Protein 5UAM (pdb70)

Solvent-accessible surface area: 33700 Å² total; per-residue (Å²): 130,155,108,10,22,34,0,0,53,18,0,4,9,55,0,4,28,21,35,3,12,14,3,0,4,19,76,142,29,33,0,10,0,1,1,0,0,50,76,1,2,0,18,0,0,8,30,42,44,173,94,41,44,13,99,5,3,65,112,3,9,93,0,66,0,27,105,60,154,51,74,143,125,21,12,14,50,2,13,3,0,0,6,6,2,80,110,0,54,0,0,1,1,2,0,1,22,0,0,42,89,104,54,37,181,5,104,50,15,59,49,94,45,1,8,4,33,0,0,0,0,106,94,58,109,41,9,47,96,32,70,97,47,64,42,11,21,36,10,0,0,28,4,1,5,9,32,7,123,110,6,22,1,4,0,1,0,2,5,0,10,47,62,0,4,2,0,22,9,68,1,109,56,38,0,85,86,28,60,89,38,55,20,0,0,72,43,55,119,41,146,91,57,89,0,5,0,0,0,24,2,9,1,5,76,18,56,52,58,33,0,2,0,0,0,0,10,0,11,3,41,36,72,61,14,32,129,110,45,95,6,86,8,56,32,18,28,22,0,3,6,0,20,2,35,18,160,68,37,76,3,24,9,26,93,24,67,144,18,129,50,46,0,32,38,89,59,0,55,132,79,3,27,5,42,150,17,59,157,47,7,2,88,18,4,0,0,47,30,1,74,37,17,8,4,0,0,0,2,4,0,1,111,49,114,54,50,68,80,0,11,54,21,6,1,27,2,0,38,25,37,13,29,72,44,47,41,25,62,49,1,13,65,155,25,105,110,77,2,54,2,1,1,66,19,78,81,9,88,40,0,52,0,0,0,10,27,22,93,115,106,30,0,0,0,0,4,19,39,1,129,60,6,1,103,124,7,106,66,93,100,61,8,18,104,61,100,105,9,45,17,12,6,0,4,29,7,67,96,39,56,88,92,0,9,0,0,0,0,22,65,110,71,52,90,45,3,76,0,4,0,0,1,47,111,23,31,16,59,4,24,40,90,54,3,82,117,33,35,120,204,107,14,21,34,0,0,52,16,0,5,10,58,0,6,27,18,33,2,13,13,3,0,4,19,75,145,30,35,0,10,0,1,1,0,0,52,121,2,1,0,16,0,0,12,30,43,44,171,94,40,49,10,106,6,3,62,114,2,8,79,0,65,1,28,102,59,154,51,75,144,123,21,11,14,50,3,13,3,0,0,4,4,1,81,110,0,54,0,0,1,1,2,0,1,22,0,0,42,90,103,55,38,162,14,64,38,14,56,49,97,46,2,7,3,33,0,0,0,0,104,100,57,110,42,10,49,86,30,72,93,47,69,44,12,21,38,8,0,0,30,4,1,5,9,23,9,127,111,6,20,0,4,0,1,0,2,3,0,8,47,60,0,6,1,0,22,9,69,1,110,54,39,0,84,86,28,61,89,38,58,20,0,0,18,16,10,66,45,56,96,53,73,0,4,0,0,0,23,3,10,1,5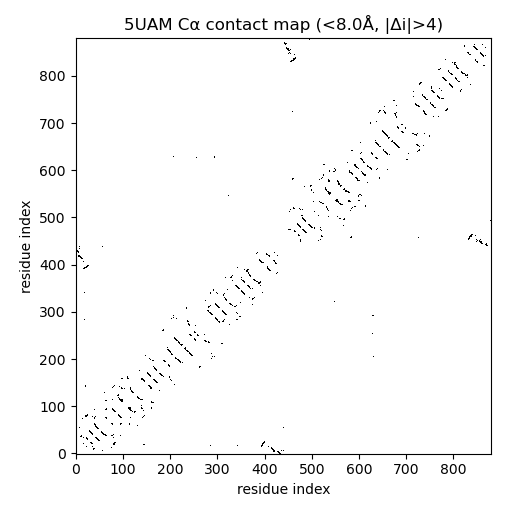,83,17,84,65,55,48,0,2,0,0,0,0,11,0,10,3,41,30,72,60,15,32,116,152,44,96,6,83,6,56,33,18,30,27,0,3,6,0,19,3,50,22,170,83,40,78,3,21,12,37,129,43,76,120,18,122,58,47,0,9,36,69,48,0,64,140,81,4,49,3,43,164,18,58,157,45,8,1,86,18,4,0,0,46,33,1,80,128,39,17,4,0,0,0,3,3,0,1,121,48,114,54,52,65,79,0,13,53,20,9,0,29,1,0,40,24,63,50,107,89,43,41,40,25,61,58,1,14,67,156,26,130,102,68,2,52,1,1,1,77,20,76,76,10,86,44,0,37,0,0,0,11,21,25,87,106,106,30,0,0,0,0,0,20,26,1,130,60,5,1,99,123,5,98,74,79,104,61,8,18,107,62,96,106,9,43,16,11,7,0,5,30,7,62,98,40,54,90,91,0,10,0,0,0,0,20,59,110,72,54,89,45,3,75,0,3,0,0,2,54,111,23,31,15,61,4,36,30,106,55,2,139,112,32,21,60,182

Radius of gyration: 33.57 Å; Cα contacts (8 Å, |Δi|>4): 2766; chains: 2; bounding box: 97×83×67 Å

B-factor: mean 24.36, std 10.5, range [9.99, 73.77]

Structure (mmCIF, N/CA/C/O backbone):
data_5UAM
#
_entry.id   5UAM
#
_cell.length_a   174.260
_cell.length_b   72.110
_cell.length_c   109.510
_cell.angle_alpha   90.00
_cell.angle_beta   122.50
_cell.angle_gamma   90.00
#
_symmetry.space_group_name_H-M   'C 1 2 1'
#
loop_
_entity.id
_entity.type
_entity.pdbx_description
1 polymer 'Ulvan Lyase-PL25'
2 non-polymer 'CHLORIDE ION'
3 non-polymer 'ZINC ION'
4 non-polymer 'PHOSPHATE ION'
5 non-polymer GLYCEROL
6 non-polymer 'POTASSIUM ION'
7 non-polymer 1,2-ETHANEDIOL
8 water water
#
loop_
_atom_site.group_PDB
_atom_site.id
_atom_site.type_symbol
_atom_site.label_atom_id
_atom_site.label_alt_id
_atom_site.label_comp_id
_atom_site.label_asym_id
_atom_site.label_entity_id
_atom_site.label_seq_id
_atom_site.pdbx_PDB_ins_code
_atom_site.Cartn_x
_atom_site.Cartn_y
_atom_site.Cartn_z
_atom_site.occupancy
_atom_site.B_iso_or_equiv
_atom_site.auth_seq_id
_atom_site.auth_comp_id
_atom_site.auth_asym_id
_atom_site.auth_atom_id
_atom_site.pdbx_PDB_model_num
ATOM 1 N N . ASP A 1 23 ? -22.027 67.831 42.710 1.00 43.66 47 ASP A N 1
ATOM 2 C CA . ASP A 1 23 ? -20.637 68.113 42.364 1.00 41.60 47 ASP A CA 1
ATOM 3 C C . ASP A 1 23 ? -20.263 67.325 41.120 1.00 40.06 47 ASP A C 1
ATOM 4 O O . ASP A 1 23 ? -20.920 66.344 40.768 1.00 39.87 47 ASP A O 1
ATOM 12 N N . ARG A 1 24 ? -19.216 67.782 40.448 1.00 32.42 48 ARG A N 1
ATOM 13 C CA . ARG A 1 24 ? -18.628 67.068 39.327 1.00 29.50 48 ARG A CA 1
ATOM 14 C C . ARG A 1 24 ? -17.158 67.441 39.248 1.00 27.93 48 ARG A C 1
ATOM 15 O O . ARG A 1 24 ? -16.727 68.469 39.777 1.00 28.59 48 ARG A O 1
ATOM 36 N N . GLN A 1 25 ? -16.391 66.587 38.580 1.00 25.83 49 GLN A N 1
ATOM 37 C CA . GLN A 1 25 ? -14.972 66.823 38.364 1.00 23.90 49 GLN A CA 1
ATOM 38 C C . GLN A 1 25 ? -14.798 67.627 37.085 1.00 24.57 49 GLN A C 1
ATOM 39 O O . GLN A 1 25 ? -15.434 67.324 36.064 1.00 24.59 49 GLN A O 1
ATOM 53 N N . VAL A 1 26 ? -13.967 68.656 37.151 1.00 20.57 50 VAL A N 1
ATOM 54 C CA . VAL A 1 26 ? -13.610 69.440 35.977 1.00 21.53 50 VAL A CA 1
ATOM 55 C C . VAL A 1 26 ? -12.122 69.259 35.696 1.00 17.98 50 VAL A C 1
ATOM 56 O O . VAL A 1 26 ? -11.333 68.865 36.559 1.00 18.33 50 VAL A O 1
ATOM 69 N N . GLY A 1 27 ? -11.724 69.576 34.461 1.00 18.14 51 GLY A N 1
ATOM 70 C CA . GLY A 1 27 ? -10.343 69.349 34.053 1.00 17.55 51 GLY A CA 1
ATOM 71 C C . GLY A 1 27 ? -9.349 70.392 34.515 1.00 16.87 51 GLY A C 1
ATOM 72 O O . GLY A 1 27 ? -8.133 70.156 34.463 1.00 17.52 51 GLY A O 1
ATOM 76 N N . TYR A 1 28 ? -9.831 71.553 34.950 1.00 16.75 52 TYR A N 1
ATOM 77 C CA . TYR A 1 28 ? -8.997 72.671 35.328 1.00 16.01 52 TYR A CA 1
ATOM 78 C C . TYR A 1 28 ? -8.988 72.819 36.846 1.00 14.88 52 TYR A C 1
ATOM 79 O O . TYR A 1 28 ? -9.970 72.488 37.518 1.00 16.85 52 TYR A O 1
ATOM 97 N N . PHE A 1 29 ? -7.869 73.309 37.372 1.00 14.36 53 PHE A N 1
ATOM 98 C CA . PHE A 1 29 ? -7.696 73.480 38.807 1.00 14.26 53 PHE A CA 1
ATOM 99 C C . PHE A 1 29 ? -7.824 74.928 39.259 1.00 16.27 53 PHE A C 1
ATOM 100 O O . PHE A 1 29 ? -7.879 75.174 40.464 1.00 16.72 53 PHE A O 1
ATOM 117 N N . ALA A 1 30 ? -7.880 75.876 38.321 1.00 14.47 54 ALA A N 1
ATOM 118 C CA . ALA A 1 30 ? -8.077 77.286 38.602 1.00 15.38 54 ALA A CA 1
ATOM 119 C C . ALA A 1 30 ? -8.622 77.936 37.341 1.00 16.38 54 ALA A C 1
ATOM 120 O O . ALA A 1 30 ? -8.458 77.416 36.234 1.00 16.61 54 ALA A O 1
ATOM 127 N N . ASP A 1 31 ? -9.270 79.086 37.516 1.00 15.66 55 ASP A N 1
ATOM 128 C CA . ASP A 1 31 ? -9.903 79.760 36.385 1.00 16.64 55 ASP A CA 1
ATOM 129 C C . ASP A 1 31 ? -9.644 81.264 36.378 1.00 15.06 55 ASP A C 1
ATOM 130 O O . ASP A 1 31 ? -10.455 82.027 35.853 1.00 17.37 55 ASP A O 1
ATOM 139 N N . ASN A 1 32 ? -8.490 81.698 36.899 1.00 14.78 56 ASN A N 1
ATOM 140 C CA . ASN A 1 32 ? -8.187 83.122 37.022 1.00 16.10 56 ASN A CA 1
ATOM 141 C C . ASN A 1 32 ? -6.880 83.529 36.350 1.00 14.70 56 ASN A C 1
ATOM 142 O O . ASN A 1 32 ? -6.365 84.606 36.644 1.00 16.91 56 ASN A O 1
ATOM 153 N N . GLY A 1 33 ? -6.350 82.741 35.418 1.00 13.44 57 GLY A N 1
ATOM 154 C CA . GLY A 1 33 ? -5.160 83.171 34.714 1.00 12.76 57 GLY A CA 1
ATOM 155 C C . GLY A 1 33 ? -5.418 84.418 33.887 1.00 15.45 57 GLY A C 1
ATOM 156 O O . GLY A 1 33 ? -6.538 84.686 33.474 1.00 15.70 57 GLY A O 1
ATOM 160 N N . VAL A 1 34 ? -4.347 85.189 33.631 1.00 13.42 58 VAL A N 1
ATOM 161 C CA . VAL A 1 34 ? -4.426 86.363 32.768 1.00 13.96 58 VAL A CA 1
ATOM 162 C C . VAL A 1 34 ? -3.289 86.362 31.754 1.00 14.27 58 VAL A C 1
ATOM 163 O O . VAL A 1 34 ? -2.218 85.792 31.977 1.00 13.92 58 VAL A O 1
ATOM 176 N N . GLY A 1 35 ? -3.541 87.040 30.633 1.00 14.82 59 GLY A N 1
ATOM 177 C CA . GLY A 1 35 ? -2.489 87.242 29.636 1.00 13.69 59 GLY A CA 1
ATOM 178 C C . GLY A 1 35 ? -2.011 85.922 29.071 1.00 16.03 59 GLY A C 1
ATOM 179 O O . GLY A 1 35 ? -2.808 85.113 28.592 1.00 15.68 59 GLY A O 1
ATOM 183 N N . ASN A 1 36 ? -0.697 85.704 29.096 1.00 14.99 60 ASN A N 1
ATOM 184 C CA . ASN A 1 36 ? -0.095 84.386 28.888 1.00 14.03 60 ASN A CA 1
ATOM 185 C C . ASN A 1 36 ? 0.275 83.873 30.268 1.00 13.56 60 ASN A C 1
ATOM 186 O O . ASN A 1 36 ? 1.245 84.369 30.865 1.00 14.15 60 ASN A O 1
ATOM 197 N N . PRO A 1 37 ? -0.456 82.923 30.853 1.00 12.39 61 PRO A N 1
ATOM 198 C CA . PRO A 1 37 ? -0.193 82.595 32.256 1.00 12.35 61 PRO A CA 1
ATOM 199 C C . PRO A 1 37 ? 1.019 81.724 32.494 1.00 11.36 61 PRO A C 1
ATOM 200 O O . PRO A 1 37 ? 1.432 81.589 33.652 1.00 11.97 61 PRO A O 1
ATOM 211 N N . LEU A 1 38 ? 1.590 81.171 31.423 1.00 11.59 62 LEU A N 1
ATOM 212 C CA . LEU A 1 38 ? 2.678 80.208 31.458 1.00 10.38 62 LEU A CA 1
ATOM 213 C C . LEU A 1 38 ? 3.531 80.417 30.223 1.00 11.40 62 LEU A C 1
ATOM 214 O O . LEU A 1 38 ? 3.052 80.913 29.200 1.00 11.41 62 LEU A O 1
ATOM 230 N N . ALA A 1 39 ? 4.795 79.973 30.301 1.00 10.87 63 ALA A N 1
ATOM 231 C CA . ALA A 1 39 ? 5.684 79.918 29.140 1.00 11.18 63 ALA A CA 1
ATOM 232 C C . ALA A 1 39 ? 6.834 78.978 29.462 1.00 12.33 63 ALA A C 1
ATOM 233 O O . ALA A 1 39 ? 7.186 78.800 30.623 1.00 11.52 63 ALA A O 1
ATOM 240 N N . ILE A 1 40 ? 7.469 78.448 28.422 1.00 11.44 64 ILE A N 1
ATOM 241 C CA . ILE A 1 40 ? 8.573 77.515 28.621 1.00 11.84 64 ILE A CA 1
ATOM 242 C C . ILE A 1 40 ? 9.768 78.207 29.254 1.00 11.30 64 ILE A C 1
ATOM 243 O O . ILE A 1 40 ? 10.522 77.565 29.995 1.00 12.03 64 ILE A O 1
ATOM 259 N N . VAL A 1 41 ? 9.964 79.509 29.016 1.00 10.80 65 VAL A N 1
ATOM 260 C CA . VAL A 1 41 ? 11.177 80.160 29.521 1.00 11.85 65 VAL A CA 1
ATOM 261 C C . VAL A 1 41 ? 11.144 80.359 31.040 1.00 11.76 65 VAL A C 1
ATOM 262 O O . VAL A 1 41 ? 12.197 80.285 31.692 1.00 13.25 65 VAL A O 1
ATOM 275 N N . GLN A 1 42 ? 9.982 80.646 31.632 1.00 11.21 66 GLN A N 1
ATOM 276 C CA . GLN A 1 42 ? 9.880 80.771 33.090 1.00 12.11 66 GLN A CA 1
ATOM 277 C C . GLN A 1 42 ? 9.693 79.383 33.652 1.00 11.40 66 GLN A C 1
ATOM 278 O O . GLN A 1 42 ? 8.572 78.873 33.719 1.00 12.73 66 GLN A O 1
ATOM 292 N N . HIS A 1 43 ? 10.795 78.770 34.073 1.00 11.61 67 HIS A N 1
ATOM 293 C CA . HIS A 1 43 ? 10.747 77.381 34.487 1.00 11.04 67 HIS A CA 1
ATOM 294 C C . HIS A 1 43 ? 11.715 77.148 35.641 1.00 12.28 67 HIS A C 1
ATOM 295 O O . HIS A 1 43 ? 12.750 77.822 35.747 1.00 12.64 67 HIS A O 1
ATOM 309 N N . PRO A 1 44 ? 11.418 76.176 36.508 1.00 12.50 68 PRO A N 1
ATOM 310 C CA . PRO A 1 44 ? 10.166 75.401 36.518 1.00 13.13 68 PRO A CA 1
ATOM 311 C C . PRO A 1 44 ? 8.946 76.231 36.851 1.00 12.71 68 PRO A C 1
ATOM 312 O O . PRO A 1 44 ? 9.000 77.120 37.713 1.00 14.08 68 PRO A O 1
ATOM 323 N N . ALA A 1 45 ? 7.839 75.954 36.163 1.00 11.34 69 ALA A N 1
ATOM 324 C CA . ALA A 1 45 ? 6.557 76.455 36.608 1.00 11.53 69 ALA A CA 1
ATOM 325 C C . ALA A 1 45 ? 5.931 75.545 37.654 1.00 12.39 69 ALA A C 1
ATOM 326 O O . ALA A 1 45 ? 5.105 76.002 38.451 1.00 13.60 69 ALA A O 1
ATOM 333 N N . GLY A 1 46 ? 6.299 74.269 37.657 1.00 11.43 70 GLY A N 1
ATOM 334 C CA . GLY A 1 46 ? 5.816 73.333 38.649 1.00 13.83 70 GLY A CA 1
ATOM 335 C C . GLY A 1 46 ? 6.898 72.324 38.959 1.00 11.70 70 GLY A C 1
ATOM 336 O O . GLY A 1 46 ? 7.820 72.099 38.167 1.00 12.10 70 GLY A O 1
ATOM 340 N N . ILE A 1 47 ? 6.749 71.688 40.124 1.00 12.34 71 ILE A N 1
ATOM 341 C CA . ILE A 1 47 ? 7.739 70.774 40.688 1.00 11.47 71 ILE A CA 1
ATOM 342 C C . ILE A 1 47 ? 6.994 69.670 41.414 1.00 12.50 71 ILE A C 1
ATOM 343 O O . ILE A 1 47 ? 6.067 69.944 42.183 1.00 12.35 71 ILE A O 1
ATOM 359 N N . HIS A 1 48 ? 7.406 68.427 41.193 1.00 12.26 72 HIS A N 1
ATOM 360 C CA . HIS A 1 48 ? 6.870 67.298 41.943 1.00 12.27 72 HIS A CA 1
ATOM 361 C C . HIS A 1 48 ? 7.848 66.904 43.041 1.00 14.17 72 HIS A C 1
ATOM 362 O O . HIS A 1 48 ? 9.040 66.722 42.783 1.00 15.70 72 HIS A O 1
ATOM 376 N N . LYS A 1 49 ? 7.342 66.708 44.255 1.00 13.79 73 LYS A N 1
ATOM 377 C CA . LYS A 1 49 ? 8.184 66.208 45.334 1.00 15.15 73 LYS A CA 1
ATOM 378 C C . LYS A 1 49 ? 7.322 65.426 46.312 1.00 14.91 73 LYS A C 1
ATOM 379 O O . LYS A 1 49 ? 6.279 65.918 46.754 1.00 15.06 73 LYS A O 1
ATOM 398 N N . ASN A 1 50 ? 7.752 64.209 46.635 1.00 16.16 74 ASN A N 1
ATOM 399 C CA . ASN A 1 50 ? 7.140 63.406 47.701 1.00 16.29 74 ASN A CA 1
ATOM 400 C C . ASN A 1 50 ? 5.644 63.241 47.504 1.00 16.99 74 ASN A C 1
ATOM 401 O O . ASN A 1 50 ? 4.870 63.339 48.449 1.00 18.95 74 ASN A O 1
ATOM 412 N N . GLY A 1 51 ? 5.221 63.011 46.265 1.00 16.34 75 GLY A N 1
ATOM 413 C CA . GLY A 1 51 ? 3.826 62.730 45.999 1.00 15.62 75 GLY A CA 1
ATOM 414 C C . GLY A 1 51 ? 2.948 63.938 45.816 1.00 15.48 75 GLY A C 1
ATOM 415 O O . GLY A 1 51 ? 1.730 63.769 45.625 1.00 17.21 75 GLY A O 1
ATOM 419 N N . ILE A 1 52 ? 3.510 65.145 45.880 1.00 14.60 76 ILE A N 1
ATOM 420 C CA . ILE A 1 52 ? 2.766 66.385 45.717 1.00 14.29 76 ILE A CA 1
ATOM 421 C C . ILE A 1 52 ? 3.314 67.085 44.485 1.00 13.98 76 ILE A C 1
ATOM 422 O O . ILE A 1 52 ? 4.533 67.223 44.336 1.00 14.29 76 ILE A O 1
ATOM 438 N N . THR A 1 53 ? 2.425 67.546 43.613 1.00 13.40 77 THR A N 1
ATOM 439 C CA . THR A 1 53 ? 2.821 68.395 42.493 1.00 12.72 77 THR A CA 1
ATOM 440 C C . THR A 1 53 ? 2.423 69.832 42.801 1.00 13.93 77 THR A C 1
ATOM 441 O O . THR A 1 53 ? 1.241 70.123 43.001 1.00 13.37 77 THR A O 1
ATOM 452 N N . TYR A 1 54 ? 3.418 70.710 42.864 1.00 12.03 78 TYR A N 1
ATOM 453 C CA . TYR A 1 54 ? 3.230 72.132 43.065 1.00 11.65 78 TYR A CA 1
ATOM 454 C C . TYR A 1 54 ? 3.214 72.814 41.713 1.00 13.21 78 TYR A C 1
ATOM 455 O O . TYR A 1 54 ? 4.031 72.499 40.854 1.00 13.16 78 TYR A O 1
ATOM 473 N N . VAL A 1 55 ? 2.296 73.756 41.528 1.00 12.38 79 VAL A N 1
ATOM 474 C CA . VAL A 1 55 ? 2.107 74.416 40.241 1.00 11.93 79 VAL A CA 1
ATOM 475 C C . VAL A 1 55 ? 1.965 75.915 40.459 1.00 11.75 79 VAL A C 1
ATOM 476 O O . VAL A 1 55 ? 1.356 76.353 41.444 1.00 13.95 79 VAL A O 1
ATOM 489 N N . SER A 1 56 ? 2.544 76.702 39.551 1.00 11.74 80 SER A N 1
ATOM 490 C CA . SER A 1 56 ? 2.441 78.155 39.626 1.00 11.88 80 SER A CA 1
ATOM 491 C C . SER A 1 56 ? 2.173 78.754 38.251 1.00 13.11 80 SER A C 1
ATOM 492 O O . SER A 1 56 ? 2.593 78.228 37.215 1.00 13.70 80 SER A O 1
ATOM 500 N N . TYR A 1 57 ? 1.466 79.881 38.257 1.00 11.91 81 TYR A N 1
ATOM 501 C CA . TYR A 1 57 ? 1.048 80.542 37.023 1.00 11.86 81 TYR A CA 1
ATOM 502 C C . TYR A 1 57 ? 0.720 81.998 37.358 1.00 12.12 81 TYR A C 1
ATOM 503 O O . TYR A 1 57 ? 0.622 82.389 38.521 1.00 12.21 81 TYR A O 1
ATOM 521 N N . GLN A 1 58 ? 0.528 82.799 36.311 1.00 11.42 82 GLN A N 1
ATOM 522 C CA . GLN A 1 58 ? 0.218 84.216 36.458 1.00 11.63 82 GLN A CA 1
ATOM 523 C C . GLN A 1 58 ? -1.294 84.433 36.513 1.00 12.90 82 GLN A C 1
ATOM 524 O O . GLN A 1 58 ? -2.023 84.087 35.578 1.00 13.13 82 GLN A O 1
ATOM 538 N N . GLY A 1 59 ? -1.748 85.034 37.611 1.00 12.28 83 GLY A N 1
ATOM 539 C CA . GLY A 1 59 ? -3.141 85.293 37.872 1.00 13.84 83 GLY A CA 1
ATOM 540 C C . GLY A 1 59 ? -3.473 86.771 37.815 1.00 13.69 83 GLY A C 1
ATOM 541 O O . GLY A 1 59 ? -2.748 87.572 37.213 1.00 13.87 83 GLY A O 1
ATOM 545 N N . PRO A 1 60 ? -4.594 87.161 38.430 1.00 15.09 84 PRO A N 1
ATOM 546 C CA . PRO A 1 60 ? -5.049 88.551 38.356 1.00 14.96 84 PRO A CA 1
ATOM 547 C C . PRO A 1 60 ? -3.955 89.539 38.733 1.00 15.62 84 PRO A C 1
ATOM 548 O O . PRO A 1 60 ? -3.139 89.293 39.633 1.00 14.58 84 PRO A O 1
ATOM 559 N N . LYS A 1 61 ? -3.942 90.662 38.018 1.00 17.00 85 LYS A N 1
ATOM 560 C CA . LYS A 1 61 ? -2.960 91.725 38.191 1.00 16.09 85 LYS A CA 1
ATOM 561 C C . LYS A 1 61 ? -1.541 91.205 37.993 1.00 15.67 85 LYS A C 1
ATOM 562 O O . LYS A 1 61 ? -0.567 91.788 38.495 1.00 15.46 85 LYS A O 1
ATOM 572 N N . GLU A 1 62 ? -1.400 90.118 37.232 1.00 14.09 86 GLU A N 1
ATOM 573 C CA . GLU A 1 62 ? -0.115 89.487 36.942 1.00 12.08 86 GLU A CA 1
ATOM 574 C C . GLU A 1 62 ? 0.588 88.987 38.208 1.00 11.84 86 GLU A C 1
ATOM 575 O O . GLU A 1 62 ? 1.795 88.698 38.194 1.00 12.33 86 GLU A O 1
ATOM 587 N N . ASP A 1 63 ? -0.162 88.836 39.297 1.00 12.70 87 ASP A N 1
ATOM 588 C CA . ASP A 1 63 ? 0.441 88.328 40.522 1.00 12.62 87 ASP A CA 1
ATOM 589 C C . ASP A 1 63 ? 0.646 86.817 40.402 1.00 12.20 87 ASP A C 1
ATOM 590 O O . ASP A 1 63 ? -0.103 86.130 39.698 1.00 12.61 87 ASP A O 1
ATOM 599 N N . PRO A 1 64 ? 1.658 86.278 41.081 1.00 11.88 88 PRO A N 1
ATOM 600 C CA . PRO A 1 64 ? 1.914 84.837 41.015 1.00 11.50 88 PRO A CA 1
ATOM 601 C C . PRO A 1 64 ? 0.955 84.084 41.925 1.00 11.71 88 PRO A C 1
ATOM 602 O O . PRO A 1 64 ? 0.765 84.456 43.086 1.00 13.04 88 PRO A O 1
ATOM 613 N N . TYR A 1 65 ? 0.385 83.003 41.386 1.00 11.60 89 TYR A N 1
ATOM 614 C CA . TYR A 1 65 ? -0.489 82.117 42.142 1.00 11.95 89 TYR A CA 1
ATOM 615 C C . TYR A 1 65 ? 0.085 80.706 42.147 1.00 12.69 89 TYR A C 1
ATOM 616 O O . TYR A 1 65 ? 0.703 80.256 41.169 1.00 13.57 89 TYR A O 1
ATOM 634 N N . ILE A 1 66 ? -0.131 80.001 43.254 1.00 12.69 90 ILE A N 1
ATOM 635 C CA . ILE A 1 66 ? 0.443 78.678 43.451 1.00 12.33 90 ILE A CA 1
ATOM 636 C C . ILE A 1 66 ? -0.622 77.745 44.017 1.00 12.05 90 ILE A C 1
ATOM 637 O O . ILE A 1 66 ? -1.406 78.122 44.889 1.00 14.07 90 ILE A O 1
ATOM 653 N N . ALA A 1 67 ? -0.662 76.529 43.492 1.00 13.27 91 ALA A N 1
ATOM 654 C CA . ALA A 1 67 ? -1.548 75.485 43.974 1.00 12.68 91 ALA A CA 1
ATOM 655 C C . ALA A 1 67 ? -0.756 74.190 44.100 1.00 12.72 91 ALA A C 1
ATOM 656 O O . ALA A 1 67 ? 0.400 74.095 43.681 1.00 12.58 91 ALA A O 1
ATOM 663 N N . SER A 1 68 ? -1.365 73.181 44.705 1.00 12.84 92 SER A N 1
ATOM 664 C CA . SER A 1 68 ? -0.724 71.879 44.791 1.00 13.24 92 SER A CA 1
ATOM 665 C C . SER A 1 68 ? -1.758 70.775 44.700 1.00 14.22 92 SER A C 1
ATOM 666 O O . SER A 1 68 ? -2.917 70.954 45.086 1.00 14.75 92 SER A O 1
ATOM 674 N N . TYR A 1 69 ? -1.297 69.622 44.207 1.00 14.02 93 TYR A N 1
ATOM 675 C CA . TYR A 1 69 ? -2.104 68.414 44.102 1.00 13.23 93 TYR A CA 1
ATOM 676 C C . TYR A 1 69 ? -1.402 67.279 44.828 1.00 14.16 93 TYR A C 1
ATOM 677 O O . TYR A 1 69 ? -0.235 66.988 44.548 1.00 14.80 93 TYR A O 1
ATOM 695 N N . ASN A 1 70 ? -2.117 66.638 45.735 1.00 14.68 94 ASN A N 1
ATOM 696 C CA . ASN A 1 70 ? -1.629 65.470 46.462 1.00 14.84 94 ASN A CA 1
ATOM 697 C C . ASN A 1 70 ? -2.127 64.238 45.720 1.00 17.50 94 ASN A C 1
ATOM 698 O O . ASN A 1 70 ? -3.332 63.965 45.689 1.00 17.95 94 ASN A O 1
ATOM 709 N N . HIS A 1 71 ? -1.196 63.501 45.113 1.00 17.01 95 HIS A N 1
ATOM 710 C CA . HIS A 1 71 ? -1.582 62.369 44.275 1.00 16.71 95 HIS A CA 1
ATOM 711 C C . HIS A 1 71 ? -2.143 61.209 45.080 1.00 18.40 95 HIS A C 1
ATOM 712 O O . HIS A 1 71 ? -2.928 60.421 44.537 1.00 23.02 95 HIS A O 1
ATOM 726 N N . GLN A 1 72 ? -1.750 61.061 46.348 1.00 18.95 96 GLN A N 1
ATOM 727 C CA . GLN A 1 72 ? -2.262 59.956 47.152 1.00 19.72 96 GLN A CA 1
ATOM 728 C C . GLN A 1 72 ? -3.687 60.204 47.624 1.00 22.95 96 GLN A C 1
ATOM 729 O O . GLN A 1 72 ? -4.505 59.283 47.629 1.00 24.67 96 GLN A O 1
ATOM 743 N N . THR A 1 73 ? -4.003 61.438 48.031 1.00 20.75 97 THR A N 1
ATOM 744 C CA . THR A 1 73 ? -5.328 61.728 48.564 1.00 19.34 97 THR A CA 1
ATOM 745 C C . THR A 1 73 ? -6.272 62.283 47.511 1.00 20.23 97 THR A C 1
ATOM 746 O O . THR A 1 73 ? -7.487 62.294 47.737 1.00 23.09 97 THR A O 1
ATOM 757 N N . GLY A 1 74 ? -5.752 62.742 46.379 1.00 20.40 98 GLY A N 1
ATOM 758 C CA . GLY A 1 74 ? -6.573 63.358 45.366 1.00 19.63 98 GLY A CA 1
ATOM 759 C C . GLY A 1 74 ? -6.986 64.777 45.668 1.00 22.37 98 GLY A C 1
ATOM 760 O O . GLY A 1 74 ? -7.881 65.292 44.991 1.00 26.27 98 GLY A O 1
ATOM 764 N N . GLN A 1 75 ? -6.372 65.424 46.654 1.00 19.25 99 GLN A N 1
ATOM 765 C CA . GLN A 1 75 ? -6.813 66.724 47.140 1.00 21.53 99 GLN A CA 1
ATOM 766 C C . GLN A 1 75 ? -5.954 67.827 46.538 1.00 19.15 99 GLN A C 1
ATOM 767 O O . GLN A 1 75 ? -4.721 67.728 46.510 1.00 18.67 99 GLN A O 1
ATOM 771 N N . TRP A 1 76 ? -6.618 68.882 46.077 1.00 17.49 100 TRP A N 1
ATOM 772 C CA . TRP A 1 76 ? -5.982 70.123 45.690 1.00 15.08 100 TRP A CA 1
ATOM 773 C C . TRP A 1 76 ? -5.985 71.120 46.842 1.00 15.64 100 TRP A C 1
ATOM 774 O O . TRP A 1 76 ? -6.938 71.203 47.625 1.00 18.56 100 TRP A O 1
ATOM 795 N N . GLN A 1 77 ? -4.916 71.918 46.899 1.00 16.03 101 GLN A N 1
ATOM 796 C CA . GLN A 1 77 ? -4.823 73.092 47.752 1.00 17.56 101 GLN A CA 1
ATOM 797 C C . GLN A 1 77 ? -4.588 74.320 46.892 1.00 15.30 101 GLN A C 1
ATOM 798 O O . GLN A 1 77 ? -3.860 74.263 45.901 1.00 15.00 101 GLN A O 1
ATOM 812 N N . GLY A 1 78 ? -5.184 75.434 47.284 1.00 16.61 102 GLY A N 1
ATOM 813 C CA . GLY A 1 78 ? -4.997 76.675 46.586 1.00 15.65 102 GLY A CA 1
ATOM 814 C C . GLY A 1 78 ? -5.934 76.802 45.410 1.00 15.10 102 GLY A C 1
ATOM 815 O O . GLY A 1 78 ? -6.901 76.057 45.270 1.00 16.99 102 GLY A O 1
ATOM 819 N N . PRO A 1 79 ? -5.663 77.758 44.534 1.00 16.23 103 PRO A N 1
ATOM 820 C CA . PRO A 1 79 ? -4.452 78.583 44.475 1.00 15.31 103 PRO A CA 1
ATOM 821 C C . PRO A 1 79 ? -4.422 79.699 45.523 1.00 15.40 103 PRO A C 1
ATOM 822 O O . PRO A 1 79 ? -5.454 80.199 45.980 1.00 17.69 103 PRO A O 1
ATOM 833 N N . PHE A 1 80 ? -3.196 80.091 45.854 1.00 14.76 104 PHE A N 1
ATOM 834 C CA . PHE A 1 80 ? -2.925 81.185 46.763 1.00 13.90 104 PHE A CA 1
ATOM 835 C C . PHE A 1 80 ? -2.009 82.172 46.063 1.00 13.84 104 PHE A C 1
ATOM 836 O O . PHE A 1 80 ? -1.130 81.781 45.287 1.00 14.50 104 PHE A O 1
ATOM 853 N N . ARG A 1 81 ? -2.208 83.451 46.354 1.00 14.18 105 ARG A N 1
ATOM 854 C CA . ARG A 1 81 ? -1.334 84.491 45.822 1.00 13.72 105 ARG A CA 1
ATOM 855 C C . ARG A 1 81 ? -0.028 84.521 46.616 1.00 12.74 105 ARG A C 1
ATOM 856 O O . ARG A 1 81 ? -0.041 84.604 47.849 1.00 17.06 105 ARG A O 1
ATOM 877 N N . ALA A 1 82 ? 1.109 84.488 45.905 1.00 13.02 106 ALA A N 1
ATOM 878 C CA . ALA A 1 82 ? 2.415 84.427 46.558 1.00 13.52 106 ALA A CA 1
ATOM 879 C C . ALA A 1 82 ? 3.135 85.769 46.636 1.00 15.18 106 ALA A C 1
ATOM 880 O O . ALA A 1 82 ? 4.143 85.864 47.341 1.00 16.26 106 ALA A O 1
ATOM 887 N N . GLY A 1 83 ? 2.669 86.796 45.932 1.00 15.16 107 GLY A N 1
ATOM 888 C CA . GLY A 1 83 ? 3.365 88.077 45.908 1.00 14.58 107 GLY A CA 1
ATOM 889 C C . GLY A 1 83 ? 2.579 89.080 45.099 1.00 13.82 107 GLY A C 1
ATOM 890 O O . GLY A 1 83 ? 1.522 88.767 44.551 1.00 14.68 107 GLY A O 1
ATOM 894 N N . ILE A 1 84 ? 3.111 90.302 45.037 1.00 14.38 108 ILE A N 1
ATOM 895 C CA A ILE A 1 84 ? 2.442 91.440 44.422 0.67 14.17 108 ILE A CA 1
ATOM 896 C CA B ILE A 1 84 ? 2.446 91.456 44.436 0.33 14.65 108 ILE A CA 1
ATOM 897 C C . ILE A 1 84 ? 3.363 91.994 43.346 1.00 14.82 108 ILE A C 1
ATOM 898 O O . ILE A 1 84 ? 4.419 92.557 43.648 1.00 16.74 108 ILE A O 1
ATOM 929 N N . SER A 1 85 ? 2.949 91.858 42.094 1.00 13.92 109 SER A N 1
ATOM 930 C CA . SER A 1 85 ? 3.745 92.293 40.958 1.00 14.48 109 SER A CA 1
ATOM 931 C C . SER A 1 85 ? 3.458 93.735 40.558 1.00 15.31 109 SER A C 1
ATOM 932 O O . SER A 1 85 ? 2.301 94.143 40.410 1.00 15.91 109 SER A O 1
ATOM 940 N N . GLU A 1 86 ? 4.527 94.493 40.302 1.00 14.32 110 GLU A N 1
ATOM 941 C CA . GLU A 1 86 ? 4.361 95.831 39.738 1.00 14.51 110 GLU A CA 1
ATOM 942 C C . GLU A 1 86 ? 3.767 95.787 38.334 1.00 14.54 110 GLU A C 1
ATOM 943 O O . GLU A 1 86 ? 3.186 96.783 37.885 1.00 17.03 110 GLU A O 1
ATOM 955 N N . LEU A 1 87 ? 3.942 94.678 37.622 1.00 14.57 111 LEU A N 1
ATOM 956 C CA . LEU A 1 87 ? 3.529 94.638 36.232 1.00 14.58 111 LEU A CA 1
ATOM 957 C C . LEU A 1 87 ? 2.026 94.705 36.067 1.00 16.88 111 LEU A C 1
ATOM 958 O O . LEU A 1 87 ? 1.564 95.135 35.014 1.00 18.21 111 LEU A O 1
ATOM 974 N N . GLY A 1 88 ? 1.261 94.320 37.075 1.00 15.50 112 GLY A N 1
ATOM 975 C CA . GLY A 1 88 ? -0.192 94.422 36.977 1.00 18.01 112 GLY A CA 1
ATOM 976 C C . GLY A 1 88 ? -0.772 95.733 37.444 1.00 19.03 112 GLY A C 1
ATOM 977 O O . GLY A 1 88 ? -2.003 95.891 37.477 1.00 21.31 112 GLY A O 1
ATOM 981 N N . ARG A 1 89 ? 0.070 96.706 37.783 1.00 19.26 113 ARG A N 1
ATOM 982 C CA . ARG A 1 89 ? -0.356 97.949 38.408 1.00 20.23 113 ARG A CA 1
ATOM 983 C C . ARG A 1 89 ? 0.249 99.144 37.680 1.00 21.84 113 ARG A C 1
ATOM 984 O O . ARG A 1 89 ? 0.477 100.201 38.272 1.00 25.93 113 ARG A O 1
ATOM 1005 N N . ARG A 1 90 ? 0.509 98.976 36.382 1.00 21.81 114 ARG A N 1
ATOM 1006 C CA . ARG A 1 90 ? 1.086 100.019 35.546 1.00 24.82 114 ARG A CA 1
ATOM 1007 C C . ARG A 1 90 ? 0.015 100.987 35.070 1.00 27.70 114 ARG A C 1
ATOM 1008 O O . ARG A 1 90 ? -1.174 100.664 35.002 1.00 27.96 114 ARG A O 1
ATOM 1029 N N . ASP A 1 91 ? 0.465 102.187 34.725 1.00 30.62 115 ASP A N 1
ATOM 1030 C CA . ASP A 1 91 ? -0.408 103.232 34.203 1.00 36.95 115 ASP A CA 1
ATOM 1031 C C . ASP A 1 91 ? -0.335 103.140 32.685 1.00 41.65 115 ASP A C 1
ATOM 1032 O O . ASP A 1 91 ? 0.666 103.524 32.074 1.00 42.29 115 ASP A O 1
ATOM 1041 N N . GLY A 1 92 ? -1.380 102.590 32.076 1.00 40.75 116 GLY A N 1
ATOM 1042 C CA . GLY A 1 92 ? -1.390 102.448 30.635 1.00 39.83 116 GLY A CA 1
ATOM 1043 C C . GLY A 1 92 ? -0.431 101.379 30.125 1.00 40.06 116 GLY A C 1
ATOM 1044 O O . GLY A 1 92 ? -0.059 100.425 30.824 1.00 37.47 116 GLY A O 1
ATOM 1048 N N . GLY A 1 93 ? -0.025 101.561 28.872 1.00 37.90 117 GLY A N 1
ATOM 1049 C CA . GLY A 1 93 ? 0.817 100.591 28.211 1.00 34.97 117 GLY A CA 1
ATOM 1050 C C . GLY A 1 93 ? 0.031 99.343 27.832 1.00 30.54 117 GLY A C 1
ATOM 1051 O O . GLY A 1 93 ? -1.202 99.305 27.847 1.00 31.50 117 GLY A O 1
ATOM 1055 N N . LYS A 1 94 ? 0.785 98.301 27.490 1.00 28.41 118 LYS A N 1
ATOM 1056 C CA . LYS A 1 94 ? 0.170 97.034 27.110 1.00 29.37 118 LYS A CA 1
ATOM 1057 C C . LYS A 1 94 ? -0.677 96.510 28.263 1.00 26.81 118 LYS A C 1
ATOM 1058 O O . LYS A 1 94 ? -0.289 96.617 29.431 1.00 24.66 118 LYS A O 1
ATOM 1077 N N . LYS A 1 95 ? -1.848 95.947 27.942 1.00 23.37 119 LYS A N 1
ATOM 1078 C CA . LYS A 1 95 ? -2.762 95.523 28.998 1.00 22.53 119 LYS A CA 1
ATOM 1079 C C . LYS A 1 95 ? -2.089 94.534 29.941 1.00 21.15 119 LYS A C 1
ATOM 1080 O O . LYS A 1 95 ? -2.148 94.695 31.168 1.00 23.36 119 LYS A O 1
ATOM 1099 N N . PHE A 1 96 ? -1.456 93.493 29.391 1.00 18.38 120 PHE A N 1
ATOM 1100 C CA . PHE A 1 96 ? -0.738 92.507 30.194 1.00 16.00 120 PHE A CA 1
ATOM 1101 C C . PHE A 1 96 ? 0.689 92.368 29.686 1.00 16.95 120 PHE A C 1
ATOM 1102 O O . PHE A 1 96 ? 0.924 92.244 28.480 1.00 19.82 120 PHE A O 1
ATOM 1119 N N . ASP A 1 97 ? 1.636 92.393 30.618 1.00 14.27 121 ASP A N 1
ATOM 1120 C CA . ASP A 1 97 ? 3.052 92.357 30.286 1.00 14.53 121 ASP A CA 1
ATOM 1121 C C . ASP A 1 97 ? 3.558 90.927 30.137 1.00 14.81 121 ASP A C 1
ATOM 1122 O O . ASP A 1 97 ? 4.209 90.605 29.136 1.00 16.23 121 ASP A O 1
ATOM 1131 N N . ASN A 1 98 ? 3.249 90.068 31.107 1.00 13.62 122 ASN A N 1
ATOM 1132 C CA . ASN A 1 98 ? 3.479 88.627 31.106 1.00 11.76 122 ASN A CA 1
ATOM 1133 C C . ASN A 1 98 ? 4.902 88.221 31.431 1.00 13.02 122 ASN A C 1
ATOM 1134 O O . ASN A 1 98 ? 5.141 87.030 31.657 1.00 13.68 122 ASN A O 1
ATOM 1145 N N . HIS A 1 99 ? 5.860 89.135 31.490 1.00 13.33 123 HIS A N 1
ATOM 1146 C CA . HIS A 1 99 ? 7.245 88.706 31.635 1.00 12.58 123 HIS A CA 1
ATOM 1147 C C . HIS A 1 99 ? 7.624 88.332 33.058 1.00 13.45 123 HIS A C 1
ATOM 1148 O O . HIS A 1 99 ? 8.732 87.801 33.274 1.00 14.11 123 HIS A O 1
ATOM 1163 N N . GLY A 1 100 ? 6.737 88.571 34.008 1.00 11.98 124 GLY A N 1
ATOM 1164 C CA . GLY A 1 100 ? 6.981 88.263 35.394 1.00 13.09 124 GLY A CA 1
ATOM 1165 C C . GLY A 1 100 ? 6.158 87.116 35.931 1.00 12.16 124 GLY A C 1
ATOM 1166 O O . GLY A 1 100 ? 6.045 86.962 37.148 1.00 11.51 124 GLY A O 1
ATOM 1170 N N . LYS A 1 101 ? 5.586 86.302 35.044 1.00 11.64 125 LYS A N 1
ATOM 1171 C CA . LYS A 1 101 ? 4.928 85.082 35.488 1.00 10.71 125 LYS A CA 1
ATOM 1172 C C . LYS A 1 101 ? 5.933 84.252 36.290 1.00 11.67 125 LYS A C 1
ATOM 1173 O O . LYS A 1 101 ? 7.146 84.387 36.096 1.00 12.50 125 LYS A O 1
ATOM 1192 N N . PRO A 1 102 ? 5.468 83.415 37.218 1.00 10.36 126 PRO A N 1
ATOM 1193 C CA . PRO A 1 102 ? 6.362 82.884 38.253 1.00 10.89 126 PRO A CA 1
ATOM 1194 C C . PRO A 1 102 ? 7.213 81.699 37.817 1.00 10.74 126 PRO A C 1
ATOM 1195 O O . PRO A 1 102 ? 6.838 80.879 36.976 1.00 11.94 126 PRO A O 1
ATOM 1206 N N . THR A 1 103 ? 8.356 81.601 38.499 1.00 11.19 127 THR A N 1
ATOM 1207 C CA . THR A 1 103 ? 9.288 80.487 38.462 1.00 10.43 127 THR A CA 1
ATOM 1208 C C . THR A 1 103 ? 9.441 79.975 39.887 1.00 11.22 127 THR A C 1
ATOM 1209 O O . THR A 1 103 ? 9.582 80.772 40.822 1.00 12.96 127 THR A O 1
ATOM 1220 N N . MET A 1 104 ? 9.411 78.654 40.059 1.00 10.96 128 MET A N 1
ATOM 1221 C CA . MET A 1 104 ? 9.388 78.011 41.371 1.00 12.89 128 MET A CA 1
ATOM 1222 C C . MET A 1 104 ? 10.667 77.231 41.666 1.00 12.66 128 MET A C 1
ATOM 1223 O O . MET A 1 104 ? 11.309 76.698 40.766 1.00 11.63 128 MET A O 1
ATOM 1237 N N . LEU A 1 105 ? 11.018 77.141 42.956 1.00 11.92 129 LEU A N 1
ATOM 1238 C CA . LEU A 1 105 ? 12.092 76.286 43.440 1.00 11.57 129 LEU A CA 1
ATOM 1239 C C . LEU A 1 105 ? 11.779 75.858 44.871 1.00 13.09 129 LEU A C 1
ATOM 1240 O O . LEU A 1 105 ? 11.358 76.687 45.684 1.00 14.56 129 LEU A O 1
ATOM 1256 N N . ILE A 1 106 ? 12.029 74.593 45.198 1.00 11.44 130 ILE A N 1
ATOM 1257 C CA . ILE A 1 106 ? 11.889 74.098 46.574 1.00 12.31 130 ILE A CA 1
ATOM 1258 C C . ILE A 1 106 ? 13.289 73.900 47.144 1.00 13.33 130 ILE A C 1
ATOM 1259 O O . ILE A 1 106 ? 14.085 73.141 46.577 1.00 13.97 130 ILE A O 1
ATOM 1275 N N . ASP A 1 107 ? 13.612 74.589 48.236 1.00 12.64 131 ASP A N 1
ATOM 1276 C CA . ASP A 1 107 ? 14.956 74.497 48.791 1.00 13.32 131 ASP A CA 1
ATOM 1277 C C . ASP A 1 107 ? 15.116 73.251 49.666 1.00 13.15 131 ASP A C 1
ATOM 1278 O O . ASP A 1 107 ? 14.163 72.517 49.940 1.00 14.88 131 ASP A O 1
ATOM 1287 N N . ASP A 1 108 ? 16.353 72.996 50.096 1.00 14.71 132 ASP A N 1
ATOM 1288 C CA . ASP A 1 108 ? 16.661 71.803 50.880 1.00 14.36 132 ASP A CA 1
ATOM 1289 C C . ASP A 1 108 ? 16.030 71.803 52.271 1.00 17.03 132 ASP A C 1
ATOM 1290 O O . ASP A 1 108 ? 16.061 70.766 52.943 1.00 17.97 132 ASP A O 1
ATOM 1299 N N . GLU A 1 109 ? 15.480 72.921 52.737 1.00 15.27 133 GLU A N 1
ATOM 1300 C CA . GLU A 1 109 ? 14.713 72.927 53.971 1.00 16.23 133 GLU A CA 1
ATOM 1301 C C . GLU A 1 109 ? 13.223 72.862 53.731 1.00 16.15 133 GLU A C 1
ATOM 1302 O O . GLU A 1 109 ? 12.444 72.894 54.687 1.00 17.52 133 GLU A O 1
ATOM 1314 N N . GLY A 1 110 ? 12.810 72.732 52.485 1.00 14.68 134 GLY A N 1
ATOM 1315 C CA . GLY A 1 110 ? 11.414 72.575 52.152 1.00 13.33 134 GLY A CA 1
ATOM 1316 C C . GLY A 1 110 ? 10.671 73.867 51.915 1.00 15.54 134 GLY A C 1
ATOM 1317 O O . GLY A 1 110 ? 9.465 73.831 51.627 1.00 15.92 134 GLY A O 1
ATOM 1321 N N . TYR A 1 111 ? 11.335 75.011 51.982 1.00 14.51 135 TYR A N 1
ATOM 1322 C CA . TYR A 1 111 ? 10.655 76.256 51.675 1.00 14.08 135 TYR A CA 1
ATOM 1323 C C . TYR A 1 111 ? 10.455 76.371 50.174 1.00 14.33 135 TYR A C 1
ATOM 1324 O O . TYR A 1 111 ? 11.320 75.980 49.390 1.00 14.36 135 TYR A O 1
ATOM 1342 N N . ILE A 1 112 ? 9.303 76.897 49.773 1.00 14.75 136 ILE A N 1
ATOM 1343 C CA . ILE A 1 112 ? 8.989 77.092 48.368 1.00 13.40 136 ILE A CA 1
ATOM 1344 C C . ILE A 1 112 ? 9.311 78.535 48.023 1.00 14.32 136 ILE A C 1
ATOM 1345 O O . ILE A 1 112 ? 8.836 79.468 48.686 1.00 14.38 136 ILE A O 1
ATOM 1361 N N . HIS A 1 113 ? 10.123 78.718 46.990 1.00 12.54 137 HIS A N 1
ATOM 1362 C CA . HIS A 1 113 ? 10.514 80.025 46.500 1.00 12.28 137 HIS A CA 1
ATOM 1363 C C . HIS A 1 113 ? 9.811 80.306 45.189 1.00 11.51 137 HIS A C 1
ATOM 1364 O O . HIS A 1 113 ? 9.697 79.423 44.339 1.00 12.64 137 HIS A O 1
ATOM 1378 N N . ILE A 1 114 ? 9.362 81.549 45.035 1.00 11.89 138 ILE A N 1
ATOM 1379 C CA . ILE A 1 114 ? 8.719 82.017 43.819 1.00 11.36 138 ILE A CA 1
ATOM 1380 C C . ILE A 1 114 ? 9.466 83.269 43.362 1.00 12.29 138 ILE A C 1
ATOM 1381 O O . ILE A 1 114 ? 9.581 84.241 44.111 1.00 12.52 138 ILE A O 1
ATOM 1397 N N . PHE A 1 115 ? 10.015 83.227 42.154 1.00 11.88 139 PHE A N 1
ATOM 1398 C CA . PHE A 1 115 ? 10.649 84.376 41.521 1.00 10.24 139 PHE A CA 1
ATOM 1399 C C . PHE A 1 115 ? 9.678 84.907 40.473 1.00 11.22 139 PHE A C 1
ATOM 1400 O O . PHE A 1 115 ? 9.088 84.122 39.732 1.00 12.69 139 PHE A O 1
ATOM 1417 N N . TYR A 1 116 ? 9.467 86.217 40.443 1.00 10.95 140 TYR A N 1
ATOM 1418 C CA . TYR A 1 116 ? 8.361 86.742 39.651 1.00 11.68 140 TYR A CA 1
ATOM 1419 C C . TYR A 1 116 ? 8.492 88.253 39.499 1.00 10.98 140 TYR A C 1
ATOM 1420 O O . TYR A 1 116 ? 9.313 88.899 40.152 1.00 11.91 140 TYR A O 1
ATOM 1438 N N . GLY A 1 117 ? 7.658 88.821 38.640 1.00 11.07 141 GLY A N 1
ATOM 1439 C CA . GLY A 1 117 ? 7.382 90.238 38.661 1.00 12.87 141 GLY A CA 1
ATOM 1440 C C . GLY A 1 117 ? 8.261 91.122 37.791 1.00 11.50 141 GLY A C 1
ATOM 1441 O O . GLY A 1 117 ? 7.915 92.287 37.597 1.00 13.52 141 GLY A O 1
ATOM 1445 N N . GLY A 1 118 ? 9.386 90.638 37.283 1.00 12.28 142 GLY A N 1
ATOM 1446 C CA . GLY A 1 118 ? 10.349 91.513 36.632 1.00 12.85 142 GLY A CA 1
ATOM 1447 C C . GLY A 1 118 ? 10.187 91.609 35.125 1.00 13.22 142 GLY A C 1
ATOM 1448 O O . GLY A 1 118 ? 10.009 90.605 34.440 1.00 13.44 142 GLY A O 1
ATOM 1452 N N . HIS A 1 119 ? 10.307 92.836 34.612 1.00 12.97 143 HIS A N 1
ATOM 1453 C CA . HIS A 1 119 ? 10.553 93.045 33.194 1.00 13.14 143 HIS A CA 1
ATOM 1454 C C . HIS A 1 119 ? 11.671 94.052 33.015 1.00 12.75 143 HIS A C 1
ATOM 1455 O O . HIS A 1 119 ? 11.601 94.974 32.194 1.00 15.02 143 HIS A O 1
ATOM 1470 N N . GLY A 1 120 ? 12.730 93.856 33.802 1.00 13.09 144 GLY A N 1
ATOM 1471 C CA . GLY A 1 120 ? 13.971 94.600 33.648 1.00 12.23 144 GLY A CA 1
ATOM 1472 C C . GLY A 1 120 ? 14.169 95.756 34.609 1.00 13.72 144 GLY A C 1
ATOM 1473 O O . GLY A 1 120 ? 15.162 96.489 34.481 1.00 16.44 144 GLY A O 1
ATOM 1477 N N . GLY A 1 121 ? 13.267 95.952 35.561 1.00 13.55 145 GLY A N 1
ATOM 1478 C CA . GLY A 1 121 ? 13.381 97.072 36.475 1.00 15.37 145 GLY A CA 1
ATOM 1479 C C . GLY A 1 121 ? 13.118 98.405 35.793 1.00 14.93 145 GLY A C 1
ATOM 1480 O O . GLY A 1 121 ? 12.709 98.484 34.635 1.00 17.00 145 GLY A O 1
ATOM 1484 N N . GLN A 1 122 ? 13.374 99.474 36.536 1.00 15.01 146 GLN A N 1
ATOM 1485 C CA . GLN A 1 122 ? 13.156 100.818 36.038 1.00 16.78 146 GLN A CA 1
ATOM 1486 C C . GLN A 1 122 ? 14.092 101.761 36.784 1.00 15.82 146 GLN A C 1
ATOM 1487 O O . GLN A 1 122 ? 14.816 101.348 37.694 1.00 15.43 146 GLN A O 1
ATOM 1501 N N . ALA A 1 123 ? 14.059 103.035 36.394 1.00 16.65 147 ALA A N 1
ATOM 1502 C CA . ALA A 1 123 ? 14.986 104.010 36.966 1.00 16.89 147 ALA A CA 1
ATOM 1503 C C . ALA A 1 123 ? 14.858 104.124 38.481 1.00 17.69 147 ALA A C 1
ATOM 1504 O O . ALA A 1 123 ? 15.835 104.468 39.157 1.00 18.70 147 ALA A O 1
ATOM 1511 N N . SER A 1 124 ? 13.665 103.897 39.045 1.00 16.94 148 SER A N 1
ATOM 1512 C CA . SER A 1 124 ? 13.501 104.069 40.480 1.00 17.14 148 SER A CA 1
ATOM 1513 C C . SER A 1 124 ? 14.313 103.064 41.272 1.00 15.09 148 SER A C 1
ATOM 1514 O O . SER A 1 124 ? 14.591 103.309 42.453 1.00 18.33 148 SER A O 1
ATOM 1522 N N . ASN A 1 125 ? 14.762 101.983 40.641 1.00 15.11 149 ASN A N 1
ATOM 1523 C CA . ASN A 1 125 ? 15.501 100.943 41.324 1.00 14.53 149 ASN A CA 1
ATOM 1524 C C . ASN A 1 125 ? 16.991 101.227 41.397 1.00 16.57 149 ASN A C 1
ATOM 1525 O O . ASN A 1 125 ? 17.684 100.592 42.206 1.00 18.29 149 ASN A O 1
ATOM 1536 N N . GLY A 1 126 ? 17.495 102.150 40.598 1.00 15.59 150 GLY A N 1
ATOM 1537 C CA . GLY A 1 126 ? 18.908 102.421 40.530 1.00 16.48 150 GLY A CA 1
ATOM 1538 C C . GLY A 1 126 ? 19.374 102.541 39.096 1.00 15.48 150 GLY A C 1
ATOM 1539 O O . GLY A 1 126 ? 18.585 102.501 38.147 1.00 17.31 150 GLY A O 1
ATOM 1543 N N . LYS A 1 127 ? 20.689 102.688 38.936 1.00 16.23 151 LYS A N 1
ATOM 1544 C CA . LYS A 1 127 ? 21.353 102.569 37.648 1.00 16.64 151 LYS A CA 1
ATOM 1545 C C . LYS A 1 127 ? 21.741 101.107 37.463 1.00 14.83 151 LYS A C 1
ATOM 1546 O O . LYS A 1 127 ? 22.474 100.540 38.281 1.00 20.89 151 LYS A O 1
ATOM 1565 N N . ASN A 1 128 ? 21.217 100.484 36.415 1.00 14.60 152 ASN A N 1
ATOM 1566 C CA . ASN A 1 128 ? 21.522 99.088 36.112 1.00 12.99 152 ASN A CA 1
ATOM 1567 C C . ASN A 1 128 ? 22.926 99.011 35.513 1.00 15.59 152 ASN A C 1
ATOM 1568 O O . ASN A 1 128 ? 23.167 99.568 34.437 1.00 17.06 152 ASN A O 1
ATOM 1579 N N . PRO A 1 129 ? 23.889 98.370 36.184 1.00 17.39 153 PRO A N 1
ATOM 1580 C CA . PRO A 1 129 ? 25.270 98.394 35.681 1.00 16.26 153 PRO A CA 1
ATOM 1581 C C . PRO A 1 129 ? 25.549 97.378 34.591 1.00 16.23 153 PRO A C 1
ATOM 1582 O O . PRO A 1 129 ? 26.630 97.441 33.984 1.00 18.65 153 PRO A O 1
ATOM 1593 N N . LEU A 1 130 ? 24.607 96.487 34.298 1.00 16.50 154 LEU A N 1
ATOM 1594 C CA . LEU A 1 130 ? 24.821 95.421 33.336 1.00 15.03 154 LEU A CA 1
ATOM 1595 C C . LEU A 1 130 ? 23.787 95.416 32.230 1.00 16.66 154 LEU A C 1
ATOM 1596 O O . LEU A 1 130 ? 23.754 94.469 31.430 1.00 18.40 154 LEU A O 1
ATOM 1612 N N . GLY A 1 131 ? 22.995 96.471 32.118 1.00 15.94 155 GLY A N 1
ATOM 1613 C CA . GLY A 1 131 ? 22.015 96.506 31.058 1.00 17.63 155 GLY A CA 1
ATOM 1614 C C . GLY A 1 131 ? 21.183 97.761 31.120 1.00 15.95 155 GLY A C 1
ATOM 1615 O O . GLY A 1 131 ? 21.476 98.698 31.868 1.00 16.82 155 GLY A O 1
ATOM 1619 N N . ASN A 1 132 ? 20.142 97.763 30.289 1.00 16.07 156 ASN A N 1
ATOM 1620 C CA . ASN A 1 132 ? 19.124 98.806 30.302 1.00 16.78 156 ASN A CA 1
ATOM 1621 C C . ASN A 1 132 ? 17.911 98.308 31.088 1.00 15.69 156 ASN A C 1
ATOM 1622 O O . ASN A 1 132 ? 17.913 97.220 31.669 1.00 15.89 156 ASN A O 1
ATOM 1633 N N . THR A 1 133 ? 16.872 99.138 31.148 1.00 17.39 157 THR A N 1
ATOM 1634 C CA . THR A 1 133 ? 15.699 98.850 31.965 1.00 16.10 157 THR A CA 1
ATOM 1635 C C . THR A 1 133 ? 14.435 98.986 31.127 1.00 15.82 157 THR A C 1
ATOM 1636 O O . THR A 1 133 ? 14.461 99.420 29.971 1.00 18.06 157 THR A O 1
ATOM 1647 N N . HIS A 1 134 ? 13.314 98.614 31.738 1.00 16.71 158 HIS A N 1
ATOM 1648 C CA . HIS A 1 134 ? 12.008 98.764 31.105 1.00 16.38 158 HIS A CA 1
ATOM 1649 C C . HIS A 1 134 ? 10.994 99.065 32.200 1.00 15.22 158 HIS A C 1
ATOM 1650 O O . HIS A 1 134 ? 10.854 100.233 32.587 1.00 17.81 158 HIS A O 1
ATOM 1664 N N . HIS A 1 135 ? 10.324 98.058 32.757 1.00 15.19 159 HIS A N 1
ATOM 1665 C CA . HIS A 1 135 ? 9.520 98.294 33.956 1.00 17.10 159 HIS A CA 1
ATOM 1666 C C . HIS A 1 135 ? 9.367 97.003 34.735 1.00 15.70 159 HIS A C 1
ATOM 1667 O O . HIS A 1 135 ? 9.544 95.911 34.202 1.00 15.36 159 HIS A O 1
ATOM 1682 N N . GLY A 1 136 ? 9.054 97.148 36.022 1.00 15.39 160 GLY A N 1
ATOM 1683 C CA . GLY A 1 136 ? 8.776 96.000 36.851 1.00 15.27 160 GLY A CA 1
ATOM 1684 C C . GLY A 1 136 ? 10.020 95.432 37.488 1.00 14.15 160 GLY A C 1
ATOM 1685 O O . GLY A 1 136 ? 10.841 94.794 36.823 1.00 13.49 160 GLY A O 1
ATOM 1689 N N . ALA A 1 137 ? 10.135 95.632 38.795 1.00 14.64 161 ALA A N 1
ATOM 1690 C CA . ALA A 1 137 ? 11.238 95.084 39.566 1.00 13.81 161 ALA A CA 1
ATOM 1691 C C . ALA A 1 137 ? 11.068 93.585 39.744 1.00 14.10 161 ALA A C 1
ATOM 1692 O O . ALA A 1 137 ? 9.996 93.105 40.148 1.00 13.86 161 ALA A O 1
ATOM 1699 N N . ASN A 1 138 ? 12.138 92.857 39.487 1.00 12.48 162 ASN A N 1
ATOM 1700 C CA . ASN A 1 138 ? 12.157 91.418 39.702 1.00 11.92 162 ASN A CA 1
ATOM 1701 C C . ASN A 1 138 ? 12.160 91.118 41.198 1.00 12.66 162 ASN A C 1
ATOM 1702 O O . ASN A 1 138 ? 12.878 91.752 41.977 1.00 14.75 162 ASN A O 1
ATOM 1713 N N . LYS A 1 139 ? 11.374 90.122 41.591 1.00 11.93 163 LYS A N 1
ATOM 1714 C CA . LYS A 1 139 ? 11.025 89.891 42.989 1.00 12.88 163 LYS A CA 1
ATOM 1715 C C . LYS A 1 139 ? 11.179 88.423 43.353 1.00 11.27 163 LYS A C 1
ATOM 1716 O O . LYS A 1 139 ? 11.246 87.534 42.504 1.00 11.78 163 LYS A O 1
ATOM 1735 N N . HIS A 1 140 ? 11.215 88.179 44.666 1.00 12.47 164 HIS A N 1
ATOM 1736 C CA . HIS A 1 140 ? 11.474 86.846 45.195 1.00 12.42 164 HIS A CA 1
ATOM 1737 C C . HIS A 1 140 ? 10.658 86.713 46.468 1.00 12.81 164 HIS A C 1
ATOM 1738 O O . HIS A 1 140 ? 10.871 87.469 47.424 1.00 14.21 164 HIS A O 1
ATOM 1753 N N . ALA A 1 141 ? 9.720 85.776 46.477 1.00 11.56 165 ALA A N 1
ATOM 1754 C CA . ALA A 1 141 ? 8.915 85.458 47.639 1.00 12.57 165 ALA A CA 1
ATOM 1755 C C . ALA A 1 141 ? 9.261 84.061 48.121 1.00 13.10 165 ALA A C 1
ATOM 1756 O O . ALA A 1 141 ? 9.705 83.201 47.358 1.00 13.05 165 ALA A O 1
ATOM 1763 N N . VAL A 1 142 ? 9.029 83.814 49.408 1.00 12.59 166 VAL A N 1
ATOM 1764 C CA . VAL A 1 142 ? 9.298 82.494 49.970 1.00 13.48 166 VAL A CA 1
ATOM 1765 C C . VAL A 1 142 ? 8.155 82.110 50.899 1.00 12.20 166 VAL A C 1
ATOM 1766 O O . VAL A 1 142 ? 7.559 82.955 51.574 1.00 13.97 166 VAL A O 1
ATOM 1779 N N . SER A 1 143 ? 7.847 80.820 50.937 1.00 13.02 167 SER A N 1
ATOM 1780 C CA . SER A 1 143 ? 6.805 80.373 51.853 1.00 12.88 167 SER A CA 1
ATOM 1781 C C . SER A 1 143 ? 7.235 80.617 53.296 1.00 14.49 167 SER A C 1
ATOM 1782 O O . SER A 1 143 ? 8.420 80.543 53.631 1.00 14.61 167 SER A O 1
ATOM 1790 N N . LYS A 1 144 ? 6.260 80.942 54.158 1.00 14.81 168 LYS A N 1
ATOM 1791 C CA . LYS A 1 144 ? 6.583 81.201 55.562 1.00 15.68 168 LYS A CA 1
ATOM 1792 C C . LYS A 1 144 ? 6.967 79.927 56.292 1.00 16.47 168 LYS A C 1
ATOM 1793 O O . LYS A 1 144 ? 7.731 79.978 57.269 1.00 18.17 168 LYS A O 1
ATOM 1812 N N . ARG A 1 145 ? 6.452 78.786 55.841 1.00 15.96 169 ARG A N 1
ATOM 1813 C CA . ARG A 1 145 ? 6.718 77.496 56.454 1.00 17.71 169 ARG A CA 1
ATOM 1814 C C . ARG A 1 145 ? 7.085 76.500 55.366 1.00 14.41 169 ARG A C 1
ATOM 1815 O O . ARG A 1 145 ? 6.637 76.628 54.223 1.00 15.32 169 ARG A O 1
ATOM 1828 N N . PRO A 1 146 ? 7.870 75.473 55.698 1.00 16.08 170 PRO A N 1
ATOM 1829 C CA . PRO A 1 146 ? 8.204 74.459 54.689 1.00 15.92 170 PRO A CA 1
ATOM 1830 C C . PRO A 1 146 ? 6.956 73.721 54.228 1.00 13.90 170 PRO A C 1
ATOM 1831 O O . PRO A 1 146 ? 6.071 73.413 55.027 1.00 17.77 170 PRO A O 1
ATOM 1842 N N . TYR A 1 147 ? 6.894 73.475 52.916 1.00 14.69 171 TYR A N 1
ATOM 1843 C CA . TYR A 1 147 ? 5.861 72.651 52.283 1.00 15.09 171 TYR A CA 1
ATOM 1844 C C . TYR A 1 147 ? 4.453 73.198 52.449 1.00 18.11 171 TYR A C 1
ATOM 1845 O O . TYR A 1 147 ? 3.483 72.456 52.307 1.00 22.16 171 TYR A O 1
ATOM 1863 N N . ASP A 1 148 ? 4.321 74.489 52.735 1.00 17.07 172 ASP A N 1
ATOM 1864 C CA . ASP A 1 148 ? 3.029 75.112 53.004 1.00 16.85 172 ASP A CA 1
ATOM 1865 C C . ASP A 1 148 ? 2.888 76.264 52.020 1.00 16.34 172 ASP A C 1
ATOM 1866 O O . ASP A 1 148 ? 3.607 77.261 52.121 1.00 16.82 172 ASP A O 1
ATOM 1875 N N . ILE A 1 149 ? 1.977 76.123 51.054 1.00 15.77 173 ILE A N 1
ATOM 1876 C CA . ILE A 1 149 ? 1.828 77.114 49.996 1.00 14.79 173 ILE A CA 1
ATOM 1877 C C . ILE A 1 149 ? 0.845 78.222 50.329 1.00 15.38 173 ILE A C 1
ATOM 1878 O O . ILE A 1 149 ? 0.540 79.040 49.456 1.00 15.56 173 ILE A O 1
ATOM 1894 N N . SER A 1 150 ? 0.341 78.267 51.568 1.00 15.74 174 SER A N 1
ATOM 1895 C CA . SER A 1 150 ? -0.745 79.192 51.894 1.00 15.72 174 SER A CA 1
ATOM 1896 C C . SER A 1 150 ? -0.281 80.563 52.372 1.00 18.27 174 SER A C 1
ATOM 1897 O O . SER A 1 150 ? -1.090 81.502 52.369 1.00 23.71 174 SER A O 1
ATOM 1905 N N . GLN A 1 151 ? 0.966 80.719 52.809 1.00 15.14 175 GLN A N 1
ATOM 1906 C CA . GLN A 1 151 ? 1.420 81.979 53.390 1.00 17.10 175 GLN A CA 1
ATOM 1907 C C . GLN A 1 151 ? 2.830 82.286 52.915 1.00 16.71 175 GLN A C 1
ATOM 1908 O O . GLN A 1 151 ? 3.681 81.392 52.860 1.00 15.45 175 GLN A O 1
ATOM 1922 N N . TRP A 1 152 ? 3.069 83.562 52.596 1.00 15.84 176 TRP A N 1
ATOM 1923 C CA . TRP A 1 152 ? 4.257 83.999 51.876 1.00 16.09 176 TRP A CA 1
ATOM 1924 C C . TRP A 1 152 ? 4.869 85.235 52.519 1.00 16.80 176 TRP A C 1
ATOM 1925 O O . TRP A 1 152 ? 4.179 86.044 53.149 1.00 19.30 176 TRP A O 1
ATOM 1946 N N . GLU A 1 153 ? 6.173 85.383 52.340 1.00 17.04 177 GLU A N 1
ATOM 1947 C CA . GLU A 1 153 ? 6.856 86.605 52.715 1.00 19.02 177 GLU A CA 1
ATOM 1948 C C . GLU A 1 153 ? 7.794 87.021 51.594 1.00 15.98 177 GLU A C 1
ATOM 1949 O O . GLU A 1 153 ? 8.313 86.196 50.832 1.00 16.56 177 GLU A O 1
ATOM 1961 N N . ASP A 1 154 ? 7.993 88.325 51.506 1.00 18.53 178 ASP A N 1
ATOM 1962 C CA . ASP A 1 154 ? 8.877 88.898 50.517 1.00 16.03 178 ASP A CA 1
ATOM 1963 C C . ASP A 1 154 ? 10.329 88.786 50.967 1.00 16.46 178 ASP A C 1
ATOM 1964 O O . ASP A 1 154 ? 10.666 89.086 52.122 1.00 20.46 178 ASP A O 1
ATOM 1973 N N A LEU A 1 155 ? 11.221 88.410 50.063 0.68 15.98 179 LEU A N 1
ATOM 1974 N N B LEU A 1 155 ? 11.155 88.303 50.029 0.32 16.62 179 LEU A N 1
ATOM 1975 C CA A LEU A 1 155 ? 12.649 88.579 50.333 0.68 16.85 179 LEU A CA 1
ATOM 1976 C CA B LEU A 1 155 ? 12.610 88.169 50.071 0.32 16.13 179 LEU A CA 1
ATOM 1977 C C A LEU A 1 155 ? 13.273 89.669 49.486 0.68 19.13 179 LEU A C 1
ATOM 1978 C C B LEU A 1 155 ? 13.217 88.652 48.755 0.32 15.09 179 LEU A C 1
ATOM 1979 O O A LEU A 1 155 ? 14.103 90.434 49.969 0.68 21.69 179 LEU A O 1
ATOM 1980 O O B LEU A 1 155 ? 13.984 87.948 48.112 0.32 13.99 179 LEU A O 1
ATOM 2011 N N . ASN A 1 156 ? 12.777 89.812 48.284 1.00 23.10 180 ASN A N 1
ATOM 2012 C CA . ASN A 1 156 ? 13.353 90.588 47.208 1.00 20.86 180 ASN A CA 1
ATOM 2013 C C . ASN A 1 156 ? 14.830 90.876 47.423 1.00 21.84 180 ASN A C 1
ATOM 2014 O O . ASN A 1 156 ? 15.224 92.027 47.629 1.00 22.86 180 ASN A O 1
ATOM 2024 N N . ASN A 1 157 ? 15.638 89.812 47.387 1.00 19.80 181 ASN A N 1
ATOM 2025 C CA . ASN A 1 157 ? 17.066 89.845 47.691 1.00 15.36 181 ASN A CA 1
ATOM 2026 C C . ASN A 1 157 ? 17.914 89.511 46.457 1.00 15.35 181 ASN A C 1
ATOM 2027 O O . ASN A 1 157 ? 19.084 89.109 46.577 1.00 16.90 181 ASN A O 1
ATOM 2038 N N . ILE A 1 158 ? 17.321 89.662 45.287 1.00 15.82 182 ILE A N 1
ATOM 2039 C CA . ILE A 1 158 ? 17.972 89.530 43.991 1.00 14.49 182 ILE A CA 1
ATOM 2040 C C . ILE A 1 158 ? 17.915 90.900 43.336 1.00 15.39 182 ILE A C 1
ATOM 2041 O O . ILE A 1 158 ? 17.171 91.782 43.768 1.00 16.13 182 ILE A O 1
ATOM 2057 N N . THR A 1 159 ? 18.722 91.102 42.297 1.00 14.02 183 THR A N 1
ATOM 2058 C CA . THR A 1 159 ? 18.686 92.415 41.669 1.00 13.00 183 THR A CA 1
ATOM 2059 C C . THR A 1 159 ? 17.287 92.686 41.109 1.00 13.51 183 THR A C 1
ATOM 2060 O O . THR A 1 159 ? 16.643 91.783 40.559 1.00 14.48 183 THR A O 1
ATOM 2071 N N . PRO A 1 160 ? 16.783 93.919 41.217 1.00 13.34 184 PRO A N 1
ATOM 2072 C CA . PRO A 1 160 ? 15.489 94.216 40.588 1.00 12.69 184 PRO A CA 1
ATOM 2073 C C . PRO A 1 160 ? 15.548 94.217 39.078 1.00 12.22 184 PRO A C 1
ATOM 2074 O O . PRO A 1 160 ? 14.495 94.128 38.426 1.00 13.28 184 PRO A O 1
ATOM 2085 N N . PHE A 1 161 ? 16.743 94.326 38.501 1.00 12.29 185 PHE A N 1
ATOM 2086 C CA . PHE A 1 161 ? 16.913 94.415 37.048 1.00 13.31 185 PHE A CA 1
ATOM 2087 C C . PHE A 1 161 ? 16.987 92.995 36.512 1.00 14.67 185 PHE A C 1
ATOM 2088 O O . PHE A 1 161 ? 18.062 92.437 36.263 1.00 15.41 185 PHE A O 1
ATOM 2105 N N . GLY A 1 162 ? 15.825 92.396 36.325 1.00 13.64 186 GLY A N 1
ATOM 2106 C CA . GLY A 1 162 ? 15.752 91.019 35.870 1.00 11.66 186 GLY A CA 1
ATOM 2107 C C . GLY A 1 162 ? 14.517 90.736 35.026 1.00 13.75 186 GLY A C 1
ATOM 2108 O O . GLY A 1 162 ? 13.443 91.296 35.258 1.00 14.08 186 GLY A O 1
ATOM 2112 N N . THR A 1 163 ? 14.690 89.887 34.022 1.00 13.58 187 THR A N 1
ATOM 2113 C CA . THR A 1 163 ? 13.615 89.305 33.224 1.00 14.40 187 THR A CA 1
ATOM 2114 C C . THR A 1 163 ? 13.999 87.849 32.982 1.00 14.08 187 THR A C 1
ATOM 2115 O O . THR A 1 163 ? 15.175 87.538 32.779 1.00 14.37 187 THR A O 1
ATOM 2126 N N . TYR A 1 164 ? 13.005 86.964 32.932 1.00 12.42 188 TYR A N 1
ATOM 2127 C CA . TYR A 1 164 ? 13.174 85.575 32.474 1.00 10.73 188 TYR A CA 1
ATOM 2128 C C . TYR A 1 164 ? 13.857 84.668 33.496 1.00 12.98 188 TYR A C 1
ATOM 2129 O O . TYR A 1 164 ? 14.880 84.022 33.205 1.00 13.60 188 TYR A O 1
ATOM 2147 N N . ASN A 1 165 ? 13.248 84.557 34.672 1.00 11.70 189 ASN A N 1
ATOM 2148 C CA . ASN A 1 165 ? 13.817 83.792 35.772 1.00 10.05 189 ASN A CA 1
ATOM 2149 C C . ASN A 1 165 ? 13.805 82.296 35.508 1.00 11.00 189 ASN A C 1
ATOM 2150 O O . ASN A 1 165 ? 12.773 81.717 35.151 1.00 11.26 189 ASN A O 1
ATOM 2161 N N . GLN A 1 166 ? 14.937 81.658 35.767 1.00 10.80 190 GLN A N 1
ATOM 2162 C CA . GLN A 1 166 ? 15.107 80.232 35.582 1.00 9.99 190 GLN A CA 1
ATOM 2163 C C . GLN A 1 166 ? 15.899 79.756 36.777 1.00 11.67 190 GLN A C 1
ATOM 2164 O O . GLN A 1 166 ? 17.025 80.199 36.991 1.00 12.53 190 GLN A O 1
ATOM 2178 N N . ALA A 1 167 ? 15.289 78.900 37.593 1.00 11.34 191 ALA A N 1
ATOM 2179 C CA . ALA A 1 167 ? 15.854 78.560 38.888 1.00 10.75 191 ALA A CA 1
ATOM 2180 C C . ALA A 1 167 ? 16.266 77.099 38.920 1.00 11.36 191 ALA A C 1
ATOM 2181 O O . ALA A 1 167 ? 15.475 76.216 38.589 1.00 13.24 191 ALA A O 1
ATOM 2188 N N . ILE A 1 168 ? 17.496 76.847 39.372 1.00 11.89 192 ILE A N 1
ATOM 2189 C CA . ILE A 1 168 ? 18.071 75.506 39.386 1.00 11.26 192 ILE A CA 1
ATOM 2190 C C . ILE A 1 168 ? 18.689 75.255 40.750 1.00 12.54 192 ILE A C 1
ATOM 2191 O O . ILE A 1 168 ? 19.418 76.101 41.272 1.00 14.76 192 ILE A O 1
ATOM 2207 N N . LYS A 1 169 ? 18.393 74.095 41.332 1.00 13.07 193 LYS A N 1
ATOM 2208 C CA . LYS A 1 169 ? 19.012 73.672 42.580 1.00 13.37 193 LYS A CA 1
ATOM 2209 C C . LYS A 1 169 ? 19.911 72.476 42.305 1.00 14.94 193 LYS A C 1
ATOM 2210 O O . LYS A 1 169 ? 19.485 71.493 41.687 1.00 16.41 193 LYS A O 1
ATOM 2229 N N . MET A 1 170 ? 21.140 72.536 42.794 1.00 15.00 194 MET A N 1
ATOM 2230 C CA . MET A 1 170 ? 22.057 71.430 42.605 1.00 16.17 194 MET A CA 1
ATOM 2231 C C . MET A 1 170 ? 21.932 70.412 43.740 1.00 16.24 194 MET A C 1
ATOM 2232 O O . MET A 1 170 ? 21.259 70.636 44.747 1.00 16.67 194 MET A O 1
ATOM 2246 N N . ASP A 1 171 ? 22.617 69.273 43.566 1.00 18.43 195 ASP A N 1
ATOM 2247 C CA . ASP A 1 171 ? 22.502 68.201 44.548 1.00 20.34 195 ASP A CA 1
ATOM 2248 C C . ASP A 1 171 ? 22.941 68.652 45.934 1.00 22.10 195 ASP A C 1
ATOM 2249 O O . ASP A 1 171 ? 22.422 68.155 46.941 1.00 24.31 195 ASP A O 1
ATOM 2258 N N . ASN A 1 172 ? 23.892 69.582 46.018 1.00 19.17 196 ASN A N 1
ATOM 2259 C CA . ASN A 1 172 ? 24.365 70.055 47.320 1.00 19.09 196 ASN A CA 1
ATOM 2260 C C . ASN A 1 172 ? 23.474 71.145 47.910 1.00 18.44 196 ASN A C 1
ATOM 2261 O O . ASN A 1 172 ? 23.805 71.694 48.965 1.00 21.72 196 ASN A O 1
ATOM 2272 N N . GLY A 1 173 ? 22.361 71.469 47.262 1.00 17.39 197 GLY A N 1
ATOM 2273 C CA . GLY A 1 173 ? 21.450 72.480 47.733 1.00 16.86 197 GLY A CA 1
ATOM 2274 C C . GLY A 1 173 ? 21.716 73.876 47.219 1.00 15.11 197 GLY A C 1
ATOM 2275 O O . GLY A 1 173 ? 20.892 74.763 47.458 1.00 16.14 197 GLY A O 1
ATOM 2279 N N . ASP A 1 174 ? 22.832 74.104 46.537 1.00 15.84 198 ASP A N 1
ATOM 2280 C CA . ASP A 1 174 ? 23.102 75.439 46.017 1.00 14.77 198 ASP A CA 1
ATOM 2281 C C . ASP A 1 174 ? 22.054 75.809 44.977 1.00 14.76 198 ASP A C 1
ATOM 2282 O O . ASP A 1 174 ? 21.587 74.969 44.195 1.00 16.17 198 ASP A O 1
ATOM 2291 N N . ILE A 1 175 ? 21.695 77.087 44.968 1.00 13.77 199 ILE A N 1
ATOM 2292 C CA . ILE A 1 175 ? 20.629 77.612 44.120 1.00 13.29 199 ILE A CA 1
ATOM 2293 C C . ILE A 1 175 ? 21.234 78.600 43.139 1.00 14.35 199 ILE A C 1
ATOM 2294 O O . ILE A 1 175 ? 21.973 79.518 43.538 1.00 15.01 199 ILE A O 1
ATOM 2310 N N . TYR A 1 176 ? 20.923 78.414 41.860 1.00 13.26 200 TYR A N 1
ATOM 2311 C CA . TYR A 1 176 ? 21.321 79.340 40.810 1.00 13.27 200 TYR A CA 1
ATOM 2312 C C . TYR A 1 176 ? 20.079 79.912 40.155 1.00 14.12 200 TYR A C 1
ATOM 2313 O O . TYR A 1 176 ? 19.214 79.158 39.697 1.00 15.41 200 TYR A O 1
ATOM 2331 N N . LEU A 1 177 ? 20.004 81.239 40.089 1.00 12.00 201 LEU A N 1
ATOM 2332 C CA . LEU A 1 177 ? 18.925 81.930 39.397 1.00 11.86 201 LEU A CA 1
ATOM 2333 C C . LEU A 1 177 ? 19.526 82.582 38.164 1.00 13.41 201 LEU A C 1
ATOM 2334 O O . LEU A 1 177 ? 20.397 83.443 38.287 1.00 12.96 201 LEU A O 1
ATOM 2350 N N . PHE A 1 178 ? 19.077 82.149 36.991 1.00 10.94 202 PHE A N 1
ATOM 2351 C CA . PHE A 1 178 ? 19.522 82.680 35.709 1.00 11.62 202 PHE A CA 1
ATOM 2352 C C . PHE A 1 178 ? 18.463 83.643 35.181 1.00 12.61 202 PHE A C 1
ATOM 2353 O O . PHE A 1 178 ? 17.262 83.398 35.315 1.00 12.33 202 PHE A O 1
ATOM 2370 N N . PHE A 1 179 ? 18.898 84.755 34.611 1.00 11.55 203 PHE A N 1
ATOM 2371 C CA . PHE A 1 179 ? 17.987 85.765 34.094 1.00 12.33 203 PHE A CA 1
ATOM 2372 C C . PHE A 1 179 ? 18.765 86.758 33.241 1.00 13.63 203 PHE A C 1
ATOM 2373 O O . PHE A 1 179 ? 20.005 86.814 33.271 1.00 13.21 203 PHE A O 1
ATOM 2390 N N . ARG A 1 180 ? 18.014 87.545 32.472 1.00 11.90 204 ARG A N 1
ATOM 2391 C CA . ARG A 1 180 ? 18.568 88.703 31.780 1.00 11.31 204 ARG A CA 1
ATOM 2392 C C . ARG A 1 180 ? 18.608 89.886 32.735 1.00 13.10 204 ARG A C 1
ATOM 2393 O O . ARG A 1 180 ? 17.597 90.225 33.350 1.00 12.91 204 ARG A O 1
ATOM 2414 N N . HIS A 1 181 ? 19.773 90.517 32.869 1.00 12.58 205 HIS A N 1
ATOM 2415 C CA . HIS A 1 181 ? 19.974 91.567 33.875 1.00 13.17 205 HIS A CA 1
ATOM 2416 C C . HIS A 1 181 ? 19.521 92.935 33.351 1.00 13.73 205 HIS A C 1
ATOM 2417 O O . HIS A 1 181 ? 20.287 93.895 33.233 1.00 14.75 205 HIS A O 1
ATOM 2431 N N . GLY A 1 182 ? 18.227 92.989 32.994 1.00 12.71 206 GLY A N 1
ATOM 2432 C CA . GLY A 1 182 ? 17.628 94.195 32.467 1.00 12.97 206 GLY A CA 1
ATOM 2433 C C . GLY A 1 182 ? 16.735 93.907 31.282 1.00 13.42 206 GLY A C 1
ATOM 2434 O O . GLY A 1 182 ? 16.183 92.805 31.189 1.00 14.83 206 GLY A O 1
ATOM 2438 N N . ALA A 1 183 ? 16.604 94.893 30.397 1.00 14.65 207 ALA A N 1
ATOM 2439 C CA . ALA A 1 183 ? 15.854 94.735 29.155 1.00 16.60 207 ALA A CA 1
ATOM 2440 C C . ALA A 1 183 ? 16.784 94.250 28.037 1.00 17.98 207 ALA A C 1
ATOM 2441 O O . ALA A 1 183 ? 17.763 93.562 28.321 1.00 16.21 207 ALA A O 1
ATOM 2448 N N . HIS A 1 184 ? 16.490 94.542 26.762 1.00 18.50 208 HIS A N 1
ATOM 2449 C CA . HIS A 1 184 ? 17.227 93.882 25.674 1.00 16.25 208 HIS A CA 1
ATOM 2450 C C . HIS A 1 184 ? 18.725 94.056 25.767 1.00 19.52 208 HIS A C 1
ATOM 2451 O O . HIS A 1 184 ? 19.490 93.130 25.450 1.00 18.61 208 HIS A O 1
ATOM 2465 N N . ARG A 1 185 ? 19.177 95.261 26.090 1.00 16.26 209 ARG A N 1
ATOM 2466 C CA . ARG A 1 185 ? 20.577 95.597 25.924 1.00 18.26 209 ARG A CA 1
ATOM 2467 C C . ARG A 1 185 ? 21.265 95.354 27.262 1.00 17.70 209 ARG A C 1
ATOM 2468 O O . ARG A 1 185 ? 21.746 96.263 27.941 1.00 18.49 209 ARG A O 1
ATOM 2489 N N . SER A 1 186 ? 21.307 94.066 27.612 1.00 17.25 210 SER A N 1
ATOM 2490 C CA . SER A 1 186 ? 21.728 93.638 28.931 1.00 15.15 210 SER A CA 1
ATOM 2491 C C . SER A 1 186 ? 22.452 92.309 28.838 1.00 13.99 210 SER A C 1
ATOM 2492 O O . SER A 1 186 ? 22.157 91.476 27.975 1.00 15.42 210 SER A O 1
ATOM 2500 N N . ASP A 1 187 ? 23.378 92.104 29.762 1.00 15.27 211 ASP A N 1
ATOM 2501 C CA . ASP A 1 187 ? 23.987 90.788 29.887 1.00 13.86 211 ASP A CA 1
ATOM 2502 C C . ASP A 1 187 ? 22.985 89.797 30.468 1.00 13.74 211 ASP A C 1
ATOM 2503 O O . ASP A 1 187 ? 22.047 90.162 31.179 1.00 14.91 211 ASP A O 1
ATOM 2512 N N . TRP A 1 188 ? 23.195 88.518 30.169 1.00 12.56 212 TRP A N 1
ATOM 2513 C CA . TRP A 1 188 ? 22.561 87.432 30.912 1.00 12.04 212 TRP A CA 1
ATOM 2514 C C . TRP A 1 188 ? 23.504 86.998 32.015 1.00 13.77 212 TRP A C 1
ATOM 2515 O O . TRP A 1 188 ? 24.725 86.952 31.814 1.00 13.59 212 TRP A O 1
ATOM 2536 N N . VAL A 1 189 ? 22.929 86.694 33.170 1.00 12.82 213 VAL A N 1
ATOM 2537 C CA . VAL A 1 189 ? 23.689 86.468 34.385 1.00 12.24 213 VAL A CA 1
ATOM 2538 C C . VAL A 1 189 ? 23.085 85.304 35.156 1.00 13.20 213 VAL A C 1
ATOM 2539 O O . VAL A 1 189 ? 21.958 84.871 34.911 1.00 12.94 213 VAL A O 1
ATOM 2552 N N . TYR A 1 190 ? 23.822 84.863 36.162 1.00 12.46 214 TYR A N 1
ATOM 2553 C CA . TYR A 1 190 ? 23.216 84.129 37.262 1.00 13.11 214 TYR A CA 1
ATOM 2554 C C . TYR A 1 190 ? 23.575 84.775 38.589 1.00 13.76 214 TYR A C 1
ATOM 2555 O O . TYR A 1 190 ? 24.582 85.474 38.718 1.00 13.89 214 TYR A O 1
ATOM 2573 N N . GLN A 1 191 ? 22.704 84.541 39.580 1.00 12.30 215 GLN A N 1
ATOM 2574 C CA . GLN A 1 191 ? 23.033 84.785 40.972 1.00 12.99 215 GLN A CA 1
ATOM 2575 C C . GLN A 1 191 ? 22.956 83.474 41.730 1.00 13.87 215 GLN A C 1
ATOM 2576 O O . GLN A 1 191 ? 22.012 82.695 41.555 1.00 13.80 215 GLN A O 1
ATOM 2590 N N . LYS A 1 192 ? 23.963 83.253 42.570 1.00 13.08 216 LYS A N 1
ATOM 2591 C CA . LYS A 1 192 ? 24.156 82.004 43.295 1.00 13.62 216 LYS A CA 1
ATOM 2592 C C . LYS A 1 192 ? 23.887 82.206 44.782 1.00 14.42 216 LYS A C 1
ATOM 2593 O O . LYS A 1 192 ? 24.359 83.175 45.384 1.00 15.02 216 LYS A O 1
ATOM 2612 N N . SER A 1 193 ? 23.157 81.265 45.383 1.00 14.35 217 SER A N 1
ATOM 2613 C CA . SER A 1 193 ? 22.928 81.258 46.825 1.00 15.54 217 SER A CA 1
ATOM 2614 C C . SER A 1 193 ? 23.337 79.909 47.387 1.00 15.50 217 SER A C 1
ATOM 2615 O O . SER A 1 193 ? 22.945 78.870 46.854 1.00 16.26 217 SER A O 1
ATOM 2623 N N . VAL A 1 194 ? 24.084 79.936 48.489 1.00 15.84 218 VAL A N 1
ATOM 2624 C CA . VAL A 1 194 ? 24.482 78.734 49.221 1.00 17.52 218 VAL A CA 1
ATOM 2625 C C . VAL A 1 194 ? 23.739 78.574 50.545 1.00 18.42 218 VAL A C 1
ATOM 2626 O O . VAL A 1 194 ? 24.047 77.637 51.309 1.00 20.76 218 VAL A O 1
ATOM 2639 N N . ASP A 1 195 ? 22.776 79.450 50.850 1.00 15.85 219 ASP A N 1
ATOM 2640 C CA . ASP A 1 195 ? 22.058 79.413 52.120 1.00 18.41 219 ASP A CA 1
ATOM 2641 C C . ASP A 1 195 ? 20.553 79.301 51.896 1.00 16.54 219 ASP A C 1
ATOM 2642 O O . ASP A 1 195 ? 19.745 79.919 52.598 1.00 17.56 219 ASP A O 1
ATOM 2651 N N . ASN A 1 196 ? 20.166 78.470 50.928 1.00 15.02 220 ASN A N 1
ATOM 2652 C CA . ASN A 1 196 ? 18.758 78.179 50.658 1.00 14.26 220 ASN A CA 1
ATOM 2653 C C . ASN A 1 196 ? 18.001 79.411 50.185 1.00 14.79 220 ASN A C 1
ATOM 2654 O O . ASN A 1 196 ? 16.809 79.562 50.442 1.00 16.21 220 ASN A O 1
ATOM 2665 N N . GLY A 1 197 ? 18.679 80.290 49.458 1.00 14.76 221 GLY A N 1
ATOM 2666 C CA . GLY A 1 197 ? 18.009 81.411 48.832 1.00 15.68 221 GLY A CA 1
ATOM 2667 C C . GLY A 1 197 ? 17.794 82.604 49.728 1.00 15.53 221 GLY A C 1
ATOM 2668 O O . GLY A 1 197 ? 17.079 83.536 49.335 1.00 15.25 221 GLY A O 1
ATOM 2672 N N . ARG A 1 198 ? 18.401 82.611 50.910 1.00 14.84 222 ARG A N 1
ATOM 2673 C CA . ARG A 1 198 ? 18.243 83.722 51.845 1.00 15.05 222 ARG A CA 1
ATOM 2674 C C . ARG A 1 198 ? 19.182 84.870 51.507 1.00 15.50 222 ARG A C 1
ATOM 2675 O O . ARG A 1 198 ? 18.853 86.030 51.779 1.00 17.39 222 ARG A O 1
ATOM 2696 N N . THR A 1 199 ? 20.347 84.579 50.922 1.00 15.77 223 THR A N 1
ATOM 2697 C CA . THR A 1 199 ? 21.214 85.613 50.372 1.00 16.44 223 THR A CA 1
ATOM 2698 C C . THR A 1 199 ? 21.819 85.110 49.070 1.00 18.20 223 THR A C 1
ATOM 2699 O O . THR A 1 199 ? 22.075 83.916 48.895 1.00 17.86 223 THR A O 1
ATOM 2710 N N . PHE A 1 200 ? 22.029 86.043 48.150 1.00 16.66 224 PHE A N 1
ATOM 2711 C CA . PHE A 1 200 ? 22.585 85.751 46.838 1.00 14.70 224 PHE A CA 1
ATOM 2712 C C . PHE A 1 200 ? 23.839 86.573 46.635 1.00 16.67 224 PHE A C 1
ATOM 2713 O O . PHE A 1 200 ? 23.912 87.729 47.057 1.00 18.89 224 PHE A O 1
ATOM 2730 N N . ALA A 1 201 ? 24.824 85.957 46.001 1.00 15.05 225 ALA A N 1
ATOM 2731 C CA . ALA A 1 201 ? 26.022 86.661 45.577 1.00 15.16 225 ALA A CA 1
ATOM 2732 C C . ALA A 1 201 ? 25.718 87.566 44.383 1.00 14.67 225 ALA A C 1
ATOM 2733 O O . ALA A 1 201 ? 24.678 87.455 43.722 1.00 15.82 225 ALA A O 1
ATOM 2740 N N . SER A 1 202 ? 26.671 88.447 44.081 1.00 17.34 226 SER A N 1
ATOM 2741 C CA . SER A 1 202 ? 26.485 89.383 42.987 1.00 16.93 226 SER A CA 1
ATOM 2742 C C . SER A 1 202 ? 26.362 88.639 41.658 1.00 16.78 226 SER A C 1
ATOM 2743 O O . SER A 1 202 ? 26.932 87.551 41.483 1.00 17.86 226 SER A O 1
ATOM 2751 N N . PRO A 1 203 ? 25.641 89.214 40.700 1.00 15.55 227 PRO A N 1
ATOM 2752 C CA . PRO A 1 203 ? 25.490 88.556 39.399 1.00 15.55 227 PRO A CA 1
ATOM 2753 C C . PRO A 1 203 ? 26.819 88.286 38.714 1.00 14.17 227 PRO A C 1
ATOM 2754 O O . PRO A 1 203 ? 27.758 89.093 38.757 1.00 17.08 227 PRO A O 1
ATOM 2765 N N . VAL A 1 204 ? 26.850 87.144 38.031 1.00 15.65 228 VAL A N 1
ATOM 2766 C CA . VAL A 1 204 ? 27.959 86.727 37.179 1.00 15.13 228 VAL A CA 1
ATOM 2767 C C . VAL A 1 204 ? 27.443 86.707 35.743 1.00 14.71 228 VAL A C 1
ATOM 2768 O O . VAL A 1 204 ? 26.484 85.978 35.424 1.00 14.55 228 VAL A O 1
ATOM 2781 N N . SER A 1 205 ? 28.067 87.519 34.875 1.00 14.99 229 SER A N 1
ATOM 2782 C CA . SER A 1 205 ? 27.657 87.604 33.475 1.00 14.87 229 SER A CA 1
ATOM 2783 C C . SER A 1 205 ? 28.184 86.414 32.685 1.00 15.03 229 SER A C 1
ATOM 2784 O O . SER A 1 205 ? 29.388 86.147 32.696 1.00 17.22 229 SER A O 1
ATOM 2792 N N . PHE A 1 206 ? 27.295 85.731 31.953 1.00 15.53 230 PHE A N 1
ATOM 2793 C CA . PHE A 1 206 ? 27.717 84.638 31.080 1.00 14.97 230 PHE A CA 1
ATOM 2794 C C . PHE A 1 206 ? 27.470 84.886 29.595 1.00 15.21 230 PHE A C 1
ATOM 2795 O O . PHE A 1 206 ? 28.117 84.230 28.761 1.00 16.45 230 PHE A O 1
ATOM 2812 N N . LEU A 1 207 ? 26.632 85.850 29.232 1.00 14.02 231 LEU A N 1
ATOM 2813 C CA . LEU A 1 207 ? 26.494 86.289 27.847 1.00 13.77 231 LEU A CA 1
ATOM 2814 C C . LEU A 1 207 ? 26.590 87.804 27.820 1.00 14.35 231 LEU A C 1
ATOM 2815 O O . LEU A 1 207 ? 25.925 88.484 28.604 1.00 15.81 231 LEU A O 1
ATOM 2831 N N . LYS A 1 208 ? 27.431 88.316 26.932 1.00 15.47 232 LYS A N 1
ATOM 2832 C CA . LYS A 1 208 ? 27.755 89.737 26.851 1.00 16.30 232 LYS A CA 1
ATOM 2833 C C . LYS A 1 208 ? 26.874 90.475 25.851 1.00 16.61 232 LYS A C 1
ATOM 2834 O O . LYS A 1 208 ? 26.798 90.092 24.679 1.00 17.45 232 LYS A O 1
ATOM 2853 N N . HIS A 1 209 ? 26.292 91.588 26.285 1.00 16.10 233 HIS A N 1
ATOM 2854 C CA . HIS A 1 209 ? 25.741 92.576 25.368 1.00 17.41 233 HIS A CA 1
ATOM 2855 C C . HIS A 1 209 ? 26.779 93.662 25.120 1.00 18.01 233 HIS A C 1
ATOM 2856 O O . HIS A 1 209 ? 27.569 94.009 26.002 1.00 18.18 233 HIS A O 1
ATOM 2870 N N . LYS A 1 210 ? 26.777 94.209 23.907 1.00 19.03 234 LYS A N 1
ATOM 2871 C CA . LYS A 1 210 ? 27.739 95.232 23.510 1.00 21.21 234 LYS A CA 1
ATOM 2872 C C . LYS A 1 210 ? 27.384 95.725 22.115 1.00 20.92 234 LYS A C 1
ATOM 2873 O O . LYS A 1 210 ? 26.629 95.071 21.392 1.00 20.79 234 LYS A O 1
ATOM 2892 N N . ARG A 1 211 ? 27.923 96.888 21.757 1.00 22.72 235 ARG A N 1
ATOM 2893 C CA . ARG A 1 211 ? 27.711 97.416 20.417 1.00 25.68 235 ARG A CA 1
ATOM 2894 C C . ARG A 1 211 ? 28.428 96.539 19.408 1.00 25.18 235 ARG A C 1
ATOM 2895 O O . ARG A 1 211 ? 29.565 96.111 19.628 1.00 28.41 235 ARG A O 1
ATOM 2916 N N . ARG A 1 212 ? 27.773 96.310 18.279 1.00 26.92 236 ARG A N 1
ATOM 2917 C CA . ARG A 1 212 ? 28.458 95.761 17.125 1.00 26.30 236 ARG A CA 1
ATOM 2918 C C . ARG A 1 212 ? 29.296 96.824 16.434 1.00 30.50 236 ARG A C 1
ATOM 2919 O O . ARG A 1 212 ? 28.963 98.016 16.428 1.00 31.61 236 ARG A O 1
ATOM 2940 N N . THR A 1 213 ? 30.400 96.380 15.838 1.00 28.05 237 THR A N 1
ATOM 2941 C CA . THR A 1 213 ? 31.277 97.287 15.108 1.00 30.52 237 THR A CA 1
ATOM 2942 C C . THR A 1 213 ? 31.000 97.314 13.611 1.00 31.82 237 THR A C 1
ATOM 2943 O O . THR A 1 213 ? 31.598 98.130 12.907 1.00 34.05 237 THR A O 1
ATOM 2954 N N . ASP A 1 214 ? 30.109 96.451 13.113 1.00 30.56 238 ASP A N 1
ATOM 2955 C CA . ASP A 1 214 ? 29.838 96.345 11.683 1.00 31.79 238 ASP A CA 1
ATOM 2956 C C . ASP A 1 214 ? 28.476 96.880 11.270 1.00 32.04 238 ASP A C 1
ATOM 2957 O O . ASP A 1 214 ? 28.299 97.227 10.098 1.00 34.20 238 ASP A O 1
ATOM 2966 N N . ILE A 1 215 ? 27.511 96.940 12.192 1.00 31.01 239 ILE A N 1
ATOM 2967 C CA . ILE A 1 215 ? 26.162 97.426 11.922 1.00 33.57 239 ILE A CA 1
ATOM 2968 C C . ILE A 1 215 ? 25.687 98.216 13.135 1.00 36.30 239 ILE A C 1
ATOM 2969 O O . ILE A 1 215 ? 26.262 98.130 14.220 1.00 30.96 239 ILE A O 1
ATOM 2985 N N . ASP A 1 216 ? 24.615 98.989 12.941 1.00 31.10 240 ASP A N 1
ATOM 2986 C CA . ASP A 1 216 ? 24.068 99.842 14.003 1.00 31.01 240 ASP A CA 1
ATOM 2987 C C . ASP A 1 216 ? 23.079 99.045 14.858 1.00 34.04 240 ASP A C 1
ATOM 2988 O O . ASP A 1 216 ? 21.858 99.223 14.818 1.00 28.73 240 ASP A O 1
ATOM 2997 N N . ALA A 1 217 ? 23.643 98.143 15.656 1.00 29.41 241 ALA A N 1
ATOM 2998 C CA 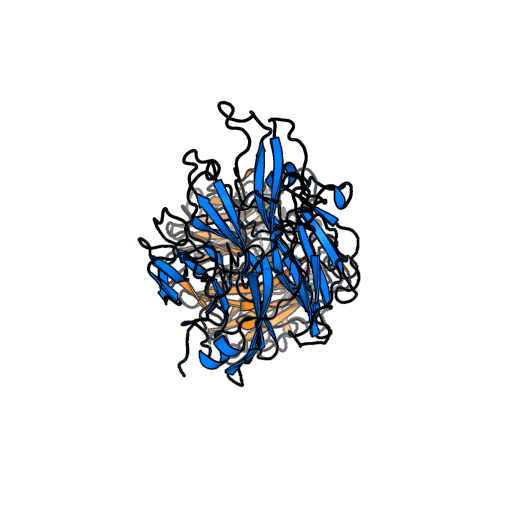. ALA A 1 217 ? 22.864 97.242 16.489 1.00 25.09 241 ALA A CA 1
ATOM 2999 C C . ALA A 1 217 ? 23.717 96.827 17.676 1.00 25.18 241 ALA A C 1
ATOM 3000 O O . ALA A 1 217 ? 24.930 97.062 17.714 1.00 26.28 241 ALA A O 1
ATOM 3007 N N . VAL A 1 218 ? 23.062 96.196 18.644 1.00 22.84 242 VAL A N 1
ATOM 3008 C CA . VAL A 1 218 ? 23.689 95.729 19.874 1.00 24.27 242 VAL A CA 1
ATOM 3009 C C . VAL A 1 218 ? 23.495 94.222 19.952 1.00 22.15 242 VAL A C 1
ATOM 3010 O O . VAL A 1 218 ? 22.422 93.706 19.614 1.00 22.04 242 VAL A O 1
ATOM 3023 N N . ASP A 1 219 ? 24.543 93.510 20.370 1.00 20.51 243 ASP A N 1
ATOM 3024 C CA . ASP A 1 219 ? 24.412 92.086 20.641 1.00 20.14 243 ASP A CA 1
ATOM 3025 C C . ASP A 1 219 ? 23.465 91.884 21.821 1.00 18.13 243 ASP A C 1
ATOM 3026 O O . ASP A 1 219 ? 23.636 92.490 22.882 1.00 19.22 243 ASP A O 1
ATOM 3035 N N . SER A 1 220 ? 22.486 91.005 21.641 1.00 15.93 244 SER A N 1
ATOM 3036 C CA . SER A 1 220 ? 21.473 90.699 22.639 1.00 14.60 244 SER A CA 1
ATOM 3037 C C . SER A 1 220 ? 21.162 89.216 22.530 1.00 15.28 244 SER A C 1
ATOM 3038 O O . SER A 1 220 ? 21.437 88.588 21.504 1.00 15.94 244 SER A O 1
ATOM 3046 N N . TRP A 1 221 ? 20.587 88.651 23.597 1.00 15.16 245 TRP A N 1
ATOM 3047 C CA . TRP A 1 221 ? 20.476 87.198 23.695 1.00 14.24 245 TRP A CA 1
ATOM 3048 C C . TRP A 1 221 ? 19.178 86.772 24.368 1.00 13.26 245 TRP A C 1
ATOM 3049 O O . TRP A 1 221 ? 18.571 87.526 25.123 1.00 14.30 245 TRP A O 1
ATOM 3070 N N . TYR A 1 222 ? 18.825 85.502 24.140 1.00 13.47 246 TYR A N 1
ATOM 3071 C CA . TYR A 1 222 ? 17.785 84.833 24.920 1.00 12.40 246 TYR A CA 1
ATOM 3072 C C . TYR A 1 222 ? 18.273 83.430 25.247 1.00 12.96 246 TYR A C 1
ATOM 3073 O O . TYR A 1 222 ? 18.676 82.685 24.349 1.00 14.59 246 TYR A O 1
ATOM 3091 N N . ALA A 1 223 ? 18.238 83.069 26.526 1.00 12.50 247 ALA A N 1
ATOM 3092 C CA . ALA A 1 223 ? 18.824 81.814 26.983 1.00 12.67 247 ALA A CA 1
ATOM 3093 C C . ALA A 1 223 ? 17.806 80.986 27.752 1.00 12.03 247 ALA A C 1
ATOM 3094 O O . ALA A 1 223 ? 16.866 81.511 28.346 1.00 12.52 247 ALA A O 1
ATOM 3101 N N . TRP A 1 224 ? 18.020 79.675 27.737 1.00 11.98 248 TRP A N 1
ATOM 3102 C CA . TRP A 1 224 ? 17.279 78.712 28.533 1.00 11.27 248 TRP A CA 1
ATOM 3103 C C . TRP A 1 224 ? 18.296 77.818 29.221 1.00 12.53 248 TRP A C 1
ATOM 3104 O O . TRP A 1 224 ? 19.083 77.120 28.554 1.00 12.24 248 TRP A O 1
ATOM 3125 N N . ALA A 1 225 ? 18.289 77.854 30.548 1.00 12.40 249 ALA A N 1
ATOM 3126 C CA . ALA A 1 225 ? 19.208 77.084 31.365 1.00 11.67 249 ALA A CA 1
ATOM 3127 C C . ALA A 1 225 ? 18.466 75.976 32.079 1.00 11.70 249 ALA A C 1
ATOM 3128 O O . ALA A 1 225 ? 17.391 76.198 32.645 1.00 13.16 249 ALA A O 1
ATOM 3135 N N . GLY A 1 226 ? 19.046 74.777 32.089 1.00 12.60 250 GLY A N 1
ATOM 3136 C CA . GLY A 1 226 ? 18.462 73.649 32.779 1.00 13.38 250 GLY A CA 1
ATOM 3137 C C . GLY A 1 226 ? 19.535 72.735 33.327 1.00 14.32 250 GLY A C 1
ATOM 3138 O O . GLY A 1 226 ? 20.723 72.917 33.066 1.00 14.96 250 GLY A O 1
ATOM 3142 N N . LYS A 1 227 ? 19.103 71.737 34.086 1.00 16.40 251 LYS A N 1
ATOM 3143 C CA . LYS A 1 227 ? 20.033 70.749 34.608 1.00 18.67 251 LYS A CA 1
ATOM 3144 C C . LYS A 1 227 ? 20.636 69.923 33.492 1.00 19.70 251 LYS A C 1
ATOM 3145 O O . LYS A 1 227 ? 19.973 69.564 32.511 1.00 21.05 251 LYS A O 1
ATOM 3164 N N . GLY A 1 228 ? 21.916 69.631 33.643 1.00 17.13 252 GLY A N 1
ATOM 3165 C CA . GLY A 1 228 ? 22.592 68.632 32.867 1.00 20.48 252 GLY A CA 1
ATOM 3166 C C . GLY A 1 228 ? 22.741 67.368 33.675 1.00 23.99 252 GLY A C 1
ATOM 3167 O O . GLY A 1 228 ? 21.847 66.983 34.433 1.00 27.44 252 GLY A O 1
ATOM 3171 N N . GLN A 1 229 ? 23.890 66.729 33.548 1.00 20.96 253 GLN A N 1
ATOM 3172 C CA . GLN A 1 229 ? 24.183 65.582 34.379 1.00 20.97 253 GLN A CA 1
ATOM 3173 C C . GLN A 1 229 ? 25.270 65.962 35.373 1.00 28.18 253 GLN A C 1
ATOM 3174 O O . GLN A 1 229 ? 26.033 66.905 35.146 1.00 25.82 253 GLN A O 1
ATOM 3188 N N . GLY A 1 230 ? 25.253 65.285 36.516 1.00 37.93 254 GLY A N 1
ATOM 3189 C CA . GLY A 1 230 ? 26.262 65.538 37.535 1.00 35.48 254 GLY A CA 1
ATOM 3190 C C . GLY A 1 230 ? 26.077 66.917 38.129 1.00 23.36 254 GLY A C 1
ATOM 3191 O O . GLY A 1 230 ? 24.978 67.304 38.544 1.00 34.51 254 GLY A O 1
ATOM 3195 N N . ASP A 1 231 ? 27.161 67.685 38.162 1.00 31.97 255 ASP A N 1
ATOM 3196 C CA . ASP A 1 231 ? 27.102 69.047 38.669 1.00 28.75 255 ASP A CA 1
ATOM 3197 C C . ASP A 1 231 ? 27.059 70.076 37.553 1.00 23.79 255 ASP A C 1
ATOM 3198 O O . ASP A 1 231 ? 27.390 71.239 37.779 1.00 22.01 255 ASP A O 1
ATOM 3207 N N . ASN A 1 232 ? 26.586 69.693 36.370 1.00 21.43 256 ASN A N 1
ATOM 3208 C CA . ASN A 1 232 ? 26.532 70.608 35.244 1.00 17.48 256 ASN A CA 1
ATOM 3209 C C . ASN A 1 232 ? 25.137 71.186 35.037 1.00 16.89 256 ASN A C 1
ATOM 3210 O O . ASN A 1 232 ? 24.118 70.537 35.294 1.00 18.42 256 ASN A O 1
ATOM 3221 N N . ILE A 1 233 ? 25.128 72.431 34.575 1.00 14.52 257 ILE A N 1
ATOM 3222 C CA . ILE A 1 233 ? 23.961 73.124 34.050 1.00 14.52 257 ILE A CA 1
ATOM 3223 C C . ILE A 1 233 ? 24.206 73.337 32.566 1.00 13.64 257 ILE A C 1
ATOM 3224 O O . ILE A 1 233 ? 25.332 73.628 32.154 1.00 15.16 257 ILE A O 1
ATOM 3240 N N . ILE A 1 234 ? 23.174 73.164 31.751 1.00 13.60 258 ILE A N 1
ATOM 3241 C CA . ILE A 1 234 ? 23.292 73.310 30.306 1.00 13.62 258 ILE A CA 1
ATOM 3242 C C . ILE A 1 234 ? 22.442 74.493 29.866 1.00 13.36 258 ILE A C 1
ATOM 3243 O O . ILE A 1 234 ? 21.423 74.809 30.490 1.00 13.49 258 ILE A O 1
ATOM 3259 N N . VAL A 1 235 ? 22.900 75.192 28.834 1.00 12.96 259 VAL A N 1
ATOM 3260 C CA . VAL A 1 235 ? 22.267 76.434 28.403 1.00 14.22 259 VAL A CA 1
ATOM 3261 C C . VAL A 1 235 ? 22.187 76.452 26.877 1.00 13.66 259 VAL A C 1
ATOM 3262 O O . VAL A 1 235 ? 23.222 76.363 26.205 1.00 13.56 259 VAL A O 1
ATOM 3275 N N . SER A 1 236 ? 20.972 76.617 26.334 1.00 12.53 260 SER A N 1
ATOM 3276 C CA . SER A 1 236 ? 20.788 76.865 24.917 1.00 12.84 260 SER A CA 1
ATOM 3277 C C . SER A 1 236 ? 20.325 78.300 24.746 1.00 13.44 260 SER A C 1
ATOM 3278 O O . SER A 1 236 ? 19.658 78.865 25.615 1.00 15.74 260 SER A O 1
ATOM 3286 N N . TYR A 1 237 ? 20.698 78.909 23.636 1.00 12.66 261 TYR A N 1
ATOM 3287 C CA . TYR A 1 237 ? 20.387 80.322 23.492 1.00 13.77 261 TYR A CA 1
ATOM 3288 C C . TYR A 1 237 ? 20.332 80.701 22.023 1.00 14.38 261 TYR A C 1
ATOM 3289 O O . TYR A 1 237 ? 20.973 80.076 21.189 1.00 13.88 261 TYR A O 1
ATOM 3307 N N . ASP A 1 238 ? 19.526 81.716 21.716 1.00 14.13 262 ASP A N 1
ATOM 3308 C CA . ASP A 1 238 ? 19.553 82.336 20.393 1.00 15.23 262 ASP A CA 1
ATOM 3309 C C . ASP A 1 238 ? 19.997 83.789 20.506 1.00 14.67 262 ASP A C 1
ATOM 3310 O O . ASP A 1 238 ? 20.058 84.372 21.594 1.00 14.57 262 ASP A O 1
ATOM 3319 N N . TYR A 1 239 ? 20.355 84.345 19.354 1.00 15.77 263 TYR A N 1
ATOM 3320 C CA . TYR A 1 239 ? 20.912 85.689 19.259 1.00 15.46 263 TYR A CA 1
ATOM 3321 C C . TYR A 1 239 ? 19.877 86.674 18.731 1.00 15.47 263 TYR A C 1
ATOM 3322 O O . TYR A 1 239 ? 19.227 86.409 17.717 1.00 17.20 263 TYR A O 1
ATOM 3340 N N . HIS A 1 240 ? 19.747 87.808 19.409 1.00 17.05 264 HIS A N 1
ATOM 3341 C CA . HIS A 1 240 ? 18.871 88.901 18.998 1.00 16.50 264 HIS A CA 1
ATOM 3342 C C . HIS A 1 240 ? 19.726 90.018 18.394 1.00 19.34 264 HIS A C 1
ATOM 3343 O O . HIS A 1 240 ? 20.621 90.558 19.060 1.00 18.82 264 HIS A O 1
ATOM 3357 N N . VAL A 1 241 ? 19.468 90.332 17.124 1.00 20.07 265 VAL A N 1
ATOM 3358 C CA . VAL A 1 241 ? 20.026 91.514 16.466 1.00 21.02 265 VAL A CA 1
ATOM 3359 C C . VAL A 1 241 ? 19.204 92.690 16.976 1.00 22.19 265 VAL A C 1
ATOM 3360 O O . VAL A 1 241 ? 18.085 92.913 16.512 1.00 22.87 265 VAL A O 1
ATOM 3373 N N . CYS A 1 242 ? 19.743 93.448 17.921 1.00 21.60 266 CYS A N 1
ATOM 3374 C CA . CYS A 1 242 ? 18.976 94.501 18.573 1.00 22.46 266 CYS A CA 1
ATOM 3375 C C . CYS A 1 242 ? 19.298 95.819 17.873 1.00 24.73 266 CYS A C 1
ATOM 3376 O O . CYS A 1 242 ? 20.240 96.538 18.222 1.00 22.91 266 CYS A O 1
ATOM 3383 N N . TRP A 1 243 ? 18.487 96.145 16.872 1.00 22.78 267 TRP A N 1
ATOM 3384 C CA . TRP A 1 243 ? 18.767 97.261 15.979 1.00 25.82 267 TRP A CA 1
ATOM 3385 C C . TRP A 1 243 ? 18.491 98.600 16.651 1.00 27.40 267 TRP A C 1
ATOM 3386 O O . TRP A 1 243 ? 17.521 98.744 17.403 1.00 27.73 267 TRP A O 1
ATOM 3407 N N . ASP A 1 244 ? 19.340 99.583 16.358 1.00 27.51 268 ASP A N 1
ATOM 3408 C CA . ASP A 1 244 ? 19.050 100.960 16.726 1.00 29.21 268 ASP A CA 1
ATOM 3409 C C . ASP A 1 244 ? 17.822 101.433 15.959 1.00 33.95 268 ASP A C 1
ATOM 3410 O O . ASP A 1 244 ? 17.535 100.962 14.853 1.00 33.66 268 ASP A O 1
ATOM 3419 N N . GLY A 1 245 ? 17.116 102.405 16.529 1.00 36.06 269 GLY A N 1
ATOM 3420 C CA . GLY A 1 245 ? 16.007 103.014 15.817 1.00 39.02 269 GLY A CA 1
ATOM 3421 C C . GLY A 1 245 ? 16.434 103.542 14.463 1.00 44.47 269 GLY A C 1
ATOM 3422 O O . GLY A 1 245 ? 17.510 104.137 14.337 1.00 40.25 269 GLY A O 1
ATOM 3426 N N . GLY A 1 246 ? 15.606 103.319 13.442 1.00 39.55 270 GLY A N 1
ATOM 3427 C CA . GLY A 1 246 ? 15.887 103.776 12.097 1.00 42.46 270 GLY A CA 1
ATOM 3428 C C . GLY A 1 246 ? 16.951 103.002 11.351 1.00 41.84 270 GLY A C 1
ATOM 3429 O O . GLY A 1 246 ? 17.209 103.313 10.182 1.00 43.44 270 GLY A O 1
ATOM 3433 N N . ALA A 1 247 ? 17.583 102.013 11.980 1.00 37.20 271 ALA A N 1
ATOM 3434 C CA . ALA A 1 247 ? 18.619 101.218 11.344 1.00 40.98 271 ALA A CA 1
ATOM 3435 C C . ALA A 1 247 ? 17.985 100.071 10.561 1.00 43.55 271 ALA A C 1
ATOM 3436 O O . ALA A 1 247 ? 16.763 99.960 10.452 1.00 45.57 271 ALA A O 1
ATOM 3443 N N . GLY A 1 248 ? 18.829 99.208 10.007 1.00 48.22 272 GLY A N 1
ATOM 3444 C CA . GLY A 1 248 ? 18.357 98.041 9.288 1.00 43.58 272 GLY A CA 1
ATOM 3445 C C . GLY A 1 248 ? 18.028 98.339 7.838 1.00 42.58 272 GLY A C 1
ATOM 3446 O O . GLY A 1 248 ? 18.322 99.408 7.292 1.00 47.09 272 GLY A O 1
ATOM 3450 N N . VAL A 1 249 ? 17.396 97.352 7.202 1.00 44.76 273 VAL A N 1
ATOM 3451 C CA . VAL A 1 249 ? 17.015 97.482 5.798 1.00 45.07 273 VAL A CA 1
ATOM 3452 C C . VAL A 1 249 ? 15.891 98.502 5.673 1.00 47.02 273 VAL A C 1
ATOM 3453 O O . VAL A 1 249 ? 14.866 98.405 6.361 1.00 48.71 273 VAL A O 1
ATOM 3466 N N . ASN A 1 250 ? 16.079 99.483 4.787 1.00 44.96 274 ASN A N 1
ATOM 3467 C CA . ASN A 1 250 ? 15.059 100.495 4.498 1.00 46.28 274 ASN A CA 1
ATOM 3468 C C . ASN A 1 250 ? 14.505 101.134 5.772 1.00 52.74 274 ASN A C 1
ATOM 3469 O O . ASN A 1 250 ? 13.321 101.472 5.858 1.00 47.97 274 ASN A O 1
ATOM 3473 N N . GLY A 1 251 ? 15.368 101.306 6.773 1.00 43.31 275 GLY A N 1
ATOM 3474 C CA . GLY A 1 251 ? 14.951 101.931 8.016 1.00 46.30 275 GLY A CA 1
ATOM 3475 C C . GLY A 1 251 ? 13.941 101.131 8.810 1.00 44.02 275 GLY A C 1
ATOM 3476 O O . GLY A 1 251 ? 13.139 101.713 9.550 1.00 41.70 275 GLY A O 1
ATOM 3480 N N . ARG A 1 252 ? 13.962 99.804 8.685 1.00 36.91 276 ARG A N 1
ATOM 3481 C CA . ARG A 1 252 ? 12.988 98.985 9.398 1.00 35.05 276 ARG A CA 1
ATOM 3482 C C . ARG A 1 252 ? 13.067 99.209 10.904 1.00 40.62 276 ARG A C 1
ATOM 3483 O O . ARG A 1 252 ? 12.050 99.123 11.599 1.00 38.12 276 ARG A O 1
ATOM 3504 N N . GLY A 1 253 ? 14.259 99.483 11.425 1.00 33.16 277 GLY A N 1
ATOM 3505 C CA . GLY A 1 253 ? 14.390 99.806 12.834 1.00 33.10 277 GLY A CA 1
ATOM 3506 C C . GLY A 1 253 ? 14.352 98.580 13.731 1.00 34.47 277 GLY A C 1
ATOM 3507 O O . GLY A 1 253 ? 14.666 97.458 13.331 1.00 31.11 277 GLY A O 1
ATOM 3511 N N . HIS A 1 254 ? 13.939 98.805 14.970 1.00 30.73 278 HIS A N 1
ATOM 3512 C CA . HIS A 1 254 ? 14.028 97.754 15.962 1.00 29.13 278 HIS A CA 1
ATOM 3513 C C . HIS A 1 254 ? 12.879 96.758 15.819 1.00 29.45 278 HIS A C 1
ATOM 3514 O O . HIS A 1 254 ? 11.708 97.140 15.835 1.00 31.83 278 HIS A O 1
ATOM 3528 N N . THR A 1 255 ? 13.227 95.479 15.684 1.00 25.10 279 THR A N 1
ATOM 3529 C CA . THR A 1 255 ? 12.259 94.393 15.572 1.00 27.04 279 THR A CA 1
ATOM 3530 C C . THR A 1 255 ? 12.596 93.307 16.592 1.00 22.53 279 THR A C 1
ATOM 3531 O O . THR A 1 255 ? 13.504 93.473 17.416 1.00 24.33 279 THR A O 1
ATOM 3542 N N . THR A 1 256 ? 11.907 92.166 16.524 1.00 21.91 280 THR A N 1
ATOM 3543 C CA . THR A 1 256 ? 12.254 91.016 17.351 1.00 20.59 280 THR A CA 1
ATOM 3544 C C . THR A 1 256 ? 13.216 90.058 16.656 1.00 20.15 280 THR A C 1
ATOM 3545 O O . THR A 1 256 ? 13.311 88.895 17.057 1.00 19.65 280 THR A O 1
ATOM 3556 N N . GLU A 1 257 ? 13.941 90.525 15.637 1.00 21.31 281 GLU A N 1
ATOM 3557 C CA . GLU A 1 257 ? 14.820 89.662 14.855 1.00 19.61 281 GLU A CA 1
ATOM 3558 C C . GLU A 1 257 ? 15.769 88.869 15.738 1.00 19.58 281 GLU A C 1
ATOM 3559 O O . GLU A 1 257 ? 16.568 89.440 16.487 1.00 19.19 281 GLU A O 1
ATOM 3571 N N . ARG A 1 258 ? 15.698 87.544 15.626 1.00 17.43 282 ARG A N 1
ATOM 3572 C CA . ARG A 1 258 ? 16.594 86.634 16.319 1.00 15.66 282 ARG A CA 1
ATOM 3573 C C . ARG A 1 258 ? 16.975 85.545 15.334 1.00 15.69 282 ARG A C 1
ATOM 3574 O O . ARG A 1 258 ? 16.200 85.217 14.438 1.00 16.47 282 ARG A O 1
ATOM 3595 N N . HIS A 1 259 ? 18.175 84.987 15.490 1.00 15.78 283 HIS A N 1
ATOM 3596 C CA . HIS A 1 259 ? 18.608 83.891 14.640 1.00 15.68 283 HIS A CA 1
ATOM 3597 C C . HIS A 1 259 ? 19.430 82.897 15.438 1.00 17.14 283 HIS A C 1
ATOM 3598 O O . HIS A 1 259 ? 20.038 83.233 16.457 1.00 16.43 283 HIS A O 1
ATOM 3613 N N . ASP A 1 260 ? 19.477 81.681 14.896 1.00 16.02 284 ASP A N 1
ATOM 3614 C CA . ASP A 1 260 ? 20.441 80.635 15.244 1.00 15.72 284 ASP A CA 1
ATOM 3615 C C . ASP A 1 260 ? 20.190 80.057 16.627 1.00 15.43 284 ASP A C 1
ATOM 3616 O O . ASP A 1 260 ? 19.315 80.521 17.368 1.00 18.56 284 ASP A O 1
ATOM 3625 N N . VAL A 1 261 ? 20.902 78.987 16.961 1.00 14.39 285 VAL A N 1
ATOM 3626 C CA . VAL A 1 261 ? 20.843 78.441 18.308 1.00 15.24 285 VAL A CA 1
ATOM 3627 C C . VAL A 1 261 ? 22.223 77.930 18.680 1.00 14.08 285 VAL A C 1
ATOM 3628 O O . VAL A 1 261 ? 22.945 77.387 17.839 1.00 15.46 285 VAL A O 1
ATOM 3641 N N . TYR A 1 262 ? 22.578 78.147 19.941 1.00 14.34 286 TYR A N 1
ATOM 3642 C CA . TYR A 1 262 ? 23.888 77.883 20.499 1.00 14.90 286 TYR A CA 1
ATOM 3643 C C . TYR A 1 262 ? 23.718 77.038 21.757 1.00 13.78 286 TYR A C 1
ATOM 3644 O O . TYR A 1 262 ? 22.630 76.976 22.344 1.00 13.07 286 TYR A O 1
ATOM 3662 N N . PHE A 1 263 ? 24.825 76.431 22.201 1.00 14.19 287 PHE A N 1
ATOM 3663 C CA . PHE A 1 263 ? 24.827 75.539 23.358 1.00 13.85 287 PHE A CA 1
ATOM 3664 C C . PHE A 1 263 ? 26.129 75.652 24.145 1.00 13.00 287 PHE A C 1
ATOM 3665 O O . PHE A 1 263 ? 27.207 75.650 23.564 1.00 14.46 287 PHE A O 1
ATOM 3682 N N . MET A 1 264 ? 26.023 75.691 25.473 1.00 14.58 288 MET A N 1
ATOM 3683 C CA . MET A 1 264 ? 27.199 75.550 26.313 1.00 15.50 288 MET A CA 1
ATOM 3684 C C . MET A 1 264 ? 26.801 74.956 27.657 1.00 12.92 288 MET A C 1
ATOM 3685 O O . MET A 1 264 ? 25.622 74.886 28.002 1.00 13.81 288 MET A O 1
ATOM 3699 N N . SER A 1 265 ? 27.815 74.562 28.424 1.00 15.03 289 SER A N 1
ATOM 3700 C CA A SER A 1 265 ? 27.645 73.877 29.697 0.62 14.95 289 SER A CA 1
ATOM 3701 C CA B SER A 1 265 ? 27.627 73.897 29.706 0.38 15.44 289 SER A CA 1
ATOM 3702 C C . SER A 1 265 ? 28.431 74.612 30.780 1.00 16.37 289 SER A C 1
ATOM 3703 O O . SER A 1 265 ? 29.482 75.185 30.516 1.00 17.66 289 SER A O 1
ATOM 3718 N N . PHE A 1 266 ? 27.912 74.563 32.005 1.00 15.84 290 PHE A N 1
ATOM 3719 C CA . PHE A 1 266 ? 28.452 75.231 33.183 1.00 16.84 290 PHE A CA 1
ATOM 3720 C C . PHE A 1 266 ? 28.692 74.157 34.232 1.00 16.38 290 PHE A C 1
ATOM 3721 O O . PHE A 1 266 ? 27.746 73.526 34.710 1.00 15.49 290 PHE A O 1
ATOM 3738 N N . ASN A 1 267 ? 29.951 73.933 34.583 1.00 17.30 291 ASN A N 1
ATOM 3739 C CA . ASN A 1 267 ? 30.290 73.016 35.660 1.00 17.08 291 ASN A CA 1
ATOM 3740 C C . ASN A 1 267 ? 30.214 73.795 36.968 1.00 20.67 291 ASN A C 1
ATOM 3741 O O . ASN A 1 267 ? 31.042 74.670 37.226 1.00 21.20 291 ASN A O 1
ATOM 3752 N N . THR A 1 268 ? 29.192 73.508 37.781 1.00 20.20 292 THR A N 1
ATOM 3753 C CA . THR A 1 268 ? 28.999 74.305 38.988 1.00 19.07 292 THR A CA 1
ATOM 3754 C C . THR A 1 268 ? 30.008 74.002 40.082 1.00 21.98 292 THR A C 1
ATOM 3755 O O . THR A 1 268 ? 30.119 74.795 41.021 1.00 25.71 292 THR A O 1
ATOM 3766 N N . LYS A 1 269 ? 30.750 72.892 39.992 1.00 21.70 293 LYS A N 1
ATOM 3767 C CA . LYS A 1 269 ? 31.761 72.594 40.995 1.00 24.94 293 LYS A CA 1
ATOM 3768 C C . LYS A 1 269 ? 33.027 73.398 40.736 1.00 28.02 293 LYS A C 1
ATOM 3769 O O . LYS A 1 269 ? 33.598 73.982 41.663 1.00 28.09 293 LYS A O 1
ATOM 3788 N N . THR A 1 270 ? 33.456 73.477 39.480 1.00 26.70 294 THR A N 1
ATOM 3789 C CA . THR A 1 270 ? 34.674 74.210 39.151 1.00 27.48 294 THR A CA 1
ATOM 3790 C C . THR A 1 270 ? 34.406 75.660 38.773 1.00 29.78 294 THR A C 1
ATOM 3791 O O . THR A 1 270 ? 35.327 76.487 38.838 1.00 31.75 294 THR A O 1
ATOM 3802 N N . GLY A 1 271 ? 33.182 75.983 38.379 1.00 25.22 295 GLY A N 1
ATOM 3803 C CA . GLY A 1 271 ? 32.833 77.313 37.930 1.00 25.44 295 GLY A CA 1
ATOM 3804 C C . GLY A 1 271 ? 33.047 77.552 36.453 1.00 26.25 295 GLY A C 1
ATOM 3805 O O . GLY A 1 271 ? 32.618 78.595 35.946 1.00 25.72 295 GLY A O 1
ATOM 3809 N N . GLU A 1 272 ? 33.630 76.594 35.744 1.00 22.23 296 GLU A N 1
ATOM 3810 C CA . GLU A 1 272 ? 34.038 76.778 34.356 1.00 25.80 296 GLU A CA 1
ATOM 3811 C C . GLU A 1 272 ? 32.957 76.380 33.358 1.00 22.99 296 GLU A C 1
ATOM 3812 O O . GLU A 1 272 ? 32.182 75.444 33.568 1.00 21.60 296 GLU A O 1
ATOM 3824 N N . TRP A 1 273 ? 32.930 77.110 32.251 1.00 18.96 297 TRP A N 1
ATOM 3825 C CA . TRP A 1 273 ? 31.994 76.899 31.164 1.00 16.49 297 TRP A CA 1
ATOM 3826 C C . TRP A 1 273 ? 32.725 76.313 29.962 1.00 18.08 297 TRP A C 1
ATOM 3827 O O . TRP A 1 273 ? 33.917 76.558 29.762 1.00 20.13 297 TRP A O 1
ATOM 3848 N N . SER A 1 274 ? 31.996 75.533 29.160 1.00 17.94 298 SER A N 1
ATOM 3849 C CA . SER A 1 274 ? 32.613 74.846 28.035 1.00 17.68 298 SER A CA 1
ATOM 3850 C C . SER A 1 274 ? 31.586 74.622 26.939 1.00 17.67 298 SER A C 1
ATOM 3851 O O . SER A 1 274 ? 30.380 74.622 27.183 1.00 17.93 298 SER A O 1
ATOM 3859 N N . ASN A 1 275 ? 32.086 74.381 25.728 1.00 16.93 299 ASN A N 1
ATOM 3860 C CA . ASN A 1 275 ? 31.217 74.013 24.628 1.00 16.70 299 ASN A CA 1
ATOM 3861 C C . ASN A 1 275 ? 30.999 72.507 24.651 1.00 18.70 299 ASN A C 1
ATOM 3862 O O . ASN A 1 275 ? 31.447 71.812 25.565 1.00 19.95 299 ASN A O 1
ATOM 3873 N N . VAL A 1 276 ? 30.249 72.000 23.664 1.00 18.16 300 VAL A N 1
ATOM 3874 C CA . VAL A 1 276 ? 29.871 70.589 23.640 1.00 17.23 300 VAL A CA 1
ATOM 3875 C C . VAL A 1 276 ? 31.073 69.674 23.534 1.00 20.41 300 VAL A C 1
ATOM 3876 O O . VAL A 1 276 ? 30.993 68.489 23.892 1.00 22.91 300 VAL A O 1
ATOM 3889 N N . GLU A 1 277 ? 32.197 70.182 23.047 1.00 20.57 301 GLU A N 1
ATOM 3890 C CA . GLU A 1 277 ? 33.410 69.390 22.928 1.00 20.19 301 GLU A CA 1
ATOM 3891 C C . GLU A 1 277 ? 34.328 69.551 24.128 1.00 24.60 301 GLU A C 1
ATOM 3892 O O . GLU A 1 277 ? 35.459 69.053 24.105 1.00 27.01 301 GLU A O 1
ATOM 3904 N N . GLY A 1 278 ? 33.864 70.235 25.171 1.00 21.65 302 GLY A N 1
ATOM 3905 C CA . GLY A 1 278 ? 34.653 70.387 26.369 1.00 25.46 302 GLY A CA 1
ATOM 3906 C C . GLY A 1 278 ? 35.634 71.530 26.349 1.00 25.78 302 GLY A C 1
ATOM 3907 O O . GLY A 1 278 ? 36.377 71.698 27.325 1.00 27.08 302 GLY A O 1
ATOM 3911 N N . GLU A 1 279 ? 35.696 72.306 25.274 1.00 21.56 303 GLU A N 1
ATOM 3912 C CA . GLU A 1 279 ? 36.629 73.423 25.245 1.00 22.20 303 GLU A CA 1
ATOM 3913 C C . GLU A 1 279 ? 36.131 74.522 26.179 1.00 22.29 303 GLU A C 1
ATOM 3914 O O . GLU A 1 279 ? 34.951 74.899 26.137 1.00 20.70 303 GLU A O 1
ATOM 3926 N N . LYS A 1 280 ? 37.038 75.049 26.997 1.00 22.41 304 LYS A N 1
ATOM 3927 C CA . LYS A 1 280 ? 36.657 76.007 28.020 1.00 23.09 304 LYS A CA 1
ATOM 3928 C C . LYS A 1 280 ? 36.498 77.396 27.422 1.00 23.64 304 LYS A C 1
ATOM 3929 O O . LYS A 1 280 ? 37.230 77.802 26.513 1.00 27.22 304 LYS A O 1
ATOM 3948 N N . LEU A 1 281 ? 35.532 78.133 27.965 1.00 21.37 305 LEU A N 1
ATOM 3949 C CA . LEU A 1 281 ? 35.154 79.447 27.469 1.00 21.33 305 LEU A CA 1
ATOM 3950 C C . LEU A 1 281 ? 35.425 80.505 28.529 1.00 24.12 305 LEU A C 1
ATOM 3951 O O . LEU A 1 281 ? 35.161 80.289 29.715 1.00 29.73 305 LEU A O 1
ATOM 3967 N N . VAL A 1 282 ? 35.903 81.663 28.094 1.00 24.14 306 VAL A N 1
ATOM 3968 C CA . VAL A 1 282 ? 36.055 82.811 28.979 1.00 24.34 306 VAL A CA 1
ATOM 3969 C C . VAL A 1 282 ? 34.717 83.533 29.086 1.00 21.84 306 VAL A C 1
ATOM 3970 O O . VAL A 1 282 ? 34.041 83.757 28.077 1.00 25.70 306 VAL A O 1
ATOM 3983 N N . LEU A 1 283 ? 34.330 83.899 30.312 1.00 22.33 307 LEU A N 1
ATOM 3984 C CA . LEU A 1 283 ? 33.076 84.615 30.491 1.00 20.63 307 LEU A CA 1
ATOM 3985 C C . LEU A 1 283 ? 33.322 86.113 30.567 1.00 20.72 307 LEU A C 1
ATOM 3986 O O . LEU A 1 283 ? 34.367 86.557 31.045 1.00 22.66 307 LEU A O 1
ATOM 4002 N N . PRO A 1 284 ? 32.349 86.916 30.129 1.00 20.23 308 PRO A N 1
ATOM 4003 C CA . PRO A 1 284 ? 31.104 86.505 29.489 1.00 19.02 308 PRO A CA 1
ATOM 4004 C C . PRO A 1 284 ? 31.340 86.148 28.035 1.00 18.93 308 PRO A C 1
ATOM 4005 O O . PRO A 1 284 ? 32.251 86.723 27.403 1.00 20.40 308 PRO A O 1
ATOM 4016 N N . VAL A 1 285 ? 30.560 85.198 27.523 1.00 17.98 309 VAL A N 1
ATOM 4017 C CA . VAL A 1 285 ? 30.682 84.784 26.136 1.00 17.82 309 VAL A CA 1
ATOM 4018 C C . VAL A 1 285 ? 30.155 85.886 25.230 1.00 18.05 309 VAL A C 1
ATOM 4019 O O . VAL A 1 285 ? 29.045 86.402 25.426 1.00 17.91 309 VAL A O 1
ATOM 4032 N N . THR A 1 286 ? 30.954 86.245 24.229 1.00 18.76 310 THR A N 1
ATOM 4033 C CA . THR A 1 286 ? 30.571 87.222 23.222 1.00 19.10 310 THR A CA 1
ATOM 4034 C C . THR A 1 286 ? 30.026 86.523 21.983 1.00 18.60 310 THR A C 1
ATOM 4035 O O . THR A 1 286 ? 30.251 85.335 21.757 1.00 18.74 310 THR A O 1
ATOM 4046 N N . ARG A 1 287 ? 29.363 87.306 21.138 1.00 18.76 311 ARG A N 1
ATOM 4047 C CA . ARG A 1 287 ? 28.875 86.774 19.871 1.00 19.39 311 ARG A CA 1
ATOM 4048 C C . ARG A 1 287 ? 30.011 86.159 19.060 1.00 19.43 311 ARG A C 1
ATOM 4049 O O . ARG A 1 287 ? 29.849 85.091 18.462 1.00 19.19 311 ARG A O 1
ATOM 4070 N N . GLU A 1 288 ? 31.178 86.800 19.047 1.00 20.27 312 GLU A N 1
ATOM 4071 C CA . GLU A 1 288 ? 32.281 86.300 18.233 1.00 21.73 312 GLU A CA 1
ATOM 4072 C C . GLU A 1 288 ? 32.762 84.949 18.740 1.00 24.88 312 GLU A C 1
ATOM 4073 O O . GLU A 1 288 ? 33.040 84.041 17.949 1.00 23.80 312 GLU A O 1
ATOM 4085 N N . VAL A 1 289 ? 32.875 84.795 20.055 1.00 20.28 313 VAL A N 1
ATOM 4086 C CA . VAL A 1 289 ? 33.265 83.505 20.600 1.00 19.93 313 VAL A CA 1
ATOM 4087 C C . VAL A 1 289 ? 32.169 82.481 20.385 1.00 20.97 313 VAL A C 1
ATOM 4088 O O . VAL A 1 289 ? 32.450 81.312 20.093 1.00 21.35 313 VAL A O 1
ATOM 4101 N N . ALA A 1 290 ? 30.906 82.879 20.573 1.00 17.96 314 ALA A N 1
ATOM 4102 C CA . ALA A 1 290 ? 29.807 81.939 20.388 1.00 16.95 314 ALA A CA 1
ATOM 4103 C C . ALA A 1 290 ? 29.771 81.408 18.956 1.00 17.50 314 ALA A C 1
ATOM 4104 O O . ALA A 1 290 ? 29.603 80.203 18.729 1.00 17.36 314 ALA A O 1
ATOM 4111 N N . ASP A 1 291 ? 29.891 82.297 17.973 1.00 17.83 315 ASP A N 1
ATOM 4112 C CA . ASP A 1 291 ? 29.896 81.843 16.584 1.00 18.58 315 ASP A CA 1
ATOM 4113 C C . ASP A 1 291 ? 31.039 80.881 16.301 1.00 21.06 315 ASP A C 1
ATOM 4114 O O . ASP A 1 291 ? 30.904 79.993 15.455 1.00 22.07 315 ASP A O 1
ATOM 4123 N N . GLU A 1 292 ? 32.166 81.036 16.990 1.00 20.07 316 GLU A N 1
ATOM 4124 C CA . GLU A 1 292 ? 33.322 80.178 16.786 1.00 22.11 316 GLU A CA 1
ATOM 4125 C C . GLU A 1 292 ? 33.210 78.857 17.539 1.00 23.54 316 GLU A C 1
ATOM 4126 O O . GLU A 1 292 ? 33.666 77.825 17.029 1.00 24.30 316 GLU A O 1
ATOM 4138 N N . LYS A 1 293 ? 32.614 78.860 18.738 1.00 19.67 317 LYS A N 1
ATOM 4139 C CA . LYS A 1 293 ? 32.764 77.745 19.672 1.00 20.22 317 LYS A CA 1
ATOM 4140 C C . LYS A 1 293 ? 31.471 77.096 20.134 1.00 17.22 317 LYS A C 1
ATOM 4141 O O . LYS A 1 293 ? 31.499 75.909 20.491 1.00 20.68 317 LYS A O 1
ATOM 4160 N N . THR A 1 294 ? 30.345 77.807 20.157 1.00 17.04 318 THR A N 1
ATOM 4161 C CA . THR A 1 294 ? 29.131 77.251 20.744 1.00 15.34 318 THR A CA 1
ATOM 4162 C C . THR A 1 294 ? 27.949 77.154 19.787 1.00 15.93 318 THR A C 1
ATOM 4163 O O . THR A 1 294 ? 26.891 76.659 20.189 1.00 15.62 318 THR A O 1
ATOM 4174 N N . MET A 1 295 ? 28.066 77.620 18.551 1.00 17.84 319 MET A N 1
ATOM 4175 C CA . MET A 1 295 ? 26.962 77.476 17.603 1.00 16.62 319 MET A CA 1
ATOM 4176 C C . MET A 1 295 ? 26.550 76.018 17.488 1.00 15.77 319 MET A C 1
ATOM 4177 O O . MET A 1 295 ? 27.390 75.128 17.314 1.00 18.22 319 MET A O 1
ATOM 4191 N N . ALA A 1 296 ? 25.246 75.778 17.563 1.00 16.40 320 ALA A N 1
ATOM 4192 C CA . ALA A 1 296 ? 24.687 74.449 17.366 1.00 15.93 320 ALA A CA 1
ATOM 4193 C C . ALA A 1 296 ? 23.954 74.300 16.049 1.00 19.12 320 ALA A C 1
ATOM 4194 O O . ALA A 1 296 ? 24.129 73.288 15.372 1.00 20.53 320 ALA A O 1
ATOM 4201 N N . MET A 1 297 ? 23.157 75.282 15.636 1.00 16.86 321 MET A N 1
ATOM 4202 C CA . MET A 1 297 ? 22.527 75.216 14.323 1.00 16.65 321 MET A CA 1
ATOM 4203 C C . MET A 1 297 ? 22.213 76.626 13.849 1.00 16.52 321 MET A C 1
ATOM 4204 O O . MET A 1 297 ? 21.511 77.375 14.541 1.00 16.19 321 MET A O 1
ATOM 4218 N N . ARG A 1 298 ? 22.711 76.968 12.667 1.00 18.39 322 ARG A N 1
ATOM 4219 C CA . ARG A 1 298 ? 22.342 78.218 12.030 1.00 17.34 322 ARG A CA 1
ATOM 4220 C C . ARG A 1 298 ? 20.956 78.062 11.424 1.00 19.16 322 ARG A C 1
ATOM 4221 O O . ARG A 1 298 ? 20.576 76.974 10.978 1.00 23.11 322 ARG A O 1
ATOM 4242 N N . THR A 1 299 ? 20.191 79.151 11.431 1.00 19.18 323 THR A N 1
ATOM 4243 C CA . THR A 1 299 ? 18.832 79.122 10.887 1.00 17.94 323 THR A CA 1
ATOM 4244 C C . THR A 1 299 ? 18.687 79.990 9.650 1.00 20.85 323 THR A C 1
ATOM 4245 O O . THR A 1 299 ? 17.565 80.278 9.211 1.00 20.92 323 THR A O 1
ATOM 4256 N N . GLY A 1 300 ? 19.801 80.397 9.058 1.00 22.54 324 GLY A N 1
ATOM 4257 C CA . GLY A 1 300 ? 19.734 81.202 7.851 1.00 25.68 324 GLY A CA 1
ATOM 4258 C C . GLY A 1 300 ? 19.002 82.502 8.115 1.00 22.11 324 GLY A C 1
ATOM 4259 O O . GLY A 1 300 ? 19.256 83.202 9.101 1.00 27.09 324 GLY A O 1
ATOM 4263 N N . GLU A 1 301 ? 18.081 82.839 7.217 1.00 22.65 325 GLU A N 1
ATOM 4264 C CA . GLU A 1 301 ? 17.262 84.031 7.377 1.00 21.65 325 GLU A CA 1
ATOM 4265 C C . GLU A 1 301 ? 16.047 83.789 8.270 1.00 21.15 325 GLU A C 1
ATOM 4266 O O . GLU A 1 301 ? 15.315 84.743 8.555 1.00 24.17 325 GLU A O 1
ATOM 4278 N N . LEU A 1 302 ? 15.813 82.562 8.717 1.00 19.35 326 LEU A N 1
ATOM 4279 C CA . LEU A 1 302 ? 14.671 82.313 9.583 1.00 17.92 326 LEU A CA 1
ATOM 4280 C C . LEU A 1 302 ? 14.859 83.027 10.914 1.00 19.24 326 LEU A C 1
ATOM 4281 O O . LEU A 1 302 ? 15.961 83.069 11.467 1.00 20.90 326 LEU A O 1
ATOM 4297 N N . TRP A 1 303 ? 13.763 83.578 11.434 1.00 18.24 327 TRP A N 1
ATOM 4298 C CA . TRP A 1 303 ? 13.743 84.215 12.739 1.00 17.04 327 TRP A CA 1
ATOM 4299 C C . TRP A 1 303 ? 13.386 83.186 13.809 1.00 18.42 327 TRP A C 1
ATOM 4300 O O . TRP A 1 303 ? 12.490 82.349 13.623 1.00 17.08 327 TRP A O 1
ATOM 4321 N N . THR A 1 304 ? 14.073 83.264 14.946 1.00 15.46 328 THR A N 1
ATOM 4322 C CA . THR A 1 304 ? 13.958 82.255 15.992 1.00 14.39 328 THR A CA 1
ATOM 4323 C C . THR A 1 304 ? 13.225 82.758 17.227 1.00 14.15 328 THR A C 1
ATOM 4324 O O . THR A 1 304 ? 13.059 83.960 17.464 1.00 15.82 328 THR A O 1
ATOM 4335 N N . PHE A 1 305 ? 12.772 81.790 18.006 1.00 14.91 329 PHE A N 1
ATOM 4336 C CA . PHE A 1 305 ? 12.249 82.009 19.343 1.00 14.73 329 PHE A CA 1
ATOM 4337 C C . PHE A 1 305 ? 12.706 80.797 20.124 1.00 14.59 329 PHE A C 1
ATOM 4338 O O . PHE A 1 305 ? 12.440 79.660 19.723 1.00 15.11 329 PHE A O 1
ATOM 4355 N N . ASN A 1 306 ? 13.468 81.029 21.174 1.00 14.88 330 ASN A N 1
ATOM 4356 C CA . ASN A 1 306 ? 14.174 79.942 21.820 1.00 15.16 330 ASN A CA 1
ATOM 4357 C C . ASN A 1 306 ? 13.216 78.938 22.463 1.00 15.36 330 ASN A C 1
ATOM 4358 O O . ASN A 1 306 ? 12.061 79.241 22.810 1.00 15.04 330 ASN A O 1
ATOM 4369 N N . GLY A 1 307 ? 13.720 77.719 22.617 1.00 14.49 331 GLY A N 1
ATOM 4370 C CA . GLY A 1 307 ? 13.003 76.628 23.239 1.00 13.03 331 GLY A CA 1
ATOM 4371 C C . GLY A 1 307 ? 13.727 76.163 24.476 1.00 14.84 331 GLY A C 1
ATOM 4372 O O . GLY A 1 307 ? 13.826 76.930 25.425 1.00 15.90 331 GLY A O 1
ATOM 4376 N N . SER A 1 308 ? 14.227 74.931 24.490 1.00 12.15 332 SER A N 1
ATOM 4377 C CA . SER A 1 308 ? 14.803 74.333 25.686 1.00 11.83 332 SER A CA 1
ATOM 4378 C C . SER A 1 308 ? 15.842 73.314 25.248 1.00 11.91 332 SER A C 1
ATOM 4379 O O . SER A 1 308 ? 16.002 73.025 24.062 1.00 12.99 332 SER A O 1
ATOM 4387 N N . THR A 1 309 ? 16.558 72.765 26.224 1.00 11.66 333 THR A N 1
ATOM 4388 C CA . THR A 1 309 ? 17.603 71.787 25.940 1.00 11.81 333 THR A CA 1
ATOM 4389 C C . THR A 1 309 ? 17.639 70.731 27.036 1.00 11.50 333 THR A C 1
ATOM 4390 O O . THR A 1 309 ? 17.417 71.025 28.208 1.00 12.26 333 THR A O 1
ATOM 4401 N N . HIS A 1 310 ? 17.942 69.495 26.628 1.00 11.98 334 HIS A N 1
ATOM 4402 C CA . HIS A 1 310 ? 18.033 68.355 27.530 1.00 13.77 334 HIS A CA 1
ATOM 4403 C C . HIS A 1 310 ? 19.069 67.386 26.990 1.00 13.01 334 HIS A C 1
ATOM 4404 O O . HIS A 1 310 ? 19.261 67.271 25.769 1.00 13.98 334 HIS A O 1
ATOM 4418 N N . LEU A 1 311 ? 19.737 66.679 27.904 1.00 15.17 335 LEU A N 1
ATOM 4419 C CA . LEU A 1 311 ? 20.721 65.681 27.506 1.00 14.15 335 LEU A CA 1
ATOM 4420 C C . LEU A 1 311 ? 20.092 64.306 27.359 1.00 16.41 335 LEU A C 1
ATOM 4421 O O . LEU A 1 311 ? 19.228 63.918 28.149 1.00 17.38 335 LEU A O 1
ATOM 4437 N N . ASP A 1 312 ? 20.566 63.552 26.362 1.00 14.57 336 ASP A N 1
ATOM 4438 C CA . ASP A 1 312 ? 20.161 62.162 26.219 1.00 14.26 336 ASP A CA 1
ATOM 4439 C C . ASP A 1 312 ? 20.981 61.280 27.166 1.00 16.32 336 ASP A C 1
ATOM 4440 O O . ASP A 1 312 ? 21.827 61.751 27.932 1.00 17.66 336 ASP A O 1
ATOM 4449 N N . ALA A 1 313 ? 20.688 59.978 27.128 1.00 18.28 337 ALA A N 1
ATOM 4450 C CA . ALA A 1 313 ? 21.287 59.020 28.048 1.00 20.37 337 ALA A CA 1
ATOM 4451 C C . ALA A 1 313 ? 22.783 58.868 27.833 1.00 23.48 337 ALA A C 1
ATOM 4452 O O . ALA A 1 313 ? 23.485 58.367 28.723 1.00 25.51 337 ALA A O 1
ATOM 4459 N N . GLN A 1 314 ? 23.290 59.293 26.685 1.00 19.05 338 GLN A N 1
ATOM 4460 C CA . GLN A 1 314 ? 24.719 59.303 26.442 1.00 18.90 338 GLN A CA 1
ATOM 4461 C C . GLN A 1 314 ? 25.365 60.629 26.810 1.00 18.87 338 GLN A C 1
ATOM 4462 O O . GLN A 1 314 ? 26.569 60.801 26.592 1.00 20.80 338 GLN A O 1
ATOM 4476 N N . GLY A 1 315 ? 24.609 61.549 27.391 1.00 18.27 339 GLY A N 1
ATOM 4477 C CA . GLY A 1 315 ? 25.145 62.841 27.757 1.00 19.44 339 GLY A CA 1
ATOM 4478 C C . GLY A 1 315 ? 25.167 63.859 26.646 1.00 18.06 339 GLY A C 1
ATOM 4479 O O . GLY A 1 315 ? 25.720 64.946 26.838 1.00 19.71 339 GLY A O 1
ATOM 4483 N N . GLN A 1 316 ? 24.570 63.555 25.502 1.00 17.26 340 GLN A N 1
ATOM 4484 C CA . GLN A 1 316 ? 24.669 64.433 24.347 1.00 16.23 340 GLN A CA 1
ATOM 4485 C C . GLN A 1 316 ? 23.494 65.403 24.340 1.00 16.89 340 GLN A C 1
ATOM 4486 O O . GLN A 1 316 ? 22.359 65.000 24.609 1.00 16.04 340 GLN A O 1
ATOM 4500 N N . PRO A 1 317 ? 23.720 66.684 24.047 1.00 14.48 341 PRO A N 1
ATOM 4501 C CA . PRO A 1 317 ? 22.616 67.648 24.077 1.00 13.18 341 PRO A CA 1
ATOM 4502 C C . PRO A 1 317 ? 21.701 67.583 22.867 1.00 13.38 341 PRO A C 1
ATOM 4503 O O . PRO A 1 317 ? 22.134 67.444 21.720 1.00 15.26 341 PRO A O 1
ATOM 4514 N N . HIS A 1 318 ? 20.417 67.734 23.171 1.00 13.31 342 HIS A N 1
ATOM 4515 C CA . HIS A 1 318 ? 19.336 67.957 22.233 1.00 11.68 342 HIS A CA 1
ATOM 4516 C C . HIS A 1 318 ? 18.741 69.327 22.525 1.00 12.45 342 HIS A C 1
ATOM 4517 O O . HIS A 1 318 ? 18.700 69.783 23.680 1.00 12.88 342 HIS A O 1
ATOM 4531 N N . ILE A 1 319 ? 18.264 69.975 21.470 1.00 13.15 343 ILE A N 1
ATOM 4532 C CA . ILE A 1 319 ? 17.785 71.350 21.543 1.00 12.20 343 ILE A CA 1
ATOM 4533 C C . ILE A 1 319 ? 16.474 71.466 20.780 1.00 11.80 343 ILE A C 1
ATOM 4534 O O . ILE A 1 319 ? 16.363 70.991 19.643 1.00 14.54 343 ILE A O 1
ATOM 4550 N N . ALA A 1 320 ? 15.493 72.125 21.402 1.00 11.96 344 ALA A N 1
ATOM 4551 C CA . ALA A 1 320 ? 14.295 72.584 20.713 1.00 12.14 344 ALA A CA 1
ATOM 4552 C C . ALA A 1 320 ? 14.481 74.053 20.388 1.00 12.27 344 ALA A C 1
ATOM 4553 O O . ALA A 1 320 ? 14.788 74.855 21.279 1.00 13.35 344 ALA A O 1
ATOM 4560 N N . ILE A 1 321 ? 14.316 74.405 19.121 1.00 12.92 345 ILE A N 1
ATOM 4561 C CA . ILE A 1 321 ? 14.439 75.783 18.670 1.00 13.05 345 ILE A CA 1
ATOM 4562 C C . ILE A 1 321 ? 13.242 76.084 17.782 1.00 14.57 345 ILE A C 1
ATOM 4563 O O . ILE A 1 321 ? 12.953 75.327 16.852 1.00 15.39 345 ILE A O 1
ATOM 4579 N N . ASN A 1 322 ? 12.544 77.185 18.051 1.00 12.89 346 ASN A N 1
ATOM 4580 C CA . ASN A 1 322 ? 11.468 77.566 17.150 1.00 13.90 346 ASN A CA 1
ATOM 4581 C C . ASN A 1 322 ? 11.998 78.530 16.111 1.00 14.38 346 ASN A C 1
ATOM 4582 O O . ASN A 1 322 ? 12.807 79.402 16.426 1.00 15.12 346 ASN A O 1
ATOM 4593 N N . ALA A 1 323 ? 11.538 78.382 14.877 1.00 14.08 347 ALA A N 1
ATOM 4594 C CA . ALA A 1 323 ? 11.975 79.288 13.830 1.00 15.06 347 ALA A CA 1
ATOM 4595 C C . ALA A 1 323 ? 10.896 79.393 12.773 1.00 16.53 347 ALA A C 1
ATOM 4596 O O . ALA A 1 323 ? 10.081 78.480 12.603 1.00 17.67 347 ALA A O 1
ATOM 4603 N N . GLY A 1 324 ? 10.899 80.514 12.057 1.00 16.83 348 GLY A N 1
ATOM 4604 C CA . GLY A 1 324 ? 9.899 80.733 11.031 1.00 18.58 348 GLY A CA 1
ATOM 4605 C C . GLY A 1 324 ? 10.331 81.806 10.058 1.00 19.95 348 GLY A C 1
ATOM 4606 O O . GLY A 1 324 ? 11.235 82.602 10.334 1.00 21.91 348 GLY A O 1
ATOM 4610 N N . ILE A 1 325 ? 9.632 81.853 8.925 1.00 21.64 349 ILE A N 1
ATOM 4611 C CA . ILE A 1 325 ? 9.972 82.797 7.872 1.00 23.33 349 ILE A CA 1
ATOM 4612 C C . ILE A 1 325 ? 9.578 84.207 8.289 1.00 26.68 349 ILE A C 1
ATOM 4613 O O . ILE A 1 325 ? 8.497 84.433 8.852 1.00 26.70 349 ILE A O 1
ATOM 4629 N N . ASP A 1 326 ? 10.459 85.167 7.999 1.00 24.36 350 ASP A N 1
ATOM 4630 C CA . ASP A 1 326 ? 10.175 86.587 8.187 1.00 29.16 350 ASP A CA 1
ATOM 4631 C C . ASP A 1 326 ? 9.244 87.058 7.078 1.00 30.99 350 ASP A C 1
ATOM 4632 O O . ASP A 1 326 ? 9.638 87.139 5.909 1.00 31.25 350 ASP A O 1
ATOM 4641 N N . LYS A 1 327 ? 8.006 87.382 7.447 1.00 27.73 351 LYS A N 1
ATOM 4642 C CA . LYS A 1 327 ? 7.014 87.878 6.511 1.00 30.74 351 LYS A CA 1
ATOM 4643 C C . LYS A 1 327 ? 6.847 89.395 6.575 1.00 35.78 351 LYS A C 1
ATOM 4644 O O . LYS A 1 327 ? 5.909 89.930 5.979 1.00 41.92 351 LYS A O 1
ATOM 4654 N N . GLY A 1 328 ? 7.758 90.101 7.253 1.00 32.65 352 GLY A N 1
ATOM 4655 C CA . GLY A 1 328 ? 7.771 91.545 7.289 1.00 31.90 352 GLY A CA 1
ATOM 4656 C C . GLY A 1 328 ? 7.134 92.169 8.513 1.00 41.05 352 GLY A C 1
ATOM 4657 O O . GLY A 1 328 ? 7.219 93.396 8.669 1.00 45.82 352 GLY A O 1
ATOM 4661 N N . ALA A 1 329 ? 6.493 91.372 9.370 1.00 38.00 353 ALA A N 1
ATOM 4662 C CA . ALA A 1 329 ? 5.937 91.883 10.612 1.00 39.74 353 ALA A CA 1
ATOM 4663 C C . ALA A 1 329 ? 7.060 92.222 11.590 1.00 36.35 353 ALA A C 1
ATOM 4664 O O . ALA A 1 329 ? 8.195 91.755 11.458 1.00 31.23 353 ALA A O 1
ATOM 4671 N N . LYS A 1 330 ? 6.731 93.070 12.572 1.00 38.71 354 LYS A N 1
ATOM 4672 C CA . LYS A 1 330 ? 7.695 93.396 13.619 1.00 39.40 354 LYS A CA 1
ATOM 4673 C C . LYS A 1 330 ? 8.159 92.143 14.345 1.00 28.80 354 LYS A C 1
ATOM 4674 O O . LYS A 1 330 ? 9.283 92.105 14.867 1.00 29.02 354 LYS A O 1
ATOM 4678 N N . THR A 1 331 ? 7.317 91.106 14.378 1.00 28.42 355 THR A N 1
ATOM 4679 C CA . THR A 1 331 ? 7.662 89.813 14.948 1.00 28.66 355 THR A CA 1
ATOM 4680 C C . THR A 1 331 ? 8.051 88.781 13.893 1.00 25.55 355 THR A C 1
ATOM 4681 O O . THR A 1 331 ? 8.201 87.599 14.220 1.00 26.46 355 THR A O 1
ATOM 4692 N N . GLY A 1 332 ? 8.242 89.203 12.644 1.00 26.74 356 GLY A N 1
ATOM 4693 C CA . GLY A 1 332 ? 8.643 88.288 11.591 1.00 29.44 356 GLY A CA 1
ATOM 4694 C C . GLY A 1 332 ? 7.468 87.527 11.007 1.00 25.80 356 GLY A C 1
ATOM 4695 O O . GLY A 1 332 ? 6.908 87.913 9.975 1.00 27.71 356 GLY A O 1
ATOM 4699 N N . GLY A 1 333 ? 7.098 86.439 11.671 1.00 27.07 357 GLY A N 1
ATOM 4700 C CA . GLY A 1 333 ? 6.038 85.562 11.221 1.00 26.12 357 GLY A CA 1
ATOM 4701 C C . GLY A 1 333 ? 5.925 84.380 12.164 1.00 24.26 357 GLY A C 1
ATOM 4702 O O . GLY A 1 333 ? 6.731 84.227 13.088 1.00 22.09 357 GLY A O 1
ATOM 4706 N N . PRO A 1 334 ? 4.921 83.528 11.963 1.00 20.05 358 PRO A N 1
ATOM 4707 C CA . PRO A 1 334 ? 4.751 82.358 12.835 1.00 20.00 358 PRO A CA 1
ATOM 4708 C C . PRO A 1 334 ? 5.953 81.431 12.777 1.00 18.60 358 PRO A C 1
ATOM 4709 O O . PRO A 1 334 ? 6.582 81.255 11.726 1.00 21.34 358 PRO A O 1
ATOM 4720 N N . LYS A 1 335 ? 6.262 80.831 13.923 1.00 16.15 359 LYS A N 1
ATOM 4721 C CA . LYS A 1 335 ? 7.439 80.000 14.085 1.00 15.86 359 LYS A CA 1
ATOM 4722 C C . LYS A 1 335 ? 7.058 78.630 14.617 1.00 17.01 359 LYS A C 1
ATOM 4723 O O . LYS A 1 335 ? 6.177 78.505 15.475 1.00 16.74 359 LYS A O 1
ATOM 4742 N N . GLN A 1 336 ? 7.744 77.614 14.107 1.00 16.16 360 GLN A N 1
ATOM 4743 C CA . GLN A 1 336 ? 7.496 76.211 14.418 1.00 16.52 360 GLN A CA 1
ATOM 4744 C C . GLN A 1 336 ? 8.699 75.595 15.122 1.00 14.49 360 GLN A C 1
ATOM 4745 O O . GLN A 1 336 ? 9.851 75.884 14.766 1.00 15.20 360 GLN A O 1
ATOM 4759 N N . THR A 1 337 ? 8.442 74.721 16.094 1.00 15.03 361 THR A N 1
ATOM 4760 C CA . THR A 1 337 ? 9.513 74.025 16.801 1.00 14.16 361 THR A CA 1
ATOM 4761 C C . THR A 1 337 ? 10.233 73.067 15.869 1.00 13.90 361 THR A C 1
ATOM 4762 O O . THR A 1 337 ? 9.604 72.327 15.110 1.00 15.15 361 THR A O 1
ATOM 4773 N N . ARG A 1 338 ? 11.566 73.075 15.965 1.00 14.24 362 ARG A N 1
ATOM 4774 C CA . ARG A 1 338 ? 12.453 72.163 15.256 1.00 13.69 362 ARG A CA 1
ATOM 4775 C C . ARG A 1 338 ? 13.413 71.520 16.250 1.00 13.48 362 ARG A C 1
ATOM 4776 O O . ARG A 1 338 ? 13.700 72.082 17.313 1.00 14.65 362 ARG A O 1
ATOM 4797 N N . HIS A 1 339 ? 13.912 70.328 15.899 1.00 15.26 363 HIS A N 1
ATOM 4798 C CA . HIS A 1 339 ? 14.750 69.554 16.808 1.00 14.84 363 HIS A CA 1
ATOM 4799 C C . HIS A 1 339 ? 16.174 69.482 16.274 1.00 14.61 363 HIS A C 1
ATOM 4800 O O . HIS A 1 339 ? 16.378 69.172 15.091 1.00 16.59 363 HIS A O 1
ATOM 4814 N N . VAL A 1 340 ? 17.145 69.740 17.165 1.00 13.61 364 VAL A N 1
ATOM 4815 C CA . VAL A 1 340 ? 18.572 69.719 16.844 1.00 14.99 364 VAL A CA 1
ATOM 4816 C C . VAL A 1 340 ? 19.259 68.847 17.883 1.00 14.74 364 VAL A C 1
ATOM 4817 O O . VAL A 1 340 ? 18.847 68.823 19.043 1.00 14.86 364 VAL A O 1
ATOM 4830 N N . ARG A 1 341 ? 20.300 68.113 17.478 1.00 14.92 365 ARG A N 1
ATOM 4831 C CA . ARG A 1 341 ? 21.042 67.335 18.465 1.00 15.25 365 ARG A CA 1
ATOM 4832 C C . ARG A 1 341 ? 22.496 67.168 18.057 1.00 14.72 365 ARG A C 1
ATOM 4833 O O . ARG A 1 341 ? 22.865 67.245 16.883 1.00 16.35 365 ARG A O 1
ATOM 4854 N N . TRP A 1 342 ? 23.317 66.920 19.074 1.00 14.75 366 TRP A N 1
ATOM 4855 C CA . TRP A 1 342 ? 24.721 66.575 18.903 1.00 14.65 366 TRP A CA 1
ATOM 4856 C C . TRP A 1 342 ? 24.842 65.062 18.827 1.00 17.03 366 TRP A C 1
ATOM 4857 O O . TRP A 1 342 ? 24.407 64.362 19.739 1.00 17.65 366 TRP A O 1
ATOM 4878 N N . ASN A 1 343 ? 25.419 64.554 17.742 1.00 19.14 367 ASN A N 1
ATOM 4879 C CA . ASN A 1 343 ? 25.458 63.112 17.543 1.00 24.14 367 ASN A CA 1
ATOM 4880 C C . ASN A 1 343 ? 26.749 62.491 18.032 1.00 24.33 367 ASN A C 1
ATOM 4881 O O . ASN A 1 343 ? 26.972 61.302 17.795 1.00 29.57 367 ASN A O 1
ATOM 4892 N N . GLY A 1 344 ? 27.600 63.269 18.700 1.00 22.57 368 GLY A N 1
ATOM 4893 C CA . GLY A 1 344 ? 28.883 62.837 19.173 1.00 25.72 368 GLY A CA 1
ATOM 4894 C C . GLY A 1 344 ? 30.018 63.383 18.346 1.00 23.15 368 GLY A C 1
ATOM 4895 O O . GLY A 1 344 ? 31.146 63.459 18.840 1.00 25.72 368 GLY A O 1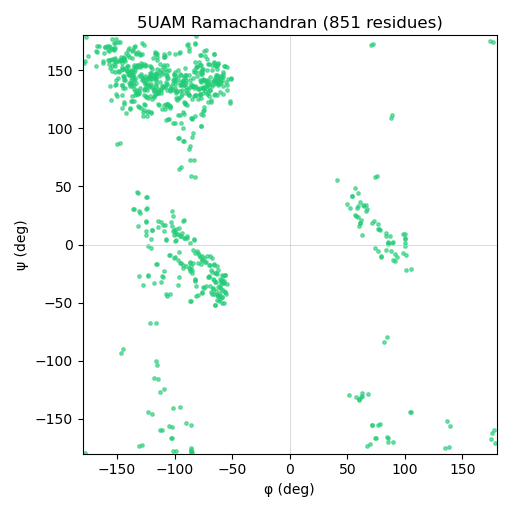
ATOM 4899 N N . ASN A 1 345 ? 29.747 63.789 17.104 1.00 22.23 369 ASN A N 1
ATOM 4900 C CA . ASN A 1 345 ? 30.785 64.345 16.249 1.00 23.35 369 ASN A CA 1
ATOM 4901 C C . ASN A 1 345 ? 30.365 65.656 15.601 1.00 21.75 369 ASN A C 1
ATOM 4902 O O . ASN A 1 345 ? 31.226 66.483 15.278 1.00 23.75 369 ASN A O 1
ATOM 4913 N N . GLU A 1 346 ? 29.064 65.849 15.397 1.00 21.72 370 GLU A N 1
ATOM 4914 C CA . GLU A 1 346 ? 28.577 67.054 14.749 1.00 20.07 370 GLU A CA 1
ATOM 4915 C C . GLU A 1 346 ? 27.154 67.315 15.205 1.00 19.29 370 GLU A C 1
ATOM 4916 O O . GLU A 1 346 ? 26.466 66.426 15.712 1.00 18.94 370 GLU A O 1
ATOM 4928 N N . TRP A 1 347 ? 26.721 68.559 15.043 1.00 17.25 371 TRP A N 1
ATOM 4929 C CA . TRP A 1 347 ? 25.323 68.899 15.244 1.00 17.41 371 TRP A CA 1
ATOM 4930 C C . TRP A 1 347 ? 24.534 68.537 13.994 1.00 17.18 371 TRP A C 1
ATOM 4931 O O . TRP A 1 347 ? 24.968 68.802 12.864 1.00 19.80 371 TRP A O 1
ATOM 4952 N N . VAL A 1 348 ? 23.377 67.916 14.217 1.00 17.22 372 VAL A N 1
ATOM 4953 C CA . VAL A 1 348 ? 22.510 67.464 13.145 1.00 16.90 372 VAL A CA 1
ATOM 4954 C C . VAL A 1 348 ? 21.090 67.927 13.438 1.00 17.72 372 VAL A C 1
ATOM 4955 O O . VAL A 1 348 ? 20.751 68.356 14.544 1.00 18.49 372 VAL A O 1
ATOM 4968 N N . GLY A 1 349 ? 20.259 67.840 12.410 1.00 19.98 373 GLY A N 1
ATOM 4969 C CA . GLY A 1 349 ? 18.846 68.098 12.587 1.00 19.70 373 GLY A CA 1
ATOM 4970 C C . GLY A 1 349 ? 18.402 69.439 12.049 1.00 19.68 373 GLY A C 1
ATOM 4971 O O . GLY A 1 349 ? 18.896 69.907 11.017 1.00 24.11 373 GLY A O 1
ATOM 4975 N N . GLY A 1 350 ? 17.454 70.050 12.743 1.00 17.51 374 GLY A N 1
ATOM 4976 C CA . GLY A 1 350 ? 16.816 71.262 12.290 1.00 19.10 374 GLY A CA 1
ATOM 4977 C C . GLY A 1 350 ? 15.466 71.039 11.657 1.00 19.53 374 GLY A C 1
ATOM 4978 O O . GLY A 1 350 ? 14.854 72.005 11.201 1.00 20.79 374 GLY A O 1
ATOM 4982 N N . ASP A 1 351 ? 14.994 69.798 11.605 1.00 18.92 375 ASP A N 1
ATOM 4983 C CA . ASP A 1 351 ? 13.694 69.505 11.011 1.00 20.18 375 ASP A CA 1
ATOM 4984 C C . ASP A 1 351 ? 12.562 69.901 11.949 1.00 18.10 375 ASP A C 1
ATOM 4985 O O . ASP A 1 351 ? 12.685 69.832 13.174 1.00 17.27 375 ASP A O 1
ATOM 4994 N N . LYS A 1 352 ? 11.450 70.337 11.354 1.00 18.62 376 LYS A N 1
ATOM 4995 C CA . LYS A 1 352 ? 10.260 70.669 12.126 1.00 17.24 376 LYS A CA 1
ATOM 4996 C C . LYS A 1 352 ? 9.730 69.420 12.810 1.00 17.45 376 LYS A C 1
ATOM 4997 O O . LYS A 1 352 ? 9.719 68.325 12.233 1.00 20.71 376 LYS A O 1
ATOM 5016 N N . VAL A 1 353 ? 9.271 69.595 14.046 1.00 15.20 377 VAL A N 1
ATOM 5017 C CA . VAL A 1 353 ? 8.623 68.506 14.768 1.00 16.83 377 VAL A CA 1
ATOM 5018 C C . VAL A 1 353 ? 7.332 68.106 14.072 1.00 17.31 377 VAL A C 1
ATOM 5019 O O . VAL A 1 353 ? 7.109 66.927 13.775 1.00 18.83 377 VAL A O 1
ATOM 5032 N N . ILE A 1 354 ? 6.467 69.077 13.794 1.00 18.64 378 ILE A N 1
ATOM 5033 C CA . ILE A 1 354 ? 5.201 68.827 13.107 1.00 17.42 378 ILE A CA 1
ATOM 5034 C C . ILE A 1 354 ? 5.451 69.007 11.611 1.00 18.82 378 ILE A C 1
ATOM 5035 O O . ILE A 1 354 ? 5.699 70.142 11.172 1.00 21.39 378 ILE A O 1
ATOM 5051 N N . PRO A 1 355 ? 5.392 67.947 10.808 1.00 22.39 379 PRO A N 1
ATOM 5052 C CA . PRO A 1 355 ? 5.754 68.076 9.391 1.00 25.32 379 PRO A CA 1
ATOM 5053 C C . PRO A 1 355 ? 4.826 69.036 8.655 1.00 26.50 379 PRO A C 1
ATOM 5054 O O . PRO A 1 355 ? 3.611 69.033 8.856 1.00 29.16 379 PRO A O 1
ATOM 5065 N N . GLN A 1 356 ? 5.426 69.880 7.815 1.00 29.72 380 GLN A N 1
ATOM 5066 C CA . GLN A 1 356 ? 4.704 70.786 6.920 1.00 35.08 380 GLN A CA 1
ATOM 5067 C C . GLN A 1 356 ? 3.804 71.784 7.649 1.00 36.66 380 GLN A C 1
ATOM 5068 O O . GLN A 1 356 ? 2.933 72.406 7.034 1.00 39.59 380 GLN A O 1
ATOM 5082 N N . TYR A 1 357 ? 3.983 71.980 8.947 1.00 29.17 381 TYR A N 1
ATOM 5083 C CA . TYR A 1 357 ? 3.144 72.923 9.668 1.00 31.69 381 TYR A CA 1
ATOM 5084 C C . TYR A 1 357 ? 3.728 74.320 9.503 1.00 26.38 381 TYR A C 1
ATOM 5085 O O . TYR A 1 357 ? 4.943 74.512 9.571 1.00 30.61 381 TYR A O 1
ATOM 5103 N N . GLU A 1 358 ? 2.862 75.291 9.248 1.00 23.68 382 GLU A N 1
ATOM 5104 C CA . GLU A 1 358 ? 3.296 76.649 8.943 1.00 26.89 382 GLU A CA 1
ATOM 5105 C C . GLU A 1 358 ? 2.763 77.682 9.923 1.00 23.45 382 GLU A C 1
ATOM 5106 O O . GLU A 1 358 ? 2.962 78.883 9.694 1.00 25.82 382 GLU A O 1
ATOM 5118 N N . ARG A 1 359 ? 2.058 77.268 10.976 1.00 21.35 383 ARG A N 1
ATOM 5119 C CA . ARG A 1 359 ? 1.526 78.190 11.963 1.00 20.66 383 ARG A CA 1
ATOM 5120 C C . ARG A 1 359 ? 2.429 78.128 13.195 1.00 19.46 383 ARG A C 1
ATOM 5121 O O . ARG A 1 359 ? 3.596 77.733 13.097 1.00 19.89 383 ARG A O 1
ATOM 5142 N N . VAL A 1 360 ? 1.905 78.498 14.354 1.00 19.30 384 VAL A N 1
ATOM 5143 C CA . VAL A 1 360 ? 2.704 78.556 15.572 1.00 17.46 384 VAL A CA 1
ATOM 5144 C C . VAL A 1 360 ? 2.688 77.198 16.262 1.00 18.94 384 VAL A C 1
ATOM 5145 O O . VAL A 1 360 ? 1.617 76.629 16.514 1.00 19.27 384 VAL A O 1
ATOM 5158 N N . SER A 1 361 ? 3.865 76.690 16.619 1.00 15.21 385 SER A N 1
ATOM 5159 C CA . SER A 1 361 ? 3.935 75.527 17.492 1.00 14.86 385 SER A CA 1
ATOM 5160 C C . SER A 1 361 ? 4.995 75.764 18.552 1.00 15.61 385 SER A C 1
ATOM 5161 O O . SER A 1 361 ? 5.986 76.448 18.311 1.00 15.65 385 SER A O 1
ATOM 5169 N N . ARG A 1 362 ? 4.767 75.191 19.735 1.00 14.34 386 ARG A N 1
ATOM 5170 C CA . ARG A 1 362 ? 5.689 75.261 20.859 1.00 13.20 386 ARG A CA 1
ATOM 5171 C C . ARG A 1 362 ? 5.673 73.911 21.555 1.00 13.00 386 ARG A C 1
ATOM 5172 O O . ARG A 1 362 ? 4.671 73.201 21.511 1.00 14.19 386 ARG A O 1
ATOM 5193 N N . GLY A 1 363 ? 6.751 73.551 22.233 1.00 12.89 387 GLY A N 1
ATOM 5194 C CA . GLY A 1 363 ? 6.718 72.294 22.955 1.00 13.32 387 GLY A CA 1
ATOM 5195 C C . GLY A 1 363 ? 8.015 72.065 23.693 1.00 13.94 387 GLY A C 1
ATOM 5196 O O . GLY A 1 363 ? 9.055 72.597 23.320 1.00 14.78 387 GLY A O 1
ATOM 5200 N N . ASP A 1 364 ? 7.931 71.260 24.735 1.00 13.12 388 ASP A N 1
ATOM 5201 C CA . ASP A 1 364 ? 9.108 70.734 25.422 1.00 12.21 388 ASP A CA 1
ATOM 5202 C C . ASP A 1 364 ? 9.198 69.249 25.107 1.00 12.48 388 ASP A C 1
ATOM 5203 O O . ASP A 1 364 ? 8.243 68.627 24.618 1.00 13.37 388 ASP A O 1
ATOM 5212 N N . PHE A 1 365 ? 10.365 68.656 25.361 1.00 11.87 389 PHE A N 1
ATOM 5213 C CA . PHE A 1 365 ? 10.582 67.280 24.954 1.00 12.09 389 PHE A CA 1
ATOM 5214 C C . PHE A 1 365 ? 11.334 66.522 26.030 1.00 12.81 389 PHE A C 1
ATOM 5215 O O . PHE A 1 365 ? 11.966 67.098 26.918 1.00 13.89 389 PHE A O 1
ATOM 5232 N N . MET A 1 366 ? 11.237 65.207 25.935 1.00 14.45 390 MET A N 1
ATOM 5233 C CA A MET A 1 366 ? 12.006 64.261 26.726 0.56 14.56 390 MET A CA 1
ATOM 5234 C CA B MET A 1 366 ? 12.059 64.308 26.717 0.44 17.41 390 MET A CA 1
ATOM 5235 C C . MET A 1 366 ? 12.782 63.373 25.767 1.00 15.06 390 MET A C 1
ATOM 5236 O O . MET A 1 366 ? 12.277 63.028 24.696 1.00 17.03 390 MET A O 1
ATOM 5263 N N . VAL A 1 367 ? 13.982 62.993 26.154 1.00 15.28 391 VAL A N 1
ATOM 5264 C CA . VAL A 1 367 ? 14.830 62.153 25.326 1.00 16.53 391 VAL A CA 1
ATOM 5265 C C . VAL A 1 367 ? 15.472 61.103 26.214 1.00 20.12 391 VAL A C 1
ATOM 5266 O O . VAL A 1 367 ? 15.867 61.389 27.350 1.00 21.30 391 VAL A O 1
ATOM 5279 N N . THR A 1 368 ? 15.545 59.871 25.706 1.00 20.56 392 THR A N 1
ATOM 5280 C CA . THR A 1 368 ? 16.169 58.769 26.419 1.00 21.69 392 THR A CA 1
ATOM 5281 C C . THR A 1 368 ? 17.384 58.358 25.603 1.00 21.34 392 THR A C 1
ATOM 5282 O O . THR A 1 368 ? 18.414 59.040 25.649 1.00 22.43 392 THR A O 1
ATOM 5293 N N . ASP A 1 369 ? 17.320 57.255 24.861 1.00 22.57 393 ASP A N 1
ATOM 5294 C CA . ASP A 1 369 ? 18.336 56.980 23.859 1.00 23.92 393 ASP A CA 1
ATOM 5295 C C . ASP A 1 369 ? 18.393 58.155 22.888 1.00 20.67 393 ASP A C 1
ATOM 5296 O O . ASP A 1 369 ? 17.388 58.839 22.685 1.00 20.13 393 ASP A O 1
ATOM 5305 N N . PRO A 1 370 ? 19.543 58.383 22.252 1.00 19.51 394 PRO A N 1
ATOM 5306 C CA . PRO A 1 370 ? 19.661 59.523 21.322 1.00 19.59 394 PRO A CA 1
ATOM 5307 C C . PRO A 1 370 ? 18.634 59.524 20.207 1.00 20.50 394 PRO A C 1
ATOM 5308 O O . PRO A 1 370 ? 18.315 60.598 19.675 1.00 20.86 394 PRO A O 1
ATOM 5319 N N . GLU A 1 371 ? 18.124 58.360 19.821 1.00 21.39 395 GLU A N 1
ATOM 5320 C CA . GLU A 1 371 ? 17.184 58.286 18.715 1.00 20.26 395 GLU A CA 1
ATOM 5321 C C . GLU A 1 371 ? 15.741 58.511 19.140 1.00 21.10 395 GLU A C 1
ATOM 5322 O O . GLU A 1 371 ? 14.901 58.777 18.271 1.00 20.97 395 GLU A O 1
ATOM 5334 N N . ASN A 1 372 ? 15.442 58.442 20.439 1.00 19.82 396 ASN A N 1
ATOM 5335 C CA A ASN A 1 372 ? 14.074 58.379 20.954 0.51 19.84 396 ASN A CA 1
ATOM 5336 C CA B ASN A 1 372 ? 14.076 58.376 20.952 0.49 19.88 396 ASN A CA 1
ATOM 5337 C C . ASN A 1 372 ? 13.752 59.702 21.638 1.00 17.97 396 ASN A C 1
ATOM 5338 O O . ASN A 1 372 ? 14.225 59.973 22.751 1.00 18.65 396 ASN A O 1
ATOM 5357 N N . ILE A 1 373 ? 12.949 60.530 20.969 1.00 17.94 397 ILE A N 1
ATOM 5358 C CA . ILE A 1 373 ? 12.568 61.846 21.463 1.00 16.03 397 ILE A CA 1
ATOM 5359 C C . ILE A 1 373 ? 11.053 61.980 21.415 1.00 15.39 397 ILE A C 1
ATOM 5360 O O . ILE A 1 373 ? 10.430 61.615 20.417 1.00 17.11 397 ILE A O 1
ATOM 5376 N N A ARG A 1 374 ? 10.464 62.504 22.489 0.59 15.61 398 ARG A N 1
ATOM 5377 N N B ARG A 1 374 ? 10.458 62.508 22.486 0.41 15.77 398 ARG A N 1
ATOM 5378 C CA A ARG A 1 374 ? 9.024 62.743 22.567 0.59 16.22 398 ARG A CA 1
ATOM 5379 C CA B ARG A 1 374 ? 9.014 62.735 22.546 0.41 16.49 398 ARG A CA 1
ATOM 5380 C C A ARG A 1 374 ? 8.798 64.199 22.922 0.59 15.00 398 ARG A C 1
ATOM 5381 C C B ARG A 1 374 ? 8.755 64.176 22.946 0.41 14.43 398 ARG A C 1
ATOM 5382 O O A ARG A 1 374 ? 9.325 64.675 23.931 0.59 16.20 398 ARG A O 1
ATOM 5383 O O B ARG A 1 374 ? 9.204 64.611 24.010 0.41 15.92 398 ARG A O 1
ATOM 5424 N N . TYR A 1 375 ? 8.011 64.902 22.117 1.00 13.83 399 TYR A N 1
ATOM 5425 C CA . TYR A 1 375 ? 7.570 66.250 22.444 1.00 12.68 399 TYR A CA 1
ATOM 5426 C C . TYR A 1 375 ? 6.136 66.209 22.928 1.00 13.34 399 TYR A C 1
ATOM 5427 O O . TYR A 1 375 ? 5.313 65.461 22.391 1.00 16.34 399 TYR A O 1
ATOM 5445 N N . LEU A 1 376 ? 5.840 67.032 23.918 1.00 13.37 400 LEU A N 1
ATOM 5446 C CA . LEU A 1 376 ? 4.464 67.405 24.216 1.00 12.95 400 LEU A CA 1
ATOM 5447 C C . LEU A 1 376 ? 4.339 68.831 23.686 1.00 14.01 400 LEU A C 1
ATOM 5448 O O . LEU A 1 376 ? 4.973 69.762 24.208 1.00 14.54 400 LEU A O 1
ATOM 5464 N N . THR A 1 377 ? 3.603 68.980 22.586 1.00 14.71 401 THR A N 1
ATOM 5465 C CA . THR A 1 377 ? 3.624 70.213 21.815 1.00 14.82 401 THR A CA 1
ATOM 5466 C C . THR A 1 377 ? 2.216 70.735 21.600 1.00 14.96 401 THR A C 1
ATOM 5467 O O . THR A 1 377 ? 1.266 69.965 21.431 1.00 14.56 401 THR A O 1
ATOM 5478 N N . THR A 1 378 ? 2.084 72.052 21.629 1.00 14.51 402 THR A N 1
ATOM 5479 C CA . THR A 1 378 ? 0.814 72.674 21.294 1.00 14.72 402 THR A CA 1
ATOM 5480 C C . THR A 1 378 ? 0.880 73.342 19.928 1.00 15.79 402 THR A C 1
ATOM 5481 O O . THR A 1 378 ? 1.892 73.940 19.551 1.00 15.94 402 THR A O 1
ATOM 5492 N N . TYR A 1 379 ? -0.230 73.250 19.211 1.00 14.47 403 TYR A N 1
ATOM 5493 C CA . TYR A 1 379 ? -0.408 73.838 17.896 1.00 15.29 403 TYR A CA 1
ATOM 5494 C C . TYR A 1 379 ? -1.897 74.080 17.743 1.00 17.17 403 TYR A C 1
ATOM 5495 O O . TYR A 1 379 ? -2.692 73.627 18.562 1.00 17.32 403 TYR A O 1
ATOM 5513 N N . ASN A 1 380 ? -2.289 74.825 16.721 1.00 18.56 404 ASN A N 1
ATOM 5514 C CA A ASN A 1 380 ? -3.703 75.008 16.451 0.54 20.04 404 ASN A CA 1
ATOM 5515 C CA B ASN A 1 380 ? -3.692 75.070 16.411 0.46 19.48 404 ASN A CA 1
ATOM 5516 C C . ASN A 1 380 ? -4.086 74.311 15.155 1.00 21.74 404 ASN A C 1
ATOM 5517 O O . ASN A 1 380 ? -3.301 74.231 14.204 1.00 22.93 404 ASN A O 1
ATOM 5538 N N . GLN A 1 381 ? -5.299 73.780 15.142 1.00 19.77 405 GLN A N 1
ATOM 5539 C CA . GLN A 1 381 ? -5.914 73.258 13.936 1.00 22.16 405 GLN A CA 1
ATOM 5540 C C . GLN A 1 381 ? -7.176 74.078 13.773 1.00 27.95 405 GLN A C 1
ATOM 5541 O O . GLN A 1 381 ? -8.095 73.987 14.597 1.00 24.35 405 GLN A O 1
ATOM 5555 N N . ASP A 1 382 ? -7.218 74.893 12.726 1.00 32.05 406 ASP A N 1
ATOM 5556 C CA . ASP A 1 382 ? -8.300 75.853 12.558 1.00 36.64 406 ASP A CA 1
ATOM 5557 C C . ASP A 1 382 ? -8.273 76.713 13.821 1.00 28.29 406 ASP A C 1
ATOM 5558 O O . ASP A 1 382 ? -7.192 77.178 14.214 1.00 31.70 406 ASP A O 1
ATOM 5567 N N . ASN A 1 383 ? -9.400 76.927 14.492 1.00 28.57 407 ASN A N 1
ATOM 5568 C CA . ASN A 1 383 ? -9.435 77.745 15.693 1.00 30.61 407 ASN A CA 1
ATOM 5569 C C . ASN A 1 383 ? -9.358 76.920 16.966 1.00 28.16 407 ASN A C 1
ATOM 5570 O O . ASN A 1 383 ? -9.611 77.451 18.054 1.00 27.51 407 ASN A O 1
ATOM 5581 N N . ASP A 1 384 ? -8.990 75.648 16.861 1.00 22.92 408 ASP A N 1
ATOM 5582 C CA . ASP A 1 384 ? -8.895 74.769 18.018 1.00 23.52 408 ASP A CA 1
ATOM 5583 C C . ASP A 1 384 ? -7.468 74.680 18.510 1.00 20.98 408 ASP A C 1
ATOM 5584 O O . ASP A 1 384 ? -6.527 74.624 17.713 1.00 20.32 408 ASP A O 1
ATOM 5593 N N . ALA A 1 385 ? -7.322 74.608 19.826 1.00 18.06 409 ALA A N 1
ATOM 5594 C CA . ALA A 1 385 ? -6.032 74.410 20.464 1.00 18.81 409 ALA A CA 1
ATOM 5595 C C . ALA A 1 385 ? -5.810 72.925 20.709 1.00 16.33 409 ALA A C 1
ATOM 5596 O O . ALA A 1 385 ? -6.701 72.241 21.215 1.00 16.87 409 ALA A O 1
ATOM 5603 N N . VAL A 1 386 ? -4.626 72.430 20.361 1.00 16.06 410 VAL A N 1
ATOM 5604 C CA . VAL A 1 386 ? -4.291 71.019 20.525 1.00 15.55 410 VAL A CA 1
ATOM 5605 C C . VAL A 1 386 ? -3.011 70.921 21.344 1.00 15.73 410 VAL A C 1
ATOM 5606 O O . VAL A 1 386 ? -2.073 71.707 21.143 1.00 15.22 410 VAL A O 1
ATOM 5619 N N . LEU A 1 387 ? -2.966 69.967 22.273 1.00 14.21 411 LEU A N 1
ATOM 5620 C CA . LEU A 1 387 ? -1.747 69.605 22.997 1.00 14.38 411 LEU A CA 1
ATOM 5621 C C . LEU A 1 387 ? -1.594 68.097 22.851 1.00 13.79 411 LEU A C 1
ATOM 5622 O O . LEU A 1 387 ? -2.449 67.339 23.333 1.00 15.69 411 LEU A O 1
ATOM 5638 N N . SER A 1 388 ? -0.549 67.651 22.150 1.00 13.47 412 SER A N 1
ATOM 5639 C CA . SER A 1 388 ? -0.422 66.235 21.855 1.00 14.12 412 SER A CA 1
ATOM 5640 C C . SER A 1 388 ? 1.043 65.815 21.877 1.00 14.45 412 SER A C 1
ATOM 5641 O O . SER A 1 388 ? 1.949 66.639 21.764 1.00 14.84 412 SER A O 1
ATOM 5649 N N . TRP A 1 389 ? 1.234 64.513 22.048 1.00 16.05 413 TRP A N 1
ATOM 5650 C CA . TRP A 1 389 ? 2.560 63.910 22.041 1.00 17.73 413 TRP A CA 1
ATOM 5651 C C . TRP A 1 389 ? 2.991 63.604 20.612 1.00 15.53 413 TRP A C 1
ATOM 5652 O O . TRP A 1 389 ? 2.215 63.074 19.812 1.00 18.49 413 TRP A O 1
ATOM 5673 N N . TRP A 1 390 ? 4.244 63.925 20.298 1.00 16.05 414 TRP A N 1
ATOM 5674 C CA . TRP A 1 390 ? 4.857 63.610 19.012 1.00 16.77 414 TRP A CA 1
ATOM 5675 C C . TRP A 1 390 ? 6.140 62.835 19.265 1.00 18.78 414 TRP A C 1
ATOM 5676 O O . TRP A 1 390 ? 6.991 63.282 20.043 1.00 17.16 414 TRP A O 1
ATOM 5697 N N . GLN A 1 391 ? 6.278 61.682 18.612 1.00 18.58 415 GLN A N 1
ATOM 5698 C CA . GLN A 1 391 ? 7.338 60.723 18.902 1.00 18.91 415 GLN A CA 1
ATOM 5699 C C . GLN A 1 391 ? 8.230 60.538 17.681 1.00 17.31 415 GLN A C 1
ATOM 5700 O O . GLN A 1 391 ? 7.740 60.310 16.570 1.00 19.61 415 GLN A O 1
ATOM 5714 N N . SER A 1 392 ? 9.535 60.584 17.903 1.00 18.08 416 SER A N 1
ATOM 5715 C CA . SER A 1 392 ? 10.514 60.218 16.895 1.00 17.77 416 SER A CA 1
ATOM 5716 C C . SER A 1 392 ? 11.302 59.021 17.394 1.00 20.06 416 SER A C 1
ATOM 5717 O O . SER A 1 392 ? 11.612 58.923 18.586 1.00 19.25 416 SER A O 1
ATOM 5725 N N . HIS A 1 393 ? 11.644 58.123 16.465 1.00 19.58 417 HIS A N 1
ATOM 5726 C CA . HIS A 1 393 ? 12.587 57.045 16.734 1.00 20.44 417 HIS A CA 1
ATOM 5727 C C . HIS A 1 393 ? 13.814 57.109 15.834 1.00 22.26 417 HIS A C 1
ATOM 5728 O O . HIS A 1 393 ? 14.580 56.138 15.777 1.00 24.30 417 HIS A O 1
ATOM 5742 N N . ASP A 1 394 ? 14.018 58.224 15.133 1.00 20.98 418 ASP A N 1
ATOM 5743 C CA . ASP A 1 394 ? 15.166 58.397 14.251 1.00 20.44 418 ASP A CA 1
ATOM 5744 C C . ASP A 1 394 ? 15.967 59.642 14.610 1.00 22.28 418 ASP A C 1
ATOM 5745 O O . ASP A 1 394 ? 16.571 60.277 13.744 1.00 23.83 418 ASP A O 1
ATOM 5754 N N . GLY A 1 395 ? 15.981 59.995 15.897 1.00 19.80 419 GLY A N 1
ATOM 5755 C CA . GLY A 1 395 ? 16.797 61.095 16.370 1.00 20.24 419 GLY A CA 1
ATOM 5756 C C . GLY A 1 395 ? 16.275 62.453 15.990 1.00 20.95 419 GLY A C 1
ATOM 5757 O O . GLY A 1 395 ? 17.033 63.430 15.983 1.00 21.17 419 GLY A O 1
ATOM 5761 N N . GLY A 1 396 ? 14.993 62.548 15.662 1.00 17.53 420 GLY A N 1
ATOM 5762 C CA . GLY A 1 396 ? 14.358 63.829 15.447 1.00 18.38 420 GLY A CA 1
ATOM 5763 C C . GLY A 1 396 ? 14.230 64.251 14.005 1.00 20.28 420 GLY A C 1
ATOM 5764 O O . GLY A 1 396 ? 13.883 65.411 13.755 1.00 22.20 420 GLY A O 1
ATOM 5768 N N . GLU A 1 397 ? 14.524 63.366 13.055 1.00 21.35 421 GLU A N 1
ATOM 5769 C CA . GLU A 1 397 ? 14.286 63.685 11.649 1.00 25.57 421 GLU A CA 1
ATOM 5770 C C . GLU A 1 397 ? 12.800 63.629 11.323 1.00 30.13 421 GLU A C 1
ATOM 5771 O O . GLU A 1 397 ? 12.300 64.448 10.543 1.00 29.05 421 GLU A O 1
ATOM 5783 N N . HIS A 1 398 ? 12.077 62.674 11.909 1.00 22.84 422 HIS A N 1
ATOM 5784 C CA . HIS A 1 398 ? 10.638 62.551 11.694 1.00 22.08 422 HIS A CA 1
ATOM 5785 C C . HIS A 1 398 ? 9.947 62.269 13.015 1.00 20.70 422 HIS A C 1
ATOM 5786 O O . HIS A 1 398 ? 10.406 61.433 13.797 1.00 22.06 422 HIS A O 1
ATOM 5800 N N . PHE A 1 399 ? 8.828 62.957 13.245 1.00 19.10 423 PHE A N 1
ATOM 5801 C CA . PHE A 1 399 ? 7.969 62.721 14.390 1.00 17.87 423 PHE A CA 1
ATOM 5802 C C . PHE A 1 399 ? 6.576 62.336 13.906 1.00 19.76 423 PHE A C 1
ATOM 5803 O O . PHE A 1 399 ? 6.123 62.785 12.852 1.00 23.01 423 PHE A O 1
ATOM 5820 N N . VAL A 1 400 ? 5.920 61.481 14.686 1.00 21.20 424 VAL A N 1
ATOM 5821 C CA . VAL A 1 400 ? 4.562 61.018 14.427 1.00 21.98 424 VAL A CA 1
ATOM 5822 C C . VAL A 1 400 ? 3.712 61.368 15.638 1.00 20.53 424 VAL A C 1
ATOM 5823 O O . VAL A 1 400 ? 4.146 61.173 16.777 1.00 21.19 424 VAL A O 1
ATOM 5836 N N . GLU A 1 401 ? 2.497 61.861 15.399 1.00 20.65 425 GLU A N 1
ATOM 5837 C CA . GLU A 1 401 ? 1.622 62.242 16.499 1.00 19.50 425 GLU A CA 1
ATOM 5838 C C . GLU A 1 401 ? 1.042 60.995 17.164 1.00 21.29 425 GLU A C 1
ATOM 5839 O O . GLU A 1 401 ? 0.608 60.057 16.484 1.00 25.10 425 GLU A O 1
ATOM 5851 N N . ASP A 1 402 ? 1.058 60.982 18.491 1.00 21.77 426 ASP A N 1
ATOM 5852 C CA . ASP A 1 402 ? 0.439 59.932 19.293 1.00 24.06 426 ASP A CA 1
ATOM 5853 C C . ASP A 1 402 ? -0.749 60.538 20.046 1.00 25.26 426 ASP A C 1
ATOM 5854 O O . ASP A 1 402 ? -1.611 61.138 19.397 1.00 32.09 426 ASP A O 1
ATOM 5863 N N . LYS A 1 403 ? -0.843 60.407 21.361 1.00 24.19 427 LYS A N 1
ATOM 5864 C CA . LYS A 1 403 ? -2.064 60.771 22.060 1.00 25.77 427 LYS A CA 1
ATOM 5865 C C . LYS A 1 403 ? -2.213 62.286 22.171 1.00 20.24 427 LYS A C 1
ATOM 5866 O O . LYS A 1 403 ? -1.244 63.015 22.405 1.00 19.09 427 LYS A O 1
ATOM 5885 N N . THR A 1 404 ? -3.447 62.752 22.020 1.00 19.74 428 THR A N 1
ATOM 5886 C CA . THR A 1 404 ? -3.819 64.109 22.391 1.00 19.85 428 THR A CA 1
ATOM 5887 C C . THR A 1 404 ? -4.215 64.129 23.865 1.00 20.07 428 THR A C 1
ATOM 5888 O O . THR A 1 404 ? -5.051 63.339 24.300 1.00 23.84 428 THR A O 1
ATOM 5899 N N . VAL A 1 405 ? -3.612 65.047 24.624 1.00 17.84 429 VAL A N 1
ATOM 5900 C CA A VAL A 1 405 ? -3.822 65.141 26.060 0.50 18.24 429 VAL A CA 1
ATOM 5901 C CA B VAL A 1 405 ? -3.835 65.130 26.065 0.50 18.09 429 VAL A CA 1
ATOM 5902 C C . VAL A 1 405 ? -4.864 66.205 26.398 1.00 15.97 429 VAL A C 1
ATOM 5903 O O . VAL A 1 405 ? -5.546 66.120 27.422 1.00 19.81 429 VAL A O 1
ATOM 5926 N N .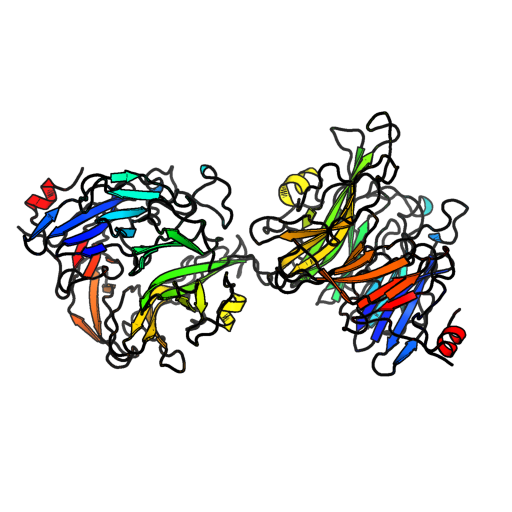 LEU A 1 406 ? -4.974 67.228 25.559 1.00 16.78 430 LEU A N 1
ATOM 5927 C CA . LEU A 1 406 ? -5.957 68.279 25.785 1.00 16.72 430 LEU A CA 1
ATOM 5928 C C . LEU A 1 406 ? -6.262 68.947 24.456 1.00 14.57 430 LEU A C 1
ATOM 5929 O O . LEU A 1 406 ? -5.352 69.189 23.661 1.00 16.15 430 LEU A O 1
ATOM 5945 N N . ARG A 1 407 ? -7.545 69.205 24.199 1.00 17.73 431 ARG A N 1
ATOM 5946 C CA . ARG A 1 407 ? -7.933 69.881 22.974 1.00 16.77 431 ARG A CA 1
ATOM 5947 C C . ARG A 1 407 ? -9.128 70.755 23.300 1.00 15.91 431 ARG A C 1
ATOM 5948 O O . ARG A 1 407 ? -10.072 70.279 23.931 1.00 20.98 431 ARG A O 1
ATOM 5969 N N . LYS A 1 408 ? -9.061 72.031 22.925 1.00 15.70 432 LYS A N 1
ATOM 5970 C CA . LYS A 1 408 ? -10.159 72.953 23.223 1.00 17.23 432 LYS A CA 1
ATOM 5971 C C . LYS A 1 408 ? -10.507 73.788 21.999 1.00 18.79 432 LYS A C 1
ATOM 5972 O O . LYS A 1 408 ? -9.649 74.445 21.414 1.00 17.84 432 LYS A O 1
ATOM 5991 N N . ASP A 1 409 ? -11.781 73.806 21.650 1.00 18.24 433 ASP A N 1
ATOM 5992 C CA . ASP A 1 409 ? -12.242 74.653 20.565 1.00 19.00 433 ASP A CA 1
ATOM 5993 C C . ASP A 1 409 ? -12.115 76.123 20.952 1.00 19.52 433 ASP A C 1
ATOM 5994 O O . ASP A 1 409 ? -12.278 76.504 22.120 1.00 19.22 433 ASP A O 1
ATOM 6003 N N . ASN A 1 410 ? -11.891 76.963 19.938 1.00 18.65 434 ASN A N 1
ATOM 6004 C CA . ASN A 1 410 ? -11.996 78.408 20.095 1.00 17.33 434 ASN A CA 1
ATOM 6005 C C . ASN A 1 410 ? -11.036 78.931 21.150 1.00 16.99 434 ASN A C 1
ATOM 6006 O O . ASN A 1 410 ? -11.391 79.788 21.960 1.00 19.29 434 ASN A O 1
ATOM 6017 N N . ALA A 1 411 ? -9.799 78.446 21.108 1.00 16.27 435 ALA A N 1
ATOM 6018 C CA . ALA A 1 411 ? -8.825 78.782 22.131 1.00 15.28 435 ALA A CA 1
ATOM 6019 C C . ALA A 1 411 ? -7.433 78.585 21.555 1.00 15.09 435 ALA A C 1
ATOM 6020 O O . ALA A 1 411 ? -7.257 78.044 20.465 1.00 16.50 435 ALA A O 1
ATOM 6027 N N . SER A 1 412 ? -6.437 79.040 22.315 1.00 15.61 436 SER A N 1
ATOM 6028 C CA A SER A 1 412 ? -5.039 78.715 22.071 0.38 15.44 436 SER A CA 1
ATOM 6029 C CA B SER A 1 412 ? -5.045 78.689 22.068 0.62 15.25 436 SER A CA 1
ATOM 6030 C C . SER A 1 412 ? -4.412 78.408 23.419 1.00 15.14 436 SER A C 1
ATOM 6031 O O . SER A 1 412 ? -4.886 78.876 24.447 1.00 15.96 436 SER A O 1
ATOM 6046 N N . PHE A 1 413 ? -3.347 77.613 23.415 1.00 13.19 437 PHE A N 1
ATOM 6047 C CA . PHE A 1 413 ? -2.720 77.203 24.661 1.00 14.61 437 PHE A CA 1
ATOM 6048 C C . PHE A 1 413 ? -1.391 77.913 24.875 1.00 13.81 437 PHE A C 1
ATOM 6049 O O . PHE A 1 413 ? -0.584 78.053 23.951 1.00 15.13 437 PHE A O 1
ATOM 6066 N N . ALA A 1 414 ? -1.163 78.328 26.105 1.00 12.89 438 ALA A N 1
ATOM 6067 C CA . ALA A 1 414 ? 0.167 78.613 26.619 1.00 11.62 438 ALA A CA 1
ATOM 6068 C C . ALA A 1 414 ? 0.577 77.417 27.458 1.00 12.75 438 ALA A C 1
ATOM 6069 O O . ALA A 1 414 ? -0.254 76.876 28.198 1.00 13.57 438 ALA A O 1
ATOM 6076 N N . ILE A 1 415 ? 1.850 77.028 27.381 1.00 12.88 439 ILE A N 1
ATOM 6077 C CA . ILE A 1 415 ? 2.333 75.851 28.102 1.00 11.77 439 ILE A CA 1
ATOM 6078 C C . ILE A 1 415 ? 3.576 76.169 28.910 1.00 14.11 439 ILE A C 1
ATOM 6079 O O . ILE A 1 415 ? 4.338 77.094 28.603 1.00 14.74 439 ILE A O 1
ATOM 6095 N N . SER A 1 416 ? 3.775 75.394 29.971 1.00 11.39 440 SER A N 1
ATOM 6096 C CA . SER A 1 416 ? 5.026 75.395 30.713 1.00 10.89 440 SER A CA 1
ATOM 6097 C C . SER A 1 416 ? 6.017 74.405 30.105 1.00 12.02 440 SER A C 1
ATOM 6098 O O . SER A 1 416 ? 5.673 73.550 29.288 1.00 12.70 440 SER A O 1
ATOM 6106 N N . ALA A 1 417 ? 7.255 74.503 30.564 1.00 10.96 441 ALA A N 1
ATOM 6107 C CA . ALA A 1 417 ? 8.189 73.403 30.399 1.00 11.70 441 ALA A CA 1
ATOM 6108 C C . ALA A 1 417 ? 7.704 72.211 31.219 1.00 11.20 441 ALA A C 1
ATOM 6109 O O . ALA A 1 417 ? 6.860 72.341 32.118 1.00 12.15 441 ALA A O 1
ATOM 6116 N N . PHE A 1 418 ? 8.240 71.030 30.927 1.00 11.82 442 PHE A N 1
ATOM 6117 C CA . PHE A 1 418 ? 7.911 69.883 31.751 1.00 12.84 442 PHE A CA 1
ATOM 6118 C C . PHE A 1 418 ? 8.229 70.157 33.217 1.00 13.52 442 PHE A C 1
ATOM 6119 O O . PHE A 1 418 ? 9.270 70.745 33.550 1.00 17.27 442 PHE A O 1
ATOM 6136 N N . ILE A 1 419 ? 7.329 69.694 34.077 1.00 13.82 443 ILE A N 1
ATOM 6137 C CA . ILE A 1 419 ? 7.458 69.820 35.523 1.00 12.14 443 ILE A CA 1
ATOM 6138 C C . ILE A 1 419 ? 8.695 69.103 36.021 1.00 14.55 443 ILE A C 1
ATOM 6139 O O . ILE A 1 419 ? 9.031 67.989 35.581 1.00 15.18 443 ILE A O 1
ATOM 6155 N N . LYS A 1 420 ? 9.399 69.750 36.954 1.00 13.63 444 LYS A N 1
ATOM 6156 C CA . LYS A 1 420 ? 10.598 69.164 37.526 1.00 13.85 444 LYS A CA 1
ATOM 6157 C C . LYS A 1 420 ? 10.255 67.879 38.263 1.00 13.77 444 LYS A C 1
ATOM 6158 O O . LYS A 1 420 ? 9.377 67.854 39.123 1.00 14.11 444 LYS A O 1
ATOM 6177 N N . ASP A 1 421 ? 10.975 66.801 37.946 1.00 14.83 445 ASP A N 1
ATOM 6178 C CA . ASP A 1 421 ? 10.765 65.511 38.586 1.00 14.93 445 ASP A CA 1
ATOM 6179 C C . ASP A 1 421 ? 9.335 65.006 38.403 1.00 15.21 445 ASP A C 1
ATOM 6180 O O . ASP A 1 421 ? 8.805 64.271 39.247 1.00 18.15 445 ASP A O 1
ATOM 6189 N N . ALA A 1 422 ? 8.722 65.356 37.274 1.00 15.13 446 ALA A N 1
ATOM 6190 C CA . ALA A 1 422 ? 7.341 64.976 37.028 1.00 16.81 446 ALA A CA 1
ATOM 6191 C C . ALA A 1 422 ? 7.151 63.466 37.086 1.00 14.50 446 ALA A C 1
ATOM 6192 O O . ALA A 1 422 ? 8.025 62.678 36.704 1.00 18.57 446 ALA A O 1
ATOM 6199 N N . ILE A 1 423 ? 5.971 63.078 37.552 1.00 17.75 447 ILE A N 1
ATOM 6200 C CA . ILE A 1 423 ? 5.478 61.706 37.441 1.00 16.45 447 ILE A CA 1
ATOM 6201 C C . ILE A 1 423 ? 4.509 61.665 36.261 1.00 17.21 447 ILE A C 1
ATOM 6202 O O . ILE A 1 423 ? 4.038 62.719 35.794 1.00 17.47 447 ILE A O 1
ATOM 6218 N N . PRO A 1 424 ? 4.181 60.473 35.759 1.00 18.91 448 PRO A N 1
ATOM 6219 C CA . PRO A 1 424 ? 3.414 60.400 34.504 1.00 20.28 448 PRO A CA 1
ATOM 6220 C C . PRO A 1 424 ? 2.090 61.135 34.543 1.00 20.03 448 PRO A C 1
ATOM 6221 O O . PRO A 1 424 ? 1.683 61.693 33.514 1.00 19.91 448 PRO A O 1
ATOM 6232 N N . ASP A 1 425 ? 1.416 61.190 35.693 1.00 19.32 449 ASP A N 1
ATOM 6233 C CA . ASP A 1 425 ? 0.110 61.841 35.744 1.00 20.33 449 ASP A CA 1
ATOM 6234 C C . ASP A 1 425 ? 0.165 63.365 35.704 1.00 21.20 449 ASP A C 1
ATOM 6235 O O . ASP A 1 425 ? -0.878 63.994 35.477 1.00 22.53 449 ASP A O 1
ATOM 6244 N N . ALA A 1 426 ? 1.337 63.987 35.866 1.00 16.67 450 ALA A N 1
ATOM 6245 C CA . ALA A 1 426 ? 1.373 65.439 36.026 1.00 14.24 450 ALA A CA 1
ATOM 6246 C C . ALA A 1 426 ? 2.703 65.951 35.465 1.00 17.25 450 ALA A C 1
ATOM 6247 O O . ALA A 1 426 ? 3.675 66.159 36.194 1.00 18.45 450 ALA A O 1
ATOM 6254 N N . GLN A 1 427 ? 2.709 66.198 34.166 1.00 12.33 451 GLN A N 1
ATOM 6255 C CA . GLN A 1 427 ? 3.919 66.521 33.427 1.00 12.92 451 GLN A CA 1
ATOM 6256 C C . GLN A 1 427 ? 4.007 67.957 32.938 1.00 12.28 451 GLN A C 1
ATOM 6257 O O . GLN A 1 427 ? 5.108 68.450 32.743 1.00 12.53 451 GLN A O 1
ATOM 6271 N N . MET A 1 428 ? 2.891 68.630 32.685 1.00 12.33 452 MET A N 1
ATOM 6272 C CA . MET A 1 428 ? 2.945 69.947 32.067 1.00 11.92 452 MET A CA 1
ATOM 6273 C C . MET A 1 428 ? 1.731 70.740 32.506 1.00 12.33 452 MET A C 1
ATOM 6274 O O . MET A 1 428 ? 0.657 70.174 32.721 1.00 12.98 452 MET A O 1
ATOM 6288 N N . LEU A 1 429 ? 1.914 72.050 32.597 1.00 11.94 453 LEU A N 1
ATOM 6289 C CA . LEU A 1 429 ? 0.827 72.997 32.839 1.00 10.96 453 LEU A CA 1
ATOM 6290 C C . LEU A 1 429 ? 0.378 73.629 31.532 1.00 11.98 453 LEU A C 1
ATOM 6291 O O . LEU A 1 429 ? 1.191 73.867 30.624 1.00 12.03 453 LEU A O 1
ATOM 6307 N N . VAL A 1 430 ? -0.931 73.895 31.431 1.00 12.10 454 VAL A N 1
ATOM 6308 C CA . VAL A 1 430 ? -1.535 74.410 30.211 1.00 12.35 454 VAL A CA 1
ATOM 6309 C C . VAL A 1 430 ? -2.522 75.495 30.606 1.00 12.69 454 VAL A C 1
ATOM 6310 O O . VAL A 1 430 ? -3.264 75.338 31.582 1.00 14.10 454 VAL A O 1
ATOM 6323 N N . ALA A 1 431 ? -2.551 76.579 29.841 1.00 12.95 455 ALA A N 1
ATOM 6324 C CA . ALA A 1 431 ? -3.526 77.657 30.008 1.00 11.74 455 ALA A CA 1
ATOM 6325 C C . ALA A 1 431 ? -4.372 77.767 28.754 1.00 12.68 455 ALA A C 1
ATOM 6326 O O . ALA A 1 431 ? -3.847 77.881 27.646 1.00 13.07 455 ALA A O 1
ATOM 6333 N N . GLU A 1 432 ? -5.688 77.744 28.932 1.00 13.06 456 GLU A N 1
ATOM 6334 C CA . GLU A 1 432 ? -6.641 77.780 27.821 1.00 12.60 456 GLU A CA 1
ATOM 6335 C C . GLU A 1 432 ? -6.993 79.242 27.560 1.00 14.88 456 GLU A C 1
ATOM 6336 O O . GLU A 1 432 ? -7.934 79.800 28.132 1.00 15.67 456 GLU A O 1
ATOM 6348 N N . LYS A 1 433 ? -6.215 79.890 26.698 1.00 14.44 457 LYS A N 1
ATOM 6349 C CA A LYS A 1 433 ? -6.422 81.299 26.391 0.46 15.20 457 LYS A CA 1
ATOM 6350 C CA B LYS A 1 433 ? -6.426 81.299 26.397 0.54 15.06 457 LYS A CA 1
ATOM 6351 C C . LYS A 1 433 ? -7.640 81.464 25.498 1.00 16.25 457 LYS A C 1
ATOM 6352 O O . LYS A 1 433 ? -7.667 80.951 24.374 1.00 18.19 457 LYS A O 1
ATOM 6389 N N . VAL A 1 434 ? -8.637 82.197 25.988 1.00 16.83 458 VAL A N 1
ATOM 6390 C CA . VAL A 1 434 ? -9.834 82.514 25.222 1.00 16.77 458 VAL A CA 1
ATOM 6391 C C . VAL A 1 434 ? -9.917 84.029 25.143 1.00 21.37 458 VAL A C 1
ATOM 6392 O O . VAL A 1 434 ? -9.774 84.614 24.067 1.00 25.65 458 VAL A O 1
ATOM 6405 N N . SER A 1 435 ? -10.154 84.682 26.275 1.00 21.34 459 SER A N 1
ATOM 6406 C CA . SER A 1 435 ? -9.853 86.100 26.377 1.00 20.69 459 SER A CA 1
ATOM 6407 C C . SER A 1 435 ? -8.558 86.230 27.152 1.00 21.29 459 SER A C 1
ATOM 6408 O O . SER A 1 435 ? -7.831 85.258 27.344 1.00 22.48 459 SER A O 1
ATOM 6416 N N . ASP A 1 436 ? -8.242 87.440 27.591 1.00 22.90 460 ASP A N 1
ATOM 6417 C CA . ASP A 1 436 ? -7.010 87.605 28.348 1.00 20.17 460 ASP A CA 1
ATOM 6418 C C . ASP A 1 436 ? -7.220 87.605 29.855 1.00 20.02 460 ASP A C 1
ATOM 6419 O O . ASP A 1 436 ? -6.263 87.834 30.596 1.00 17.95 460 ASP A O 1
ATOM 6428 N N . GLU A 1 437 ? -8.419 87.287 30.336 1.00 18.56 461 GLU A N 1
ATOM 6429 C CA . GLU A 1 437 ? -8.650 87.104 31.764 1.00 17.73 461 GLU A CA 1
ATOM 6430 C C . GLU A 1 437 ? -9.520 85.875 31.973 1.00 19.76 461 GLU A C 1
ATOM 6431 O O . GLU A 1 437 ? -10.087 85.326 31.031 1.00 18.94 461 GLU A O 1
ATOM 6443 N N . GLY A 1 438 ? -9.593 85.419 33.222 1.00 16.70 462 GLY A N 1
ATOM 6444 C CA . GLY A 1 438 ? -10.417 84.255 33.524 1.00 16.85 462 GLY A CA 1
ATOM 6445 C C . GLY A 1 438 ? -9.959 82.980 32.851 1.00 16.54 462 GLY A C 1
ATOM 6446 O O . GLY A 1 438 ? -10.782 82.132 32.484 1.00 18.15 462 GLY A O 1
ATOM 6450 N N . ILE A 1 439 ? -8.655 82.814 32.687 1.00 14.33 463 ILE A N 1
ATOM 6451 C CA . ILE A 1 439 ? -8.114 81.719 31.905 1.00 13.21 463 ILE A CA 1
ATOM 6452 C C . ILE A 1 439 ? -8.056 80.457 32.751 1.00 14.36 463 ILE A C 1
ATOM 6453 O O . ILE A 1 439 ? -7.509 80.454 33.865 1.00 14.71 463 ILE A O 1
ATOM 6469 N N . LYS A 1 440 ? -8.604 79.374 32.210 1.00 15.81 464 LYS A N 1
ATOM 6470 C CA . LYS A 1 440 ? -8.609 78.087 32.889 1.00 15.56 464 LYS A CA 1
ATOM 6471 C C . LYS A 1 440 ? -7.249 77.414 32.783 1.00 14.00 464 LYS A C 1
ATOM 6472 O O . LYS A 1 440 ? -6.608 77.405 31.720 1.00 13.72 464 LYS A O 1
ATOM 6491 N N . MET A 1 441 ? -6.799 76.894 33.919 1.00 13.51 465 MET A N 1
ATOM 6492 C CA . MET A 1 441 ? -5.469 76.325 34.096 1.00 11.91 465 MET A CA 1
ATOM 6493 C C . MET A 1 441 ? -5.592 74.823 34.302 1.00 14.06 465 MET A C 1
ATOM 6494 O O . MET A 1 441 ? -6.413 74.363 35.116 1.00 14.35 465 MET A O 1
ATOM 6508 N N . TYR A 1 442 ? -4.758 74.066 33.603 1.00 12.74 466 TYR A N 1
ATOM 6509 C CA . TYR A 1 442 ? -4.826 72.617 33.598 1.00 12.46 466 TYR A CA 1
ATOM 6510 C C . TYR A 1 442 ? -3.466 72.015 33.906 1.00 14.29 466 TYR A C 1
ATOM 6511 O O . TYR A 1 442 ? -2.445 72.481 33.404 1.00 13.42 466 TYR A O 1
ATOM 6529 N N . LEU A 1 443 ? -3.472 70.933 34.670 1.00 13.94 467 LEU A N 1
ATOM 6530 C CA . LEU A 1 443 ? -2.285 70.107 34.892 1.00 13.78 467 LEU A CA 1
ATOM 6531 C C . LEU A 1 443 ? -2.517 68.803 34.144 1.00 14.24 467 LEU A C 1
ATOM 6532 O O . LEU A 1 443 ? -3.497 68.096 34.413 1.00 14.75 467 LEU A O 1
ATOM 6548 N N . VAL A 1 444 ? -1.645 68.480 33.190 1.00 14.26 468 VAL A N 1
ATOM 6549 C CA . VAL A 1 444 ? -1.860 67.334 32.319 1.00 13.84 468 VAL A CA 1
ATOM 6550 C C . VAL A 1 444 ? -0.730 66.328 32.446 1.00 17.22 468 VAL A C 1
ATOM 6551 O O . VAL A 1 444 ? 0.418 66.673 32.750 1.00 15.60 468 VAL A O 1
ATOM 6564 N N . GLY A 1 445 ? -1.075 65.073 32.177 1.00 19.03 469 GLY A N 1
ATOM 6565 C CA . GLY A 1 445 ? -0.105 63.989 32.142 1.00 20.23 469 GLY A CA 1
ATOM 6566 C C . GLY A 1 445 ? -0.066 63.227 30.834 1.00 31.10 469 GLY A C 1
ATOM 6567 O O . GLY A 1 445 ? -0.206 63.799 29.743 1.00 31.02 469 GLY A O 1
ATOM 6571 N N . GLU A 1 446 ? 0.155 61.915 30.920 1.00 23.31 470 GLU A N 1
ATOM 6572 C CA . GLU A 1 446 ? 0.287 61.115 29.709 1.00 24.44 470 GLU A CA 1
ATOM 6573 C C . GLU A 1 446 ? -0.995 61.090 28.904 1.00 33.16 470 GLU A C 1
ATOM 6574 O O . GLU A 1 446 ? -0.954 60.962 27.670 1.00 31.69 470 GLU A O 1
ATOM 6586 N N . GLU A 1 447 ? -2.135 61.146 29.578 1.00 25.66 471 GLU A N 1
ATOM 6587 C CA . GLU A 1 447 ? -3.420 60.893 28.942 1.00 26.82 471 GLU A CA 1
ATOM 6588 C C . GLU A 1 447 ? -4.349 62.089 28.976 1.00 24.25 471 GLU A C 1
ATOM 6589 O O . GLU A 1 447 ? -5.154 62.256 28.050 1.00 31.01 471 GLU A O 1
ATOM 6601 N N . GLY A 1 448 ? -4.283 62.901 30.021 1.00 20.49 472 GLY A N 1
ATOM 6602 C CA . GLY A 1 448 ? -5.189 64.021 30.131 1.00 18.84 472 GLY A CA 1
ATOM 6603 C C . GLY A 1 448 ? -4.994 64.774 31.422 1.00 16.96 472 GLY A C 1
ATOM 6604 O O . GLY A 1 448 ? -3.946 64.702 32.067 1.00 17.41 472 GLY A O 1
ATOM 6608 N N . ALA A 1 449 ? -6.021 65.524 31.790 1.00 16.70 473 ALA A N 1
ATOM 6609 C CA . ALA A 1 449 ? -5.926 66.460 32.890 1.00 16.12 473 ALA A CA 1
ATOM 6610 C C . ALA A 1 449 ? -6.135 65.770 34.227 1.00 14.61 473 ALA A C 1
ATOM 6611 O O . ALA A 1 449 ? -6.891 64.796 34.352 1.00 18.84 473 ALA A O 1
ATOM 6618 N N . VAL A 1 450 ? -5.463 66.318 35.239 1.00 15.44 474 VAL A N 1
ATOM 6619 C CA . VAL A 1 450 ? -5.700 65.960 36.634 1.00 16.51 474 VAL A CA 1
ATOM 6620 C C . VAL A 1 450 ? -6.909 66.767 37.088 1.00 14.80 474 VAL A C 1
ATOM 6621 O O . VAL A 1 450 ? -6.826 67.988 37.228 1.00 16.51 474 VAL A O 1
ATOM 6634 N N . THR A 1 451 ? -8.022 66.092 37.324 1.00 17.34 475 THR A N 1
ATOM 6635 C CA . THR A 1 451 ? -9.273 66.795 37.572 1.00 16.74 475 THR A CA 1
ATOM 6636 C C . THR A 1 451 ? -9.354 67.341 38.994 1.00 17.67 475 THR A C 1
ATOM 6637 O O . THR A 1 451 ? -8.603 66.951 39.901 1.00 17.52 475 THR A O 1
ATOM 6648 N N . ARG A 1 452 ? -10.284 68.276 39.165 1.00 18.64 476 ARG A N 1
ATOM 6649 C CA . ARG A 1 452 ? -10.571 68.882 40.458 1.00 17.04 476 ARG A CA 1
ATOM 6650 C C . ARG A 1 452 ? -12.081 68.954 40.663 1.00 18.42 476 ARG A C 1
ATOM 6651 O O . ARG A 1 452 ? -12.836 69.184 39.716 1.00 19.34 476 ARG A O 1
ATOM 6672 N N . SER A 1 453 ? -12.522 68.754 41.900 1.00 19.06 477 SER A N 1
ATOM 6673 C CA . SER A 1 453 ? -13.923 68.949 42.243 1.00 21.41 477 SER A CA 1
ATOM 6674 C C . SER A 1 453 ? -14.313 70.393 41.984 1.00 21.18 477 SER A C 1
ATOM 6675 O O . SER A 1 453 ? -13.653 71.321 42.453 1.00 20.27 477 SER A O 1
ATOM 6683 N N . LEU A 1 454 ? -15.433 70.588 41.287 1.00 24.11 478 LEU A N 1
ATOM 6684 C CA . LEU A 1 454 ? -15.881 71.947 41.007 1.00 23.90 478 LEU A CA 1
ATOM 6685 C C . LEU A 1 454 ? -16.297 72.670 42.287 1.00 24.06 478 LEU A C 1
ATOM 6686 O O . LEU A 1 454 ? -16.009 73.861 42.449 1.00 30.29 478 LEU A O 1
ATOM 6702 N N . VAL A 1 455 ? -16.945 71.964 43.210 1.00 23.79 479 VAL A N 1
ATOM 6703 C CA . VAL A 1 455 ? -17.304 72.563 44.497 1.00 25.13 479 VAL A CA 1
ATOM 6704 C C . VAL A 1 455 ? -16.048 73.040 45.217 1.00 28.14 479 VAL A C 1
ATOM 6705 O O . VAL A 1 455 ? -16.008 74.139 45.783 1.00 28.81 479 VAL A O 1
ATOM 6718 N N . ASP A 1 456 ? -15.017 72.196 45.231 1.00 24.78 480 ASP A N 1
ATOM 6719 C CA . ASP A 1 456 ? -13.756 72.554 45.874 1.00 21.45 480 ASP A CA 1
ATOM 6720 C C . ASP A 1 456 ? -13.132 73.768 45.214 1.00 24.17 480 ASP A C 1
ATOM 6721 O O . ASP A 1 456 ? -12.640 74.675 45.900 1.00 25.80 480 ASP A O 1
ATOM 6730 N N . LEU A 1 457 ? -13.125 73.793 43.885 1.00 21.62 481 LEU A N 1
ATOM 6731 C CA . LEU A 1 457 ? -12.494 74.890 43.157 1.00 21.02 481 LEU A CA 1
ATOM 6732 C C . LEU A 1 457 ? -13.207 76.194 43.466 1.00 27.42 481 LEU A C 1
ATOM 6733 O O . LEU A 1 457 ? -12.572 77.201 43.788 1.00 29.33 481 LEU A O 1
ATOM 6749 N N . LYS A 1 458 ? -14.536 76.182 43.398 1.00 29.62 482 LYS A N 1
ATOM 6750 C CA . LYS A 1 458 ? -15.300 77.399 43.656 1.00 32.36 482 LYS A CA 1
ATOM 6751 C C . LYS A 1 458 ? -15.061 77.917 45.070 1.00 33.17 482 LYS A C 1
ATOM 6752 O O . LYS A 1 458 ? -14.933 79.129 45.280 1.00 44.83 482 LYS A O 1
ATOM 6759 N N . THR A 1 459 ? -15.012 77.022 46.055 1.00 26.91 483 THR A N 1
ATOM 6760 C CA . THR A 1 459 ? -14.712 77.443 47.417 1.00 28.48 483 THR A CA 1
ATOM 6761 C C . THR A 1 459 ? -13.331 78.098 47.494 1.00 25.09 483 THR A C 1
ATOM 6762 O O . THR A 1 459 ? -13.130 79.061 48.246 1.00 31.86 483 THR A O 1
ATOM 6773 N N . ALA A 1 460 ? -12.377 77.592 46.727 1.00 24.82 484 ALA A N 1
ATOM 6774 C CA . ALA A 1 460 ? -11.000 78.053 46.857 1.00 24.84 484 ALA A CA 1
ATOM 6775 C C . ALA A 1 460 ? -10.705 79.304 46.041 1.00 30.88 484 ALA A C 1
ATOM 6776 O O . ALA A 1 460 ? -9.743 80.015 46.358 1.00 30.42 484 ALA A O 1
ATOM 6783 N N . MET A 1 461 ? -11.477 79.594 45.005 1.00 30.57 485 MET A N 1
ATOM 6784 C CA . MET A 1 461 ? -11.048 80.635 44.075 1.00 34.21 485 MET A CA 1
ATOM 6785 C C . MET A 1 461 ? -11.159 82.006 44.742 1.00 39.00 485 MET A C 1
ATOM 6786 O O . MET A 1 461 ? -12.247 82.366 45.219 1.00 45.04 485 MET A O 1
ATOM 6800 N N . PRO A 1 462 ? -10.057 82.797 44.828 1.00 50.51 486 PRO A N 1
ATOM 6801 C CA . PRO A 1 462 ? -10.054 84.050 45.599 1.00 56.62 486 PRO A CA 1
ATOM 6802 C C . PRO A 1 462 ? -10.802 85.194 44.909 1.00 57.58 486 PRO A C 1
ATOM 6803 O O . PRO A 1 462 ? -12.037 85.202 44.904 1.00 63.48 486 PRO A O 1
ATOM 6814 N N . ARG B 1 24 ? 76.923 30.733 3.752 1.00 44.85 48 ARG B N 1
ATOM 6815 C CA . ARG B 1 24 ? 76.523 30.733 5.151 1.00 31.49 48 ARG B CA 1
ATOM 6816 C C . ARG B 1 24 ? 75.063 31.158 5.284 1.00 33.05 48 ARG B C 1
ATOM 6817 O O . ARG B 1 24 ? 74.656 32.153 4.696 1.00 35.64 48 ARG B O 1
ATOM 6838 N N . GLN B 1 25 ? 74.287 30.392 6.050 1.00 29.85 49 GLN B N 1
ATOM 6839 C CA . GLN B 1 25 ? 72.901 30.727 6.349 1.00 32.81 49 GLN B CA 1
ATOM 6840 C C . GLN B 1 25 ? 72.838 31.541 7.633 1.00 30.88 49 GLN B C 1
ATOM 6841 O O . GLN B 1 25 ? 73.543 31.251 8.606 1.00 32.81 49 GLN B O 1
ATOM 6855 N N . VAL B 1 26 ? 71.984 32.558 7.635 1.00 26.79 50 VAL B N 1
ATOM 6856 C CA . VAL B 1 26 ? 71.696 33.317 8.841 1.00 26.36 50 VAL B CA 1
ATOM 6857 C C . VAL B 1 26 ? 70.216 33.172 9.147 1.00 23.53 50 VAL B C 1
ATOM 6858 O O . VAL B 1 26 ? 69.408 32.822 8.284 1.00 24.01 50 VAL B O 1
ATOM 6871 N N . GLY B 1 27 ? 69.855 33.444 10.403 1.00 23.57 51 GLY B N 1
ATOM 6872 C CA . GLY B 1 27 ? 68.483 33.229 10.828 1.00 20.73 51 GLY B CA 1
ATOM 6873 C C . GLY B 1 27 ? 67.502 34.292 10.379 1.00 19.11 51 GLY B C 1
ATOM 6874 O O . GLY B 1 27 ? 66.288 34.071 10.458 1.00 20.75 51 GLY B O 1
ATOM 6878 N N . TYR B 1 28 ? 67.991 35.458 9.953 1.00 20.41 52 TYR B N 1
ATOM 6879 C CA . TYR B 1 28 ? 67.147 36.588 9.602 1.00 19.37 52 TYR B CA 1
ATOM 6880 C C . TYR B 1 28 ? 67.081 36.748 8.086 1.00 18.22 52 TYR B C 1
ATOM 6881 O O . TYR B 1 28 ? 68.024 36.389 7.371 1.00 20.65 52 TYR B O 1
ATOM 6899 N N . PHE B 1 29 ? 65.949 37.277 7.604 1.00 17.43 53 PHE B N 1
ATOM 6900 C CA . PHE B 1 29 ? 65.706 37.453 6.172 1.00 18.74 53 PHE B CA 1
ATOM 6901 C C . PHE B 1 29 ? 65.829 38.899 5.714 1.00 18.90 53 PHE B C 1
ATOM 6902 O O . PHE B 1 29 ? 65.862 39.156 4.502 1.00 19.86 53 PHE B O 1
ATOM 6919 N N . ALA B 1 30 ? 65.951 39.835 6.641 1.00 17.04 54 ALA B N 1
ATOM 6920 C CA . ALA B 1 30 ? 66.184 41.236 6.336 1.00 17.38 54 ALA B CA 1
ATOM 6921 C C . ALA B 1 30 ? 66.814 41.855 7.571 1.00 19.39 54 ALA B C 1
ATOM 6922 O O . ALA B 1 30 ? 66.699 41.322 8.677 1.00 19.48 54 ALA B O 1
ATOM 6929 N N . ASP B 1 31 ? 67.498 42.983 7.373 1.00 18.64 55 ASP B N 1
ATOM 6930 C CA . ASP B 1 31 ? 68.195 43.625 8.480 1.00 18.59 55 ASP B CA 1
ATOM 6931 C C . ASP B 1 31 ? 67.986 45.135 8.511 1.00 17.87 55 ASP B C 1
ATOM 6932 O O . ASP B 1 31 ? 68.867 45.872 8.977 1.00 21.23 55 ASP B O 1
ATOM 6941 N N . ASN B 1 32 ? 66.830 45.612 8.035 1.00 17.19 56 ASN B N 1
ATOM 6942 C CA . ASN B 1 32 ? 66.578 47.048 7.946 1.00 19.76 56 ASN B CA 1
ATOM 6943 C C . ASN B 1 32 ? 65.312 47.497 8.666 1.00 17.61 56 ASN B C 1
ATOM 6944 O O . ASN B 1 32 ? 64.809 48.584 8.381 1.00 19.50 56 ASN B O 1
ATOM 6955 N N . GLY B 1 33 ? 64.790 46.717 9.613 1.00 16.04 57 GLY B N 1
ATOM 6956 C CA . GLY B 1 33 ? 63.649 47.185 10.381 1.00 14.82 57 GLY B CA 1
ATOM 6957 C C . GLY B 1 33 ? 63.989 48.436 11.175 1.00 15.77 57 GLY B C 1
ATOM 6958 O O . GLY B 1 33 ? 65.140 48.680 11.540 1.00 17.14 57 GLY B O 1
ATOM 6962 N N . VAL B 1 34 ? 62.949 49.221 11.480 1.00 15.30 58 VAL B N 1
ATOM 6963 C CA . VAL B 1 34 ? 63.098 50.406 12.320 1.00 15.46 58 VAL B CA 1
ATOM 6964 C C . VAL B 1 34 ? 62.033 50.430 13.414 1.00 16.79 58 VAL B C 1
ATOM 6965 O O . VAL B 1 34 ? 60.939 49.875 13.276 1.00 15.45 58 VAL B O 1
ATOM 6978 N N . GLY B 1 35 ? 62.365 51.105 14.510 1.00 16.57 59 GLY B N 1
ATOM 6979 C CA . GLY B 1 35 ? 61.373 51.317 15.555 1.00 14.93 59 GLY B CA 1
ATOM 6980 C C . GLY B 1 35 ? 60.900 50.006 16.155 1.00 17.45 59 GLY B C 1
ATOM 6981 O O . GLY B 1 35 ? 61.709 49.183 16.599 1.00 17.12 59 GLY B O 1
ATOM 6985 N N . ASN B 1 36 ? 59.574 49.836 16.237 1.00 16.18 60 ASN B N 1
ATOM 6986 C CA . ASN B 1 36 ? 58.958 48.537 16.474 1.00 14.99 60 ASN B CA 1
ATOM 6987 C C . ASN B 1 36 ? 58.492 48.030 15.119 1.00 15.04 60 ASN B C 1
ATOM 6988 O O . ASN B 1 36 ? 57.500 48.553 14.577 1.00 16.02 60 ASN B O 1
ATOM 6999 N N . PRO B 1 37 ? 59.178 47.069 14.495 1.00 14.28 61 PRO B N 1
ATOM 7000 C CA . PRO B 1 37 ? 58.823 46.726 13.109 1.00 15.08 61 PRO B CA 1
ATOM 7001 C C . PRO B 1 37 ? 57.574 45.890 12.962 1.00 12.84 61 PRO B C 1
ATOM 7002 O O . PRO B 1 37 ? 57.074 45.777 11.837 1.00 13.36 61 PRO B O 1
ATOM 7013 N N . LEU B 1 38 ? 57.072 45.323 14.055 1.00 12.39 62 LEU B N 1
ATOM 7014 C CA . LEU B 1 38 ? 55.952 44.392 14.087 1.00 12.96 62 LEU B CA 1
ATOM 7015 C C . LEU B 1 38 ? 55.173 44.639 15.371 1.00 12.15 62 LEU B C 1
ATOM 7016 O O . LEU B 1 38 ? 55.726 45.121 16.365 1.00 13.27 62 LEU B O 1
ATOM 7032 N N . ALA B 1 39 ? 53.903 44.223 15.378 1.00 11.87 63 ALA B N 1
ATOM 7033 C CA . ALA B 1 39 ? 53.103 44.208 16.592 1.00 11.95 63 ALA B CA 1
ATOM 7034 C C . ALA B 1 39 ? 51.915 43.289 16.355 1.00 12.32 63 ALA B C 1
ATOM 7035 O O . ALA B 1 39 ? 51.489 43.088 15.221 1.00 12.87 63 ALA B O 1
ATOM 7042 N N . ILE B 1 40 ? 51.357 42.764 17.446 1.00 11.97 64 ILE B N 1
ATOM 7043 C CA . ILE B 1 40 ? 50.229 41.846 17.318 1.00 12.52 64 ILE B CA 1
ATOM 7044 C C . ILE B 1 40 ? 49.001 42.544 16.750 1.00 11.88 64 ILE B C 1
ATOM 7045 O O . ILE B 1 40 ? 48.177 41.919 16.053 1.00 12.37 64 ILE B O 1
ATOM 7061 N N . VAL B 1 41 ? 48.834 43.839 17.023 1.00 11.88 65 VAL B N 1
ATOM 7062 C CA . VAL B 1 41 ? 47.614 44.529 16.584 1.00 13.38 65 VAL B CA 1
ATOM 7063 C C . VAL B 1 41 ? 47.548 44.705 15.070 1.00 13.68 65 VAL B C 1
ATOM 7064 O O . VAL B 1 41 ? 46.457 44.647 14.495 1.00 14.45 65 VAL B O 1
ATOM 7077 N N . GLN B 1 42 ? 48.676 44.947 14.392 1.00 11.97 66 GLN B N 1
ATOM 7078 C CA . GLN B 1 42 ? 48.685 45.084 12.930 1.00 11.72 66 GLN B CA 1
ATOM 7079 C C . GLN B 1 42 ? 48.795 43.689 12.344 1.00 13.05 66 GLN B C 1
ATOM 7080 O O . GLN B 1 42 ? 49.895 43.149 12.146 1.00 13.28 66 GLN B O 1
ATOM 7094 N N . HIS B 1 43 ? 47.642 43.096 12.051 1.00 12.48 67 HIS B N 1
ATOM 7095 C CA . HIS B 1 43 ? 47.618 41.699 11.666 1.00 11.64 67 HIS B CA 1
ATOM 7096 C C . HIS B 1 43 ? 46.589 41.483 10.560 1.00 11.79 67 HIS B C 1
ATOM 7097 O O . HIS B 1 43 ? 45.562 42.178 10.495 1.00 13.01 67 HIS B O 1
ATOM 7111 N N . PRO B 1 44 ? 46.831 40.509 9.673 1.00 13.22 68 PRO B N 1
ATOM 7112 C CA . PRO B 1 44 ? 48.068 39.732 9.621 1.00 12.69 68 PRO B CA 1
ATOM 7113 C C . PRO B 1 44 ? 49.277 40.529 9.161 1.00 14.22 68 PRO B C 1
ATOM 7114 O O . PRO B 1 44 ? 49.178 41.406 8.305 1.00 14.53 68 PRO B O 1
ATOM 7125 N N . ALA B 1 45 ? 50.427 40.220 9.750 1.00 11.92 69 ALA B N 1
ATOM 7126 C CA . ALA B 1 45 ? 51.692 40.707 9.216 1.00 12.03 69 ALA B CA 1
ATOM 7127 C C . ALA B 1 45 ? 52.230 39.782 8.149 1.00 12.44 69 ALA B C 1
ATOM 7128 O O . ALA B 1 45 ? 53.026 40.210 7.309 1.00 13.56 69 ALA B O 1
ATOM 7135 N N . GLY B 1 46 ? 51.816 38.520 8.162 1.00 12.83 70 GLY B N 1
ATOM 7136 C CA . GLY B 1 46 ? 52.216 37.580 7.135 1.00 13.27 70 GLY B CA 1
ATOM 7137 C C . GLY B 1 46 ? 51.118 36.568 6.900 1.00 12.39 70 GLY B C 1
ATOM 7138 O O . GLY B 1 46 ? 50.232 36.355 7.747 1.00 12.66 70 GLY B O 1
ATOM 7142 N N . ILE B 1 47 ? 51.170 35.959 5.713 1.00 13.51 71 ILE B N 1
ATOM 7143 C CA . ILE B 1 47 ? 50.136 35.050 5.228 1.00 13.08 71 ILE B CA 1
ATOM 7144 C C . ILE B 1 47 ? 50.820 33.932 4.459 1.00 13.69 71 ILE B C 1
ATOM 7145 O O . ILE B 1 47 ? 51.684 34.199 3.619 1.00 14.04 71 ILE B O 1
ATOM 7161 N N . HIS B 1 48 ? 50.407 32.688 4.710 1.00 13.65 72 HIS B N 1
ATOM 7162 C CA . HIS B 1 48 ? 50.854 31.545 3.924 1.00 15.47 72 HIS B CA 1
ATOM 7163 C C . HIS B 1 48 ? 49.801 31.192 2.876 1.00 15.14 72 HIS B C 1
ATOM 7164 O O . HIS B 1 48 ? 48.615 31.071 3.207 1.00 16.67 72 HIS B O 1
ATOM 7178 N N . LYS B 1 49 ? 50.227 30.991 1.629 1.00 15.75 73 LYS B N 1
ATOM 7179 C CA . LYS B 1 49 ? 49.314 30.520 0.589 1.00 15.76 73 LYS B CA 1
ATOM 7180 C C . LYS B 1 49 ? 50.089 29.701 -0.434 1.00 17.01 73 LYS B C 1
ATOM 7181 O O . LYS B 1 49 ? 51.105 30.166 -0.952 1.00 17.28 73 LYS B O 1
ATOM 7200 N N . ASN B 1 50 ? 49.613 28.484 -0.707 1.00 17.80 74 ASN B N 1
ATOM 7201 C CA . ASN B 1 50 ? 50.121 27.674 -1.814 1.00 19.29 74 ASN B CA 1
ATOM 7202 C C . ASN B 1 50 ? 51.635 27.493 -1.744 1.00 19.48 74 ASN B C 1
ATOM 7203 O O . ASN B 1 50 ? 52.344 27.587 -2.751 1.00 22.13 74 ASN B O 1
ATOM 7214 N N . GLY B 1 51 ? 52.143 27.250 -0.541 1.00 19.32 75 GLY B N 1
ATOM 7215 C CA . GLY B 1 51 ? 53.544 26.947 -0.367 1.00 19.83 75 GLY B CA 1
ATOM 7216 C C . GLY B 1 51 ? 54.449 28.155 -0.245 1.00 20.47 75 GLY B C 1
ATOM 7217 O O . GLY B 1 51 ? 55.670 27.974 -0.139 1.00 20.33 75 GLY B O 1
ATOM 7221 N N . ILE B 1 52 ? 53.896 29.369 -0.257 1.00 17.26 76 ILE B N 1
ATOM 7222 C CA . ILE B 1 52 ? 54.657 30.607 -0.136 1.00 16.62 76 ILE B CA 1
ATOM 7223 C C . ILE B 1 52 ? 54.205 31.313 1.132 1.00 15.23 76 ILE B C 1
ATOM 7224 O O . ILE B 1 52 ? 53.001 31.497 1.345 1.00 16.42 76 ILE B O 1
ATOM 7240 N N . THR B 1 53 ? 55.160 31.739 1.959 1.00 15.14 77 THR B N 1
ATOM 7241 C CA . THR B 1 53 ? 54.845 32.583 3.108 1.00 12.86 77 THR B CA 1
ATOM 7242 C C . THR B 1 53 ? 55.265 34.014 2.788 1.00 15.51 77 THR B C 1
ATOM 7243 O O . THR B 1 53 ? 56.441 34.274 2.526 1.00 16.20 77 THR B O 1
ATOM 7254 N N . TYR B 1 54 ? 54.288 34.916 2.756 1.00 13.32 78 TYR B N 1
ATOM 7255 C CA . TYR B 1 54 ? 54.509 36.336 2.534 1.00 13.54 78 TYR B CA 1
ATOM 7256 C C . TYR B 1 54 ? 54.624 37.025 3.883 1.00 14.78 78 TYR B C 1
ATOM 7257 O O . TYR B 1 54 ? 53.841 36.740 4.796 1.00 15.08 78 TYR B O 1
ATOM 7275 N N . VAL B 1 55 ? 55.568 37.954 3.997 1.00 14.61 79 VAL B N 1
ATOM 7276 C CA . VAL B 1 55 ? 55.853 38.595 5.275 1.00 14.16 79 VAL B CA 1
ATOM 7277 C C . VAL B 1 55 ? 56.008 40.087 5.056 1.00 13.48 79 VAL B C 1
ATOM 7278 O O . VAL B 1 55 ? 56.550 40.531 4.041 1.00 16.45 79 VAL B O 1
ATOM 7291 N N . SER B 1 56 ? 55.576 40.867 6.043 1.00 12.49 80 SER B N 1
ATOM 7292 C CA . SER B 1 56 ? 55.676 42.315 5.954 1.00 14.50 80 SER B CA 1
ATOM 7293 C C . SER B 1 56 ? 56.058 42.903 7.304 1.00 12.99 80 SER B C 1
ATOM 7294 O O . SER B 1 56 ? 55.660 42.404 8.367 1.00 13.32 80 SER B O 1
ATOM 7302 N N . TYR B 1 57 ? 56.771 44.022 7.237 1.00 13.29 81 TYR B N 1
ATOM 7303 C CA . TYR B 1 57 ? 57.287 44.696 8.427 1.00 13.79 81 TYR B CA 1
ATOM 7304 C C . TYR B 1 57 ? 57.603 46.141 8.066 1.00 13.45 81 TYR B C 1
ATOM 7305 O O . TYR B 1 57 ? 57.641 46.528 6.895 1.00 13.36 81 TYR B O 1
ATOM 7323 N N . GLN B 1 58 ? 57.878 46.927 9.098 1.00 12.75 82 GLN B N 1
ATOM 7324 C CA . GLN B 1 58 ? 58.206 48.335 8.952 1.00 12.75 82 GLN B CA 1
ATOM 7325 C C . GLN B 1 58 ? 59.711 48.525 8.809 1.00 14.16 82 GLN B C 1
ATOM 7326 O O . GLN B 1 58 ? 60.495 48.196 9.717 1.00 13.71 82 GLN B O 1
ATOM 7340 N N . GLY B 1 59 ? 60.112 49.124 7.693 1.00 13.83 83 GLY B N 1
ATOM 7341 C CA . GLY B 1 59 ? 61.500 49.338 7.354 1.00 16.07 83 GLY B CA 1
ATOM 7342 C C . GLY B 1 59 ? 61.868 50.804 7.361 1.00 15.60 83 GLY B C 1
ATOM 7343 O O . GLY B 1 59 ? 61.204 51.627 8.001 1.00 16.15 83 GLY B O 1
ATOM 7347 N N . PRO B 1 60 ? 62.959 51.158 6.676 1.00 16.95 84 PRO B N 1
ATOM 7348 C CA . PRO B 1 60 ? 63.441 52.543 6.700 1.00 17.39 84 PRO B CA 1
ATOM 7349 C C . PRO B 1 60 ? 62.352 53.551 6.375 1.00 16.30 84 PRO B C 1
ATOM 7350 O O . PRO B 1 60 ? 61.469 53.308 5.541 1.00 17.73 84 PRO B O 1
ATOM 7361 N N . LYS B 1 61 ? 62.421 54.684 7.064 1.00 19.67 85 LYS B N 1
ATOM 7362 C CA . LYS B 1 61 ? 61.447 55.769 6.953 1.00 18.40 85 LYS B CA 1
ATOM 7363 C C . LYS B 1 61 ? 60.035 55.285 7.241 1.00 16.81 85 LYS B C 1
ATOM 7364 O O . LYS B 1 61 ? 59.055 55.894 6.799 1.00 17.91 85 LYS B O 1
ATOM 7383 N N . GLU B 1 62 ? 59.913 54.208 8.011 1.00 16.55 86 GLU B N 1
ATOM 7384 C CA . GLU B 1 62 ? 58.629 53.618 8.382 1.00 14.56 86 GLU B CA 1
ATOM 7385 C C . GLU B 1 62 ? 57.830 53.141 7.172 1.00 14.92 86 GLU B C 1
ATOM 7386 O O . GLU B 1 62 ? 56.638 52.842 7.289 1.00 15.01 86 GLU B O 1
ATOM 7398 N N . ASP B 1 63 ? 58.494 52.964 6.029 1.00 14.47 87 ASP B N 1
ATOM 7399 C CA . ASP B 1 63 ? 57.813 52.425 4.865 1.00 15.51 87 ASP B CA 1
ATOM 7400 C C . ASP B 1 63 ? 57.590 50.927 5.020 1.00 14.39 87 ASP B C 1
ATOM 7401 O O . ASP B 1 63 ? 58.371 50.228 5.679 1.00 14.71 87 ASP B O 1
ATOM 7410 N N . PRO B 1 64 ? 56.533 50.408 4.408 1.00 13.37 88 PRO B N 1
ATOM 7411 C CA . PRO B 1 64 ? 56.247 48.978 4.488 1.00 12.71 88 PRO B CA 1
ATOM 7412 C C . PRO B 1 64 ? 57.121 48.200 3.523 1.00 13.29 88 PRO B C 1
ATOM 7413 O O . PRO B 1 64 ? 57.246 48.557 2.351 1.00 15.65 88 PRO B O 1
ATOM 7424 N N . TYR B 1 65 ? 57.693 47.113 4.029 1.00 13.71 89 TYR B N 1
ATOM 7425 C CA . TYR B 1 65 ? 58.516 46.220 3.228 1.00 14.81 89 TYR B CA 1
ATOM 7426 C C . TYR B 1 65 ? 57.917 44.825 3.264 1.00 15.28 89 TYR B C 1
ATOM 7427 O O . TYR B 1 65 ? 57.382 44.396 4.289 1.00 15.08 89 TYR B O 1
ATOM 7445 N N . ILE B 1 66 ? 58.008 44.121 2.138 1.00 15.51 90 ILE B N 1
ATOM 7446 C CA . ILE B 1 66 ? 57.402 42.805 1.996 1.00 16.36 90 ILE B CA 1
ATOM 7447 C C . ILE B 1 66 ? 58.406 41.852 1.357 1.00 15.90 90 ILE B C 1
ATOM 7448 O O . ILE B 1 66 ? 59.162 42.227 0.455 1.00 17.43 90 ILE B O 1
ATOM 7464 N N . ALA B 1 67 ? 58.441 40.628 1.863 1.00 15.07 91 ALA B N 1
ATOM 7465 C CA . ALA B 1 67 ? 59.290 39.577 1.326 1.00 15.28 91 ALA B CA 1
ATOM 7466 C C . ALA B 1 67 ? 58.460 38.306 1.237 1.00 14.16 91 ALA B C 1
ATOM 7467 O O . ALA B 1 67 ? 57.335 38.228 1.749 1.00 14.48 91 ALA B O 1
ATOM 7474 N N . SER B 1 68 ? 58.999 37.292 0.581 1.00 15.60 92 SER B N 1
ATOM 7475 C CA . SER B 1 68 ? 58.328 36.005 0.528 1.00 14.89 92 SER B CA 1
ATOM 7476 C C . SER B 1 68 ? 59.347 34.882 0.612 1.00 16.56 92 SER B C 1
ATOM 7477 O O . SER B 1 68 ? 60.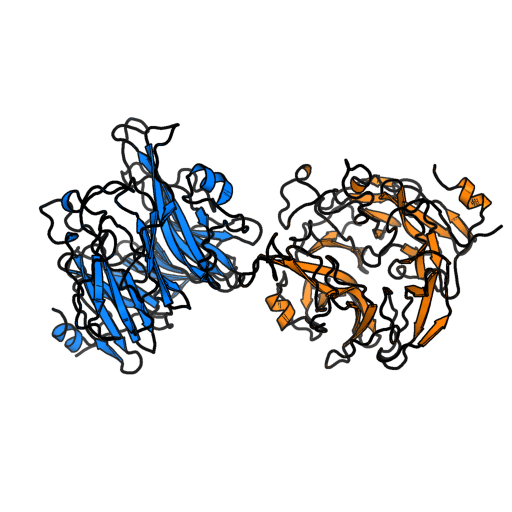492 35.026 0.178 1.00 17.27 92 SER B O 1
ATOM 7485 N N . TYR B 1 69 ? 58.897 33.750 1.145 1.00 15.56 93 TYR B N 1
ATOM 7486 C CA . TYR B 1 69 ? 59.681 32.532 1.238 1.00 16.85 93 TYR B CA 1
ATOM 7487 C C . TYR B 1 69 ? 58.939 31.404 0.543 1.00 17.53 93 TYR B C 1
ATOM 7488 O O . TYR B 1 69 ? 57.782 31.113 0.872 1.00 17.30 93 TYR B O 1
ATOM 7506 N N . ASN B 1 70 ? 59.622 30.753 -0.383 1.00 18.65 94 ASN B N 1
ATOM 7507 C CA . ASN B 1 70 ? 59.076 29.626 -1.120 1.00 17.29 94 ASN B CA 1
ATOM 7508 C C . ASN B 1 70 ? 59.563 28.364 -0.417 1.00 22.12 94 ASN B C 1
ATOM 7509 O O . ASN B 1 70 ? 60.755 28.058 -0.441 1.00 21.51 94 ASN B O 1
ATOM 7520 N N . HIS B 1 71 ? 58.635 27.642 0.213 1.00 19.62 95 HIS B N 1
ATOM 7521 C CA . HIS B 1 71 ? 59.000 26.488 1.028 1.00 21.53 95 HIS B CA 1
ATOM 7522 C C . HIS B 1 71 ? 59.496 25.317 0.198 1.00 23.46 95 HIS B C 1
ATOM 7523 O O . HIS B 1 71 ? 60.295 24.515 0.694 1.00 25.93 95 HIS B O 1
ATOM 7537 N N . GLN B 1 72 ? 59.049 25.189 -1.055 1.00 22.13 96 GLN B N 1
ATOM 7538 C CA . GLN B 1 72 ? 59.503 24.079 -1.883 1.00 24.22 96 GLN B CA 1
ATOM 7539 C C . GLN B 1 72 ? 60.920 24.297 -2.403 1.00 24.17 96 GLN B C 1
ATOM 7540 O O . GLN B 1 72 ? 61.728 23.362 -2.413 1.00 27.43 96 GLN B O 1
ATOM 7554 N N . THR B 1 73 ? 61.234 25.520 -2.840 1.00 24.38 97 THR B N 1
ATOM 7555 C CA . THR B 1 73 ? 62.537 25.789 -3.433 1.00 25.35 97 THR B CA 1
ATOM 7556 C C . THR B 1 73 ? 63.551 26.317 -2.430 1.00 27.03 97 THR B C 1
ATOM 7557 O O . THR B 1 73 ? 64.755 26.301 -2.722 1.00 29.89 97 THR B O 1
ATOM 7568 N N . GLY B 1 74 ? 63.101 26.772 -1.266 1.00 25.29 98 GLY B N 1
ATOM 7569 C CA . GLY B 1 74 ? 63.982 27.370 -0.286 1.00 28.41 98 GLY B CA 1
ATOM 7570 C C . GLY B 1 74 ? 64.416 28.781 -0.600 1.00 28.77 98 GLY B C 1
ATOM 7571 O O . GLY B 1 74 ? 65.344 29.283 0.044 1.00 33.91 98 GLY B O 1
ATOM 7575 N N . GLN B 1 75 ? 63.774 29.441 -1.558 1.00 23.53 99 GLN B N 1
ATOM 7576 C CA . GLN B 1 75 ? 64.209 30.745 -2.048 1.00 30.20 99 GLN B CA 1
ATOM 7577 C C . GLN B 1 75 ? 63.423 31.861 -1.374 1.00 22.06 99 GLN B C 1
ATOM 7578 O O . GLN B 1 75 ? 62.188 31.802 -1.288 1.00 22.23 99 GLN B O 1
ATOM 7582 N N . TRP B 1 76 ? 64.144 32.870 -0.900 1.00 21.93 100 TRP B N 1
ATOM 7583 C CA . TRP B 1 76 ? 63.558 34.136 -0.493 1.00 20.90 100 TRP B CA 1
ATOM 7584 C C . TRP B 1 76 ? 63.510 35.103 -1.670 1.00 19.90 100 TRP B C 1
ATOM 7585 O O . TRP B 1 76 ? 64.417 35.147 -2.509 1.00 23.50 100 TRP B O 1
ATOM 7606 N N . GLN B 1 77 ? 62.462 35.915 -1.689 1.00 18.96 101 GLN B N 1
ATOM 7607 C CA . GLN B 1 77 ? 62.355 37.054 -2.580 1.00 22.31 101 GLN B CA 1
ATOM 7608 C C . GLN B 1 77 ? 62.137 38.307 -1.749 1.00 19.55 101 GLN B C 1
ATOM 7609 O O . GLN B 1 77 ? 61.417 38.283 -0.741 1.00 18.53 101 GLN B O 1
ATOM 7623 N N . GLY B 1 78 ? 62.731 39.414 -2.191 1.00 20.13 102 GLY B N 1
ATOM 7624 C CA . GLY B 1 78 ? 62.588 40.664 -1.495 1.00 20.21 102 GLY B CA 1
ATOM 7625 C C . GLY B 1 78 ? 63.593 40.798 -0.367 1.00 18.71 102 GLY B C 1
ATOM 7626 O O . GLY B 1 78 ? 64.552 40.028 -0.262 1.00 21.24 102 GLY B O 1
ATOM 7630 N N . PRO B 1 79 ? 63.386 41.778 0.519 1.00 19.32 103 PRO B N 1
ATOM 7631 C CA . PRO B 1 79 ? 62.190 42.609 0.630 1.00 20.77 103 PRO B CA 1
ATOM 7632 C C . PRO B 1 79 ? 62.116 43.722 -0.409 1.00 21.20 103 PRO B C 1
ATOM 7633 O O . PRO B 1 79 ? 63.134 44.192 -0.943 1.00 22.45 103 PRO B O 1
ATOM 7644 N N . PHE B 1 80 ? 60.878 44.118 -0.686 1.00 18.10 104 PHE B N 1
ATOM 7645 C CA . PHE B 1 80 ? 60.557 45.227 -1.562 1.00 18.97 104 PHE B CA 1
ATOM 7646 C C . PHE B 1 80 ? 59.730 46.247 -0.795 1.00 17.63 104 PHE B C 1
ATOM 7647 O O . PHE B 1 80 ? 58.891 45.891 0.036 1.00 17.79 104 PHE B O 1
ATOM 7664 N N . ARG B 1 81 ? 59.934 47.520 -1.101 1.00 19.17 105 ARG B N 1
ATOM 7665 C CA . ARG B 1 81 ? 59.107 48.562 -0.515 1.00 16.23 105 ARG B CA 1
ATOM 7666 C C . ARG B 1 81 ? 57.753 48.617 -1.219 1.00 15.49 105 ARG B C 1
ATOM 7667 O O . ARG B 1 81 ? 57.685 48.700 -2.449 1.00 20.26 105 ARG B O 1
ATOM 7688 N N . ALA B 1 82 ? 56.673 48.598 -0.432 1.00 15.84 106 ALA B N 1
ATOM 7689 C CA . ALA B 1 82 ? 55.315 48.569 -0.982 1.00 17.03 106 ALA B CA 1
ATOM 7690 C C . ALA B 1 82 ? 54.619 49.932 -1.005 1.00 17.29 106 ALA B C 1
ATOM 7691 O O . ALA B 1 82 ? 53.566 50.064 -1.650 1.00 19.58 106 ALA B O 1
ATOM 7698 N N . GLY B 1 83 ? 55.175 50.948 -0.358 1.00 17.39 107 GLY B N 1
ATOM 7699 C CA . GLY B 1 83 ? 54.547 52.256 -0.346 1.00 18.78 107 GLY B CA 1
ATOM 7700 C C . GLY B 1 83 ? 55.399 53.243 0.420 1.00 17.68 107 GLY B C 1
ATOM 7701 O O . GLY B 1 83 ? 56.466 52.904 0.946 1.00 17.93 107 GLY B O 1
ATOM 7705 N N . ILE B 1 84 ? 54.898 54.473 0.489 1.00 17.63 108 ILE B N 1
ATOM 7706 C CA . ILE B 1 84 ? 55.619 55.604 1.077 1.00 17.60 108 ILE B CA 1
ATOM 7707 C C . ILE B 1 84 ? 54.783 56.151 2.226 1.00 17.18 108 ILE B C 1
ATOM 7708 O O . ILE B 1 84 ? 53.698 56.695 2.005 1.00 19.53 108 ILE B O 1
ATOM 7724 N N . SER B 1 85 ? 55.295 56.024 3.447 1.00 15.85 109 SER B N 1
ATOM 7725 C CA . SER B 1 85 ? 54.582 56.476 4.632 1.00 16.63 109 SER B CA 1
ATOM 7726 C C . SER B 1 85 ? 54.909 57.922 4.991 1.00 18.09 109 SER B C 1
ATOM 7727 O O . SER B 1 85 ? 56.080 58.318 5.065 1.00 18.57 109 SER B O 1
ATOM 7735 N N . GLU B 1 86 ? 53.871 58.705 5.273 1.00 15.65 110 GLU B N 1
ATOM 7736 C CA . GLU B 1 86 ? 54.070 60.042 5.810 1.00 16.66 110 GLU B CA 1
ATOM 7737 C C . GLU B 1 86 ? 54.735 60.014 7.178 1.00 16.46 110 GLU B C 1
ATOM 7738 O O . GLU B 1 86 ? 55.347 61.011 7.574 1.00 19.03 110 GLU B O 1
ATOM 7750 N N . LEU B 1 87 ? 54.608 58.910 7.915 1.00 15.92 111 LEU B N 1
ATOM 7751 C CA . LEU B 1 87 ? 55.131 58.885 9.277 1.00 15.87 111 LEU B CA 1
ATOM 7752 C C . LEU B 1 87 ? 56.644 58.924 9.323 1.00 16.87 111 LEU B C 1
ATOM 7753 O O . LEU B 1 87 ? 57.204 59.312 10.352 1.00 19.46 111 LEU B O 1
ATOM 7769 N N . GLY B 1 88 ? 57.318 58.532 8.255 1.00 17.39 112 GLY B N 1
ATOM 7770 C CA . GLY B 1 88 ? 58.767 58.584 8.258 1.00 19.87 112 GLY B CA 1
ATOM 7771 C C . GLY B 1 88 ? 59.343 59.875 7.750 1.00 24.02 112 GLY B C 1
ATOM 7772 O O . GLY B 1 88 ? 60.565 59.997 7.604 1.00 24.56 112 GLY B O 1
ATOM 7776 N N . ARG B 1 89 ? 58.493 60.851 7.462 1.00 21.35 113 ARG B N 1
ATOM 7777 C CA . ARG B 1 89 ? 58.895 62.086 6.813 1.00 22.16 113 ARG B CA 1
ATOM 7778 C C . ARG B 1 89 ? 58.368 63.295 7.570 1.00 25.37 113 ARG B C 1
ATOM 7779 O O . ARG B 1 89 ? 58.186 64.370 6.994 1.00 29.29 113 ARG B O 1
ATOM 7800 N N . ARG B 1 90 ? 58.157 63.131 8.875 1.00 24.75 114 ARG B N 1
ATOM 7801 C CA . ARG B 1 90 ? 57.684 64.194 9.743 1.00 27.05 114 ARG B CA 1
ATOM 7802 C C . ARG B 1 90 ? 58.818 65.144 10.110 1.00 28.05 114 ARG B C 1
ATOM 7803 O O . ARG B 1 90 ? 60.004 64.799 10.076 1.00 30.94 114 ARG B O 1
ATOM 7824 N N . ASP B 1 91 ? 58.420 66.358 10.477 1.00 35.29 115 ASP B N 1
ATOM 7825 C CA . ASP B 1 91 ? 59.334 67.399 10.931 1.00 47.06 115 ASP B CA 1
ATOM 7826 C C . ASP B 1 91 ? 59.407 67.294 12.450 1.00 45.99 115 ASP B C 1
ATOM 7827 O O . ASP B 1 91 ? 58.501 67.737 13.158 1.00 51.40 115 ASP B O 1
ATOM 7836 N N . GLY B 1 92 ? 60.471 66.677 12.955 1.00 43.61 116 GLY B N 1
ATOM 7837 C CA . GLY B 1 92 ? 60.612 66.551 14.394 1.00 41.87 116 GLY B CA 1
ATOM 7838 C C . GLY B 1 92 ? 59.631 65.561 15.018 1.00 42.66 116 GLY B C 1
ATOM 7839 O O . GLY B 1 92 ? 59.126 64.636 14.377 1.00 35.75 116 GLY B O 1
ATOM 7843 N N . GLY B 1 93 ? 59.363 65.777 16.302 1.00 37.94 117 GLY B N 1
ATOM 7844 C CA . GLY B 1 93 ? 58.537 64.850 17.047 1.00 34.38 117 GLY B CA 1
ATOM 7845 C C . GLY B 1 93 ? 59.317 63.583 17.371 1.00 33.35 117 GLY B C 1
ATOM 7846 O O . GLY B 1 93 ? 60.547 63.514 17.242 1.00 33.62 117 GLY B O 1
ATOM 7850 N N . LYS B 1 94 ? 58.571 62.562 17.795 1.00 34.77 118 LYS B N 1
ATOM 7851 C CA . LYS B 1 94 ? 59.187 61.284 18.136 1.00 30.11 118 LYS B CA 1
ATOM 7852 C C . LYS B 1 94 ? 59.925 60.737 16.922 1.00 27.01 118 LYS B C 1
ATOM 7853 O O . LYS B 1 94 ? 59.458 60.866 15.788 1.00 26.16 118 LYS B O 1
ATOM 7872 N N . LYS B 1 95 ? 61.092 60.128 17.156 1.00 26.12 119 LYS B N 1
ATOM 7873 C CA . LYS B 1 95 ? 61.915 59.682 16.035 1.00 24.49 119 LYS B CA 1
ATOM 7874 C C . LYS B 1 95 ? 61.165 58.691 15.153 1.00 22.37 119 LYS B C 1
ATOM 7875 O O . LYS B 1 95 ? 61.162 58.827 13.924 1.00 24.78 119 LYS B O 1
ATOM 7894 N N . PHE B 1 96 ? 60.575 57.649 15.751 1.00 20.49 120 PHE B N 1
ATOM 7895 C CA . PHE B 1 96 ? 59.766 56.684 15.021 1.00 17.18 120 PHE B CA 1
ATOM 7896 C C . PHE B 1 96 ? 58.377 56.592 15.637 1.00 18.99 120 PHE B C 1
ATOM 7897 O O . PHE B 1 96 ? 58.226 56.479 16.859 1.00 21.34 120 PHE B O 1
ATOM 7914 N N . ASP B 1 97 ? 57.361 56.633 14.779 1.00 17.86 121 ASP B N 1
ATOM 7915 C CA . ASP B 1 97 ? 55.968 56.623 15.213 1.00 16.53 121 ASP B CA 1
ATOM 7916 C C . ASP B 1 97 ? 55.447 55.202 15.417 1.00 15.85 121 ASP B C 1
ATOM 7917 O O . ASP B 1 97 ? 54.828 54.902 16.452 1.00 16.49 121 ASP B O 1
ATOM 7926 N N . ASN B 1 98 ? 55.676 54.324 14.444 1.00 14.62 122 ASN B N 1
ATOM 7927 C CA . ASN B 1 98 ? 55.397 52.888 14.474 1.00 13.37 122 ASN B CA 1
ATOM 7928 C C . ASN B 1 98 ? 53.934 52.504 14.233 1.00 13.69 122 ASN B C 1
ATOM 7929 O O . ASN B 1 98 ? 53.661 51.316 14.024 1.00 14.38 122 ASN B O 1
ATOM 7940 N N . HIS B 1 99 ? 52.991 53.444 14.230 1.00 14.23 123 HIS B N 1
ATOM 7941 C CA . HIS B 1 99 ? 51.593 53.065 14.176 1.00 13.14 123 HIS B CA 1
ATOM 7942 C C . HIS B 1 99 ? 51.129 52.684 12.783 1.00 15.70 123 HIS B C 1
ATOM 7943 O O . HIS B 1 99 ? 49.998 52.187 12.648 1.00 14.99 123 HIS B O 1
ATOM 7958 N N . GLY B 1 100 ? 51.957 52.905 11.771 1.00 13.88 124 GLY B N 1
ATOM 7959 C CA . GLY B 1 100 ? 51.610 52.588 10.398 1.00 13.07 124 GLY B CA 1
ATOM 7960 C C . GLY B 1 100 ? 52.354 51.393 9.826 1.00 13.13 124 GLY B C 1
ATOM 7961 O O . GLY B 1 100 ? 52.391 51.223 8.609 1.00 13.46 124 GLY B O 1
ATOM 7965 N N . LYS B 1 101 ? 52.966 50.562 10.679 1.00 12.51 125 LYS B N 1
ATOM 7966 C CA . LYS B 1 101 ? 53.571 49.318 10.222 1.00 12.08 125 LYS B CA 1
ATOM 7967 C C . LYS B 1 101 ? 52.510 48.515 9.464 1.00 12.40 125 LYS B C 1
ATOM 7968 O O . LYS B 1 101 ? 51.310 48.669 9.723 1.00 12.72 125 LYS B O 1
ATOM 7987 N N . PRO B 1 102 ? 52.900 47.660 8.527 1.00 11.21 126 PRO B N 1
ATOM 7988 C CA . PRO B 1 102 ? 51.930 47.124 7.565 1.00 11.81 126 PRO B CA 1
ATOM 7989 C C . PRO B 1 102 ? 51.079 45.972 8.060 1.00 11.54 126 PRO B C 1
ATOM 7990 O O . PRO B 1 102 ? 51.489 45.157 8.888 1.00 12.67 126 PRO B O 1
ATOM 8001 N N . THR B 1 103 ? 49.898 45.890 7.442 1.00 11.62 127 THR B N 1
ATOM 8002 C CA . THR B 1 103 ? 48.947 44.789 7.551 1.00 11.31 127 THR B CA 1
ATOM 8003 C C . THR B 1 103 ? 48.665 44.271 6.152 1.00 11.55 127 THR B C 1
ATOM 8004 O O . THR B 1 103 ? 48.477 45.061 5.225 1.00 12.94 127 THR B O 1
ATOM 8015 N N . MET B 1 104 ? 48.624 42.944 6.003 1.00 12.31 128 MET B N 1
ATOM 8016 C CA . MET B 1 104 ? 48.564 42.297 4.696 1.00 12.23 128 MET B CA 1
ATOM 8017 C C . MET B 1 104 ? 47.254 41.544 4.489 1.00 13.65 128 MET B C 1
ATOM 8018 O O . MET B 1 104 ? 46.673 41.013 5.433 1.00 13.30 128 MET B O 1
ATOM 8032 N N . LEU B 1 105 ? 46.832 41.452 3.219 1.00 12.28 129 LEU B N 1
ATOM 8033 C CA . LEU B 1 105 ? 45.697 40.625 2.808 1.00 13.49 129 LEU B CA 1
ATOM 8034 C C . LEU B 1 105 ? 45.899 40.192 1.363 1.00 13.62 129 LEU B C 1
ATOM 8035 O O . LEU B 1 105 ? 46.299 41.008 0.527 1.00 15.83 129 LEU B O 1
ATOM 8051 N N . ILE B 1 106 ? 45.608 38.927 1.063 1.00 13.07 130 ILE B N 1
ATOM 8052 C CA . ILE B 1 106 ? 45.624 38.432 -0.312 1.00 13.67 130 ILE B CA 1
ATOM 8053 C C . ILE B 1 106 ? 44.180 38.254 -0.760 1.00 14.48 130 ILE B C 1
ATOM 8054 O O . ILE B 1 106 ? 43.422 37.503 -0.134 1.00 15.14 130 ILE B O 1
ATOM 8070 N N . ASP B 1 107 ? 43.790 38.958 -1.827 1.00 13.72 131 ASP B N 1
ATOM 8071 C CA . ASP B 1 107 ? 42.410 38.868 -2.304 1.00 14.13 131 ASP B CA 1
ATOM 8072 C C . ASP B 1 107 ? 42.196 37.642 -3.189 1.00 13.33 131 ASP B C 1
ATOM 8073 O O . ASP B 1 107 ? 43.121 36.887 -3.503 1.00 16.54 131 ASP B O 1
ATOM 8082 N N . ASP B 1 108 ? 40.925 37.421 -3.549 1.00 14.75 132 ASP B N 1
ATOM 8083 C CA . ASP B 1 108 ? 40.537 36.228 -4.297 1.00 16.50 132 ASP B CA 1
ATOM 8084 C C . ASP B 1 108 ? 41.054 36.208 -5.727 1.00 17.47 132 ASP B C 1
ATOM 8085 O O . ASP B 1 108 ? 40.943 35.168 -6.387 1.00 20.09 132 ASP B O 1
ATOM 8094 N N . GLU B 1 109 ? 41.616 37.309 -6.221 1.00 17.15 133 GLU B N 1
ATOM 8095 C CA . GLU B 1 109 ? 42.295 37.314 -7.504 1.00 17.93 133 GLU B CA 1
ATOM 8096 C C . GLU B 1 109 ? 43.800 37.216 -7.363 1.00 17.02 133 GLU B C 1
ATOM 8097 O O . GLU B 1 109 ? 44.508 37.251 -8.368 1.00 19.92 133 GLU B O 1
ATOM 8109 N N . GLY B 1 110 ? 44.294 37.084 -6.138 1.00 15.58 134 GLY B N 1
ATOM 8110 C CA . GLY B 1 110 ? 45.697 36.916 -5.890 1.00 16.57 134 GLY B CA 1
ATOM 8111 C C . GLY B 1 110 ? 46.472 38.196 -5.723 1.00 19.04 134 GLY B C 1
ATOM 8112 O O . GLY B 1 110 ? 47.696 38.142 -5.557 1.00 17.38 134 GLY B O 1
ATOM 8116 N N . TYR B 1 111 ? 45.822 39.350 -5.781 1.00 16.73 135 TYR B N 1
ATOM 8117 C CA . TYR B 1 111 ? 46.549 40.579 -5.507 1.00 15.94 135 TYR B CA 1
ATOM 8118 C C . TYR B 1 111 ? 46.852 40.678 -4.027 1.00 15.75 135 TYR B C 1
ATOM 8119 O O . TYR B 1 111 ? 46.040 40.301 -3.174 1.00 15.84 135 TYR B O 1
ATOM 8137 N N . ILE B 1 112 ? 48.046 41.167 -3.719 1.00 15.58 136 ILE B N 1
ATOM 8138 C CA . ILE B 1 112 ? 48.467 41.371 -2.344 1.00 15.36 136 ILE B CA 1
ATOM 8139 C C . ILE B 1 112 ? 48.210 42.818 -1.967 1.00 14.05 136 ILE B C 1
ATOM 8140 O O . ILE B 1 112 ? 48.672 43.743 -2.650 1.00 15.73 136 ILE B O 1
ATOM 8156 N N . HIS B 1 113 ? 47.491 43.007 -0.873 1.00 13.49 137 HIS B N 1
ATOM 8157 C CA . HIS B 1 113 ? 47.135 44.317 -0.347 1.00 13.17 137 HIS B CA 1
ATOM 8158 C C . HIS B 1 113 ? 47.943 44.602 0.907 1.00 13.51 137 HIS B C 1
ATOM 8159 O O . HIS B 1 113 ? 48.091 43.728 1.772 1.00 13.93 137 HIS B O 1
ATOM 8173 N N . ILE B 1 114 ? 48.442 45.832 1.010 1.00 13.33 138 ILE B N 1
ATOM 8174 C CA . ILE B 1 114 ? 49.174 46.297 2.181 1.00 13.44 138 ILE B CA 1
ATOM 8175 C C . ILE B 1 114 ? 48.493 47.566 2.675 1.00 13.90 138 ILE B C 1
ATOM 8176 O O . ILE B 1 114 ? 48.385 48.541 1.931 1.00 14.26 138 ILE B O 1
ATOM 8192 N N . PHE B 1 115 ? 48.015 47.547 3.919 1.00 12.20 139 PHE B N 1
ATOM 8193 C CA . PHE B 1 115 ? 47.460 48.720 4.578 1.00 11.56 139 PHE B CA 1
ATOM 8194 C C . PHE B 1 115 ? 48.506 49.241 5.551 1.00 12.57 139 PHE B C 1
ATOM 8195 O O . PHE B 1 115 ? 49.124 48.452 6.265 1.00 13.91 139 PHE B O 1
ATOM 8212 N N . TYR B 1 116 ? 48.758 50.542 5.537 1.00 12.36 140 TYR B N 1
ATOM 8213 C CA . TYR B 1 116 ? 49.927 51.043 6.249 1.00 12.80 140 TYR B CA 1
ATOM 8214 C C . TYR B 1 116 ? 49.839 52.559 6.407 1.00 12.72 140 TYR B C 1
ATOM 8215 O O . TYR B 1 116 ? 48.998 53.228 5.805 1.00 13.63 140 TYR B O 1
ATOM 8233 N N . GLY B 1 117 ? 50.757 53.100 7.198 1.00 13.00 141 GLY B N 1
ATOM 8234 C CA . GLY B 1 117 ? 51.068 54.512 7.154 1.00 14.08 141 GLY B CA 1
ATOM 8235 C C . GLY B 1 117 ? 50.268 55.418 8.065 1.00 13.34 141 GLY B C 1
ATOM 8236 O O . GLY B 1 117 ? 50.629 56.585 8.217 1.00 15.21 141 GLY B O 1
ATOM 8240 N N . GLY B 1 118 ? 49.165 54.954 8.642 1.00 13.44 142 GLY B N 1
ATOM 8241 C CA . GLY B 1 118 ? 48.263 55.854 9.340 1.00 13.66 142 GLY B CA 1
ATOM 8242 C C . GLY B 1 118 ? 48.537 55.975 10.832 1.00 13.72 142 GLY B C 1
ATOM 8243 O O . GLY B 1 118 ? 48.749 54.977 11.527 1.00 14.77 142 GLY B O 1
ATOM 8247 N N . HIS B 1 119 ? 48.478 57.216 11.322 1.00 13.62 143 HIS B N 1
ATOM 8248 C CA . HIS B 1 119 ? 48.317 57.472 12.758 1.00 14.01 143 HIS B CA 1
ATOM 8249 C C . HIS B 1 119 ? 47.223 58.504 12.978 1.00 14.24 143 HIS B C 1
ATOM 8250 O O . HIS B 1 119 ? 47.350 59.437 13.777 1.00 16.83 143 HIS B O 1
ATOM 8265 N N . GLY B 1 120 ? 46.119 58.323 12.261 1.00 13.94 144 GLY B N 1
ATOM 8266 C CA . GLY B 1 120 ? 44.913 59.091 12.491 1.00 14.96 144 GLY B CA 1
ATOM 8267 C C . GLY B 1 120 ? 44.673 60.235 11.535 1.00 16.00 144 GLY B C 1
ATOM 8268 O O . GLY B 1 120 ? 43.705 60.983 11.721 1.00 16.93 144 GLY B O 1
ATOM 8272 N N . GLY B 1 121 ? 45.491 60.378 10.513 1.00 15.19 145 GLY B N 1
ATOM 8273 C CA . GLY B 1 121 ? 45.341 61.483 9.586 1.00 17.45 145 GLY B CA 1
ATOM 8274 C C . GLY B 1 121 ? 45.633 62.838 10.219 1.00 17.81 145 GLY B C 1
ATOM 8275 O O . GLY B 1 121 ? 46.100 62.956 11.360 1.00 17.38 145 GLY B O 1
ATOM 8279 N N . GLN B 1 122 ? 45.366 63.884 9.439 1.00 16.52 146 GLN B N 1
ATOM 8280 C CA . GLN B 1 122 ? 45.599 65.252 9.886 1.00 15.67 146 GLN B CA 1
ATOM 8281 C C . GLN B 1 122 ? 44.616 66.188 9.187 1.00 16.96 146 GLN B C 1
ATOM 8282 O O . GLN B 1 122 ? 43.828 65.769 8.340 1.00 18.04 146 GLN B O 1
ATOM 8296 N N . ALA B 1 123 ? 44.666 67.467 9.555 1.00 18.93 147 ALA B N 1
ATOM 8297 C CA . ALA B 1 123 ? 43.676 68.420 9.061 1.00 18.56 147 ALA B CA 1
ATOM 8298 C C . ALA B 1 123 ? 43.690 68.537 7.541 1.00 20.90 147 ALA B C 1
ATOM 8299 O O . ALA B 1 123 ? 42.656 68.837 6.934 1.00 20.93 147 ALA B O 1
ATOM 8306 N N . SER B 1 124 ? 44.848 68.327 6.901 1.00 19.94 148 SER B N 1
ATOM 8307 C CA . SER B 1 124 ? 44.912 68.448 5.451 1.00 19.77 148 SER B CA 1
ATOM 8308 C C . SER B 1 124 ? 44.038 67.426 4.747 1.00 17.85 148 SER B C 1
ATOM 8309 O O . SER B 1 124 ? 43.696 67.630 3.577 1.00 22.64 148 SER B O 1
ATOM 8317 N N . ASN B 1 125 ? 43.646 66.349 5.427 1.00 17.17 149 ASN B N 1
ATOM 8318 C CA . ASN B 1 125 ? 42.879 65.282 4.803 1.00 16.49 149 ASN B CA 1
ATOM 8319 C C . ASN B 1 125 ? 41.381 65.552 4.819 1.00 18.98 149 ASN B C 1
ATOM 8320 O O . ASN B 1 125 ? 40.645 64.889 4.077 1.00 21.66 149 ASN B O 1
ATOM 8331 N N . GLY B 1 126 ? 40.910 66.455 5.663 1.00 17.65 150 GLY B N 1
ATOM 8332 C CA . GLY B 1 126 ? 39.496 66.728 5.798 1.00 18.94 150 GLY B CA 1
ATOM 8333 C C . GLY B 1 126 ? 39.128 66.905 7.255 1.00 18.34 150 GLY B C 1
ATOM 8334 O O . GLY B 1 126 ? 39.982 66.935 8.134 1.00 18.37 150 GLY B O 1
ATOM 8338 N N . LYS B 1 127 ? 37.827 67.036 7.503 1.00 19.03 151 LYS B N 1
ATOM 8339 C CA . LYS B 1 127 ? 37.279 66.981 8.852 1.00 19.48 151 LYS B CA 1
ATOM 8340 C C . LYS B 1 127 ? 36.911 65.530 9.131 1.00 17.26 151 LYS B C 1
ATOM 8341 O O . LYS B 1 127 ? 36.123 64.934 8.396 1.00 20.18 151 LYS B O 1
ATOM 8354 N N . ASN B 1 128 ? 37.486 64.961 10.169 1.00 16.81 152 ASN B N 1
ATOM 8355 C CA . ASN B 1 128 ? 37.254 63.553 10.476 1.00 15.15 152 ASN B CA 1
ATOM 8356 C C . ASN B 1 128 ? 35.856 63.390 11.062 1.00 15.50 152 ASN B C 1
ATOM 8357 O O . ASN B 1 128 ? 35.576 63.946 12.127 1.00 17.26 152 ASN B O 1
ATOM 8368 N N . PRO B 1 129 ? 34.939 62.683 10.397 1.00 17.72 153 PRO B N 1
ATOM 8369 C CA . PRO B 1 129 ? 33.556 62.641 10.882 1.00 17.35 153 PRO B CA 1
ATOM 8370 C C . PRO B 1 129 ? 33.342 61.744 12.091 1.00 17.61 153 PRO B C 1
ATOM 8371 O O . PRO B 1 129 ? 32.263 61.810 12.693 1.00 18.43 153 PRO B O 1
ATOM 8382 N N . LEU B 1 130 ? 34.323 60.935 12.479 1.00 15.67 154 LEU B N 1
ATOM 8383 C CA . LEU B 1 130 ? 34.128 59.935 13.523 1.00 15.19 154 LEU B CA 1
ATOM 8384 C C . LEU B 1 130 ? 35.234 59.961 14.572 1.00 15.76 154 LEU B C 1
ATOM 8385 O O . LEU B 1 130 ? 35.354 59.027 15.368 1.00 17.07 154 LEU B O 1
ATOM 8401 N N . GLY B 1 131 ? 36.027 61.021 14.624 1.00 15.46 155 GLY B N 1
ATOM 8402 C CA . GLY B 1 131 ? 37.055 61.080 15.637 1.00 16.06 155 GLY B CA 1
ATOM 8403 C C . GLY B 1 131 ? 37.930 62.304 15.466 1.00 16.06 155 GLY B C 1
ATOM 8404 O O . GLY B 1 131 ? 37.587 63.262 14.757 1.00 17.84 155 GLY B O 1
ATOM 8408 N N . ASN B 1 132 ? 39.042 62.272 16.191 1.00 17.14 156 ASN B N 1
ATOM 8409 C CA . ASN B 1 132 ? 40.055 63.303 16.095 1.00 17.08 156 ASN B CA 1
ATOM 8410 C C . ASN B 1 132 ? 41.217 62.812 15.229 1.00 16.79 156 ASN B C 1
ATOM 8411 O O . ASN B 1 132 ? 41.194 61.714 14.654 1.00 16.12 156 ASN B O 1
ATOM 8422 N N . THR B 1 133 ? 42.233 63.655 15.097 1.00 16.60 157 THR B N 1
ATOM 8423 C CA . THR B 1 133 ? 43.358 63.362 14.217 1.00 16.76 157 THR B CA 1
ATOM 8424 C C . THR B 1 133 ? 44.673 63.469 14.973 1.00 17.35 157 THR B C 1
ATOM 8425 O O . THR B 1 133 ? 44.726 63.905 16.120 1.00 18.98 157 THR B O 1
ATOM 8436 N N . HIS B 1 134 ? 45.752 63.055 14.307 1.00 16.47 158 HIS B N 1
ATOM 8437 C CA . HIS B 1 134 ? 47.094 63.241 14.850 1.00 17.73 158 HIS B CA 1
ATOM 8438 C C . HIS B 1 134 ? 48.030 63.531 13.679 1.00 17.02 158 HIS B C 1
ATOM 8439 O O . HIS B 1 134 ? 48.169 64.691 13.271 1.00 18.56 158 HIS B O 1
ATOM 8453 N N . HIS B 1 135 ? 48.627 62.499 13.083 1.00 17.48 159 HIS B N 1
ATOM 8454 C CA . HIS B 1 135 ? 49.363 62.708 11.845 1.00 18.63 159 HIS B CA 1
ATOM 8455 C C . HIS B 1 135 ? 49.462 61.409 11.064 1.00 15.79 159 HIS B C 1
ATOM 8456 O O . HIS B 1 135 ? 49.333 60.314 11.607 1.00 17.56 159 HIS B O 1
ATOM 8471 N N . GLY B 1 136 ? 49.635 61.553 9.760 1.00 15.91 160 GLY B N 1
ATOM 8472 C CA . GLY B 1 136 ? 49.874 60.414 8.904 1.00 17.18 160 GLY B CA 1
ATOM 8473 C C . GLY B 1 136 ? 48.588 59.811 8.382 1.00 15.01 160 GLY B C 1
ATOM 8474 O O . GLY B 1 136 ? 47.828 59.183 9.122 1.00 14.56 160 GLY B O 1
ATOM 8478 N N . ALA B 1 137 ? 48.368 59.951 7.079 1.00 15.79 161 ALA B N 1
ATOM 8479 C CA . ALA B 1 137 ? 47.184 59.400 6.441 1.00 14.28 161 ALA B CA 1
ATOM 8480 C C . ALA B 1 137 ? 47.319 57.898 6.283 1.00 15.12 161 ALA B C 1
ATOM 8481 O O . ALA B 1 137 ? 48.357 57.397 5.832 1.00 15.75 161 ALA B O 1
ATOM 8488 N N . ASN B 1 138 ? 46.262 57.187 6.625 1.00 13.43 162 ASN B N 1
ATOM 8489 C CA . ASN B 1 138 ? 46.226 55.753 6.439 1.00 11.89 162 ASN B CA 1
ATOM 8490 C C . ASN B 1 138 ? 46.102 55.446 4.953 1.00 14.27 162 ASN B C 1
ATOM 8491 O O . ASN B 1 138 ? 45.329 56.084 4.231 1.00 16.76 162 ASN B O 1
ATOM 8502 N N . LYS B 1 139 ? 46.881 54.467 4.501 1.00 13.44 163 LYS B N 1
ATOM 8503 C CA . LYS B 1 139 ? 47.088 54.206 3.081 1.00 14.08 163 LYS B CA 1
ATOM 8504 C C . LYS B 1 139 ? 46.871 52.736 2.750 1.00 13.22 163 LYS B C 1
ATOM 8505 O O . LYS B 1 139 ? 46.890 51.854 3.610 1.00 13.62 163 LYS B O 1
ATOM 8524 N N . HIS B 1 140 ? 46.708 52.487 1.450 1.00 14.66 164 HIS B N 1
ATOM 8525 C CA . HIS B 1 140 ? 46.378 51.162 0.939 1.00 13.02 164 HIS B CA 1
ATOM 8526 C C . HIS B 1 140 ? 47.136 50.987 -0.362 1.00 15.08 164 HIS B C 1
ATOM 8527 O O . HIS B 1 140 ? 46.866 51.698 -1.330 1.00 16.31 164 HIS B O 1
ATOM 8542 N N . ALA B 1 141 ? 48.096 50.071 -0.388 1.00 13.66 165 ALA B N 1
ATOM 8543 C CA . ALA B 1 141 ? 48.807 49.712 -1.604 1.00 15.01 165 ALA B CA 1
ATOM 8544 C C . ALA B 1 141 ? 48.383 48.321 -2.043 1.00 14.46 165 ALA B C 1
ATOM 8545 O O . ALA B 1 141 ? 47.941 47.493 -1.236 1.00 14.94 165 ALA B O 1
ATOM 8552 N N . VAL B 1 142 ? 48.509 48.071 -3.338 1.00 14.61 166 VAL B N 1
ATOM 8553 C CA . VAL B 1 142 ? 48.159 46.775 -3.902 1.00 14.54 166 VAL B CA 1
ATOM 8554 C C . VAL B 1 142 ? 49.239 46.385 -4.902 1.00 15.95 166 VAL B C 1
ATOM 8555 O O . VAL B 1 142 ? 49.790 47.235 -5.618 1.00 17.22 166 VAL B O 1
ATOM 8568 N N . SER B 1 143 ? 49.546 45.097 -4.952 1.00 14.99 167 SER B N 1
ATOM 8569 C CA . SER B 1 143 ? 50.507 44.634 -5.939 1.00 15.83 167 SER B CA 1
ATOM 8570 C C . SER B 1 143 ? 49.980 44.892 -7.350 1.00 15.09 167 SER B C 1
ATOM 8571 O O . SER B 1 143 ? 48.775 44.803 -7.616 1.00 16.61 167 SER B O 1
ATOM 8579 N N . LYS B 1 144 ? 50.892 45.239 -8.257 1.00 16.73 168 LYS B N 1
ATOM 8580 C CA . LYS B 1 144 ? 50.506 45.487 -9.643 1.00 17.41 168 LYS B CA 1
ATOM 8581 C C . LYS B 1 144 ? 49.987 44.221 -10.306 1.00 20.08 168 LYS B C 1
ATOM 8582 O O . LYS B 1 144 ? 49.128 44.287 -11.198 1.00 22.38 168 LYS B O 1
ATOM 8601 N N . ARG B 1 145 ? 50.507 43.069 -9.907 1.00 18.93 169 ARG B N 1
ATOM 8602 C CA . ARG B 1 145 ? 50.156 41.790 -10.492 1.00 18.95 169 ARG B CA 1
ATOM 8603 C C . ARG B 1 145 ? 49.868 40.791 -9.381 1.00 16.91 169 ARG B C 1
ATOM 8604 O O . ARG B 1 145 ? 50.416 40.903 -8.274 1.00 17.08 169 ARG B O 1
ATOM 8625 N N . PRO B 1 146 ? 49.039 39.783 -9.654 1.00 18.88 170 PRO B N 1
ATOM 8626 C CA . PRO B 1 146 ? 48.774 38.769 -8.630 1.00 18.11 170 PRO B CA 1
ATOM 8627 C C . PRO B 1 146 ? 50.046 38.020 -8.251 1.00 16.73 170 PRO B C 1
ATOM 8628 O O . PRO B 1 146 ? 50.875 37.687 -9.104 1.00 19.58 170 PRO B O 1
ATOM 8639 N N . TYR B 1 147 ? 50.173 37.751 -6.950 1.00 17.36 171 TYR B N 1
ATOM 8640 C CA . TYR B 1 147 ? 51.233 36.895 -6.403 1.00 17.75 171 TYR B CA 1
ATOM 8641 C C . TYR B 1 147 ? 52.639 37.414 -6.715 1.00 18.69 171 TYR B C 1
ATOM 8642 O O . TYR B 1 147 ? 53.602 36.647 -6.709 1.00 22.65 171 TYR B O 1
ATOM 8660 N N . ASP B 1 148 ? 52.790 38.714 -6.975 1.00 19.67 172 ASP B N 1
ATOM 8661 C CA . ASP B 1 148 ? 54.068 39.299 -7.389 1.00 18.32 172 ASP B CA 1
ATOM 8662 C C . ASP B 1 148 ? 54.337 40.459 -6.439 1.00 19.84 172 ASP B C 1
ATOM 8663 O O . ASP B 1 148 ? 53.632 41.468 -6.473 1.00 18.88 172 ASP B O 1
ATOM 8672 N N . ILE B 1 149 ? 55.340 40.321 -5.577 1.00 17.57 173 ILE B N 1
ATOM 8673 C CA . ILE B 1 149 ? 55.569 41.318 -4.539 1.00 17.82 173 ILE B CA 1
ATOM 8674 C C . ILE B 1 149 ? 56.565 42.387 -4.962 1.00 17.45 173 ILE B C 1
ATOM 8675 O O . ILE B 1 149 ? 56.965 43.207 -4.129 1.00 18.45 173 ILE B O 1
ATOM 8691 N N . SER B 1 150 ? 56.949 42.424 -6.238 1.00 19.40 174 SER B N 1
ATOM 8692 C CA . SER B 1 150 ? 58.030 43.303 -6.664 1.00 19.78 174 SER B CA 1
ATOM 8693 C C . SER B 1 150 ? 57.572 44.709 -7.043 1.00 24.75 174 SER B C 1
ATOM 8694 O O . SER B 1 150 ? 58.407 45.620 -7.095 1.00 32.48 174 SER B O 1
ATOM 8702 N N . GLN B 1 151 ? 56.297 44.916 -7.354 1.00 19.07 175 GLN B N 1
ATOM 8703 C CA . GLN B 1 151 ? 55.845 46.219 -7.834 1.00 19.29 175 GLN B CA 1
ATOM 8704 C C . GLN B 1 151 ? 54.461 46.520 -7.290 1.00 18.89 175 GLN B C 1
ATOM 8705 O O . GLN B 1 151 ? 53.615 45.624 -7.225 1.00 19.02 175 GLN B O 1
ATOM 8719 N N . TRP B 1 152 ? 54.231 47.792 -6.935 1.00 19.36 176 TRP B N 1
ATOM 8720 C CA . TRP B 1 152 ? 53.089 48.222 -6.140 1.00 20.83 176 TRP B CA 1
ATOM 8721 C C . TRP B 1 152 ? 52.465 49.477 -6.729 1.00 20.85 176 TRP B C 1
ATOM 8722 O O . TRP B 1 152 ? 53.129 50.268 -7.406 1.00 23.88 176 TRP B O 1
ATOM 8743 N N . GLU B 1 153 ? 51.177 49.653 -6.456 1.00 20.08 177 GLU B N 1
ATOM 8744 C CA . GLU B 1 153 ? 50.500 50.899 -6.757 1.00 23.09 177 GLU B CA 1
ATOM 8745 C C . GLU B 1 153 ? 49.634 51.300 -5.577 1.00 20.36 177 GLU B C 1
ATOM 8746 O O . GLU B 1 153 ? 49.162 50.467 -4.798 1.00 18.17 177 GLU B O 1
ATOM 8758 N N . ASP B 1 154 ? 49.424 52.599 -5.464 1.00 22.08 178 ASP B N 1
ATOM 8759 C CA . ASP B 1 154 ? 48.618 53.150 -4.401 1.00 18.99 178 ASP B CA 1
ATOM 8760 C C . ASP B 1 154 ? 47.157 53.148 -4.817 1.00 19.17 178 ASP B C 1
ATOM 8761 O O . ASP B 1 154 ? 46.825 53.522 -5.945 1.00 24.34 178 ASP B O 1
ATOM 8770 N N . LEU B 1 155 ? 46.283 52.721 -3.907 1.00 18.30 179 LEU B N 1
ATOM 8771 C CA . LEU B 1 155 ? 44.844 52.908 -4.089 1.00 21.92 179 LEU B CA 1
ATOM 8772 C C . LEU B 1 155 ? 44.285 53.983 -3.179 1.00 24.25 179 LEU B C 1
ATOM 8773 O O . LEU B 1 155 ? 43.494 54.815 -3.626 1.00 28.67 179 LEU B O 1
ATOM 8789 N N . ASN B 1 156 ? 44.673 53.984 -1.921 1.00 26.45 180 ASN B N 1
ATOM 8790 C CA . ASN B 1 156 ? 44.251 55.008 -0.980 1.00 36.81 180 ASN B CA 1
ATOM 8791 C C . ASN B 1 156 ? 42.770 55.323 -1.194 1.00 36.96 180 ASN B C 1
ATOM 8792 O O . ASN B 1 156 ? 42.364 56.449 -1.459 1.00 36.44 180 ASN B O 1
ATOM 8803 N N . ASN B 1 157 ? 41.976 54.253 -1.116 1.00 24.00 181 ASN B N 1
ATOM 8804 C CA . ASN B 1 157 ? 40.529 54.255 -1.292 1.00 18.88 181 ASN B CA 1
ATOM 8805 C C . ASN B 1 157 ? 39.831 53.937 0.036 1.00 17.81 181 ASN B C 1
ATOM 8806 O O . ASN B 1 157 ? 38.682 53.479 0.056 1.00 19.58 181 ASN B O 1
ATOM 8817 N N . ILE B 1 158 ? 40.544 54.102 1.132 1.00 16.30 182 ILE B N 1
ATOM 8818 C CA . ILE B 1 158 ? 40.016 53.964 2.483 1.00 15.87 182 ILE B CA 1
ATOM 8819 C C . ILE B 1 158 ? 40.153 55.325 3.142 1.00 17.11 182 ILE B C 1
ATOM 8820 O O . ILE B 1 158 ? 40.892 56.187 2.664 1.00 17.86 182 ILE B O 1
ATOM 8836 N N . THR B 1 159 ? 39.447 55.532 4.250 1.00 15.72 183 THR B N 1
ATOM 8837 C CA . THR B 1 159 ? 39.555 56.844 4.870 1.00 15.73 183 THR B CA 1
ATOM 8838 C C . THR B 1 159 ? 40.993 57.082 5.310 1.00 16.05 183 THR B C 1
ATOM 8839 O O . THR B 1 159 ? 41.643 56.167 5.819 1.00 15.01 183 THR B O 1
ATOM 8850 N N . PRO B 1 160 ? 41.505 58.303 5.166 1.00 14.56 184 PRO B N 1
ATOM 8851 C CA . PRO B 1 160 ? 42.845 58.591 5.693 1.00 14.67 184 PRO B CA 1
ATOM 8852 C C . PRO B 1 160 ? 42.899 58.619 7.198 1.00 15.28 184 PRO B C 1
ATOM 8853 O O . PRO B 1 160 ? 43.998 58.540 7.765 1.00 14.54 184 PRO B O 1
ATOM 8864 N N . PHE B 1 161 ? 41.748 58.757 7.867 1.00 14.57 185 PHE B N 1
ATOM 8865 C CA . PHE B 1 161 ? 41.685 58.845 9.331 1.00 13.83 185 PHE B CA 1
ATOM 8866 C C . PHE B 1 161 ? 41.627 57.431 9.892 1.00 14.75 185 PHE B C 1
ATOM 8867 O O . PHE B 1 161 ? 40.565 56.875 10.193 1.00 15.77 185 PHE B O 1
ATOM 8884 N N . GLY B 1 162 ? 42.797 56.845 10.040 1.00 14.29 186 GLY B N 1
ATOM 8885 C CA . GLY B 1 162 ? 42.906 55.457 10.450 1.00 11.95 186 GLY B CA 1
ATOM 8886 C C . GLY B 1 162 ? 44.186 55.183 11.213 1.00 14.96 186 GLY B C 1
ATOM 8887 O O . GLY B 1 162 ? 45.257 55.724 10.900 1.00 15.01 186 GLY B O 1
ATOM 8891 N N . THR B 1 163 ? 44.062 54.340 12.226 1.00 13.97 187 THR B N 1
ATOM 8892 C CA . THR B 1 163 ? 45.167 53.723 12.956 1.00 14.31 187 THR B CA 1
ATOM 8893 C C . THR B 1 163 ? 44.775 52.274 13.230 1.00 14.84 187 THR B C 1
ATOM 8894 O O . THR B 1 163 ? 43.601 51.982 13.467 1.00 13.81 187 THR B O 1
ATOM 8905 N N . TYR B 1 164 ? 45.759 51.369 13.252 1.00 12.66 188 TYR B N 1
ATOM 8906 C CA . TYR B 1 164 ? 45.581 49.994 13.747 1.00 12.34 188 TYR B CA 1
ATOM 8907 C C . TYR B 1 164 ? 44.800 49.094 12.781 1.00 13.65 188 TYR B C 1
ATOM 8908 O O . TYR B 1 164 ? 43.794 48.474 13.156 1.00 13.37 188 TYR B O 1
ATOM 8926 N N . ASN B 1 165 ? 45.317 48.961 11.566 1.00 13.00 189 ASN B N 1
ATOM 8927 C CA . ASN B 1 165 ? 44.667 48.196 10.506 1.00 10.94 189 ASN B CA 1
ATOM 8928 C C . ASN B 1 165 ? 44.680 46.698 10.788 1.00 11.81 189 ASN B C 1
ATOM 8929 O O . ASN B 1 165 ? 45.724 46.114 11.081 1.00 11.95 189 ASN B O 1
ATOM 8940 N N . GLN B 1 166 ? 43.521 46.077 10.611 1.00 10.76 190 GLN B N 1
ATOM 8941 C CA . GLN B 1 166 ? 43.331 44.652 10.822 1.00 10.81 190 GLN B CA 1
ATOM 8942 C C . GLN B 1 166 ? 42.452 44.180 9.684 1.00 11.37 190 GLN B C 1
ATOM 8943 O O . GLN B 1 166 ? 41.314 44.645 9.538 1.00 12.50 190 GLN B O 1
ATOM 8957 N N . ALA B 1 167 ? 42.976 43.283 8.861 1.00 11.47 191 ALA B N 1
ATOM 8958 C CA . ALA B 1 167 ? 42.317 42.937 7.609 1.00 11.15 191 ALA B CA 1
ATOM 8959 C C . ALA B 1 167 ? 41.865 41.492 7.641 1.00 12.67 191 ALA B C 1
ATOM 8960 O O . ALA B 1 167 ? 42.659 40.596 7.942 1.00 14.03 191 ALA B O 1
ATOM 8967 N N . ILE B 1 168 ? 40.594 41.270 7.289 1.00 12.14 192 ILE B N 1
ATOM 8968 C CA . ILE B 1 168 ? 39.984 39.949 7.318 1.00 12.36 192 ILE B CA 1
ATOM 8969 C C . ILE B 1 168 ? 39.295 39.704 5.985 1.00 12.94 192 ILE B C 1
ATOM 8970 O O . ILE B 1 168 ? 38.575 40.573 5.483 1.00 15.48 192 ILE B O 1
ATOM 8986 N N . LYS B 1 169 ? 39.498 38.514 5.424 1.00 13.20 193 LYS B N 1
ATOM 8987 C CA . LYS B 1 169 ? 38.779 38.088 4.225 1.00 13.92 193 LYS B CA 1
ATOM 8988 C C . LYS B 1 169 ? 37.889 36.913 4.578 1.00 14.10 193 LYS B C 1
ATOM 8989 O O . LYS B 1 169 ? 38.351 35.926 5.162 1.00 15.95 193 LYS B O 1
ATOM 9008 N N . MET B 1 170 ? 36.623 36.999 4.191 1.00 14.75 194 MET B N 1
ATOM 9009 C CA . MET B 1 170 ? 35.692 35.926 4.480 1.00 16.03 194 MET B CA 1
ATOM 9010 C C . MET B 1 170 ? 35.716 34.879 3.362 1.00 18.86 194 MET B C 1
ATOM 9011 O O . MET B 1 170 ? 36.343 35.058 2.319 1.00 17.66 194 MET B O 1
ATOM 9025 N N . ASP B 1 171 ? 35.013 33.769 3.592 1.00 18.99 195 ASP B N 1
ATOM 9026 C CA . ASP B 1 171 ? 35.022 32.680 2.620 1.00 21.98 195 ASP B CA 1
ATOM 9027 C C . ASP B 1 171 ? 34.512 33.121 1.249 1.00 22.45 195 ASP B C 1
ATOM 9028 O O . ASP B 1 171 ? 34.969 32.594 0.231 1.00 25.30 195 ASP B O 1
ATOM 9037 N N . ASN B 1 172 ? 33.577 34.068 1.199 1.00 19.63 196 ASN B N 1
ATOM 9038 C CA . ASN B 1 172 ? 33.024 34.535 -0.076 1.00 19.44 196 ASN B CA 1
ATOM 9039 C C . ASN B 1 172 ? 33.888 35.594 -0.740 1.00 18.95 196 ASN B C 1
ATOM 9040 O O . ASN B 1 172 ? 33.499 36.122 -1.786 1.00 22.34 196 ASN B O 1
ATOM 9051 N N . GLY B 1 173 ? 35.038 35.915 -0.162 1.00 18.33 197 GLY B N 1
ATOM 9052 C CA . GLY B 1 173 ? 35.935 36.880 -0.739 1.00 16.89 197 GLY B CA 1
ATOM 9053 C C . GLY B 1 173 ? 35.758 38.292 -0.235 1.00 16.33 197 GLY B C 1
ATOM 9054 O O . GLY B 1 173 ? 36.603 39.148 -0.535 1.00 16.60 197 GLY B O 1
ATOM 9058 N N . ASP B 1 174 ? 34.686 38.574 0.513 1.00 17.31 198 ASP B N 1
ATOM 9059 C CA . ASP B 1 174 ? 34.488 39.904 1.079 1.00 15.52 198 ASP B CA 1
ATOM 9060 C C . ASP B 1 174 ? 35.633 40.268 2.015 1.00 14.62 198 ASP B C 1
ATOM 9061 O O . ASP B 1 174 ? 36.157 39.431 2.754 1.00 15.91 198 ASP B O 1
ATOM 9070 N N . ILE B 1 175 ? 36.015 41.536 1.978 1.00 14.26 199 ILE B N 1
ATOM 9071 C CA . ILE B 1 175 ? 37.143 42.050 2.737 1.00 13.34 199 ILE B CA 1
ATOM 9072 C C . ILE B 1 175 ? 36.629 43.059 3.751 1.00 13.91 199 ILE B C 1
ATOM 9073 O O . ILE B 1 175 ? 35.857 43.969 3.411 1.00 15.54 199 ILE B O 1
ATOM 9089 N N . TYR B 1 176 ? 37.058 42.890 4.989 1.00 13.55 200 TYR B N 1
ATOM 9090 C CA . TYR B 1 176 ? 36.769 43.829 6.056 1.00 13.83 200 TYR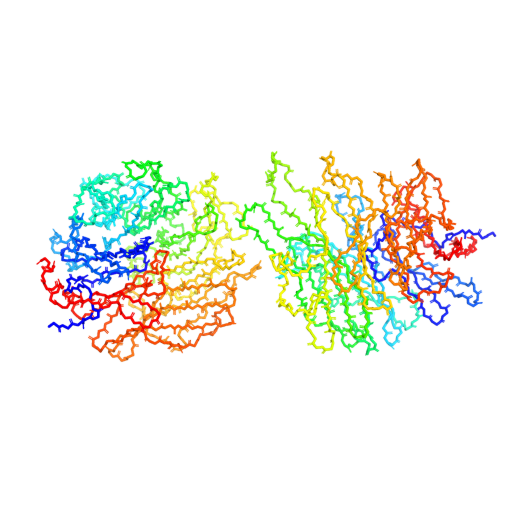 B CA 1
ATOM 9091 C C . TYR B 1 176 ? 38.069 44.382 6.600 1.00 14.72 200 TYR B C 1
ATOM 9092 O O . TYR B 1 176 ? 38.955 43.623 7.001 1.00 15.75 200 TYR B O 1
ATOM 9110 N N . LEU B 1 177 ? 38.176 45.701 6.616 1.00 12.83 201 LEU B N 1
ATOM 9111 C CA . LEU B 1 177 ? 39.305 46.379 7.234 1.00 12.44 201 LEU B CA 1
ATOM 9112 C C . LEU B 1 177 ? 38.792 47.040 8.503 1.00 13.02 201 LEU B C 1
ATOM 9113 O O . LEU B 1 177 ? 37.937 47.923 8.437 1.00 13.51 201 LEU B O 1
ATOM 9129 N N . PHE B 1 178 ? 39.301 46.600 9.639 1.00 12.15 202 PHE B N 1
ATOM 9130 C CA . PHE B 1 178 ? 38.962 47.148 10.947 1.00 11.84 202 PHE B CA 1
ATOM 9131 C C . PHE B 1 178 ? 40.072 48.099 11.375 1.00 13.15 202 PHE B C 1
ATOM 9132 O O . PHE B 1 178 ? 41.252 47.818 11.165 1.00 12.46 202 PHE B O 1
ATOM 9149 N N . PHE B 1 179 ? 39.700 49.213 11.990 1.00 12.19 203 PHE B N 1
ATOM 9150 C CA . PHE B 1 179 ? 40.675 50.211 12.406 1.00 13.15 203 PHE B CA 1
ATOM 9151 C C . PHE B 1 179 ? 39.993 51.219 13.319 1.00 13.67 203 PHE B C 1
ATOM 9152 O O . PHE B 1 179 ? 38.761 51.285 13.395 1.00 13.39 203 PHE B O 1
ATOM 9169 N N . ARG B 1 180 ? 40.816 52.023 13.994 1.00 12.56 204 ARG B N 1
ATOM 9170 C CA . ARG B 1 180 ? 40.347 53.191 14.724 1.00 12.19 204 ARG B CA 1
ATOM 9171 C C . ARG B 1 180 ? 40.255 54.366 13.758 1.00 11.74 204 ARG B C 1
ATOM 9172 O O . ARG B 1 180 ? 41.224 54.679 13.059 1.00 12.67 204 ARG B O 1
ATOM 9193 N N . HIS B 1 181 ? 39.085 54.990 13.684 1.00 12.94 205 HIS B N 1
ATOM 9194 C CA . HIS B 1 181 ? 38.808 56.038 12.695 1.00 12.42 205 HIS B CA 1
ATOM 9195 C C . HIS B 1 181 ? 39.348 57.397 13.162 1.00 12.51 205 HIS B C 1
ATOM 9196 O O . HIS B 1 181 ? 38.619 58.388 13.284 1.00 14.87 205 HIS B O 1
ATOM 9210 N N . GLY B 1 182 ? 40.665 57.438 13.414 1.00 13.59 206 GLY B N 1
ATOM 9211 C CA . GLY B 1 182 ? 41.315 58.640 13.893 1.00 14.00 206 GLY B CA 1
ATOM 9212 C C . GLY B 1 182 ? 42.337 58.331 14.969 1.00 14.66 206 GLY B C 1
ATOM 9213 O O . GLY B 1 182 ? 42.878 57.225 15.040 1.00 14.55 206 GLY B O 1
ATOM 9217 N N . ALA B 1 183 ? 42.591 59.356 15.784 1.00 15.57 207 ALA B N 1
ATOM 9218 C CA . ALA B 1 183 ? 43.417 59.227 16.988 1.00 15.86 207 ALA B CA 1
ATOM 9219 C C . ALA B 1 183 ? 42.588 58.753 18.185 1.00 15.71 207 ALA B C 1
ATOM 9220 O O . ALA B 1 183 ? 41.567 58.091 17.995 1.00 16.06 207 ALA B O 1
ATOM 9227 N N . HIS B 1 184 ? 43.000 59.045 19.431 1.00 17.40 208 HIS B N 1
ATOM 9228 C CA . HIS B 1 184 ? 42.373 58.392 20.587 1.00 17.58 208 HIS B CA 1
ATOM 9229 C C . HIS B 1 184 ? 40.876 58.587 20.632 1.00 17.35 208 HIS B C 1
ATOM 9230 O O . HIS B 1 184 ? 40.142 57.688 21.061 1.00 19.06 208 HIS B O 1
ATOM 9244 N N . ARG B 1 185 ? 40.413 59.790 20.315 1.00 16.18 209 ARG B N 1
ATOM 9245 C CA . ARG B 1 185 ? 39.039 60.170 20.597 1.00 16.65 209 ARG B CA 1
ATOM 9246 C C . ARG B 1 185 ? 38.223 59.946 19.334 1.00 16.21 209 ARG B C 1
ATOM 9247 O O . ARG B 1 185 ? 37.705 60.868 18.708 1.00 17.84 209 ARG B O 1
ATOM 9268 N N . SER B 1 186 ? 38.150 58.658 18.987 1.00 17.20 210 SER B N 1
ATOM 9269 C CA . SER B 1 186 ? 37.580 58.219 17.725 1.00 14.83 210 SER B CA 1
ATOM 9270 C C . SER B 1 186 ? 36.845 56.905 17.907 1.00 15.66 210 SER B C 1
ATOM 9271 O O . SER B 1 186 ? 37.186 56.090 18.769 1.00 15.50 210 SER B O 1
ATOM 9279 N N . ASP B 1 187 ? 35.840 56.700 17.075 1.00 14.19 211 ASP B N 1
ATOM 9280 C CA . ASP B 1 187 ? 35.186 55.402 16.998 1.00 13.43 211 ASP B CA 1
ATOM 9281 C C . ASP B 1 187 ? 36.113 54.374 16.358 1.00 13.76 211 ASP B C 1
ATOM 9282 O O . ASP B 1 187 ? 37.008 54.705 15.575 1.00 14.79 211 ASP B O 1
ATOM 9291 N N . TRP B 1 188 ? 35.866 53.106 16.677 1.00 12.81 212 TRP B N 1
ATOM 9292 C CA . TRP B 1 188 ? 36.408 51.993 15.920 1.00 13.43 212 TRP B CA 1
ATOM 9293 C C . TRP B 1 188 ? 35.366 51.538 14.917 1.00 12.83 212 TRP B C 1
ATOM 9294 O O . TRP B 1 188 ? 34.152 51.507 15.212 1.00 13.68 212 TRP B O 1
ATOM 9315 N N . VAL B 1 189 ? 35.842 51.211 13.723 1.00 13.27 213 VAL B N 1
ATOM 9316 C CA . VAL B 1 189 ? 34.992 51.009 12.557 1.00 11.77 213 VAL B CA 1
ATOM 9317 C C . VAL B 1 189 ? 35.503 49.829 11.749 1.00 12.24 213 VAL B C 1
ATOM 9318 O O . VAL B 1 189 ? 36.638 49.380 11.915 1.00 12.37 213 VAL B O 1
ATOM 9331 N N . TYR B 1 190 ? 34.676 49.379 10.806 1.00 12.23 214 TYR B N 1
ATOM 9332 C CA . TYR B 1 190 ? 35.199 48.631 9.669 1.00 12.89 214 TYR B CA 1
ATOM 9333 C C . TYR B 1 190 ? 34.754 49.288 8.370 1.00 14.02 214 TYR B C 1
ATOM 9334 O O . TYR B 1 190 ? 33.754 50.010 8.320 1.00 14.40 214 TYR B O 1
ATOM 9352 N N . GLN B 1 191 ? 35.542 49.064 7.316 1.00 13.23 215 GLN B N 1
ATOM 9353 C CA . GLN B 1 191 ? 35.110 49.291 5.950 1.00 12.47 215 GLN B CA 1
ATOM 9354 C C . GLN B 1 191 ? 35.108 47.962 5.213 1.00 15.58 215 GLN B C 1
ATOM 9355 O O . GLN B 1 191 ? 36.052 47.171 5.334 1.00 14.65 215 GLN B O 1
ATOM 9369 N N . LYS B 1 192 ? 34.043 47.743 4.439 1.00 13.82 216 LYS B N 1
ATOM 9370 C CA . LYS B 1 192 ? 33.789 46.490 3.746 1.00 15.25 216 LYS B CA 1
ATOM 9371 C C . LYS B 1 192 ? 33.949 46.681 2.244 1.00 14.12 216 LYS B C 1
ATOM 9372 O O . LYS B 1 192 ? 33.421 47.633 1.664 1.00 17.05 216 LYS B O 1
ATOM 9391 N N . SER B 1 193 ? 34.619 45.729 1.605 1.00 15.05 217 SER B N 1
ATOM 9392 C CA . SER B 1 193 ? 34.718 45.685 0.155 1.00 15.66 217 SER B CA 1
ATOM 9393 C C . SER B 1 193 ? 34.253 44.335 -0.357 1.00 16.16 217 SER B C 1
ATOM 9394 O O . SER B 1 193 ? 34.661 43.291 0.158 1.00 16.90 217 SER B O 1
ATOM 9402 N N . VAL B 1 194 ? 33.442 44.369 -1.412 1.00 17.38 218 VAL B N 1
ATOM 9403 C CA . VAL B 1 194 ? 32.962 43.173 -2.100 1.00 17.59 218 VAL B CA 1
ATOM 9404 C C . VAL B 1 194 ? 33.611 42.978 -3.462 1.00 19.16 218 VAL B C 1
ATOM 9405 O O . VAL B 1 194 ? 33.229 42.039 -4.192 1.00 21.47 218 VAL B O 1
ATOM 9418 N N . ASP B 1 195 ? 34.569 43.832 -3.841 1.00 17.14 219 ASP B N 1
ATOM 9419 C CA . ASP B 1 195 ? 35.200 43.794 -5.157 1.00 17.89 219 ASP B CA 1
ATOM 9420 C C . ASP B 1 195 ? 36.707 43.685 -5.037 1.00 17.77 219 ASP B C 1
ATOM 9421 O O . ASP B 1 195 ? 37.465 44.274 -5.819 1.00 18.55 219 ASP B O 1
ATOM 9430 N N . ASN B 1 196 ? 37.160 42.869 -4.099 1.00 15.65 220 ASN B N 1
ATOM 9431 C CA . ASN B 1 196 ? 38.578 42.567 -3.932 1.00 16.18 220 ASN B CA 1
ATOM 9432 C C . ASN B 1 196 ? 39.388 43.779 -3.502 1.00 18.05 220 ASN B C 1
ATOM 9433 O O . ASN B 1 196 ? 40.565 43.911 -3.851 1.00 18.02 220 ASN B O 1
ATOM 9444 N N . GLY B 1 197 ? 38.782 44.650 -2.706 1.00 16.06 221 GLY B N 1
ATOM 9445 C CA . GLY B 1 197 ? 39.480 45.790 -2.156 1.00 15.81 221 GLY B CA 1
ATOM 9446 C C . GLY B 1 197 ? 39.663 46.946 -3.104 1.00 16.32 221 GLY B C 1
ATOM 9447 O O . GLY B 1 197 ? 40.430 47.866 -2.796 1.00 17.46 221 GLY B O 1
ATOM 9451 N N . ARG B 1 198 ? 38.973 46.944 -4.239 1.00 15.51 222 ARG B N 1
ATOM 9452 C CA . ARG B 1 198 ? 39.080 48.043 -5.189 1.00 16.21 222 ARG B CA 1
ATOM 9453 C C . ARG B 1 198 ? 38.187 49.207 -4.799 1.00 17.99 222 ARG B C 1
ATOM 9454 O O . ARG B 1 198 ? 38.525 50.357 -5.091 1.00 19.57 222 ARG B O 1
ATOM 9475 N N . THR B 1 199 ? 37.052 48.940 -4.146 1.00 17.43 223 THR B N 1
ATOM 9476 C CA . THR B 1 199 ? 36.246 49.995 -3.552 1.00 17.55 223 THR B CA 1
ATOM 9477 C C . THR B 1 199 ? 35.752 49.523 -2.192 1.00 19.02 223 THR B C 1
ATOM 9478 O O . THR B 1 199 ? 35.472 48.334 -1.988 1.00 17.73 223 THR B O 1
ATOM 9489 N N . PHE B 1 200 ? 35.645 50.474 -1.266 1.00 16.38 224 PHE B N 1
ATOM 9490 C CA . PHE B 1 200 ? 35.153 50.215 0.078 1.00 16.37 224 PHE B CA 1
ATOM 9491 C C . PHE B 1 200 ? 33.913 51.046 0.348 1.00 18.04 224 PHE B C 1
ATOM 9492 O O . PHE B 1 200 ? 33.818 52.198 -0.086 1.00 20.96 224 PHE B O 1
ATOM 9509 N N . ALA B 1 201 ? 32.970 50.447 1.067 1.00 16.15 225 ALA B N 1
ATOM 9510 C CA . ALA B 1 201 ? 31.807 51.158 1.556 1.00 16.91 225 ALA B CA 1
ATOM 9511 C C . ALA B 1 201 ? 32.206 52.051 2.731 1.00 17.43 225 ALA B C 1
ATOM 9512 O O . ALA B 1 201 ? 33.286 51.920 3.318 1.00 16.67 225 ALA B O 1
ATOM 9519 N N . SER B 1 202 ? 31.306 52.953 3.096 1.00 17.61 226 SER B N 1
ATOM 9520 C CA A SER B 1 202 ? 31.606 53.901 4.156 0.56 16.60 226 SER B CA 1
ATOM 9521 C CA B SER B 1 202 ? 31.595 53.902 4.159 0.44 17.17 226 SER B CA 1
ATOM 9522 C C . SER B 1 202 ? 31.809 53.169 5.482 1.00 17.76 226 SER B C 1
ATOM 9523 O O . SER B 1 202 ? 31.215 52.106 5.721 1.00 17.31 226 SER B O 1
ATOM 9538 N N . PRO B 1 203 ? 32.607 53.735 6.382 1.00 17.02 227 PRO B N 1
ATOM 9539 C CA . PRO B 1 203 ? 32.849 53.068 7.667 1.00 14.32 227 PRO B CA 1
ATOM 9540 C C . PRO B 1 203 ? 31.576 52.830 8.465 1.00 14.50 227 PRO B C 1
ATOM 9541 O O . PRO B 1 203 ? 30.653 53.651 8.468 1.00 17.47 227 PRO B O 1
ATOM 9552 N N . VAL B 1 204 ? 31.568 51.694 9.169 1.00 16.69 228 VAL B N 1
ATOM 9553 C CA . VAL B 1 204 ? 30.498 51.300 10.090 1.00 15.62 228 VAL B CA 1
ATOM 9554 C C . VAL B 1 204 ? 31.138 51.282 11.480 1.00 14.84 228 VAL B C 1
ATOM 9555 O O . VAL B 1 204 ? 32.103 50.548 11.729 1.00 14.68 228 VAL B O 1
ATOM 9568 N N . SER B 1 205 ? 30.595 52.101 12.385 1.00 15.67 229 SER B N 1
ATOM 9569 C CA A SER B 1 205 ? 31.128 52.209 13.737 0.62 14.89 229 SER B CA 1
ATOM 9570 C CA B SER B 1 205 ? 31.139 52.202 13.729 0.38 15.57 229 SER B CA 1
ATOM 9571 C C . SER B 1 205 ? 30.602 51.082 14.609 1.00 15.73 229 SER B C 1
ATOM 9572 O O . SER B 1 205 ? 29.386 50.869 14.689 1.00 17.61 229 SER B O 1
ATOM 9587 N N . PHE B 1 206 ? 31.517 50.388 15.285 1.00 15.55 230 PHE B N 1
ATOM 9588 C CA . PHE B 1 206 ? 31.117 49.363 16.240 1.00 16.47 230 PHE B CA 1
ATOM 9589 C C . PHE B 1 206 ? 31.482 49.669 17.689 1.00 18.48 230 PHE B C 1
ATOM 9590 O O . PHE B 1 206 ? 30.887 49.068 18.593 1.00 17.51 230 PHE B O 1
ATOM 9607 N N . LEU B 1 207 ? 32.388 50.606 17.947 1.00 16.10 231 LEU B N 1
ATOM 9608 C CA . LEU B 1 207 ? 32.660 51.091 19.301 1.00 14.80 231 LEU B CA 1
ATOM 9609 C C . LEU B 1 207 ? 32.652 52.610 19.266 1.00 15.92 231 LEU B C 1
ATOM 9610 O O . LEU B 1 207 ? 33.350 53.217 18.447 1.00 16.94 231 LEU B O 1
ATOM 9626 N N . LYS B 1 208 ? 31.901 53.214 20.174 1.00 16.83 232 LYS B N 1
ATOM 9627 C CA . LYS B 1 208 ? 31.697 54.655 20.176 1.00 17.01 232 LYS B CA 1
ATOM 9628 C C . LYS B 1 208 ? 32.613 55.346 21.179 1.00 18.44 232 LYS B C 1
ATOM 9629 O O . LYS B 1 208 ? 32.691 54.951 22.348 1.00 18.85 232 LYS B O 1
ATOM 9648 N N . HIS B 1 209 ? 33.299 56.382 20.721 1.00 17.34 233 HIS B N 1
ATOM 9649 C CA . HIS B 1 209 ? 33.931 57.344 21.612 1.00 19.40 233 HIS B CA 1
ATOM 9650 C C . HIS B 1 209 ? 32.929 58.438 21.972 1.00 19.19 233 HIS B C 1
ATOM 9651 O O . HIS B 1 209 ? 32.071 58.819 21.169 1.00 20.03 233 HIS B O 1
ATOM 9665 N N . LYS B 1 210 ? 33.034 58.937 23.200 1.00 20.83 234 LYS B N 1
ATOM 9666 C CA . LYS B 1 210 ? 32.214 60.070 23.615 1.00 21.68 234 LYS B CA 1
ATOM 9667 C C . LYS B 1 210 ? 32.726 60.626 24.929 1.00 22.71 234 LYS B C 1
ATOM 9668 O O . LYS B 1 210 ? 33.314 59.907 25.741 1.00 22.77 234 LYS B O 1
ATOM 9687 N N . ARG B 1 211 ? 32.472 61.905 25.139 1.00 24.18 235 ARG B N 1
ATOM 9688 C CA . ARG B 1 211 ? 32.807 62.515 26.415 1.00 25.51 235 ARG B CA 1
ATOM 9689 C C . ARG B 1 211 ? 31.958 61.914 27.523 1.00 29.57 235 ARG B C 1
ATOM 9690 O O . ARG B 1 211 ? 30.751 61.690 27.362 1.00 29.00 235 ARG B O 1
ATOM 9711 N N . ARG B 1 212 ? 32.602 61.650 28.653 1.00 28.42 236 ARG B N 1
ATOM 9712 C CA . ARG B 1 212 ? 31.905 61.186 29.841 1.00 33.49 236 ARG B CA 1
ATOM 9713 C C . ARG B 1 212 ? 31.265 62.360 30.567 1.00 33.45 236 ARG B C 1
ATOM 9714 O O . ARG B 1 212 ? 31.706 63.511 30.462 1.00 32.75 236 ARG B O 1
ATOM 9735 N N . THR B 1 213 ? 30.188 62.064 31.295 1.00 44.26 237 THR B N 1
ATOM 9736 C CA . THR B 1 213 ? 29.497 63.062 32.098 1.00 46.20 237 THR B CA 1
ATOM 9737 C C . THR B 1 213 ? 29.917 63.037 33.560 1.00 39.59 237 THR B C 1
ATOM 9738 O O . THR B 1 213 ? 29.597 63.979 34.294 1.00 39.84 237 THR B O 1
ATOM 9749 N N . ASP B 1 214 ? 30.618 61.989 33.995 1.00 41.95 238 ASP B N 1
ATOM 9750 C CA . ASP B 1 214 ? 31.021 61.843 35.388 1.00 36.70 238 ASP B CA 1
ATOM 9751 C C . ASP B 1 214 ? 32.437 62.326 35.661 1.00 44.53 238 ASP B C 1
ATOM 9752 O O . ASP B 1 214 ? 32.726 62.760 36.778 1.00 41.98 238 ASP B O 1
ATOM 9761 N N . ILE B 1 215 ? 33.321 62.288 34.669 1.00 39.27 239 ILE B N 1
ATOM 9762 C CA . ILE B 1 215 ? 34.697 62.741 34.824 1.00 35.82 239 ILE B CA 1
ATOM 9763 C C . ILE B 1 215 ? 35.087 63.477 33.551 1.00 36.94 239 ILE B C 1
ATOM 9764 O O . ILE B 1 215 ? 34.439 63.348 32.507 1.00 35.34 239 ILE B O 1
ATOM 9780 N N . ASP B 1 216 ? 36.171 64.250 33.642 1.00 35.42 240 ASP B N 1
ATOM 9781 C CA . ASP B 1 216 ? 36.675 65.012 32.496 1.00 36.25 240 ASP B CA 1
ATOM 9782 C C . ASP B 1 216 ? 37.552 64.105 31.630 1.00 31.40 240 ASP B C 1
ATOM 9783 O O . ASP B 1 216 ? 38.778 64.212 31.583 1.00 31.31 240 ASP B O 1
ATOM 9792 N N . ALA B 1 217 ? 36.892 63.189 30.929 1.00 28.81 241 ALA B N 1
ATOM 9793 C CA . ALA B 1 217 ? 37.589 62.236 30.083 1.00 27.43 241 ALA B CA 1
ATOM 9794 C C . ALA B 1 217 ? 36.628 61.761 29.011 1.00 25.46 241 ALA B C 1
ATOM 9795 O O . ALA B 1 217 ? 35.422 62.032 29.058 1.00 27.03 241 ALA B O 1
ATOM 9802 N N . VAL B 1 218 ? 37.192 61.047 28.042 1.00 23.82 242 VAL B N 1
ATOM 9803 C CA . VAL B 1 218 ? 36.486 60.563 26.870 1.00 22.63 242 VAL B CA 1
ATOM 9804 C C . VAL B 1 218 ? 36.609 59.046 26.825 1.00 21.17 242 VAL B C 1
ATOM 9805 O O . VAL B 1 218 ? 37.684 58.485 27.069 1.00 20.77 242 VAL B O 1
ATOM 9818 N N . ASP B 1 219 ? 35.497 58.380 26.522 1.00 20.67 243 ASP B N 1
ATOM 9819 C CA . ASP B 1 219 ? 35.527 56.947 26.303 1.00 19.35 243 ASP B CA 1
ATOM 9820 C C . ASP B 1 219 ? 36.352 56.676 25.059 1.00 18.63 243 ASP B C 1
ATOM 9821 O O . ASP B 1 219 ? 36.082 57.251 24.002 1.00 19.16 243 ASP B O 1
ATOM 9830 N N . SER B 1 220 ? 37.321 55.773 25.167 1.00 17.26 244 SER B N 1
ATOM 9831 C CA . SER B 1 220 ? 38.214 55.434 24.072 1.00 16.24 244 SER B CA 1
ATOM 9832 C C . SER B 1 220 ? 38.521 53.945 24.171 1.00 15.37 244 SER B C 1
ATOM 9833 O O . SER B 1 220 ? 38.313 53.333 25.221 1.00 16.76 244 SER B O 1
ATOM 9841 N N . TRP B 1 221 ? 38.988 53.344 23.072 1.00 14.71 245 TRP B N 1
ATOM 9842 C CA . TRP B 1 221 ? 39.035 51.892 22.981 1.00 14.05 245 TRP B CA 1
ATOM 9843 C C . TRP B 1 221 ? 40.264 51.418 22.229 1.00 14.86 245 TRP B C 1
ATOM 9844 O O . TRP B 1 221 ? 40.844 52.145 21.430 1.00 15.24 245 TRP B O 1
ATOM 9865 N N . TYR B 1 222 ? 40.605 50.152 22.462 1.00 13.85 246 TYR B N 1
ATOM 9866 C CA . TYR B 1 222 ? 41.565 49.426 21.640 1.00 13.30 246 TYR B CA 1
ATOM 9867 C C . TYR B 1 222 ? 41.005 48.046 21.358 1.00 13.83 246 TYR B C 1
ATOM 9868 O O . TYR B 1 222 ? 40.687 47.303 22.288 1.00 14.83 246 TYR B O 1
ATOM 9886 N N . ALA B 1 223 ? 40.873 47.698 20.085 1.00 12.31 247 ALA B N 1
ATOM 9887 C CA . ALA B 1 223 ? 40.247 46.445 19.691 1.00 12.47 247 ALA B CA 1
ATOM 9888 C C . ALA B 1 223 ? 41.167 45.567 18.860 1.00 11.68 247 ALA B C 1
ATOM 9889 O O . ALA B 1 223 ? 42.075 46.049 18.169 1.00 13.20 247 ALA B O 1
ATOM 9896 N N . TRP B 1 224 ? 40.921 44.263 18.928 1.00 13.05 248 TRP B N 1
ATOM 9897 C CA . TRP B 1 224 ? 41.576 43.283 18.068 1.00 11.64 248 TRP B CA 1
ATOM 9898 C C . TRP B 1 224 ? 40.481 42.431 17.452 1.00 12.88 248 TRP B C 1
ATOM 9899 O O . TRP B 1 224 ? 39.723 41.771 18.174 1.00 13.38 248 TRP B O 1
ATOM 9920 N N . ALA B 1 225 ? 40.372 42.479 16.132 1.00 13.29 249 ALA B N 1
ATOM 9921 C CA . ALA B 1 225 ? 39.377 41.738 15.382 1.00 12.89 249 ALA B CA 1
ATOM 9922 C C . ALA B 1 225 ? 40.043 40.602 14.624 1.00 12.97 249 ALA B C 1
ATOM 9923 O O . ALA B 1 225 ? 41.084 40.794 13.979 1.00 14.24 249 ALA B O 1
ATOM 9930 N N . GLY B 1 226 ? 39.437 39.417 14.671 1.00 13.51 250 GLY B N 1
ATOM 9931 C CA . GLY B 1 226 ? 39.940 38.270 13.943 1.00 14.20 250 GLY B CA 1
ATOM 9932 C C . GLY B 1 226 ? 38.830 37.333 13.520 1.00 14.80 250 GLY B C 1
ATOM 9933 O O . GLY B 1 226 ? 37.670 37.482 13.919 1.00 16.00 250 GLY B O 1
ATOM 9937 N N . LYS B 1 227 ? 39.200 36.325 12.740 1.00 15.99 251 LYS B N 1
ATOM 9938 C CA . LYS B 1 227 ? 38.212 35.347 12.305 1.00 19.46 251 LYS B CA 1
ATOM 9939 C C . LYS B 1 227 ? 37.645 34.585 13.489 1.00 18.95 251 LYS B C 1
ATOM 9940 O O . LYS B 1 227 ? 38.352 34.218 14.437 1.00 19.55 251 LYS B O 1
ATOM 9959 N N . GLY B 1 228 ? 36.344 34.361 13.431 1.00 18.18 252 GLY B N 1
ATOM 9960 C CA . GLY B 1 228 ? 35.643 33.429 14.272 1.00 19.05 252 GLY B CA 1
ATOM 9961 C C . GLY B 1 228 ? 35.488 32.104 13.565 1.00 22.99 252 GLY B C 1
ATOM 9962 O O . GLY B 1 228 ? 36.400 31.640 12.879 1.00 25.50 252 GLY B O 1
ATOM 9966 N N . GLN B 1 229 ? 34.316 31.499 13.714 1.00 19.06 253 GLN B N 1
ATOM 9967 C CA . GLN B 1 229 ? 33.938 30.321 12.954 1.00 19.90 253 GLN B CA 1
ATOM 9968 C C . GLN B 1 229 ? 32.754 30.679 12.061 1.00 21.63 253 GLN B C 1
ATOM 9969 O O . GLN B 1 229 ? 32.070 31.688 12.277 1.00 22.30 253 GLN B O 1
ATOM 9983 N N . GLY B 1 230 ? 32.563 29.889 11.006 1.00 28.15 254 GLY B N 1
ATOM 9984 C CA . GLY B 1 230 ? 31.492 30.179 10.062 1.00 30.15 254 GLY B CA 1
ATOM 9985 C C . GLY B 1 230 ? 31.726 31.536 9.427 1.00 24.82 254 GLY B C 1
ATOM 9986 O O . GLY B 1 230 ? 32.836 31.857 8.991 1.00 30.61 254 GLY B O 1
ATOM 9990 N N . ASP B 1 231 ? 30.686 32.369 9.405 1.00 26.46 255 ASP B N 1
ATOM 9991 C CA . ASP B 1 231 ? 30.803 33.720 8.864 1.00 25.61 255 ASP B CA 1
ATOM 9992 C C . ASP B 1 231 ? 30.917 34.779 9.953 1.00 22.05 255 ASP B C 1
ATOM 9993 O O . ASP B 1 231 ? 30.577 35.945 9.731 1.00 22.75 255 ASP B O 1
ATOM 10002 N N . ASN B 1 232 ? 31.476 34.418 11.097 1.00 17.87 256 ASN B N 1
ATOM 10003 C CA . ASN B 1 232 ? 31.641 35.342 12.204 1.00 17.54 256 ASN B CA 1
ATOM 10004 C C . ASN B 1 232 ? 33.056 35.913 12.275 1.00 17.84 256 ASN B C 1
ATOM 10005 O O . ASN B 1 232 ? 34.047 35.252 11.943 1.00 16.65 256 ASN B O 1
ATOM 10016 N N . ILE B 1 233 ? 33.131 37.149 12.755 1.00 14.62 257 ILE B N 1
ATOM 10017 C CA . ILE B 1 233 ? 34.356 37.814 13.171 1.00 15.28 257 ILE B CA 1
ATOM 10018 C C . ILE B 1 233 ? 34.234 38.075 14.666 1.00 14.75 257 ILE B C 1
ATOM 10019 O O . ILE B 1 233 ? 33.151 38.418 15.154 1.00 15.99 257 ILE B O 1
ATOM 10035 N N . ILE B 1 234 ? 35.306 37.861 15.394 1.00 14.28 258 ILE B N 1
ATOM 10036 C CA . ILE B 1 234 ? 35.305 38.062 16.836 1.00 13.57 258 ILE B CA 1
ATOM 10037 C C . ILE B 1 234 ? 36.202 39.239 17.182 1.00 13.75 258 ILE B C 1
ATOM 10038 O O . ILE B 1 234 ? 37.209 39.497 16.512 1.00 14.02 258 ILE B O 1
ATOM 10054 N N . VAL B 1 235 ? 35.852 39.948 18.246 1.00 13.95 259 VAL B N 1
ATOM 10055 C CA . VAL B 1 235 ? 36.544 41.173 18.624 1.00 15.21 259 VAL B CA 1
ATOM 10056 C C . VAL B 1 235 ? 36.744 41.199 20.127 1.00 14.95 259 VAL B C 1
ATOM 10057 O O . VAL B 1 235 ? 35.774 41.099 20.890 1.00 15.03 259 VAL B O 1
ATOM 10070 N N . SER B 1 236 ? 37.992 41.340 20.560 1.00 14.21 260 SER B N 1
ATOM 10071 C CA . SER B 1 236 ? 38.297 41.579 21.955 1.00 13.76 260 SER B CA 1
ATOM 10072 C C . SER B 1 236 ? 38.822 42.996 22.082 1.00 15.48 260 SER B C 1
ATOM 10073 O O . SER B 1 236 ? 39.451 43.525 21.163 1.00 17.18 260 SER B O 1
ATOM 10081 N N . TYR B 1 237 ? 38.535 43.634 23.207 1.00 14.61 261 TYR B N 1
ATOM 10082 C CA . TYR B 1 237 ? 38.931 45.026 23.327 1.00 14.00 261 TYR B CA 1
ATOM 10083 C C . TYR B 1 237 ? 39.109 45.405 24.784 1.00 16.88 261 TYR B C 1
ATOM 10084 O O . TYR B 1 237 ? 38.518 44.793 25.676 1.00 15.47 261 TYR B O 1
ATOM 10102 N N . ASP B 1 238 ? 39.951 46.411 25.013 1.00 14.99 262 ASP B N 1
ATOM 10103 C CA . ASP B 1 238 ? 40.065 47.034 26.325 1.00 16.69 262 ASP B CA 1
ATOM 10104 C C . ASP B 1 238 ? 39.654 48.499 26.224 1.00 15.85 262 ASP B C 1
ATOM 10105 O O . ASP B 1 238 ? 39.504 49.065 25.133 1.00 15.43 262 ASP B O 1
ATOM 10114 N N . TYR B 1 239 ? 39.428 49.092 27.387 1.00 17.19 263 TYR B N 1
ATOM 10115 C CA . TYR B 1 239 ? 38.880 50.437 27.495 1.00 18.47 263 TYR B CA 1
ATOM 10116 C C . TYR B 1 239 ? 39.978 51.399 27.924 1.00 19.98 263 TYR B C 1
ATOM 10117 O O . TYR B 1 239 ? 40.695 51.139 28.899 1.00 18.68 263 TYR B O 1
ATOM 10135 N N . HIS B 1 240 ? 40.068 52.535 27.231 1.00 17.48 264 HIS B N 1
ATOM 10136 C CA . HIS B 1 240 ? 41.022 53.600 27.539 1.00 16.75 264 HIS B CA 1
ATOM 10137 C C . HIS B 1 240 ? 40.274 54.774 28.172 1.00 20.37 264 HIS B C 1
ATOM 10138 O O . HIS B 1 240 ? 39.363 55.342 27.559 1.00 19.83 264 HIS B O 1
ATOM 10152 N N . VAL B 1 241 ? 40.639 55.111 29.408 1.00 21.96 265 VAL B N 1
ATOM 10153 C CA . VAL B 1 241 ? 40.177 56.333 30.063 1.00 20.72 265 VAL B CA 1
ATOM 10154 C C . VAL B 1 241 ? 41.003 57.466 29.465 1.00 23.77 265 VAL B C 1
ATOM 10155 O O . VAL B 1 241 ? 42.161 57.649 29.835 1.00 24.40 265 VAL B O 1
ATOM 10168 N N . CYS B 1 242 ? 40.429 58.229 28.543 1.00 22.77 266 CYS B N 1
ATOM 10169 C CA . CYS B 1 242 ? 41.200 59.230 27.810 1.00 22.21 266 CYS B CA 1
ATOM 10170 C C . CYS B 1 242 ? 40.982 60.571 28.505 1.00 26.20 266 CYS B C 1
ATOM 10171 O O . CYS B 1 242 ? 40.041 61.305 28.212 1.00 24.41 266 CYS B O 1
ATOM 10178 N N . TRP B 1 243 ? 41.865 60.884 29.455 1.00 24.71 267 TRP B N 1
ATOM 10179 C CA . TRP B 1 243 ? 41.683 62.039 30.320 1.00 26.54 267 TRP B CA 1
ATOM 10180 C C . TRP B 1 243 ? 41.976 63.330 29.574 1.00 27.25 267 TRP B C 1
ATOM 10181 O O . TRP B 1 243 ? 42.909 63.397 28.764 1.00 28.18 267 TRP B O 1
ATOM 10202 N N . ASP B 1 244 ? 41.176 64.351 29.853 1.00 28.69 268 ASP B N 1
ATOM 10203 C CA . ASP B 1 244 ? 41.502 65.695 29.409 1.00 30.02 268 ASP B CA 1
ATOM 10204 C C . ASP B 1 244 ? 42.816 66.135 30.054 1.00 35.63 268 ASP B C 1
ATOM 10205 O O . ASP B 1 244 ? 43.213 65.650 31.119 1.00 34.83 268 ASP B O 1
ATOM 10214 N N . GLY B 1 245 ? 43.484 67.088 29.411 1.00 38.08 269 GLY B N 1
ATOM 10215 C CA . GLY B 1 245 ? 44.684 67.652 30.004 1.00 42.82 269 GLY B CA 1
ATOM 10216 C C . GLY B 1 245 ? 44.394 68.246 31.372 1.00 42.69 269 GLY B C 1
ATOM 10217 O O . GLY B 1 245 ? 43.383 68.922 31.577 1.00 40.99 269 GLY B O 1
ATOM 10221 N N . GLY B 1 246 ? 45.294 67.979 32.325 1.00 44.60 270 GLY B N 1
ATOM 10222 C CA . GLY B 1 246 ? 45.162 68.487 33.673 1.00 49.65 270 GLY B CA 1
ATOM 10223 C C . GLY B 1 246 ? 44.145 67.776 34.538 1.00 49.43 270 GLY B C 1
ATOM 10224 O O . GLY B 1 246 ? 44.053 68.082 35.732 1.00 51.58 270 GLY B O 1
ATOM 10228 N N . ALA B 1 247 ? 43.379 66.839 33.988 1.00 41.47 271 ALA B N 1
ATOM 10229 C CA . ALA B 1 247 ? 42.351 66.154 34.752 1.00 46.32 271 ALA B CA 1
ATOM 10230 C C . ALA B 1 247 ? 42.955 64.961 35.490 1.00 48.93 271 ALA B C 1
ATOM 10231 O O . ALA B 1 247 ? 44.163 64.713 35.445 1.00 44.92 271 ALA B O 1
ATOM 10238 N N . GLY B 1 248 ? 42.101 64.213 36.181 1.00 48.77 272 GLY B N 1
ATOM 10239 C CA . GLY B 1 248 ? 42.530 63.021 36.880 1.00 50.86 272 GLY B CA 1
ATOM 10240 C C . GLY B 1 248 ? 42.961 63.308 38.302 1.00 49.17 272 GLY B C 1
ATOM 10241 O O . GLY B 1 248 ? 42.778 64.400 38.849 1.00 51.74 272 GLY B O 1
ATOM 10245 N N . VAL B 1 249 ? 43.559 62.285 38.911 1.00 49.40 273 VAL B N 1
ATOM 10246 C CA . VAL B 1 249 ? 44.055 62.399 40.278 1.00 46.84 273 VAL B CA 1
ATOM 10247 C C . VAL B 1 249 ? 45.236 63.361 40.296 1.00 51.28 273 VAL B C 1
ATOM 10248 O O . VAL B 1 249 ? 46.224 63.163 39.577 1.00 52.01 273 VAL B O 1
ATOM 10261 N N . ASN B 1 250 ? 45.143 64.400 41.133 1.00 56.70 274 ASN B N 1
ATOM 10262 C CA . ASN B 1 250 ? 46.237 65.356 41.342 1.00 57.96 274 ASN B CA 1
ATOM 10263 C C . ASN B 1 250 ? 46.755 65.936 40.028 1.00 53.84 274 ASN B C 1
ATOM 10264 O O . ASN B 1 250 ? 47.938 66.267 39.901 1.00 50.30 274 ASN B O 1
ATOM 10271 N N . GLY B 1 251 ? 45.871 66.067 39.041 1.00 47.34 275 GLY B N 1
ATOM 10272 C CA . GLY B 1 251 ? 46.264 66.614 37.756 1.00 48.53 275 GLY B CA 1
ATOM 10273 C C . GLY B 1 251 ? 47.225 65.744 36.981 1.00 42.32 275 GLY B C 1
ATOM 10274 O O . GLY B 1 251 ? 48.049 66.264 36.222 1.00 43.62 275 GLY B O 1
ATOM 10278 N N . ARG B 1 252 ? 47.151 64.423 37.155 1.00 40.21 276 ARG B N 1
ATOM 10279 C CA . ARG B 1 252 ? 48.037 63.545 36.402 1.00 39.96 276 ARG B CA 1
ATOM 10280 C C . ARG B 1 252 ? 47.870 63.755 34.902 1.00 40.08 276 ARG B C 1
ATOM 10281 O O . ARG B 1 252 ? 48.834 63.615 34.141 1.00 39.90 276 ARG B O 1
ATOM 10302 N N . GLY B 1 253 ? 46.666 64.108 34.463 1.00 39.79 277 GLY B N 1
ATOM 10303 C CA . GLY B 1 253 ? 46.441 64.411 33.065 1.00 41.49 277 GLY B CA 1
ATOM 10304 C C . GLY B 1 253 ? 46.365 63.167 32.197 1.00 37.61 277 GLY B C 1
ATOM 10305 O O . GLY B 1 253 ? 46.049 62.055 32.641 1.00 34.40 277 GLY B O 1
ATOM 10309 N N . HIS B 1 254 ? 46.667 63.365 30.922 1.00 31.04 278 HIS B N 1
ATOM 10310 C CA . HIS B 1 254 ? 46.481 62.290 29.967 1.00 28.46 278 HIS B CA 1
ATOM 10311 C C . HIS B 1 254 ? 47.601 61.258 30.066 1.00 29.78 278 HIS B C 1
ATOM 10312 O O . HIS B 1 254 ? 48.786 61.595 29.979 1.00 33.19 278 HIS B O 1
ATOM 10326 N N . THR B 1 255 ? 47.207 59.994 30.242 1.00 27.90 279 THR B N 1
ATOM 10327 C CA . THR B 1 255 ? 48.123 58.863 30.309 1.00 27.99 279 THR B CA 1
ATOM 10328 C C . THR B 1 255 ? 47.625 57.777 29.369 1.00 23.73 279 THR B C 1
ATOM 10329 O O . THR B 1 255 ? 46.643 57.974 28.644 1.00 23.57 279 THR B O 1
ATOM 10340 N N . THR B 1 256 ? 48.261 56.606 29.399 1.00 25.53 280 THR B N 1
ATOM 10341 C CA . THR B 1 256 ? 47.803 55.453 28.636 1.00 20.44 280 THR B CA 1
ATOM 10342 C C . THR B 1 256 ? 46.862 54.559 29.437 1.00 21.60 280 THR B C 1
ATOM 10343 O O . THR B 1 256 ? 46.694 53.387 29.083 1.00 20.99 280 THR B O 1
ATOM 10354 N N . GLU B 1 257 ? 46.232 55.088 30.489 1.00 20.63 281 GLU B N 1
ATOM 10355 C CA . GLU B 1 257 ? 45.383 54.267 31.350 1.00 23.51 281 GLU B CA 1
ATOM 10356 C C . GLU B 1 257 ? 44.349 53.490 30.543 1.00 20.36 281 GLU B C 1
ATOM 10357 O O . GLU B 1 257 ? 43.541 54.074 29.815 1.00 21.42 281 GLU B O 1
ATOM 10369 N N . ARG B 1 258 ? 44.363 52.166 30.694 1.00 19.43 282 ARG B N 1
ATOM 10370 C CA . ARG B 1 258 ? 43.411 51.261 30.072 1.00 18.20 282 ARG B CA 1
ATOM 10371 C C . ARG B 1 258 ? 43.062 50.196 31.104 1.00 17.44 282 ARG B C 1
ATOM 10372 O O . ARG B 1 258 ? 43.885 49.861 31.956 1.00 18.80 282 ARG B O 1
ATOM 10393 N N . HIS B 1 259 ? 41.841 49.671 31.033 1.00 19.12 283 HIS B N 1
ATOM 10394 C CA . HIS B 1 259 ? 41.432 48.622 31.948 1.00 18.94 283 HIS B CA 1
ATOM 10395 C C . HIS B 1 259 ? 40.499 47.652 31.253 1.00 19.13 283 HIS B C 1
ATOM 10396 O O . HIS B 1 259 ? 39.805 48.001 30.288 1.00 18.63 283 HIS B O 1
ATOM 10411 N N . ASP B 1 260 ? 40.467 46.435 31.813 1.00 18.86 284 ASP B N 1
ATOM 10412 C CA . ASP B 1 260 ? 39.454 45.423 31.567 1.00 18.25 284 ASP B CA 1
ATOM 10413 C C . ASP B 1 260 ? 39.605 44.815 30.186 1.00 19.72 284 ASP B C 1
ATOM 10414 O O . ASP B 1 260 ? 40.465 45.229 29.392 1.00 19.12 284 ASP B O 1
ATOM 10423 N N . VAL B 1 261 ? 38.835 43.779 29.914 1.00 17.32 285 VAL B N 1
ATOM 10424 C CA . VAL B 1 261 ? 38.769 43.217 28.578 1.00 15.82 285 VAL B CA 1
ATOM 10425 C C . VAL B 1 261 ? 37.348 42.750 28.314 1.00 16.06 285 VAL B C 1
ATOM 10426 O O . VAL B 1 261 ? 36.650 42.272 29.213 1.00 16.74 285 VAL B O 1
ATOM 10439 N N . TYR B 1 262 ? 36.926 42.941 27.068 1.00 16.20 286 TYR B N 1
ATOM 10440 C CA . TYR B 1 262 ? 35.569 42.738 26.599 1.00 15.75 286 TYR B CA 1
ATOM 10441 C C . TYR B 1 262 ? 35.607 41.874 25.347 1.00 15.10 286 TYR B C 1
ATOM 10442 O O . TYR B 1 262 ? 36.634 41.769 24.668 1.00 14.43 286 TYR B O 1
ATOM 10460 N N . PHE B 1 263 ? 34.455 41.311 25.004 1.00 15.56 287 PHE B N 1
ATOM 10461 C CA . PHE B 1 263 ? 34.351 40.400 23.874 1.00 15.77 287 PHE B CA 1
ATOM 10462 C C . PHE B 1 263 ? 33.004 40.552 23.190 1.00 15.24 287 PHE B C 1
ATOM 10463 O O . PHE B 1 263 ? 31.970 40.627 23.857 1.00 15.62 287 PHE B O 1
ATOM 10480 N N . MET B 1 264 ? 33.017 40.556 21.853 1.00 15.27 288 MET B N 1
ATOM 10481 C CA . MET B 1 264 ? 31.776 40.460 21.099 1.00 16.05 288 MET B CA 1
ATOM 10482 C C . MET B 1 264 ? 32.043 39.832 19.743 1.00 15.32 288 MET B C 1
ATOM 10483 O O . MET B 1 264 ? 33.186 39.720 19.304 1.00 15.23 288 MET B O 1
ATOM 10497 N N . SER B 1 265 ? 30.964 39.457 19.061 1.00 16.60 289 SER B N 1
ATOM 10498 C CA . SER B 1 265 ? 31.027 38.723 17.799 1.00 16.79 289 SER B CA 1
ATOM 10499 C C . SER B 1 265 ? 30.157 39.428 16.762 1.00 18.88 289 SER B C 1
ATOM 10500 O O . SER B 1 265 ? 29.127 40.018 17.093 1.00 18.39 289 SER B O 1
ATOM 10508 N N . PHE B 1 266 ? 30.585 39.356 15.502 1.00 17.37 290 PHE B N 1
ATOM 10509 C CA . PHE B 1 266 ? 29.971 40.028 14.362 1.00 16.52 290 PHE B CA 1
ATOM 10510 C C . PHE B 1 266 ? 29.636 38.947 13.336 1.00 18.15 290 PHE B C 1
ATOM 10511 O O . PHE B 1 266 ? 30.535 38.290 12.814 1.00 16.86 290 PHE B O 1
ATOM 10528 N N . ASN B 1 267 ? 28.351 38.719 13.078 1.00 19.37 291 ASN B N 1
ATOM 10529 C CA . ASN B 1 267 ? 27.916 37.788 12.039 1.00 18.52 291 ASN B CA 1
ATOM 10530 C C . ASN B 1 267 ? 27.900 38.535 10.711 1.00 24.70 291 ASN B C 1
ATOM 10531 O O . ASN B 1 267 ? 27.073 39.431 10.501 1.00 24.91 291 ASN B O 1
ATOM 10542 N N . THR B 1 268 ? 28.849 38.202 9.821 1.00 21.62 292 THR B N 1
ATOM 10543 C CA . THR B 1 268 ? 28.970 38.973 8.586 1.00 20.36 292 THR B CA 1
ATOM 10544 C C . THR B 1 268 ? 27.849 38.700 7.603 1.00 24.37 292 THR B C 1
ATOM 10545 O O . THR B 1 268 ? 27.690 39.470 6.652 1.00 27.80 292 THR B O 1
ATOM 10556 N N . LYS B 1 269 ? 27.087 37.623 7.789 1.00 24.34 293 LYS B N 1
ATOM 10557 C CA . LYS B 1 269 ? 25.967 37.337 6.898 1.00 25.55 293 LYS B CA 1
ATOM 10558 C C . LYS B 1 269 ? 24.729 38.140 7.276 1.00 36.87 293 LYS B C 1
ATOM 10559 O O . LYS B 1 269 ? 24.046 38.681 6.397 1.00 37.78 293 LYS B O 1
ATOM 10578 N N . THR B 1 270 ? 24.403 38.222 8.567 1.00 31.41 294 THR B N 1
ATOM 10579 C CA . THR B 1 270 ? 23.219 38.966 8.993 1.00 31.44 294 THR B CA 1
ATOM 10580 C C . THR B 1 270 ? 23.539 40.404 9.356 1.00 39.65 294 THR B C 1
ATOM 10581 O O . THR B 1 270 ? 22.624 41.229 9.438 1.00 42.55 294 THR B O 1
ATOM 10592 N N . GLY B 1 271 ? 24.807 40.719 9.592 1.00 29.48 295 GLY B N 1
ATOM 10593 C CA . GLY B 1 271 ? 25.191 42.041 10.024 1.00 29.92 295 GLY B CA 1
ATOM 10594 C C . GLY B 1 271 ? 25.069 42.272 11.517 1.00 26.12 295 GLY B C 1
ATOM 10595 O O . GLY B 1 271 ? 25.501 43.328 11.998 1.00 35.31 295 GLY B O 1
ATOM 10599 N N . GLU B 1 272 ? 24.544 41.302 12.256 1.00 25.83 296 GLU B N 1
ATOM 10600 C CA . GLU B 1 272 ? 24.244 41.464 13.671 1.00 30.81 296 GLU B CA 1
ATOM 10601 C C . GLU B 1 272 ? 25.437 41.150 14.559 1.00 24.86 296 GLU B C 1
ATOM 10602 O O . GLU B 1 272 ? 26.212 40.215 14.311 1.00 24.76 296 GLU B O 1
ATOM 10614 N N . TRP B 1 273 ? 25.566 41.948 15.599 1.00 22.21 297 TRP B N 1
ATOM 10615 C CA . TRP B 1 273 ? 26.598 41.790 16.606 1.00 19.33 297 TRP B CA 1
ATOM 10616 C C . TRP B 1 273 ? 25.974 41.244 17.884 1.00 18.60 297 TRP B C 1
ATOM 10617 O O . TRP B 1 273 ? 24.827 41.556 18.215 1.00 21.28 297 TRP B O 1
ATOM 10638 N N . SER B 1 274 ? 26.739 40.417 18.599 1.00 18.96 298 SER B N 1
ATOM 10639 C CA . SER B 1 274 ? 26.217 39.786 19.809 1.00 19.17 298 SER B CA 1
ATOM 10640 C C . SER B 1 274 ? 27.320 39.595 20.844 1.00 21.00 298 SER B C 1
ATOM 10641 O O . SER B 1 274 ? 28.507 39.564 20.524 1.00 20.36 298 SER B O 1
ATOM 10649 N N . ASN B 1 275 ? 26.899 39.450 22.101 1.00 20.62 299 ASN B N 1
ATOM 10650 C CA . ASN B 1 275 ? 27.844 39.087 23.146 1.00 18.51 299 ASN B CA 1
ATOM 10651 C C . ASN B 1 275 ? 28.009 37.566 23.175 1.00 20.00 299 ASN B C 1
ATOM 10652 O O . ASN B 1 275 ? 27.413 36.837 22.378 1.00 21.39 299 ASN B O 1
ATOM 10663 N N . VAL B 1 276 ? 28.828 37.073 24.111 1.00 20.07 300 VAL B N 1
ATOM 10664 C CA . VAL B 1 276 ? 29.160 35.650 24.142 1.00 21.61 300 VAL B CA 1
ATOM 10665 C C . VAL B 1 276 ? 27.925 34.794 24.400 1.00 23.05 300 VAL B C 1
ATOM 10666 O O . VAL B 1 276 ? 27.891 33.611 24.033 1.00 25.48 300 VAL B O 1
ATOM 10679 N N . GLU B 1 277 ? 26.910 35.348 25.053 1.00 21.98 301 GLU B N 1
ATOM 10680 C CA . GLU B 1 277 ? 25.678 34.616 25.315 1.00 22.13 301 GLU B CA 1
ATOM 10681 C C . GLU B 1 277 ? 24.691 34.715 24.161 1.00 26.25 301 GLU B C 1
ATOM 10682 O O . GLU B 1 277 ? 23.590 34.173 24.265 1.00 29.68 301 GLU B O 1
ATOM 10694 N N . GLY B 1 278 ? 25.060 35.400 23.075 1.00 24.39 302 GLY B N 1
ATOM 10695 C CA . GLY B 1 278 ? 24.208 35.505 21.909 1.00 27.52 302 GLY B CA 1
ATOM 10696 C C . GLY B 1 278 ? 23.211 36.640 21.943 1.00 28.87 302 GLY B C 1
ATOM 10697 O O . GLY B 1 278 ? 22.345 36.706 21.059 1.00 27.44 302 GLY B O 1
ATOM 10701 N N . GLU B 1 279 ? 23.293 37.528 22.934 1.00 23.62 303 GLU B N 1
ATOM 10702 C CA . GLU B 1 279 ? 22.389 38.666 23.006 1.00 24.87 303 GLU B CA 1
ATOM 10703 C C . GLU B 1 279 ? 22.807 39.696 21.970 1.00 22.37 303 GLU B C 1
ATOM 10704 O O . GLU B 1 279 ? 23.984 40.070 21.895 1.00 22.66 303 GLU B O 1
ATOM 10716 N N . LYS B 1 280 ? 21.836 40.155 21.173 1.00 25.45 304 LYS B N 1
ATOM 10717 C CA . LYS B 1 280 ? 22.129 41.121 20.127 1.00 22.75 304 LYS B CA 1
ATOM 10718 C C . LYS B 1 280 ? 22.424 42.490 20.726 1.00 22.11 304 LYS B C 1
ATOM 10719 O O . LYS B 1 280 ? 21.782 42.917 21.690 1.00 28.68 304 LYS B O 1
ATOM 10727 N N . LEU B 1 281 ? 23.395 43.175 20.129 1.00 23.17 305 LEU B N 1
ATOM 10728 C CA . LEU B 1 281 ? 23.865 44.495 20.527 1.00 23.53 305 LEU B CA 1
ATOM 10729 C C . LEU B 1 281 ? 23.511 45.486 19.428 1.00 29.39 305 LEU B C 1
ATOM 10730 O O . LEU B 1 281 ? 23.556 45.147 18.245 1.00 34.93 305 LEU B O 1
ATOM 10746 N N . VAL B 1 282 ? 23.180 46.719 19.808 1.00 30.75 306 VAL B N 1
ATOM 10747 C CA . VAL B 1 282 ? 22.931 47.781 18.830 1.00 26.88 306 VAL B CA 1
ATOM 10748 C C . VAL B 1 282 ? 24.213 48.585 18.653 1.00 24.22 306 VAL B C 1
ATOM 10749 O O . VAL B 1 282 ? 24.872 48.944 19.634 1.00 30.78 306 VAL B O 1
ATOM 10762 N N . LEU B 1 283 ? 24.575 48.814 17.441 1.00 29.64 307 LEU B N 1
ATOM 10763 C CA . LEU B 1 283 ? 25.815 49.526 17.198 1.00 24.40 307 LEU B CA 1
ATOM 10764 C C . LEU B 1 283 ? 25.561 51.025 17.110 1.00 21.66 307 LEU B C 1
ATOM 10765 O O . LEU B 1 283 ? 24.488 51.461 16.677 1.00 26.60 307 LEU B O 1
ATOM 10781 N N . PRO B 1 284 ? 26.572 51.830 17.460 1.00 21.66 308 PRO B N 1
ATOM 10782 C CA . PRO B 1 284 ? 27.858 51.417 18.029 1.00 20.18 308 PRO B CA 1
ATOM 10783 C C . PRO B 1 284 ? 27.766 51.159 19.520 1.00 22.36 308 PRO B C 1
ATOM 10784 O O . PRO B 1 284 ? 26.948 51.781 20.200 1.00 23.85 308 PRO B O 1
ATOM 10795 N N . VAL B 1 285 ? 28.576 50.218 19.999 1.00 19.77 309 VAL B N 1
ATOM 10796 C CA . VAL B 1 285 ? 28.572 49.873 21.417 1.00 20.37 309 VAL B CA 1
ATOM 10797 C C . VAL B 1 285 ? 29.207 51.006 22.210 1.00 18.16 309 VAL B C 1
ATOM 10798 O O . VAL B 1 285 ? 30.307 51.477 21.880 1.00 20.16 309 VAL B O 1
ATOM 10811 N N . THR B 1 286 ? 28.511 51.455 23.251 1.00 21.01 310 THR B N 1
ATOM 10812 C CA . THR B 1 286 ? 29.032 52.437 24.190 1.00 20.25 310 THR B CA 1
ATOM 10813 C C . THR B 1 286 ? 29.636 51.735 25.399 1.00 21.58 310 THR B C 1
ATOM 10814 O O . THR B 1 286 ? 29.384 50.554 25.657 1.00 22.00 310 THR B O 1
ATOM 10825 N N . ARG B 1 287 ? 30.406 52.497 26.175 1.00 19.40 311 ARG B N 1
ATOM 10826 C CA . ARG B 1 287 ? 31.007 51.939 27.380 1.00 22.76 311 ARG B CA 1
ATOM 10827 C C . ARG B 1 287 ? 29.944 51.388 28.318 1.00 21.17 311 ARG B C 1
ATOM 10828 O O . ARG B 1 287 ? 30.151 50.341 28.947 1.00 23.41 311 ARG B O 1
ATOM 10849 N N . GLU B 1 288 ? 28.810 52.085 28.444 1.00 22.55 312 GLU B N 1
ATOM 10850 C CA . GLU B 1 288 ? 27.755 51.639 29.354 1.00 23.22 312 GLU B CA 1
ATOM 10851 C C . GLU B 1 288 ? 27.199 50.291 28.930 1.00 26.24 312 GLU B C 1
ATOM 10852 O O . GLU B 1 288 ? 26.969 49.414 29.773 1.00 24.91 312 GLU B O 1
ATOM 10864 N N . VAL B 1 289 ? 26.960 50.106 27.635 1.00 22.39 313 VAL B N 1
ATOM 10865 C CA . VAL B 1 289 ? 26.484 48.814 27.159 1.00 24.95 313 VAL B CA 1
ATOM 10866 C C . VAL B 1 289 ? 27.563 47.761 27.320 1.00 23.00 313 VAL B C 1
ATOM 10867 O O . VAL B 1 289 ? 27.284 46.628 27.729 1.00 24.32 313 VAL B O 1
ATOM 10880 N N . ALA B 1 290 ? 28.811 48.105 26.995 1.00 20.14 314 ALA B N 1
ATOM 10881 C CA . ALA B 1 290 ? 29.880 47.119 27.077 1.00 18.08 314 ALA B CA 1
ATOM 10882 C C . ALA B 1 290 ? 30.054 46.641 28.516 1.00 20.80 314 ALA B C 1
ATOM 10883 O O . ALA B 1 290 ? 30.167 45.436 28.774 1.00 21.06 314 ALA B O 1
ATOM 10890 N N . ASP B 1 291 ? 30.051 47.568 29.473 1.00 21.64 315 ASP B N 1
ATOM 10891 C CA . ASP B 1 291 ? 30.200 47.158 30.865 1.00 21.63 315 ASP B CA 1
ATOM 10892 C C . ASP B 1 291 ? 29.077 46.228 31.292 1.00 24.73 315 ASP B C 1
ATOM 10893 O O . ASP B 1 291 ? 29.296 45.310 32.094 1.00 25.45 315 ASP B O 1
ATOM 10902 N N . GLU B 1 292 ? 27.874 46.445 30.764 1.00 24.02 316 GLU B N 1
ATOM 10903 C CA . GLU B 1 292 ? 26.734 45.635 31.149 1.00 27.57 316 GLU B CA 1
ATOM 10904 C C . GLU B 1 292 ? 26.675 44.318 30.385 1.00 26.53 316 GLU B C 1
ATOM 10905 O O . GLU B 1 292 ? 26.190 43.324 30.941 1.00 31.34 316 GLU B O 1
ATOM 10917 N N . LYS B 1 293 ? 27.157 44.282 29.128 1.00 21.64 317 LYS B N 1
ATOM 10918 C CA . LYS B 1 293 ? 26.829 43.198 28.202 1.00 25.21 317 LYS B CA 1
ATOM 10919 C C . LYS B 1 293 ? 28.018 42.445 27.626 1.00 20.13 317 LYS B C 1
ATOM 10920 O O . LYS B 1 293 ? 27.851 41.293 27.218 1.00 24.44 317 LYS B O 1
ATOM 10939 N N . THR B 1 294 ? 29.193 43.053 27.522 1.00 20.29 318 THR B N 1
ATOM 10940 C CA . THR B 1 294 ? 30.292 42.395 26.822 1.00 18.43 318 THR B CA 1
ATOM 10941 C C . THR B 1 294 ? 31.559 42.208 27.645 1.00 17.20 318 THR B C 1
ATOM 10942 O O . THR B 1 294 ? 32.528 41.643 27.125 1.00 16.63 318 THR B O 1
ATOM 10953 N N . MET B 1 295 ? 31.595 42.668 28.888 1.00 21.00 319 MET B N 1
ATOM 10954 C CA A MET B 1 295 ? 32.793 42.492 29.694 0.55 19.16 319 MET B CA 1
ATOM 10955 C CA B MET B 1 295 ? 32.784 42.496 29.709 0.45 19.12 319 MET B CA 1
ATOM 10956 C C . MET B 1 295 ? 33.109 41.013 29.848 1.00 18.90 319 MET B C 1
ATOM 10957 O O . MET B 1 295 ? 32.223 40.190 30.107 1.00 21.28 319 MET B O 1
ATOM 10984 N N . ALA B 1 296 ? 34.388 40.686 29.667 1.00 18.86 320 ALA B N 1
ATOM 10985 C CA . ALA B 1 296 ? 34.892 39.338 29.867 1.00 17.62 320 ALA B CA 1
ATOM 10986 C C . ALA B 1 296 ? 35.671 39.202 31.165 1.00 20.98 320 ALA B C 1
ATOM 10987 O O . ALA B 1 296 ? 35.495 38.217 31.883 1.00 24.16 320 ALA B O 1
ATOM 10994 N N . MET B 1 297 ? 36.516 40.171 31.505 1.00 19.13 321 MET B N 1
ATOM 10995 C CA A MET B 1 297 ? 37.231 40.111 32.771 0.62 19.07 321 MET B CA 1
ATOM 10996 C CA B MET B 1 297 ? 37.205 40.119 32.787 0.38 20.00 321 MET B CA 1
ATOM 10997 C C . MET B 1 297 ? 37.589 41.521 33.212 1.00 19.01 321 MET B C 1
ATOM 10998 O O . MET B 1 297 ? 38.124 42.292 32.413 1.00 20.24 321 MET B O 1
ATOM 11025 N N . ARG B 1 298 ? 37.332 41.834 34.475 1.00 21.29 322 ARG B N 1
ATOM 11026 C CA . ARG B 1 298 ? 37.788 43.085 35.053 1.00 24.51 322 ARG B CA 1
ATOM 11027 C C . ARG B 1 298 ? 39.221 42.905 35.530 1.00 26.97 322 ARG B C 1
ATOM 11028 O O . ARG B 1 298 ? 39.602 41.830 36.001 1.00 28.60 322 ARG B O 1
ATOM 11049 N N . THR B 1 299 ? 40.028 43.951 35.374 1.00 23.28 323 THR B N 1
ATOM 11050 C CA . THR B 1 299 ? 41.414 43.915 35.826 1.00 21.69 323 THR B CA 1
ATOM 11051 C C . THR B 1 299 ? 41.661 44.791 37.044 1.00 24.80 323 THR B C 1
ATOM 11052 O O . THR B 1 299 ? 42.820 44.995 37.421 1.00 26.31 323 THR B O 1
ATOM 11063 N N . GLY B 1 300 ? 40.608 45.291 37.691 1.00 26.72 324 GLY B N 1
ATOM 11064 C CA . GLY B 1 300 ? 40.802 46.080 38.895 1.00 29.78 324 GLY B CA 1
ATOM 11065 C C . GLY B 1 300 ? 41.643 47.305 38.608 1.00 23.60 324 GLY B C 1
ATOM 11066 O O . GLY B 1 300 ? 41.436 48.016 37.622 1.00 29.48 324 GLY B O 1
ATOM 11070 N N . GLU B 1 301 ? 42.636 47.533 39.462 1.00 27.56 325 GLU B N 1
ATOM 11071 C CA . GLU B 1 301 ? 43.525 48.673 39.300 1.00 30.90 325 GLU B CA 1
ATOM 11072 C C . GLU B 1 301 ? 44.617 48.426 38.271 1.00 31.09 325 GLU B C 1
ATOM 11073 O O . GLU B 1 301 ? 45.356 49.357 37.944 1.00 28.35 325 GLU B O 1
ATOM 11085 N N . LEU B 1 302 ? 44.719 47.217 37.732 1.00 23.50 326 LEU B N 1
ATOM 11086 C CA . LEU B 1 302 ? 45.763 46.942 36.758 1.00 22.66 326 LEU B CA 1
ATOM 11087 C C . LEU B 1 302 ? 45.454 47.650 35.452 1.00 22.45 326 LEU B C 1
ATOM 11088 O O . LEU B 1 302 ? 44.304 47.693 34.997 1.00 24.86 326 LEU B O 1
ATOM 11104 N N . TRP B 1 303 ? 46.502 48.176 34.833 1.00 20.76 327 TRP B N 1
ATOM 11105 C CA . TRP B 1 303 ? 46.422 48.777 33.511 1.00 20.73 327 TRP B CA 1
ATOM 11106 C C . TRP B 1 303 ? 46.674 47.720 32.449 1.00 19.18 327 TRP B C 1
ATOM 11107 O O . TRP B 1 303 ? 47.538 46.849 32.613 1.00 19.97 327 TRP B O 1
ATOM 11128 N N . THR B 1 304 ? 45.928 47.816 31.358 1.00 17.78 328 THR B N 1
ATOM 11129 C CA . THR B 1 304 ? 45.916 46.796 30.325 1.00 17.63 328 THR B CA 1
ATOM 11130 C C . THR B 1 304 ? 46.591 47.255 29.038 1.00 20.06 328 THR B C 1
ATOM 11131 O O . THR B 1 304 ? 46.794 48.446 28.772 1.00 17.71 328 THR B O 1
ATOM 11142 N N . PHE B 1 305 ? 46.943 46.253 28.241 1.00 15.77 329 PHE B N 1
ATOM 11143 C CA . PHE B 1 305 ? 47.372 46.435 26.862 1.00 15.93 329 PHE B CA 1
ATOM 11144 C C . PHE B 1 305 ? 46.819 45.238 26.103 1.00 15.59 329 PHE B C 1
ATOM 11145 O O . PHE B 1 305 ? 47.036 44.085 26.487 1.00 16.70 329 PHE B O 1
ATOM 11162 N N . ASN B 1 306 ? 46.028 45.500 25.081 1.00 15.19 330 ASN B N 1
ATOM 11163 C CA . ASN B 1 306 ? 45.235 44.434 24.495 1.00 14.54 330 ASN B CA 1
ATOM 11164 C C . ASN B 1 306 ? 46.100 43.390 23.792 1.00 13.93 330 ASN B C 1
ATOM 11165 O O . ASN B 1 306 ? 47.244 43.647 23.369 1.00 15.78 330 ASN B O 1
ATOM 11176 N N . GLY B 1 307 ? 45.551 42.179 23.711 1.00 14.87 331 GLY B N 1
ATOM 11177 C CA . GLY B 1 307 ? 46.161 41.062 23.039 1.00 14.54 331 GLY B CA 1
ATOM 11178 C C . GLY B 1 307 ? 45.352 40.634 21.837 1.00 14.84 331 GLY B C 1
ATOM 11179 O O . GLY B 1 307 ? 45.198 41.396 20.886 1.00 17.16 331 GLY B O 1
ATOM 11183 N N . SER B 1 308 ? 44.822 39.418 21.874 1.00 13.60 332 SER B N 1
ATOM 11184 C CA . SER B 1 308 ? 44.125 38.832 20.735 1.00 12.67 332 SER B CA 1
ATOM 11185 C C . SER B 1 308 ? 43.106 37.832 21.272 1.00 13.35 332 SER B C 1
ATOM 11186 O O . SER B 1 308 ? 43.058 37.555 22.469 1.00 14.25 332 SER B O 1
ATOM 11194 N N . THR B 1 309 ? 42.276 37.291 20.374 1.00 13.04 333 THR B N 1
ATOM 11195 C CA . THR B 1 309 ? 41.222 36.362 20.767 1.00 13.19 333 THR B CA 1
ATOM 11196 C C . THR B 1 309 ? 41.044 35.305 19.683 1.00 12.62 333 THR B C 1
ATOM 11197 O O . THR B 1 309 ? 41.191 35.591 18.496 1.00 13.46 333 THR B O 1
ATOM 11208 N N . HIS B 1 310 ? 40.727 34.078 20.112 1.00 12.75 334 HIS B N 1
ATOM 11209 C CA . HIS B 1 310 ? 40.549 32.930 19.230 1.00 14.72 334 HIS B CA 1
ATOM 11210 C C . HIS B 1 310 ? 39.504 32.002 19.842 1.00 14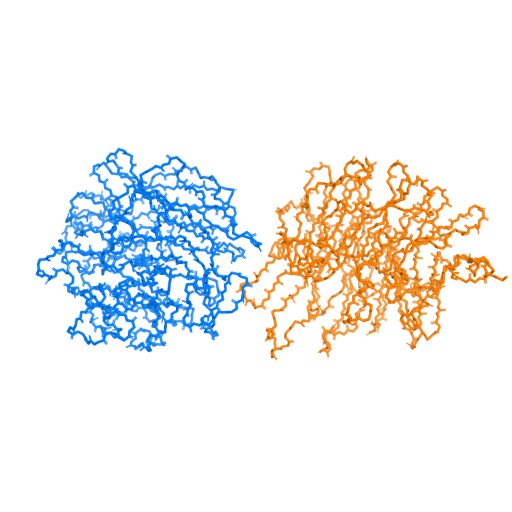.08 334 HIS B C 1
ATOM 11211 O O . HIS B 1 310 ? 39.410 31.887 21.067 1.00 14.74 334 HIS B O 1
ATOM 11225 N N . LEU B 1 311 ? 38.743 31.314 18.988 1.00 16.45 335 LEU B N 1
ATOM 11226 C CA . LEU B 1 311 ? 37.764 30.331 19.460 1.00 14.38 335 LEU B CA 1
ATOM 11227 C C . LEU B 1 311 ? 38.354 28.936 19.547 1.00 16.18 335 LEU B C 1
ATOM 11228 O O . LEU B 1 311 ? 39.140 28.526 18.688 1.00 17.39 335 LEU B O 1
ATOM 11244 N N . ASP B 1 312 ? 37.916 28.186 20.562 1.00 15.91 336 ASP B N 1
ATOM 11245 C CA . ASP B 1 312 ? 38.293 26.781 20.712 1.00 16.43 336 ASP B CA 1
ATOM 11246 C C . ASP B 1 312 ? 37.354 25.866 19.913 1.00 18.54 336 ASP B C 1
ATOM 11247 O O . ASP B 1 312 ? 36.443 26.322 19.214 1.00 20.70 336 ASP B O 1
ATOM 11256 N N . ALA B 1 313 ? 37.600 24.548 20.004 1.00 19.06 337 ALA B N 1
ATOM 11257 C CA . ALA B 1 313 ? 36.880 23.567 19.202 1.00 21.75 337 ALA B CA 1
ATOM 11258 C C . ALA B 1 313 ? 35.444 23.391 19.658 1.00 26.52 337 ALA B C 1
ATOM 11259 O O . ALA B 1 313 ? 34.669 22.712 18.973 1.00 28.49 337 ALA B O 1
ATOM 11266 N N . GLN B 1 314 ? 35.086 23.960 20.806 1.00 20.89 338 GLN B N 1
ATOM 11267 C CA . GLN B 1 314 ? 33.708 23.974 21.281 1.00 21.58 338 GLN B CA 1
ATOM 11268 C C . GLN B 1 314 ? 33.063 25.329 21.039 1.00 24.06 338 GLN B C 1
ATOM 11269 O O . GLN B 1 314 ? 32.011 25.628 21.619 1.00 28.50 338 GLN B O 1
ATOM 11283 N N . GLY B 1 315 ? 33.675 26.147 20.185 1.00 22.58 339 GLY B N 1
ATOM 11284 C CA . GLY B 1 315 ? 33.139 27.438 19.817 1.00 23.09 339 GLY B CA 1
ATOM 11285 C C . GLY B 1 315 ? 33.189 28.489 20.895 1.00 22.62 339 GLY B C 1
ATOM 11286 O O . GLY B 1 315 ? 32.478 29.488 20.802 1.00 26.73 339 GLY B O 1
ATOM 11290 N N . GLN B 1 316 ? 34.025 28.304 21.908 1.00 19.81 340 GLN B N 1
ATOM 11291 C CA . GLN B 1 316 ? 34.110 29.222 23.029 1.00 18.15 340 GLN B CA 1
ATOM 11292 C C . GLN B 1 316 ? 35.303 30.153 22.862 1.00 18.72 340 GLN B C 1
ATOM 11293 O O . GLN B 1 316 ? 36.390 29.706 22.461 1.00 17.11 340 GLN B O 1
ATOM 11307 N N . PRO B 1 317 ? 35.148 31.440 23.168 1.00 16.50 341 PRO B N 1
ATOM 11308 C CA . PRO B 1 317 ? 36.278 32.366 23.038 1.00 17.04 341 PRO B CA 1
ATOM 11309 C C . PRO B 1 317 ? 37.293 32.282 24.165 1.00 14.71 341 PRO B C 1
ATOM 11310 O O . PRO B 1 317 ? 36.962 32.125 25.343 1.00 16.39 341 PRO B O 1
ATOM 11321 N N . HIS B 1 318 ? 38.544 32.417 23.753 1.00 13.97 342 HIS B N 1
ATOM 11322 C CA . HIS B 1 318 ? 39.693 32.607 24.619 1.00 14.30 342 HIS B CA 1
ATOM 11323 C C . HIS B 1 318 ? 40.292 33.969 24.283 1.00 14.03 342 HIS B C 1
ATOM 11324 O O . HIS B 1 318 ? 40.258 34.408 23.124 1.00 14.37 342 HIS B O 1
ATOM 11338 N N . ILE B 1 319 ? 40.848 34.631 25.302 1.00 15.08 343 ILE B N 1
ATOM 11339 C CA . ILE B 1 319 ? 41.350 35.997 25.178 1.00 12.74 343 ILE B CA 1
ATOM 11340 C C . ILE B 1 319 ? 42.726 36.085 25.832 1.00 14.19 343 ILE B C 1
ATOM 11341 O O . ILE B 1 319 ? 42.902 35.658 26.983 1.00 15.69 343 ILE B O 1
ATOM 11357 N N . ALA B 1 320 ? 43.678 36.691 25.118 1.00 13.54 344 ALA B N 1
ATOM 11358 C CA . ALA B 1 320 ? 44.958 37.106 25.679 1.00 14.47 344 ALA B CA 1
ATOM 11359 C C . ALA B 1 320 ? 44.853 38.587 26.019 1.00 14.00 344 ALA B C 1
ATOM 11360 O O . ALA B 1 320 ? 44.463 39.398 25.164 1.00 15.54 344 ALA B O 1
ATOM 11367 N N . ILE B 1 321 ? 45.122 38.935 27.273 1.00 14.76 345 ILE B N 1
ATOM 11368 C CA . ILE B 1 321 ? 45.079 40.325 27.712 1.00 14.45 345 ILE B CA 1
ATOM 11369 C C . ILE B 1 321 ? 46.336 40.606 28.519 1.00 17.11 345 ILE B C 1
ATOM 11370 O O . ILE B 1 321 ? 46.679 39.843 29.418 1.00 16.71 345 ILE B O 1
ATOM 11386 N N . ASN B 1 322 ? 47.022 41.689 28.201 1.00 14.49 346 ASN B N 1
ATOM 11387 C CA . ASN B 1 322 ? 48.185 42.049 28.996 1.00 16.78 346 ASN B CA 1
ATOM 11388 C C . ASN B 1 322 ? 47.760 43.030 30.076 1.00 16.49 346 ASN B C 1
ATOM 11389 O O . ASN B 1 322 ? 46.913 43.902 29.851 1.00 17.43 346 ASN B O 1
ATOM 11400 N N . ALA B 1 323 ? 48.317 42.864 31.265 1.00 15.65 347 ALA B N 1
ATOM 11401 C CA . ALA B 1 323 ? 48.005 43.788 32.341 1.00 18.76 347 ALA B CA 1
ATOM 11402 C C . ALA B 1 323 ? 49.174 43.866 33.304 1.00 21.41 347 ALA B C 1
ATOM 11403 O O . ALA B 1 323 ? 49.952 42.917 33.442 1.00 19.64 347 ALA B O 1
ATOM 11410 N N . GLY B 1 324 ? 49.280 45.006 33.984 1.00 19.53 348 GLY B N 1
ATOM 11411 C CA . GLY B 1 324 ? 50.337 45.215 34.955 1.00 20.91 348 GLY B CA 1
ATOM 11412 C C . GLY B 1 324 ? 49.973 46.295 35.947 1.00 21.66 348 GLY B C 1
ATOM 11413 O O . GLY B 1 324 ? 49.038 47.072 35.746 1.00 24.68 348 GLY B O 1
ATOM 11417 N N . ILE B 1 325 ? 50.769 46.349 37.016 1.00 23.97 349 ILE B N 1
ATOM 11418 C CA . ILE B 1 325 ? 50.558 47.321 38.080 1.00 25.16 349 ILE B CA 1
ATOM 11419 C C . ILE B 1 325 ? 50.945 48.712 37.594 1.00 30.40 349 ILE B C 1
ATOM 11420 O O . ILE B 1 325 ? 51.980 48.902 36.942 1.00 31.27 349 ILE B O 1
ATOM 11436 N N . ASP B 1 326 ? 50.121 49.702 37.930 1.00 32.03 350 ASP B N 1
ATOM 11437 C CA . ASP B 1 326 ? 50.429 51.103 37.646 1.00 31.11 350 ASP B CA 1
ATOM 11438 C C . ASP B 1 326 ? 51.447 51.580 38.675 1.00 34.04 350 ASP B C 1
ATOM 11439 O O . ASP B 1 326 ? 51.140 51.662 39.868 1.00 36.17 350 ASP B O 1
ATOM 11448 N N . LYS B 1 327 ? 52.669 51.855 38.217 1.00 33.55 351 LYS B N 1
ATOM 11449 C CA . LYS B 1 327 ? 53.763 52.300 39.066 1.00 39.59 351 LYS B CA 1
ATOM 11450 C C . LYS B 1 327 ? 53.991 53.800 38.974 1.00 37.55 351 LYS B C 1
ATOM 11451 O O . LYS B 1 327 ? 55.017 54.290 39.453 1.00 40.96 351 LYS B O 1
ATOM 11457 N N . GLY B 1 328 ? 53.069 54.538 38.355 1.00 36.08 352 GLY B N 1
ATOM 11458 C CA . GLY B 1 328 ? 53.125 55.982 38.325 1.00 39.55 352 GLY B CA 1
ATOM 11459 C C . GLY B 1 328 ? 53.649 56.580 37.041 1.00 43.13 352 GLY B C 1
ATOM 11460 O O . GLY B 1 328 ? 53.573 57.802 36.883 1.00 49.88 352 GLY B O 1
ATOM 11464 N N . ALA B 1 329 ? 54.181 55.766 36.127 1.00 40.49 353 ALA B N 1
ATOM 11465 C CA . ALA B 1 329 ? 54.638 56.277 34.841 1.00 39.97 353 ALA B CA 1
ATOM 11466 C C . ALA B 1 329 ? 53.439 56.622 33.960 1.00 38.04 353 ALA B C 1
ATOM 11467 O O . ALA B 1 329 ? 52.312 56.192 34.208 1.00 34.57 353 ALA B O 1
ATOM 11474 N N . LYS B 1 330 ? 53.687 57.434 32.928 1.00 36.03 354 LYS B N 1
ATOM 11475 C CA . LYS B 1 330 ? 52.630 57.743 31.973 1.00 42.36 354 LYS B CA 1
ATOM 11476 C C . LYS B 1 330 ? 52.097 56.481 31.311 1.00 29.00 354 LYS B C 1
ATOM 11477 O O . LYS B 1 330 ? 50.933 56.457 30.883 1.00 28.66 354 LYS B O 1
ATOM 11481 N N . THR B 1 331 ? 52.917 55.432 31.235 1.00 29.98 355 THR B N 1
ATOM 11482 C CA . THR B 1 331 ? 52.519 54.134 30.707 1.00 34.15 355 THR B CA 1
ATOM 11483 C C . THR B 1 331 ? 52.197 53.122 31.806 1.00 31.15 355 THR B C 1
ATOM 11484 O O . THR B 1 331 ? 51.981 51.942 31.507 1.00 30.24 355 THR B O 1
ATOM 11495 N N . GLY B 1 332 ? 52.147 53.556 33.061 1.00 31.48 356 GLY B N 1
ATOM 11496 C CA . GLY B 1 332 ? 51.763 52.688 34.153 1.00 31.46 356 GLY B CA 1
ATOM 11497 C C . GLY B 1 332 ? 52.922 51.878 34.689 1.00 29.26 356 GLY B C 1
ATOM 11498 O O . GLY B 1 332 ? 53.517 52.217 35.718 1.00 30.26 356 GLY B O 1
ATOM 11502 N N . GLY B 1 333 ? 53.253 50.803 33.985 1.00 32.48 357 GLY B N 1
ATOM 11503 C CA . GLY B 1 333 ? 54.316 49.909 34.380 1.00 26.12 357 GLY B CA 1
ATOM 11504 C C . GLY B 1 333 ? 54.311 48.718 33.441 1.00 25.96 357 GLY B C 1
ATOM 11505 O O . GLY B 1 333 ? 53.435 48.593 32.581 1.00 25.85 357 GLY B O 1
ATOM 11509 N N . PRO B 1 334 ? 55.287 47.821 33.581 1.00 23.73 358 PRO B N 1
ATOM 11510 C CA . PRO B 1 334 ? 55.342 46.659 32.684 1.00 22.56 358 PRO B CA 1
ATOM 11511 C C . PRO B 1 334 ? 54.122 45.770 32.853 1.00 20.70 358 PRO B C 1
ATOM 11512 O O . PRO B 1 334 ? 53.618 45.573 33.963 1.00 24.49 358 PRO B O 1
ATOM 11523 N N . LYS B 1 335 ? 53.701 45.176 31.742 1.00 18.60 359 LYS B N 1
ATOM 11524 C CA . LYS B 1 335 ? 52.501 44.361 31.692 1.00 17.76 359 LYS B CA 1
ATOM 11525 C C . LYS B 1 335 ? 52.811 42.961 31.176 1.00 19.32 359 LYS B C 1
ATOM 11526 O O . LYS B 1 335 ? 53.596 42.790 30.233 1.00 19.30 359 LYS B O 1
ATOM 11545 N N . GLN B 1 336 ? 52.121 41.979 31.748 1.00 19.60 360 GLN B N 1
ATOM 11546 C CA . GLN B 1 336 ? 52.303 40.571 31.432 1.00 20.51 360 GLN B CA 1
ATOM 11547 C C . GLN B 1 336 ? 51.027 40.002 30.840 1.00 17.50 360 GLN B C 1
ATOM 11548 O O . GLN B 1 336 ? 49.919 40.348 31.277 1.00 17.91 360 GLN B O 1
ATOM 11562 N N . THR B 1 337 ? 51.186 39.096 29.880 1.00 16.78 361 THR B N 1
ATOM 11563 C CA . THR B 1 337 ? 50.040 38.441 29.255 1.00 15.60 361 THR B CA 1
ATOM 11564 C C . THR B 1 337 ? 49.350 37.502 30.245 1.00 16.49 361 THR B C 1
ATOM 11565 O O . THR B 1 337 ? 50.002 36.739 30.971 1.00 18.01 361 THR B O 1
ATOM 11576 N N . ARG B 1 338 ? 48.013 37.544 30.241 1.00 15.44 362 ARG B N 1
ATOM 11577 C CA . ARG B 1 338 ? 47.164 36.666 31.032 1.00 16.26 362 ARG B CA 1
ATOM 11578 C C . ARG B 1 338 ? 46.126 36.053 30.104 1.00 14.51 362 ARG B C 1
ATOM 11579 O O . ARG B 1 338 ? 45.812 36.612 29.056 1.00 16.28 362 ARG B O 1
ATOM 11600 N N . HIS B 1 339 ? 45.600 34.894 30.497 1.00 15.84 363 HIS B N 1
ATOM 11601 C CA . HIS B 1 339 ? 44.673 34.146 29.658 1.00 15.98 363 HIS B CA 1
ATOM 11602 C C . HIS B 1 339 ? 43.293 34.099 30.306 1.00 15.77 363 HIS B C 1
ATOM 11603 O O . HIS B 1 339 ? 43.177 33.797 31.493 1.00 18.43 363 HIS B O 1
ATOM 11617 N N . VAL B 1 340 ? 42.252 34.361 29.501 1.00 15.88 364 VAL B N 1
ATOM 11618 C CA . VAL B 1 340 ? 40.853 34.380 29.930 1.00 18.73 364 VAL B CA 1
ATOM 11619 C C . VAL B 1 340 ? 40.068 33.528 28.940 1.00 16.60 364 VAL B C 1
ATOM 11620 O O . VAL B 1 340 ? 40.382 33.506 27.749 1.00 17.62 364 VAL B O 1
ATOM 11633 N N . ARG B 1 341 ? 39.048 32.814 29.417 1.00 16.80 365 ARG B N 1
ATOM 11634 C CA . ARG B 1 341 ? 38.242 32.043 28.473 1.00 17.49 365 ARG B CA 1
ATOM 11635 C C . ARG B 1 341 ? 36.818 31.883 28.979 1.00 18.60 365 ARG B C 1
ATOM 11636 O O . ARG B 1 341 ? 36.539 31.953 30.178 1.00 20.43 365 ARG B O 1
ATOM 11657 N N . TRP B 1 342 ? 35.916 31.619 28.033 1.00 18.43 366 TRP B N 1
ATOM 11658 C CA . TRP B 1 342 ? 34.525 31.299 28.332 1.00 17.59 366 TRP B CA 1
ATOM 11659 C C . TRP B 1 342 ? 34.343 29.781 28.398 1.00 19.83 366 TRP B C 1
ATOM 11660 O O . TRP B 1 342 ? 34.706 29.074 27.457 1.00 22.80 366 TRP B O 1
ATOM 11681 N N . ASN B 1 343 ? 33.764 29.271 29.486 1.00 20.75 367 ASN B N 1
ATOM 11682 C CA . ASN B 1 343 ? 33.640 27.823 29.660 1.00 26.45 367 ASN B CA 1
ATOM 11683 C C . ASN B 1 343 ? 32.263 27.283 29.281 1.00 26.13 367 ASN B C 1
ATOM 11684 O O . ASN B 1 343 ? 31.953 26.115 29.567 1.00 27.90 367 ASN B O 1
ATOM 11695 N N . GLY B 1 344 ? 31.449 28.085 28.601 1.00 24.99 368 GLY B N 1
ATOM 11696 C CA . GLY B 1 344 ? 30.100 27.733 28.231 1.00 24.08 368 GLY B CA 1
ATOM 11697 C C . GLY B 1 344 ? 29.058 28.345 29.127 1.00 28.82 368 GLY B C 1
ATOM 11698 O O . GLY B 1 344 ? 27.883 28.440 28.736 1.00 28.55 368 GLY B O 1
ATOM 11702 N N . ASN B 1 345 ? 29.455 28.717 30.320 1.00 26.69 369 ASN B N 1
ATOM 11703 C CA . ASN B 1 345 ? 28.570 29.244 31.341 1.00 28.99 369 ASN B CA 1
ATOM 11704 C C . ASN B 1 345 ? 29.064 30.569 31.900 1.00 25.51 369 ASN B C 1
ATOM 11705 O O . ASN B 1 345 ? 28.246 31.432 32.239 1.00 25.65 369 ASN B O 1
ATOM 11716 N N . GLU B 1 346 ? 30.369 30.750 32.019 1.00 24.38 370 GLU B N 1
ATOM 11717 C CA . GLU B 1 346 ? 30.914 31.965 32.609 1.00 22.76 370 GLU B CA 1
ATOM 11718 C C . GLU B 1 346 ? 32.344 32.152 32.121 1.00 23.12 370 GLU B C 1
ATOM 11719 O O . GLU B 1 346 ? 32.967 31.252 31.542 1.00 23.11 370 GLU B O 1
ATOM 11731 N N . TRP B 1 347 ? 32.858 33.350 32.355 1.00 20.44 371 TRP B N 1
ATOM 11732 C CA . TRP B 1 347 ? 34.243 33.655 32.041 1.00 20.87 371 TRP B CA 1
ATOM 11733 C C . TRP B 1 347 ? 35.108 33.209 33.210 1.00 22.20 371 TRP B C 1
ATOM 11734 O O . TRP B 1 347 ? 34.764 33.450 34.369 1.00 24.18 371 TRP B O 1
ATOM 11755 N N . VAL B 1 348 ? 36.236 32.571 32.890 1.00 21.24 372 VAL B N 1
ATOM 11756 C CA . VAL B 1 348 ? 37.145 32.046 33.898 1.00 21.64 372 VAL B CA 1
ATOM 11757 C C . VAL B 1 348 ? 38.560 32.454 33.507 1.00 20.49 372 VAL B C 1
ATOM 11758 O O . VAL B 1 348 ? 38.831 32.882 32.383 1.00 22.47 372 VAL B O 1
ATOM 11771 N N . GLY B 1 349 ? 39.470 32.327 34.468 1.00 24.60 373 GLY B N 1
ATOM 11772 C CA . GLY B 1 349 ? 40.862 32.571 34.161 1.00 23.08 373 GLY B CA 1
ATOM 11773 C C . GLY B 1 349 ? 41.361 33.889 34.697 1.00 24.24 373 GLY B C 1
ATOM 11774 O O . GLY B 1 349 ? 40.971 34.323 35.786 1.00 29.98 373 GLY B O 1
ATOM 11778 N N . GLY B 1 350 ? 42.243 34.527 33.937 1.00 21.60 374 GLY B N 1
ATOM 11779 C CA . GLY B 1 350 ? 42.940 35.721 34.363 1.00 22.04 374 GLY B CA 1
ATOM 11780 C C . GLY B 1 350 ? 44.361 35.488 34.844 1.00 24.29 374 GLY B C 1
ATOM 11781 O O . GLY B 1 350 ? 45.028 36.451 35.229 1.00 23.79 374 GLY B O 1
ATOM 11785 N N . ASP B 1 351 ? 44.831 34.244 34.868 1.00 21.68 375 ASP B N 1
ATOM 11786 C CA . ASP B 1 351 ? 46.173 33.956 35.356 1.00 23.02 375 ASP B CA 1
ATOM 11787 C C . ASP B 1 351 ? 47.235 34.342 34.327 1.00 21.36 375 ASP B C 1
ATOM 11788 O O . ASP B 1 351 ? 47.008 34.304 33.117 1.00 20.31 375 ASP B O 1
ATOM 11797 N N . LYS B 1 352 ? 48.404 34.733 34.829 1.00 22.27 376 LYS B N 1
ATOM 11798 C CA . LYS B 1 352 ? 49.522 35.035 33.948 1.00 21.62 376 LYS B CA 1
ATOM 11799 C C . LYS B 1 352 ? 49.969 33.784 33.217 1.00 19.42 376 LYS B C 1
ATOM 11800 O O . LYS B 1 352 ? 50.013 32.685 33.792 1.00 22.57 376 LYS B O 1
ATOM 11819 N N . VAL B 1 353 ? 50.361 33.976 31.959 1.00 18.10 377 VAL B N 1
ATOM 11820 C CA . VAL B 1 353 ? 50.927 32.888 31.175 1.00 17.78 377 VAL B CA 1
ATOM 11821 C C . VAL B 1 353 ? 52.247 32.448 31.779 1.00 20.72 377 VAL B C 1
ATOM 11822 O O . VAL B 1 353 ? 52.454 31.265 32.068 1.00 21.45 377 VAL B O 1
ATOM 11835 N N . ILE B 1 354 ? 53.149 33.398 32.009 1.00 19.72 378 ILE B N 1
ATOM 11836 C CA . ILE B 1 354 ? 54.455 33.114 32.598 1.00 20.48 378 ILE B CA 1
ATOM 11837 C C . ILE B 1 354 ? 54.329 33.305 34.109 1.00 22.56 378 ILE B C 1
ATOM 11838 O O . ILE B 1 354 ? 54.129 34.446 34.558 1.00 23.72 378 ILE B O 1
ATOM 11854 N N . PRO B 1 355 ? 54.461 32.248 34.919 1.00 25.12 379 PRO B N 1
ATOM 11855 C CA . PRO B 1 355 ? 54.280 32.404 36.366 1.00 29.68 379 PRO B CA 1
ATOM 11856 C C . PRO B 1 355 ? 55.308 33.349 36.969 1.00 28.83 379 PRO B C 1
ATOM 11857 O O . PRO B 1 355 ? 56.492 33.319 36.620 1.00 30.34 379 PRO B O 1
ATOM 11868 N N . GLN B 1 356 ? 54.835 34.183 37.893 1.00 34.10 380 GLN B N 1
ATOM 11869 C CA . GLN B 1 356 ? 55.655 35.052 38.732 1.00 41.88 380 GLN B CA 1
ATOM 11870 C C . GLN B 1 356 ? 56.444 36.097 37.954 1.00 32.49 380 GLN B C 1
ATOM 11871 O O . GLN B 1 356 ? 57.283 36.794 38.534 1.00 44.95 380 GLN B O 1
ATOM 11885 N N . TYR B 1 357 ? 56.198 36.245 36.664 1.00 31.16 381 TYR B N 1
ATOM 11886 C CA . TYR B 1 357 ? 56.960 37.187 35.862 1.00 31.93 381 TYR B CA 1
ATOM 11887 C C . TYR B 1 357 ? 56.374 38.581 36.040 1.00 32.40 381 TYR B C 1
ATOM 11888 O O . TYR B 1 357 ? 55.155 38.756 36.061 1.00 30.65 381 TYR B O 1
ATOM 11906 N N . GLU B 1 358 ? 57.245 39.574 36.204 1.00 27.08 382 GLU B N 1
ATOM 11907 C CA . GLU B 1 358 ? 56.817 40.927 36.545 1.00 29.78 382 GLU B CA 1
ATOM 11908 C C . GLU B 1 358 ? 57.327 41.968 35.556 1.00 22.36 382 GLU B C 1
ATOM 11909 O O . GLU B 1 358 ? 57.194 43.169 35.822 1.00 28.22 382 GLU B O 1
ATOM 11921 N N . ARG B 1 359 ? 57.931 41.549 34.443 1.00 22.76 383 ARG B N 1
ATOM 11922 C CA . ARG B 1 359 ? 58.443 42.435 33.406 1.00 22.83 383 ARG B CA 1
ATOM 11923 C C . ARG B 1 359 ? 57.475 42.382 32.221 1.00 21.66 383 ARG B C 1
ATOM 11924 O O . ARG B 1 359 ? 56.297 42.046 32.411 1.00 22.68 383 ARG B O 1
ATOM 11945 N N . VAL B 1 360 ? 57.949 42.692 31.023 1.00 20.32 384 VAL B N 1
ATOM 11946 C CA . VAL B 1 360 ? 57.070 42.773 29.856 1.00 19.38 384 VAL B CA 1
ATOM 11947 C C . VAL B 1 360 ? 56.987 41.415 29.179 1.00 22.87 384 VAL B C 1
ATOM 11948 O O . VAL B 1 360 ? 58.008 40.797 28.855 1.00 19.74 384 VAL B O 1
ATOM 11961 N N . SER B 1 361 ? 55.763 40.961 28.907 1.00 17.90 385 SER B N 1
ATOM 11962 C CA . SER B 1 361 ? 55.585 39.783 28.073 1.00 15.30 385 SER B CA 1
ATOM 11963 C C . SER B 1 361 ? 54.448 40.035 27.100 1.00 14.46 385 SER B C 1
ATOM 11964 O O . SER B 1 361 ? 53.500 40.755 27.410 1.00 17.18 385 SER B O 1
ATOM 11972 N N . ARG B 1 362 ? 54.580 39.450 25.910 1.00 15.90 386 ARG B N 1
ATOM 11973 C CA . ARG B 1 362 ? 53.569 39.516 24.859 1.00 14.24 386 ARG B CA 1
ATOM 11974 C C . ARG B 1 362 ? 53.499 38.161 24.183 1.00 14.13 386 ARG B C 1
ATOM 11975 O O . ARG B 1 362 ? 54.480 37.426 24.152 1.00 14.75 386 ARG B O 1
ATOM 11996 N N . GLY B 1 363 ? 52.347 37.825 23.606 1.00 14.26 387 GLY B N 1
ATOM 11997 C CA . GLY B 1 363 ? 52.297 36.590 22.853 1.00 13.77 387 GLY B CA 1
ATOM 11998 C C . GLY B 1 363 ? 50.947 36.386 22.224 1.00 13.81 387 GLY B C 1
ATOM 11999 O O . GLY B 1 363 ? 49.948 36.932 22.686 1.00 16.13 387 GLY B O 1
ATOM 12003 N N . ASP B 1 364 ? 50.943 35.575 21.177 1.00 14.61 388 ASP B N 1
ATOM 12004 C CA . ASP B 1 364 ? 49.709 35.071 20.580 1.00 12.50 388 ASP B CA 1
ATOM 12005 C C . ASP B 1 364 ? 49.592 33.588 20.917 1.00 13.37 388 ASP B C 1
ATOM 12006 O O . ASP B 1 364 ? 50.559 32.951 21.346 1.00 13.97 388 ASP B O 1
ATOM 12015 N N . PHE B 1 365 ? 48.392 33.041 20.782 1.00 13.45 389 PHE B N 1
ATOM 12016 C CA . PHE B 1 365 ? 48.147 31.669 21.211 1.00 15.54 389 PHE B CA 1
ATOM 12017 C C . PHE B 1 365 ? 47.308 30.922 20.187 1.00 13.66 389 PHE B C 1
ATOM 12018 O O . PHE B 1 365 ? 46.615 31.509 19.347 1.00 14.97 389 PHE B O 1
ATOM 12035 N N . MET B 1 366 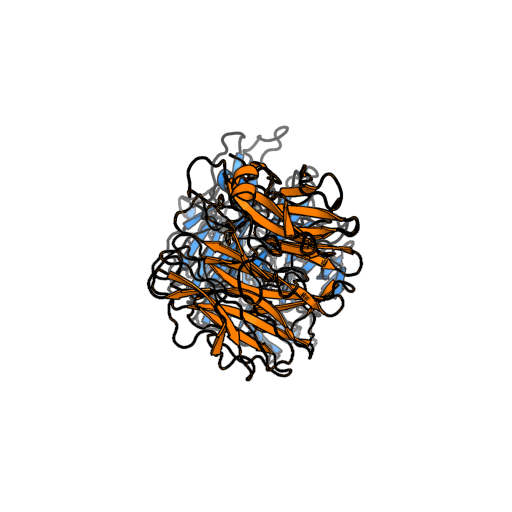? 47.389 29.597 20.282 1.00 15.60 390 MET B N 1
ATOM 12036 C CA . MET B 1 366 ? 46.535 28.666 19.572 1.00 17.15 390 MET B CA 1
ATOM 12037 C C . MET B 1 366 ? 45.788 27.831 20.603 1.00 16.80 390 MET B C 1
ATOM 12038 O O . MET B 1 366 ? 46.317 27.514 21.668 1.00 19.05 390 MET B O 1
ATOM 12045 N N . VAL B 1 367 ? 44.561 27.468 20.297 1.00 15.92 391 VAL B N 1
ATOM 12046 C CA . VAL B 1 367 ? 43.741 26.687 21.208 1.00 19.16 391 VAL B CA 1
ATOM 12047 C C . VAL B 1 367 ? 43.017 25.652 20.380 1.00 23.40 391 VAL B C 1
ATOM 12048 O O . VAL B 1 367 ? 42.533 25.954 19.287 1.00 21.70 391 VAL B O 1
ATOM 12061 N N . THR B 1 368 ? 42.945 24.425 20.898 1.00 23.60 392 THR B N 1
ATOM 12062 C CA . THR B 1 368 ? 42.244 23.348 20.226 1.00 24.09 392 THR B CA 1
ATOM 12063 C C . THR B 1 368 ? 41.089 22.970 21.126 1.00 25.90 392 THR B C 1
ATOM 12064 O O . THR B 1 368 ? 40.064 23.663 21.146 1.00 26.59 392 THR B O 1
ATOM 12075 N N . ASP B 1 369 ? 41.203 21.897 21.901 1.00 25.19 393 ASP B N 1
ATOM 12076 C CA . ASP B 1 369 ? 40.242 21.654 22.953 1.00 27.27 393 ASP B CA 1
ATOM 12077 C C . ASP B 1 369 ? 40.324 22.788 23.969 1.00 23.35 393 ASP B C 1
ATOM 12078 O O . ASP B 1 369 ? 41.374 23.420 24.113 1.00 25.44 393 ASP B O 1
ATOM 12087 N N . PRO B 1 370 ? 39.236 23.062 24.690 1.00 22.97 394 PRO B N 1
ATOM 12088 C CA . PRO B 1 370 ? 39.246 24.208 25.612 1.00 25.04 394 PRO B CA 1
ATOM 12089 C C . PRO B 1 370 ? 40.355 24.156 26.636 1.00 27.11 394 PRO B C 1
ATOM 12090 O O . PRO B 1 370 ? 40.794 25.207 27.119 1.00 27.31 394 PRO B O 1
ATOM 12101 N N . GLU B 1 371 ? 40.830 22.962 26.982 1.00 24.81 395 GLU B N 1
ATOM 12102 C CA . GLU B 1 371 ? 41.858 22.839 28.008 1.00 24.18 395 GLU B CA 1
ATOM 12103 C C . GLU B 1 371 ? 43.264 23.038 27.461 1.00 25.44 395 GLU B C 1
ATOM 12104 O O . GLU B 1 371 ? 44.183 23.273 28.251 1.00 25.70 395 GLU B O 1
ATOM 12116 N N . ASN B 1 372 ? 43.453 22.968 26.137 1.00 23.33 396 ASN B N 1
ATOM 12117 C CA . ASN B 1 372 ? 44.773 22.891 25.513 1.00 23.95 396 ASN B CA 1
ATOM 12118 C C . ASN B 1 372 ? 45.079 24.221 24.838 1.00 23.20 396 ASN B C 1
ATOM 12119 O O . ASN B 1 372 ? 44.515 24.530 23.783 1.00 20.81 396 ASN B O 1
ATOM 12130 N N . ILE B 1 373 ? 45.987 24.992 25.425 1.00 20.21 397 ILE B N 1
ATOM 12131 C CA . ILE B 1 373 ? 46.323 26.326 24.944 1.00 19.30 397 ILE B CA 1
ATOM 12132 C C . ILE B 1 373 ? 47.835 26.424 24.856 1.00 17.37 397 ILE B C 1
ATOM 12133 O O . ILE B 1 373 ? 48.536 26.047 25.801 1.00 19.20 397 ILE B O 1
ATOM 12149 N N . ARG B 1 374 ? 48.335 26.911 23.728 1.00 17.61 398 ARG B N 1
ATOM 12150 C CA A ARG B 1 374 ? 49.763 27.077 23.496 0.49 17.84 398 ARG B CA 1
ATOM 12151 C CA B ARG B 1 374 ? 49.771 27.081 23.493 0.51 17.74 398 ARG B CA 1
ATOM 12152 C C . ARG B 1 374 ? 50.025 28.523 23.088 1.00 17.00 398 ARG B C 1
ATOM 12153 O O . ARG B 1 374 ? 49.483 28.991 22.083 1.00 16.90 398 ARG B O 1
ATOM 12194 N N . TYR B 1 375 ? 50.853 29.224 23.849 1.00 16.04 399 TYR B N 1
ATOM 12195 C CA . TYR B 1 375 ? 51.312 30.564 23.481 1.00 15.21 399 TYR B CA 1
ATOM 12196 C C . TYR B 1 375 ? 52.715 30.487 22.898 1.00 15.25 399 TYR B C 1
ATOM 12197 O O . TYR B 1 375 ? 53.551 29.722 23.382 1.00 17.07 399 TYR B O 1
ATOM 12215 N N . LEU B 1 376 ? 52.971 31.309 21.886 1.00 14.79 400 LEU B N 1
ATOM 12216 C CA . LEU B 1 376 ? 54.330 31.651 21.483 1.00 14.23 400 LEU B CA 1
ATOM 12217 C C . LEU B 1 376 ? 54.537 33.076 21.981 1.00 15.77 400 LEU B C 1
ATOM 12218 O O . LEU B 1 376 ? 53.905 34.020 21.482 1.00 15.08 400 LEU B O 1
ATOM 12234 N N . THR B 1 377 ? 55.357 33.217 23.014 1.00 15.63 401 THR B N 1
ATOM 12235 C CA A THR B 1 377 ? 55.412 34.447 23.783 0.83 17.04 401 THR B CA 1
ATOM 12236 C CA B THR B 1 377 ? 55.421 34.435 23.817 0.17 17.81 401 THR B CA 1
ATOM 12237 C C . THR B 1 377 ? 56.852 34.917 23.915 1.00 15.26 401 THR B C 1
ATOM 12238 O O . THR B 1 377 ? 57.779 34.108 24.045 1.00 15.61 401 THR B O 1
ATOM 12259 N N . THR B 1 378 ? 57.022 36.230 23.879 1.00 15.12 402 THR B N 1
ATOM 12260 C CA . THR B 1 378 ? 58.330 36.817 24.140 1.00 15.06 402 THR B CA 1
ATOM 12261 C C . THR B 1 378 ? 58.376 37.461 25.520 1.00 17.21 402 THR B C 1
ATOM 12262 O O . THR B 1 378 ? 57.390 38.046 26.000 1.00 17.40 402 THR B O 1
ATOM 12273 N N . TYR B 1 379 ? 59.542 37.333 26.154 1.00 15.32 403 TYR B N 1
ATOM 12274 C CA . TYR B 1 379 ? 59.823 37.917 27.450 1.00 18.23 403 TYR B CA 1
ATOM 12275 C C . TYR B 1 379 ? 61.320 38.173 27.509 1.00 17.74 403 TYR B C 1
ATOM 12276 O O . TYR B 1 379 ? 62.070 37.728 26.643 1.00 17.33 403 TYR B O 1
ATOM 12294 N N . ASN B 1 380 ? 61.747 38.911 28.523 1.00 18.75 404 ASN B N 1
ATOM 12295 C CA . ASN B 1 380 ? 63.152 39.200 28.742 1.00 20.33 404 ASN B CA 1
ATOM 12296 C C . ASN B 1 380 ? 63.662 38.417 29.934 1.00 23.09 404 ASN B C 1
ATOM 12297 O O . ASN B 1 380 ? 62.945 38.186 30.910 1.00 25.16 404 ASN B O 1
ATOM 12308 N N . GLN B 1 381 ? 64.923 38.017 29.856 1.00 22.07 405 GLN B N 1
ATOM 12309 C CA . GLN B 1 381 ? 65.608 37.445 30.998 1.00 26.31 405 GLN B CA 1
ATOM 12310 C C . GLN B 1 381 ? 66.927 38.177 31.054 1.00 28.98 405 GLN B C 1
ATOM 12311 O O . GLN B 1 381 ? 67.682 38.165 30.076 1.00 25.30 405 GLN B O 1
ATOM 12325 N N . ASP B 1 382 ? 67.170 38.870 32.163 1.00 28.41 406 ASP B N 1
ATOM 12326 C CA . ASP B 1 382 ? 68.207 39.877 32.212 1.00 28.87 406 ASP B CA 1
ATOM 12327 C C . ASP B 1 382 ? 67.958 40.803 31.022 1.00 29.44 406 ASP B C 1
ATOM 12328 O O . ASP B 1 382 ? 66.814 41.240 30.817 1.00 33.26 406 ASP B O 1
ATOM 12337 N N . ASN B 1 383 ? 68.965 41.092 30.204 1.00 27.32 407 ASN B N 1
ATOM 12338 C CA . ASN B 1 383 ? 68.831 41.997 29.077 1.00 26.49 407 ASN B CA 1
ATOM 12339 C C . ASN B 1 383 ? 68.731 41.258 27.757 1.00 26.20 407 ASN B C 1
ATOM 12340 O O . ASN B 1 383 ? 68.929 41.858 26.696 1.00 25.56 407 ASN B O 1
ATOM 12351 N N . ASP B 1 384 ? 68.389 39.983 27.801 1.00 22.82 408 ASP B N 1
ATOM 12352 C CA . ASP B 1 384 ? 68.271 39.162 26.613 1.00 21.45 408 ASP B CA 1
ATOM 12353 C C . ASP B 1 384 ? 66.810 38.876 26.294 1.00 19.81 408 ASP B C 1
ATOM 12354 O O . ASP B 1 384 ? 65.927 38.894 27.167 1.00 22.27 408 ASP B O 1
ATOM 12363 N N . ALA B 1 385 ? 66.557 38.614 25.025 1.00 17.34 409 ALA B N 1
ATOM 12364 C CA . ALA B 1 385 ? 65.214 38.402 24.507 1.00 17.51 409 ALA B CA 1
ATOM 12365 C C . ALA B 1 385 ? 64.980 36.918 24.275 1.00 16.54 409 ALA B C 1
ATOM 12366 O O . ALA B 1 385 ? 65.833 36.236 23.698 1.00 18.15 409 ALA B O 1
ATOM 12373 N N . VAL B 1 386 ? 63.819 36.430 24.698 1.00 16.52 410 VAL B N 1
ATOM 12374 C CA . VAL B 1 386 ? 63.446 35.031 24.563 1.00 18.11 410 VAL B CA 1
ATOM 12375 C C . VAL B 1 386 ? 62.102 34.973 23.853 1.00 16.12 410 VAL B C 1
ATOM 12376 O O . VAL B 1 386 ? 61.196 35.762 24.156 1.00 15.58 410 VAL B O 1
ATOM 12389 N N . LEU B 1 387 ? 61.973 34.033 22.917 1.00 16.31 411 LEU B N 1
ATOM 12390 C CA . LEU B 1 387 ? 60.698 33.675 22.300 1.00 16.14 411 LEU B CA 1
ATOM 12391 C C . LEU B 1 387 ? 60.527 32.171 22.441 1.00 15.37 411 LEU B C 1
ATOM 12392 O O . LEU B 1 387 ? 61.321 31.398 21.890 1.00 17.14 411 LEU B O 1
ATOM 12408 N N . SER B 1 388 ? 59.500 31.751 23.190 1.00 15.38 412 SER B N 1
ATOM 12409 C CA . SER B 1 388 ? 59.349 30.334 23.469 1.00 16.63 412 SER B CA 1
ATOM 12410 C C . SER B 1 388 ? 57.876 29.970 23.563 1.00 16.76 412 SER B C 1
ATOM 12411 O O . SER B 1 388 ? 57.006 30.820 23.756 1.00 17.00 412 SER B O 1
ATOM 12419 N N . TRP B 1 389 ? 57.623 28.676 23.421 1.00 17.45 413 TRP B N 1
ATOM 12420 C CA . TRP B 1 389 ? 56.288 28.122 23.545 1.00 17.25 413 TRP B CA 1
ATOM 12421 C C . TRP B 1 389 ? 55.971 27.827 25.003 1.00 17.84 413 TRP B C 1
ATOM 12422 O O . TRP B 1 389 ? 56.792 27.263 25.730 1.00 19.07 413 TRP B O 1
ATOM 12443 N N . TRP B 1 390 ? 54.744 28.160 25.405 1.00 18.26 414 TRP B N 1
ATOM 12444 C CA . TRP B 1 390 ? 54.224 27.856 26.731 1.00 19.70 414 TRP B CA 1
ATOM 12445 C C . TRP B 1 390 ? 52.907 27.122 26.567 1.00 19.47 414 TRP B C 1
ATOM 12446 O O . TRP B 1 390 ? 52.033 27.595 25.835 1.00 19.33 414 TRP B O 1
ATOM 12467 N N . GLN B 1 391 ? 52.773 25.972 27.238 1.00 19.07 415 GLN B N 1
ATOM 12468 C CA . GLN B 1 391 ? 51.661 25.049 27.027 1.00 19.59 415 GLN B CA 1
ATOM 12469 C C . GLN B 1 391 ? 50.875 24.889 28.314 1.00 20.05 415 GLN B C 1
ATOM 12470 O O . GLN B 1 391 ? 51.459 24.667 29.382 1.00 22.08 415 GLN B O 1
ATOM 12484 N N . SER B 1 392 ? 49.554 24.967 28.197 1.00 20.66 416 SER B N 1
ATOM 12485 C CA . SER B 1 392 ? 48.644 24.615 29.269 1.00 22.22 416 SER B CA 1
ATOM 12486 C C . SER B 1 392 ? 47.798 23.439 28.818 1.00 22.61 416 SER B C 1
ATOM 12487 O O . SER B 1 392 ? 47.403 23.365 27.644 1.00 22.53 416 SER B O 1
ATOM 12495 N N . HIS B 1 393 ? 47.503 22.553 29.768 1.00 25.62 417 HIS B N 1
ATOM 12496 C CA . HIS B 1 393 ? 46.523 21.487 29.600 1.00 25.57 417 HIS B CA 1
ATOM 12497 C C . HIS B 1 393 ? 45.389 21.598 30.603 1.00 26.15 417 HIS B C 1
ATOM 12498 O O . HIS B 1 393 ? 44.587 20.665 30.714 1.00 29.35 417 HIS B O 1
ATOM 12512 N N . ASP B 1 394 ? 45.273 22.736 31.302 1.00 26.71 418 ASP B N 1
ATOM 12513 C CA . ASP B 1 394 ? 44.217 22.941 32.290 1.00 26.49 418 ASP B CA 1
ATOM 12514 C C . ASP B 1 394 ? 43.415 24.208 31.997 1.00 25.60 418 ASP B C 1
ATOM 12515 O O . ASP B 1 394 ? 42.862 24.837 32.904 1.00 28.89 418 ASP B O 1
ATOM 12524 N N . GLY B 1 395 ? 43.308 24.569 30.726 1.00 24.32 419 GLY B N 1
ATOM 12525 C CA . GLY B 1 395 ? 42.452 25.672 30.346 1.00 23.79 419 GLY B CA 1
ATOM 12526 C C . GLY B 1 395 ? 43.040 27.020 30.654 1.00 24.13 419 GLY B C 1
ATOM 12527 O O . GLY B 1 395 ? 42.309 28.008 30.708 1.00 25.95 419 GLY B O 1
ATOM 12531 N N . GLY B 1 396 ? 44.345 27.092 30.877 1.00 24.14 420 GLY B N 1
ATOM 12532 C CA . GLY B 1 396 ? 45.013 28.357 31.027 1.00 24.55 420 GLY B CA 1
ATOM 12533 C C . GLY B 1 396 ? 45.288 28.775 32.448 1.00 25.54 420 GLY B C 1
ATOM 12534 O O . GLY B 1 396 ? 45.703 29.916 32.659 1.00 27.91 420 GLY B O 1
ATOM 12538 N N . GLU B 1 397 ? 45.074 27.894 33.425 1.00 25.69 421 GLU B N 1
ATOM 12539 C CA . GLU B 1 397 ? 45.425 28.226 34.803 1.00 28.91 421 GLU B CA 1
ATOM 12540 C C . GLU B 1 397 ? 46.927 28.155 35.012 1.00 31.90 421 GLU B C 1
ATOM 12541 O O . GLU B 1 397 ? 47.486 28.967 35.754 1.00 33.72 421 GLU B O 1
ATOM 12553 N N . HIS B 1 398 ? 47.588 27.193 34.364 1.00 28.95 422 HIS B N 1
ATOM 12554 C CA . HIS B 1 398 ? 49.029 27.027 34.476 1.00 27.47 422 HIS B CA 1
ATOM 12555 C C . HIS B 1 398 ? 49.600 26.711 33.109 1.00 26.27 422 HIS B C 1
ATOM 12556 O O . HIS B 1 398 ? 49.049 25.878 32.381 1.00 26.13 422 HIS B O 1
ATOM 12570 N N . PHE B 1 399 ? 50.725 27.351 32.785 1.00 23.04 423 PHE B N 1
ATOM 12571 C CA . PHE B 1 399 ? 51.480 27.094 31.573 1.00 23.00 423 PHE B CA 1
ATOM 12572 C C . PHE B 1 399 ? 52.887 26.665 31.956 1.00 25.39 423 PHE B C 1
ATOM 12573 O O . PHE B 1 399 ? 53.434 27.107 32.971 1.00 27.42 423 PHE B O 1
ATOM 12590 N N . VAL B 1 400 ? 53.467 25.798 31.139 1.00 25.51 424 VAL B N 1
ATOM 12591 C CA . VAL B 1 400 ? 54.842 25.345 31.322 1.00 26.57 424 VAL B CA 1
ATOM 12592 C C . VAL B 1 400 ? 55.590 25.584 30.020 1.00 22.93 424 VAL B C 1
ATOM 12593 O O . VAL B 1 400 ? 55.036 25.397 28.928 1.00 22.69 424 VAL B O 1
ATOM 12606 N N . GLU B 1 401 ? 56.833 26.029 30.134 1.00 23.85 425 GLU B N 1
ATOM 12607 C CA . GLU B 1 401 ? 57.620 26.375 28.967 1.00 22.18 425 GLU B CA 1
ATOM 12608 C C . GLU B 1 401 ? 58.087 25.111 28.260 1.00 21.85 425 GLU B C 1
ATOM 12609 O O . GLU B 1 401 ? 58.567 24.166 28.896 1.00 26.56 425 GLU B O 1
ATOM 12621 N N . ASP B 1 402 ? 57.940 25.110 26.935 1.00 23.23 426 ASP B N 1
ATOM 12622 C CA . ASP B 1 402 ? 58.447 24.037 26.094 1.00 27.24 426 ASP B CA 1
ATOM 12623 C C . ASP B 1 402 ? 59.632 24.584 25.298 1.00 29.68 426 ASP B C 1
ATOM 12624 O O . ASP B 1 402 ? 60.579 25.112 25.890 1.00 32.45 426 ASP B O 1
ATOM 12633 N N . LYS B 1 403 ? 59.598 24.496 23.973 1.00 26.48 427 LYS B N 1
ATOM 12634 C CA . LYS B 1 403 ? 60.771 24.816 23.175 1.00 28.71 427 LYS B CA 1
ATOM 12635 C C . LYS B 1 403 ? 60.977 26.325 23.045 1.00 25.34 427 LYS B C 1
ATOM 12636 O O . LYS B 1 403 ? 60.030 27.094 22.871 1.00 23.11 427 LYS B O 1
ATOM 12655 N N . THR B 1 404 ? 62.237 26.742 23.120 1.00 23.14 428 THR B N 1
ATOM 12656 C CA . THR B 1 404 ? 62.634 28.096 22.759 1.00 22.20 428 THR B CA 1
ATOM 12657 C C . THR B 1 404 ? 62.923 28.136 21.266 1.00 21.18 428 THR B C 1
ATOM 12658 O O . THR B 1 404 ? 63.684 27.312 20.749 1.00 25.71 428 THR B O 1
ATOM 12669 N N . VAL B 1 405 ? 62.305 29.099 20.590 1.00 20.21 429 VAL B N 1
ATOM 12670 C CA . VAL B 1 405 ? 62.341 29.243 19.142 1.00 20.72 429 VAL B CA 1
ATOM 12671 C C . VAL B 1 405 ? 63.400 30.252 18.708 1.00 19.59 429 VAL B C 1
ATOM 12672 O O . VAL B 1 405 ? 64.021 30.104 17.658 1.00 20.45 429 VAL B O 1
ATOM 12685 N N . LEU B 1 406 ? 63.606 31.292 19.507 1.00 18.68 430 LEU B N 1
ATOM 12686 C CA . LEU B 1 406 ? 64.623 32.281 19.203 1.00 18.03 430 LEU B CA 1
ATOM 12687 C C . LEU B 1 406 ? 65.054 32.921 20.511 1.00 16.96 430 LEU B C 1
ATOM 12688 O O . LEU B 1 406 ? 64.223 33.183 21.383 1.00 17.70 430 LEU B O 1
ATOM 12704 N N A ARG B 1 407 ? 66.355 33.165 20.645 0.45 19.11 431 ARG B N 1
ATOM 12705 N N B ARG B 1 407 ? 66.354 33.168 20.641 0.55 19.16 431 ARG B N 1
ATOM 12706 C CA A ARG B 1 407 ? 66.882 33.835 21.824 0.45 19.02 431 ARG B CA 1
ATOM 12707 C CA B ARG B 1 407 ? 66.895 33.831 21.815 0.55 18.71 431 ARG B CA 1
ATOM 12708 C C A ARG B 1 407 ? 68.048 34.699 21.376 0.45 17.98 431 ARG B C 1
ATOM 12709 C C B ARG B 1 407 ? 68.040 34.709 21.351 0.55 18.12 431 ARG B C 1
ATOM 12710 O O A ARG B 1 407 ? 68.927 34.218 20.659 0.45 22.41 431 ARG B O 1
ATOM 12711 O O B ARG B 1 407 ? 68.888 34.254 20.582 0.55 20.73 431 ARG B O 1
ATOM 12752 N N . LYS B 1 408 ? 68.035 35.974 21.766 1.00 18.12 432 LYS B N 1
ATOM 12753 C CA . LYS B 1 408 ? 69.105 36.900 21.389 1.00 18.08 432 LYS B CA 1
ATOM 12754 C C . LYS B 1 408 ? 69.540 37.734 22.586 1.00 19.51 432 LYS B C 1
ATOM 12755 O O . LYS B 1 408 ? 68.711 38.364 23.245 1.00 20.08 432 LYS B O 1
ATOM 12774 N N . ASP B 1 409 ? 70.836 37.783 22.833 1.00 19.93 433 ASP B N 1
ATOM 12775 C CA . ASP B 1 409 ? 71.349 38.562 23.948 1.00 19.37 433 ASP B CA 1
ATOM 12776 C C . ASP B 1 409 ? 71.231 40.051 23.643 1.00 22.02 433 ASP B C 1
ATOM 12777 O O . ASP B 1 409 ? 71.324 40.487 22.490 1.00 20.72 433 ASP B O 1
ATOM 12786 N N . ASN B 1 410 ? 71.057 40.852 24.696 1.00 19.97 434 ASN B N 1
ATOM 12787 C CA . ASN B 1 410 ? 71.165 42.300 24.578 1.00 18.96 434 ASN B CA 1
ATOM 12788 C C . ASN B 1 410 ? 70.196 42.839 23.528 1.00 17.86 434 ASN B C 1
ATOM 12789 O O . ASN B 1 410 ? 70.552 43.671 22.691 1.00 20.72 434 ASN B O 1
ATOM 12800 N N . ALA B 1 411 ? 68.953 42.398 23.629 1.00 17.81 435 ALA B N 1
ATOM 12801 C CA . ALA B 1 411 ? 67.911 42.801 22.692 1.00 16.70 435 ALA B CA 1
ATOM 12802 C C . ALA B 1 411 ? 66.556 42.582 23.341 1.00 16.77 435 ALA B C 1
ATOM 12803 O O . ALA B 1 411 ? 66.441 41.994 24.417 1.00 18.67 435 ALA B O 1
ATOM 12810 N N . SER B 1 412 ? 65.513 43.093 22.668 1.00 16.96 436 SER B N 1
ATOM 12811 C CA A SER B 1 412 ? 64.126 42.790 22.978 0.58 15.26 436 SER B CA 1
ATOM 12812 C CA B SER B 1 412 ? 64.131 42.775 22.980 0.42 15.71 436 SER B CA 1
ATOM 12813 C C . SER B 1 412 ? 63.421 42.492 21.669 1.00 14.94 436 SER B C 1
ATOM 12814 O O . SER B 1 412 ? 63.831 42.974 20.618 1.00 17.85 436 SER B O 1
ATOM 12829 N N . PHE B 1 413 ? 62.378 41.676 21.738 1.00 14.63 437 PHE B N 1
ATOM 12830 C CA . PHE B 1 413 ? 61.661 41.268 20.542 1.00 15.19 437 PHE B CA 1
ATOM 12831 C C . PHE B 1 413 ? 60.347 42.028 20.412 1.00 15.04 437 PHE B C 1
ATOM 12832 O O . PHE B 1 413 ? 59.583 42.153 21.372 1.00 16.37 437 PHE B O 1
ATOM 12849 N N . ALA B 1 414 ? 60.074 42.474 19.196 1.00 13.37 438 ALA B N 1
ATOM 12850 C CA . ALA B 1 414 ? 58.723 42.774 18.751 1.00 12.68 438 ALA B CA 1
ATOM 12851 C C . ALA B 1 414 ? 58.249 41.591 17.935 1.00 13.19 438 ALA B C 1
ATOM 12852 O O . ALA B 1 414 ? 59.020 41.007 17.175 1.00 13.33 438 ALA B O 1
ATOM 12859 N N . ILE B 1 415 ? 56.976 41.229 18.085 1.00 12.36 439 ILE B N 1
ATOM 12860 C CA . ILE B 1 415 ? 56.414 40.049 17.441 1.00 12.10 439 ILE B CA 1
ATOM 12861 C C . ILE B 1 415 ? 55.119 40.399 16.725 1.00 12.15 439 ILE B C 1
ATOM 12862 O O . ILE B 1 415 ? 54.422 41.357 17.077 1.00 13.48 439 ILE B O 1
ATOM 12878 N N . SER B 1 416 ? 54.828 39.628 15.688 1.00 12.15 440 SER B N 1
ATOM 12879 C CA . SER B 1 416 ? 53.545 39.634 15.002 1.00 12.02 440 SER B CA 1
ATOM 12880 C C . SER B 1 416 ? 52.571 38.666 15.676 1.00 12.72 440 SER B C 1
ATOM 12881 O O . SER B 1 416 ? 52.948 37.794 16.455 1.00 13.52 440 SER B O 1
ATOM 12889 N N . ALA B 1 417 ? 51.295 38.796 15.315 1.00 12.07 441 ALA B N 1
ATOM 12890 C CA . ALA B 1 417 ? 50.348 37.711 15.536 1.00 13.65 441 ALA B CA 1
ATOM 12891 C C . ALA B 1 417 ? 50.744 36.516 14.672 1.00 12.26 441 ALA B C 1
ATOM 12892 O O . ALA B 1 417 ? 51.547 36.627 13.728 1.00 12.62 441 ALA B O 1
ATOM 12899 N N . PHE B 1 418 ? 50.200 35.353 14.998 1.00 13.60 442 PHE B N 1
ATOM 12900 C CA . PHE B 1 418 ? 50.468 34.208 14.138 1.00 13.39 442 PHE B CA 1
ATOM 12901 C C . PHE B 1 418 ? 50.115 34.506 12.684 1.00 15.39 442 PHE B C 1
ATOM 12902 O O . PHE B 1 418 ? 49.119 35.184 12.374 1.00 18.50 442 PHE B O 1
ATOM 12919 N N . ILE B 1 419 ? 50.950 33.977 11.792 1.00 13.85 443 ILE B N 1
ATOM 12920 C CA . ILE B 1 419 ? 50.740 34.087 10.358 1.00 13.93 443 ILE B CA 1
ATOM 12921 C C . ILE B 1 419 ? 49.429 33.429 9.958 1.00 14.27 443 ILE B C 1
ATOM 12922 O O . ILE B 1 419 ? 49.079 32.330 10.409 1.00 15.93 443 ILE B O 1
ATOM 12938 N N . LYS B 1 420 ? 48.705 34.080 9.053 1.00 13.68 444 LYS B N 1
ATOM 12939 C CA A LYS B 1 420 ? 47.455 33.520 8.563 0.56 14.36 444 LYS B CA 1
ATOM 12940 C CA B LYS B 1 420 ? 47.456 33.523 8.562 0.44 14.34 444 LYS B CA 1
ATOM 12941 C C . LYS B 1 420 ? 47.718 32.233 7.797 1.00 15.16 444 LYS B C 1
ATOM 12942 O O . LYS B 1 420 ? 48.562 32.191 6.889 1.00 15.59 444 LYS B O 1
ATOM 12979 N N . ASP B 1 421 ? 46.993 31.177 8.163 1.00 15.76 445 ASP B N 1
ATOM 12980 C CA . ASP B 1 421 ? 47.119 29.886 7.500 1.00 16.54 445 ASP B CA 1
ATOM 12981 C C . ASP B 1 421 ? 48.537 29.352 7.596 1.00 15.28 445 ASP B C 1
ATOM 12982 O O . ASP B 1 421 ? 49.018 28.637 6.716 1.00 19.89 445 ASP B O 1
ATOM 12991 N N . ALA B 1 422 ? 49.194 29.655 8.704 1.00 16.79 446 ALA B N 1
ATOM 12992 C CA . ALA B 1 422 ? 50.573 29.239 8.895 1.00 18.32 446 ALA B CA 1
ATOM 12993 C C . ALA B 1 422 ? 50.734 27.730 8.808 1.00 17.45 446 ALA B C 1
ATOM 12994 O O . ALA B 1 422 ? 49.847 26.954 9.183 1.00 20.65 446 ALA B O 1
ATOM 13001 N N . ILE B 1 423 ? 51.907 27.329 8.330 1.00 20.76 447 ILE B N 1
ATOM 13002 C CA . ILE B 1 423 ? 52.351 25.938 8.393 1.00 17.87 447 ILE B CA 1
ATOM 13003 C C . ILE B 1 423 ? 53.395 25.848 9.501 1.00 17.67 447 ILE B C 1
ATOM 13004 O O . ILE B 1 423 ? 53.895 26.884 9.961 1.00 19.56 447 ILE B O 1
ATOM 13020 N N . PRO B 1 424 ? 53.727 24.638 9.964 1.00 20.63 448 PRO B N 1
ATOM 13021 C CA . PRO B 1 424 ? 54.604 24.522 11.141 1.00 21.69 448 PRO B CA 1
ATOM 13022 C C . PRO B 1 424 ? 55.917 25.261 11.011 1.00 21.27 448 PRO B C 1
ATOM 13023 O O . PRO B 1 424 ? 56.399 25.796 12.013 1.00 22.59 448 PRO B O 1
ATOM 13034 N N . ASP B 1 425 ? 56.496 25.337 9.817 1.00 22.62 449 ASP B N 1
ATOM 13035 C CA . ASP B 1 425 ? 57.799 25.979 9.654 1.00 21.61 449 ASP B CA 1
ATOM 13036 C C . ASP B 1 425 ? 57.752 27.509 9.698 1.00 26.08 449 ASP B C 1
ATOM 13037 O O . ASP B 1 425 ? 58.805 28.145 9.859 1.00 24.95 449 ASP B O 1
ATOM 13046 N N . ALA B 1 426 ? 56.579 28.129 9.597 1.00 20.84 450 ALA B N 1
ATOM 13047 C CA . ALA B 1 426 ? 56.536 29.588 9.434 1.00 20.01 450 ALA B CA 1
ATOM 13048 C C . ALA B 1 426 ? 55.280 30.109 10.134 1.00 18.58 450 ALA B C 1
ATOM 13049 O O . ALA B 1 426 ? 54.225 30.260 9.523 1.00 21.85 450 ALA B O 1
ATOM 13056 N N . GLN B 1 427 ? 55.414 30.379 11.426 1.00 14.76 451 GLN B N 1
ATOM 13057 C CA . GLN B 1 427 ? 54.274 30.733 12.252 1.00 13.83 451 GLN B CA 1
ATOM 13058 C C . GLN B 1 427 ? 54.238 32.172 12.737 1.00 13.90 451 GLN B C 1
ATOM 13059 O O . GLN B 1 427 ? 53.144 32.672 13.009 1.00 13.75 451 GLN B O 1
ATOM 13073 N N . MET B 1 428 ? 55.379 32.847 12.893 1.00 12.90 452 MET B N 1
ATOM 13074 C CA . MET B 1 428 ? 55.379 34.167 13.515 1.00 12.44 452 MET B CA 1
ATOM 13075 C C . MET B 1 428 ? 56.574 34.939 13.011 1.00 12.72 452 MET B C 1
ATOM 13076 O O . MET B 1 428 ? 57.611 34.352 12.698 1.00 14.55 452 MET B O 1
ATOM 13090 N N . LEU B 1 429 ? 56.426 36.257 12.940 1.00 12.24 453 LEU B N 1
ATOM 13091 C CA . LEU B 1 429 ? 57.520 37.155 12.602 1.00 12.53 453 LEU B CA 1
ATOM 13092 C C . LEU B 1 429 ? 58.063 37.783 13.874 1.00 12.42 453 LEU B C 1
ATOM 13093 O O . LEU B 1 429 ? 57.314 38.054 14.818 1.00 12.83 453 LEU B O 1
ATOM 13109 N N . VAL B 1 430 ? 59.380 38.025 13.888 1.00 13.40 454 VAL B N 1
ATOM 13110 C CA . VAL B 1 430 ? 60.087 38.528 15.061 1.00 13.70 454 VAL B CA 1
ATOM 13111 C C . VAL B 1 430 ? 61.073 39.583 14.599 1.00 14.41 454 VAL B C 1
ATOM 13112 O O . VAL B 1 430 ? 61.725 39.425 13.561 1.00 15.26 454 VAL B O 1
ATOM 13125 N N . ALA B 1 431 ? 61.208 40.637 15.391 1.00 13.12 455 ALA B N 1
ATOM 13126 C CA . ALA B 1 431 ? 62.179 41.700 15.153 1.00 12.75 455 ALA B CA 1
ATOM 13127 C C . ALA B 1 431 ? 63.103 41.812 16.355 1.00 15.11 455 ALA B C 1
ATOM 13128 O O . ALA B 1 431 ? 62.639 41.952 17.496 1.00 15.08 455 ALA B O 1
ATOM 13135 N N . GLU B 1 432 ? 64.412 41.769 16.098 1.00 14.69 456 GLU B N 1
ATOM 13136 C CA . GLU B 1 432 ? 65.416 41.783 17.168 1.00 14.81 456 GLU B CA 1
ATOM 13137 C C . GLU B 1 432 ? 65.833 43.230 17.423 1.00 15.90 456 GLU B C 1
ATOM 13138 O O . GLU B 1 432 ? 66.752 43.748 16.802 1.00 16.97 456 GLU B O 1
ATOM 13150 N N . LYS B 1 433 ? 65.113 43.909 18.315 1.00 16.07 457 LYS B N 1
ATOM 13151 C CA . LYS B 1 433 ? 65.384 45.315 18.585 1.00 16.18 457 LYS B CA 1
ATOM 13152 C C . LYS B 1 433 ? 66.645 45.454 19.418 1.00 17.23 457 LYS B C 1
ATOM 13153 O O . LYS B 1 433 ? 66.712 44.967 20.545 1.00 19.95 457 LYS B O 1
ATOM 13172 N N . VAL B 1 434 ? 67.643 46.124 18.859 1.00 18.15 458 VAL B N 1
ATOM 13173 C CA . VAL B 1 434 ? 68.880 46.418 19.566 1.00 17.79 458 VAL B CA 1
ATOM 13174 C C . VAL B 1 434 ? 68.969 47.929 19.681 1.00 22.51 458 VAL B C 1
ATOM 13175 O O . VAL B 1 434 ? 68.890 48.487 20.782 1.00 27.46 458 VAL B O 1
ATOM 13188 N N . SER B 1 435 ? 69.139 48.599 18.554 1.00 22.77 459 SER B N 1
ATOM 13189 C CA . SER B 1 435 ? 68.855 50.019 18.467 1.00 21.89 459 SER B CA 1
ATOM 13190 C C . SER B 1 435 ? 67.528 50.162 17.743 1.00 21.13 459 SER B C 1
ATOM 13191 O O . SER B 1 435 ? 66.774 49.198 17.589 1.00 24.11 459 SER B O 1
ATOM 13199 N N . ASP B 1 436 ? 67.219 51.371 17.308 1.00 23.92 460 ASP B N 1
ATOM 13200 C CA . ASP B 1 436 ? 65.963 51.573 16.622 1.00 22.28 460 ASP B CA 1
ATOM 13201 C C . ASP B 1 436 ? 66.099 51.582 15.110 1.00 19.44 460 ASP B C 1
ATOM 13202 O O . ASP B 1 436 ? 65.104 51.836 14.424 1.00 18.86 460 ASP B O 1
ATOM 13211 N N . GLU B 1 437 ? 67.267 51.225 14.568 1.00 19.18 461 GLU B N 1
ATOM 13212 C CA . GLU B 1 437 ? 67.417 51.023 13.134 1.00 20.35 461 GLU B CA 1
ATOM 13213 C C . GLU B 1 437 ? 68.230 49.760 12.873 1.00 21.59 461 GLU B C 1
ATOM 13214 O O . GLU B 1 437 ? 68.839 49.187 13.779 1.00 21.78 461 GLU B O 1
ATOM 13226 N N . GLY B 1 438 ? 68.227 49.320 11.617 1.00 18.98 462 GLY B N 1
ATOM 13227 C CA . GLY B 1 438 ? 68.993 48.136 11.240 1.00 18.50 462 GLY B CA 1
ATOM 13228 C C . GLY B 1 438 ? 68.552 46.884 11.969 1.00 20.15 462 GLY B C 1
ATOM 13229 O O . GLY B 1 438 ? 69.382 46.024 12.291 1.00 20.93 462 GLY B O 1
ATOM 13233 N N . ILE B 1 439 ? 67.250 46.747 12.216 1.00 15.84 463 ILE B N 1
ATOM 13234 C CA . ILE B 1 439 ? 66.733 45.661 13.026 1.00 14.77 463 ILE B CA 1
ATOM 13235 C C . ILE B 1 439 ? 66.608 44.402 12.180 1.00 17.13 463 ILE B C 1
ATOM 13236 O O . ILE B 1 439 ? 65.995 44.404 11.100 1.00 16.34 463 ILE B O 1
ATOM 13252 N N . LYS B 1 440 ? 67.171 43.311 12.688 1.00 16.59 464 LYS B N 1
ATOM 13253 C CA . LYS B 1 440 ? 67.057 42.019 12.033 1.00 15.17 464 LYS B CA 1
ATOM 13254 C C . LYS B 1 440 ? 65.675 41.405 12.220 1.00 14.46 464 LYS B C 1
ATOM 13255 O O . LYS B 1 440 ? 65.112 41.369 13.325 1.00 15.34 464 LYS B O 1
ATOM 13274 N N . MET B 1 441 ? 65.158 40.884 11.111 1.00 15.21 465 MET B N 1
ATOM 13275 C CA . MET B 1 441 ? 63.804 40.368 10.986 1.00 15.17 465 MET B CA 1
ATOM 13276 C C . MET B 1 441 ? 63.859 38.869 10.744 1.00 13.97 465 MET B C 1
ATOM 13277 O O . MET B 1 441 ? 64.622 38.399 9.886 1.00 15.95 465 MET B O 1
ATOM 13291 N N . TYR B 1 442 ? 63.059 38.122 11.497 1.00 14.53 466 TYR B N 1
ATOM 13292 C CA . TYR B 1 442 ? 63.076 36.664 11.473 1.00 15.39 466 TYR B CA 1
ATOM 13293 C C . TYR B 1 442 ? 61.683 36.104 11.238 1.00 16.96 466 TYR B C 1
ATOM 13294 O O . TYR B 1 442 ? 60.699 36.624 11.768 1.00 14.94 466 TYR B O 1
ATOM 13312 N N . LEU B 1 443 ? 61.616 35.017 10.472 1.00 15.59 467 LEU B N 1
ATOM 13313 C CA . LEU B 1 443 ? 60.416 34.197 10.332 1.00 14.39 467 LEU B CA 1
ATOM 13314 C C . LEU B 1 443 ? 60.676 32.903 11.092 1.00 15.37 467 LEU B C 1
ATOM 13315 O O . LEU B 1 443 ? 61.641 32.189 10.789 1.00 17.81 467 LEU B O 1
ATOM 13331 N N . VAL B 1 444 ? 59.845 32.597 12.096 1.00 16.05 468 VAL B N 1
ATOM 13332 C CA . VAL B 1 444 ? 60.094 31.440 12.951 1.00 15.35 468 VAL B CA 1
ATOM 13333 C C . VAL B 1 444 ? 58.942 30.459 12.873 1.00 18.24 468 VAL B C 1
ATOM 13334 O O . VAL B 1 444 ? 57.789 30.837 12.639 1.00 17.59 468 VAL B O 1
ATOM 13347 N N . GLY B 1 445 ? 59.272 29.186 13.088 1.00 20.49 469 GLY B N 1
ATOM 13348 C CA . GLY B 1 445 ? 58.280 28.132 13.190 1.00 21.36 469 GLY B CA 1
ATOM 13349 C C . GLY B 1 445 ? 58.277 27.392 14.511 1.00 27.65 469 GLY B C 1
ATOM 13350 O O . GLY B 1 445 ? 58.537 27.972 15.571 1.00 33.57 469 GLY B O 1
ATOM 13354 N N . GLU B 1 446 ? 57.970 26.097 14.462 1.00 22.98 470 GLU B N 1
ATOM 13355 C CA . GLU B 1 446 ? 57.884 25.302 15.685 1.00 30.33 470 GLU B CA 1
ATOM 13356 C C . GLU B 1 446 ? 59.213 25.241 16.410 1.00 33.54 470 GLU B C 1
ATOM 13357 O O . GLU B 1 446 ? 59.253 25.181 17.646 1.00 39.65 470 GLU B O 1
ATOM 13369 N N . GLU B 1 447 ? 60.311 25.185 15.660 1.00 27.20 471 GLU B N 1
ATOM 13370 C CA . GLU B 1 447 ? 61.622 24.902 16.219 1.00 28.09 471 GLU B CA 1
ATOM 13371 C C . GLU B 1 447 ? 62.579 26.081 16.162 1.00 28.85 471 GLU B C 1
ATOM 13372 O O . GLU B 1 447 ? 63.443 26.199 17.041 1.00 32.86 471 GLU B O 1
ATOM 13384 N N . GLY B 1 448 ? 62.471 26.925 15.145 1.00 23.69 472 GLY B N 1
ATOM 13385 C CA . GLY B 1 448 ? 63.444 27.984 14.953 1.00 22.45 472 GLY B CA 1
ATOM 13386 C C . GLY B 1 448 ? 63.196 28.773 13.685 1.00 19.59 472 GLY B C 1
ATOM 13387 O O . GLY B 1 448 ? 62.115 28.729 13.091 1.00 19.88 472 GLY B O 1
ATOM 13391 N N . ALA B 1 449 ? 64.229 29.491 13.267 1.00 20.48 473 ALA B N 1
ATOM 13392 C CA . ALA B 1 449 ? 64.093 30.458 12.192 1.00 18.05 473 ALA B CA 1
ATOM 13393 C C . ALA B 1 449 ? 64.185 29.782 10.831 1.00 20.10 473 ALA B C 1
ATOM 13394 O O . ALA B 1 449 ? 64.865 28.757 10.660 1.00 23.64 473 ALA B O 1
ATOM 13401 N N . VAL B 1 450 ? 63.498 30.381 9.860 1.00 19.81 474 VAL B N 1
ATOM 13402 C CA . VAL B 1 450 ? 63.631 30.011 8.453 1.00 19.33 474 VAL B CA 1
ATOM 13403 C C . VAL B 1 450 ? 64.832 30.784 7.925 1.00 18.96 474 VAL B C 1
ATOM 13404 O O . VAL B 1 450 ? 64.774 32.005 7.764 1.00 20.63 474 VAL B O 1
ATOM 13417 N N . THR B 1 451 ? 65.931 30.082 7.680 1.00 21.32 475 THR B N 1
ATOM 13418 C CA . THR B 1 451 ? 67.177 30.771 7.408 1.00 21.37 475 THR B CA 1
ATOM 13419 C C . THR B 1 451 ? 67.211 31.314 5.984 1.00 22.80 475 THR B C 1
ATOM 13420 O O . THR B 1 451 ? 66.415 30.935 5.112 1.00 22.50 475 THR B O 1
ATOM 13431 N N . ARG B 1 452 ? 68.143 32.241 5.770 1.00 24.01 476 ARG B N 1
ATOM 13432 C CA . ARG B 1 452 ? 68.398 32.821 4.462 1.00 22.45 476 ARG B CA 1
ATOM 13433 C C . ARG B 1 452 ? 69.898 32.865 4.215 1.00 27.40 476 ARG B C 1
ATOM 13434 O O . ARG B 1 452 ? 70.690 33.098 5.139 1.00 26.26 476 ARG B O 1
ATOM 13455 N N . SER B 1 453 ? 70.286 32.611 2.968 1.00 26.54 477 SER B N 1
ATOM 13456 C CA . SER B 1 453 ? 71.674 32.754 2.578 1.00 30.31 477 SER B CA 1
ATOM 13457 C C . SER B 1 453 ? 72.127 34.179 2.846 1.00 31.58 477 SER B C 1
ATOM 13458 O O . SER B 1 453 ? 71.464 35.137 2.439 1.00 28.32 477 SER B O 1
ATOM 13466 N N . LEU B 1 454 ? 73.259 34.321 3.536 1.00 29.30 478 LEU B N 1
ATOM 13467 C CA . LEU B 1 454 ? 73.773 35.657 3.808 1.00 33.54 478 LEU B CA 1
ATOM 13468 C C . LEU B 1 454 ? 74.145 36.380 2.518 1.00 28.96 478 LEU B C 1
ATOM 13469 O O . LEU B 1 454 ? 73.892 37.583 2.384 1.00 34.46 478 LEU B O 1
ATOM 13485 N N . VAL B 1 455 ? 74.744 35.670 1.559 1.00 31.49 479 VAL B N 1
ATOM 13486 C CA . VAL B 1 455 ? 75.045 36.286 0.268 1.00 35.32 479 VAL B CA 1
ATOM 13487 C C . VAL B 1 455 ? 73.764 36.787 -0.393 1.00 36.96 479 VAL B C 1
ATOM 13488 O O . VAL B 1 455 ? 73.707 37.908 -0.912 1.00 36.32 479 VAL B O 1
ATOM 13501 N N . ASP B 1 456 ? 72.713 35.961 -0.383 1.00 31.54 480 ASP B N 1
ATOM 13502 C CA . ASP B 1 456 ? 71.446 36.369 -0.981 1.00 28.47 480 ASP B CA 1
ATOM 13503 C C . ASP B 1 456 ? 70.878 37.585 -0.263 1.00 28.68 480 ASP B C 1
ATOM 13504 O O . ASP B 1 456 ? 70.396 38.526 -0.902 1.00 31.60 480 ASP B O 1
ATOM 13513 N N . LEU B 1 457 ? 70.934 37.586 1.069 1.00 26.93 481 LEU B N 1
ATOM 13514 C CA . LEU B 1 457 ? 70.392 38.709 1.826 1.00 25.11 481 LEU B CA 1
ATOM 13515 C C . LEU B 1 457 ? 71.124 39.997 1.474 1.00 28.36 481 LEU B C 1
ATOM 13516 O O . LEU B 1 457 ? 70.497 41.028 1.218 1.00 31.02 481 LEU B O 1
ATOM 13532 N N . LYS B 1 458 ? 72.457 39.963 1.479 1.00 33.72 482 LYS B N 1
ATOM 13533 C CA . LYS B 1 458 ? 73.216 41.168 1.164 1.00 39.25 482 LYS B CA 1
ATOM 13534 C C . LYS B 1 458 ? 72.891 41.675 -0.238 1.00 37.06 482 LYS B C 1
ATOM 13535 O O . LYS B 1 458 ? 72.775 42.886 -0.455 1.00 44.52 482 LYS B O 1
ATOM 13554 N N . THR B 1 459 ? 72.698 40.761 -1.189 1.00 34.62 483 THR B N 1
ATOM 13555 C CA . THR B 1 459 ? 72.345 41.157 -2.549 1.00 33.78 483 THR B CA 1
ATOM 13556 C C . THR B 1 459 ? 70.963 41.795 -2.601 1.00 41.15 483 THR B C 1
ATOM 13557 O O . THR B 1 459 ? 70.729 42.735 -3.372 1.00 42.13 483 THR B O 1
ATOM 13568 N N . ALA B 1 460 ? 70.030 41.285 -1.811 1.00 33.23 484 ALA B N 1
ATOM 13569 C CA . ALA B 1 460 ? 68.649 41.723 -1.918 1.00 32.90 484 ALA B CA 1
ATOM 13570 C C . ALA B 1 460 ? 68.338 42.951 -1.080 1.00 32.54 484 ALA B C 1
ATOM 13571 O O . ALA B 1 460 ? 67.332 43.624 -1.342 1.00 37.53 484 ALA B O 1
ATOM 13578 N N . MET B 1 461 ? 69.131 43.245 -0.066 1.00 30.23 485 MET B N 1
ATOM 13579 C CA . MET B 1 461 ? 68.775 44.342 0.812 1.00 29.74 485 MET B CA 1
ATOM 13580 C C . MET B 1 461 ? 68.881 45.669 0.069 1.00 36.94 485 MET B C 1
ATOM 13581 O O . MET B 1 461 ? 69.947 45.980 -0.482 1.00 33.32 485 MET B O 1
ATOM 13595 N N . PRO B 1 462 ? 67.805 46.453 -0.008 1.00 37.35 486 PRO B N 1
ATOM 13596 C CA . PRO B 1 462 ? 67.914 47.798 -0.574 1.00 42.01 486 PRO B CA 1
ATOM 13597 C C . PRO B 1 462 ? 68.778 48.674 0.314 1.00 50.92 486 PRO B C 1
ATOM 13598 O O . PRO B 1 462 ? 68.939 48.428 1.512 1.00 58.17 486 PRO B O 1
ATOM 13609 N N . THR B 1 463 ? 69.331 49.715 -0.293 1.00 47.06 487 THR B N 1
ATOM 13610 C CA . THR B 1 463 ? 70.207 50.631 0.418 1.00 50.80 487 THR B CA 1
ATOM 13611 C C . THR B 1 463 ? 69.712 52.064 0.259 1.00 58.04 487 THR B C 1
ATOM 13612 O O . THR B 1 463 ? 68.545 52.356 0.527 1.00 54.40 487 THR B O 1
#

Nearest PDB structures (foldseek):
  5uam-assembly2_B  TM=1.002E+00  e=1.222E-84  Pseudoalteromonas sp. PLSV
  5uas-assembly2_B  TM=1.001E+00  e=2.114E-83  Pseudoalteromonas sp. PLSV
  4j9t-assembly1_A  TM=4.850E-01  e=6.252E-05  Micromonospora viridifaciens
  2bzd-assembly2_B  TM=3.064E-01  e=9.143E-05  Micromonospora viridifaciens
  1wcq-assembly3_C  TM=3.148E-01  e=1.865E-04  Micromonospora viridifaciens

InterPro domains:
  IPR036278 Sialidase superfamily [SSF50939] (116-444)

Sequence (880 aa):
DRQVGYFADNGVGNPLAIVQHPAGIHKNGITYVSYQGPKEDPYIASYNHQTGQWQGPFRAGIISELGRRDGGKKFDNHGKPTMLIDDEGYIHIFYGGHGGQASNGKNPLGNTHHGANKHAVSKRPYDISQWEDLLNNITPFGTYNQAIKMDNGDIYLFFRHGAHRSDWVYQKSVDNGRTFASPVSFLKHKRRTDIDAVDSWYAWAGKGQGDNIIVSYDYHVCWDGGAGVNGRGHTTERHDVYFMSSFNTKTGEWSNVEGEKLVLPVTREVADEKTMAMRTGELWTFNGSTHLDAQGQPHIAINAGIDKGAKTGGPKQTRHVRWNGNEWVGGDKVIPQYERVSRGDFMMVTDPENNIRRYLTTYNNQDNDAVLSWWQSHDGGEHFVEDKTVVLRKDNASSFAISAFIKDAIPDAQMLVAEKKVSDEGIKMYLVGEEGAVTRSLVDLKTAMPRQVGYFADNGVGNPLAIVQHPAGIHKNGITYVSYQGPKEDPYIASYNHQTGQWQGPFRAGISELGRRDGGKKFDNHGKPTMLIDDEGYIHIFYGGHGGQASNGKNPLGNTHHGANKHAVSKRPYDISQWEDLNNITPFGTYNQAIKMDNGDIYLFFRHGAHRSDWVYQKSVDNGRTFASSPVSSFLKHKRRTDIDAVDSWYAWAGKGQGDNIIVSYDYHVCWDGGAGVNGRGHTTERHDVYFMSFNTKTGEWSNVEGEKLVLPVTREVADEKTMMAMMRTGELWTFNGSTHLDAQGQPHIAINAGIDKGAKTGGPKQTRHVRWNGNEWVGGDKVIPQYERVSRGDFMVTDPENIRRYLTTTYNQDNDAVLSWWQSHDGGEHFVEDKTVLRRKDNASSFAISAFIKKDAIPDAQMLVAEKVSDEGIKMYLVGEEGAVTRSLVDLKTAMPT

Secondary structure (DSSP, 8-state):
--EES-SEEEE-SS---SSSB-SEEEETTEEEEEEE-GGG-EEEEEEETTTTEEEEEEE----GGGG-SSSSS---TT--EEEE-TTS-EEEEE--BS--GGG---TTS---B---EEEEESSTT--S-EEE---S-S--EEEEEEE-TTS-EEEEEESSSSSS-EEEEEESSTTSS-PPPEEEE--EE-SSSSEEEEEEEEEEE-STTEEEEEEEEEEEEPTT-SGGG--S---EEEEEEEEEETTT--EE-TT--EEPSSBPHHHHHHHTEEE--TT-EEEEEEEEE-TTS-EEEEEEEE---SBTTBS--EEEEEEE-SSSEEEEEESSTT--S--EEEEEESSTT-EEEEEEEEETTEEEEEEEEESSTTS--EEEEEEEEETT-EEEEPPPPBT-BTTB-EEEEEESSSSSEEEEEE-SSSB--EEHHHHHHH--/-EES-SEEEE-SS---SSSB-SEEEETTEEEEEEE-GGG-EEEEEEETTT--EEEEEE----GGGG-SSSSS---TT--EEEE-TTS-EEEEE--BS--GGG---TTS---B---EEEEESSTT--S-EEE---S-S--EEEEEEE-TTS-EEEEEESSSSSS-EEEEEESSTTSS-PPPEEEE--EE-SSSSEEEEEEEEEEE-STTEEEEEEEEEEEEPTT-SGGG--S---EEEEEEEEEETTT--EE-TT--EEPSSBPHHHHHHHTEEE--TT-EEEEEEEEE-TTS-EEEEEEEE---SBTTBS--EEEEEEE-SSSEEEEEESSTT--S-EEEEEEESSTT-EEEEEEEEETTEEEEEEEEESSTTS--EEEEEEEEETT-EEEEPPPPBT-BTTB-EEEEEESSSSSEEEEEE-SSSB--EEHHHHHHH---

Foldseek 3Di:
DDWDFFQAFFFFAQFAAALQPDQWADDPQKIKGWTQGALRFIWIKMARRVVLDIGFGAGADHAPQSVDDDDDNHDRQFNWYWDQFPQQKIKIKGHADFDDPVLDDQPFFEADHTFIWMKIAPHGPDNHHIDTQRQAGRGWTRWDWDAFPLRKIKTWTFRGHFQGFTWIWIDPPRSNHTDHTDGAEHWDADPPFQFIKGKDKHWADAPDQKIKMKIKIFGAHDQLTDDNRLGGARAIWFMWMKMARVVVRWIAEQVRHTDDPRDYPVNRVVGTTQTTDPRWGKDAAYWYAEQVRWIKGWIWTAAQPPDSHRFATAIWIWIDPPPGIDTRAGLDPPDHHHKGWAWDHYHQQWIKTQMWDDDPQKIWTWIWIGRGNGNYTDTDATADMGGQWYKHKYHFHHVDDQAFTIKIWTPNDRTRIGIFGGGDHYTSIDDPVVSVVRHD/DWDQFQAFWAFAQFAAALQPDQWADDPQKIKGWTQGALRFIWIKMARRVVLDIGFGAGADHAPQSVDDDDDNHDRQFNWYWDQFPQQKIKIKGHAQFDDVVQDDQPFFEADHTFIWMKIAPHGPDNHHIDTQRQAGRGWTRWDWDAFPLRKIKTWTFRGHFQGFIWIWIDPPRPNHTDHTDGAEHWDADPPFQWIKGKDKHWADAPDQKIKIKIKIFGAHDQQTDDNRLGGARAIWFMWMKMARPVVRWIAEQVRHTDDPRDYPVNRVVGTTQTTPPQWGKDAAYWYAEQVRKIKGWIWTAAQPPDSHRFATFIWIWIDPPPGIDTRAGQDPPDHHHKGWEWDHYHQFWIKTQMWDDDPQKIWTFIWIGRGNRNYTDTDATADIGHQWYKHKYHFHHVDDQAFTIKIWTPNDRTSIGIFGGGPHYTSIDDPVVSVVRHDD

Organism: Pseudoalteromonas sp. (strain PLSV) (NCBI:txid1547444)